Protein AF-0000000084444381 (afdb_homodimer)

pLDDT: mean 92.99, std 9.26, range [52.22, 98.81]

Solvent-accessible surface area (backbone atoms only — not comparable to full-atom values): 39164 Å² total; per-residue (Å²): 125,83,30,29,38,29,24,26,74,90,48,40,59,55,46,73,64,53,26,50,57,38,42,61,87,29,48,67,46,74,38,75,71,73,50,69,52,34,74,26,38,33,25,41,62,87,66,45,73,53,24,27,22,35,30,26,86,53,27,79,48,23,25,37,43,52,41,52,53,83,50,98,60,58,75,89,35,70,66,52,40,51,43,53,35,51,48,40,28,49,39,44,36,47,48,64,53,47,69,48,100,35,25,35,49,44,46,50,32,45,14,61,47,44,39,40,60,36,39,31,31,34,33,46,71,54,30,33,37,33,42,30,38,26,42,49,47,58,76,37,44,68,62,50,52,52,42,46,31,70,71,69,62,41,81,42,76,47,81,42,75,36,62,69,52,17,44,52,36,62,43,80,69,80,78,78,77,78,57,63,89,42,71,49,77,42,29,53,78,68,43,51,39,74,33,46,52,51,75,34,66,85,82,37,64,74,57,46,43,53,56,55,26,50,54,49,15,74,51,19,52,72,24,36,36,36,21,33,49,27,49,60,25,62,55,39,51,35,18,36,75,45,43,20,62,33,26,39,26,23,21,65,46,58,67,32,30,52,48,19,50,48,24,32,58,73,60,70,49,81,42,53,48,67,42,67,36,55,47,70,65,46,53,76,71,47,74,84,44,42,29,38,36,43,43,60,77,78,69,43,91,45,80,85,33,38,63,60,32,50,51,48,51,43,52,55,44,32,55,50,47,68,52,51,47,71,37,17,37,37,42,34,43,42,63,36,53,83,50,51,61,68,54,48,46,31,53,54,47,52,26,25,50,75,69,70,36,47,60,30,41,28,44,62,41,54,46,17,53,55,53,34,23,38,66,52,33,65,72,60,58,28,41,32,35,37,36,34,35,28,77,126,81,30,29,37,30,26,26,73,90,50,39,60,56,46,73,64,53,26,50,56,38,41,60,87,28,48,65,45,74,37,74,71,71,50,70,53,33,73,26,38,34,25,40,63,87,67,46,72,53,24,26,21,36,30,26,85,54,28,78,47,22,26,37,43,54,41,52,54,83,49,97,59,59,74,90,34,71,67,52,41,51,43,52,35,51,48,40,28,50,40,45,36,47,48,64,55,48,68,46,100,34,26,36,49,44,48,49,33,46,13,61,46,42,39,40,59,36,38,31,30,33,32,48,71,54,31,33,38,34,41,29,39,26,42,50,47,59,75,36,45,69,61,50,52,51,42,47,31,68,72,70,62,41,80,42,76,47,80,42,76,37,62,68,53,18,45,52,36,61,43,80,67,80,78,78,76,80,56,64,89,43,72,47,77,42,28,53,80,68,41,50,39,74,34,47,52,50,74,33,65,86,81,38,64,73,56,48,43,52,56,55,27,51,53,50,15,74,53,20,52,72,25,35,36,35,21,34,48,26,50,60,24,62,54,40,52,36,17,34,74,44,43,22,63,32,25,40,26,23,20,65,47,57,66,32,32,53,48,19,51,50,25,33,57,73,61,70,49,81,42,54,46,68,41,67,36,53,46,70,65,45,52,76,71,48,72,84,43,43,29,38,36,43,44,58,77,76,70,44,92,44,79,86,34,39,64,60,32,50,52,50,51,44,52,54,42,33,56,50,48,68,53,50,46,71,38,17,37,36,42,37,43,44,62,37,51,84,50,51,62,68,55,46,46,32,55,54,48,52,26,28,50,75,69,69,37,47,59,29,42,30,44,61,41,55,44,19,54,54,53,36,25,36,66,52,33,64,73,60,60,27,42,31,34,37,34,33,36,28,75

Sequence (782 aa):
MSRSVILQQAKQATMVRGHPWIFPKAIARRVGDPATGELVDIISAEGERLGVGVYNDHSLYQVRVLVRAWEAIDGRSLTSIVRARLAQAVLLRQALNLPNSQTTAFRLCNSEADGLSGLTIDRFNHRCVVASSAYWVEANRSMITDCLKEVTGCEEVLWLSQAKPLAQDGWSSGETELLPSLQDEILEEGIRFQIDFSSAQKTGLFLDQRENHQRVAALSQGKRVLDLYCYSGGFALHAAKAGALEVTGVDSSKQAIELAKHNAHLNHLATVDFIAADAREYLVRAGEYDMIILDPPKLVPSRRDLNRAKNYYRFLHREVFKAMKPGSLLMTCNCSAALSPQEFAALVGTQAAMVGKQSRILGVYGPASCHPTLAAFPEGNYLTAVLLGVVMSRSVILQQAKQATMVRGHPWIFPKAIARRVGDPATGELVDIISAEGERLGVGVYNDHSLYQVRVLVRAWEAIDGRSLTSIVRARLAQAVLLRQALNLPNSQTTAFRLCNSEADGLSGLTIDRFNHRCVVASSAYWVEANRSMITDCLKEVTGCEEVLWLSQAKPLAQDGWSSGETELLPSLQDEILEEGIRFQIDFSSAQKTGLFLDQRENHQRVAALSQGKRVLDLYCYSGGFALHAAKAGALEVTGVDSSKQAIELAKHNAHLNHLATVDFIAADAREYLVRAGEYDMIILDPPKLVPSRRDLNRAKNYYRFLHREVFKAMKPGSLLMTCNCSAALSPQEFAALVGTQAAMVGKQSRILGVYGPASCHPTLAAFPEGNYLTAVLLGVV

Organism: Legionella spiritensis (NCBI:txid452)

Foldseek 3Di:
DFKAFEFDQVQCVLVLVPAQFDFPNGTPDIDPPDEALDKHFYAYNVGHTQAIFGAFPLARRRTGGQTGPVDPFDRNDPLRSLLVLLLVLQVVCVVVVPPDPQFQKAWSDQAVQSRNHQWTWIGFNLEIEIEGQAQNCVVCVPSNVVSNCVNPVRDYYHYFYDPVNHVSRVNPDDDRPQDPQDWDWTGQRNFIAIFTCRPADPRTDQNQCSVVLVVLLVVQAAWEEEEEQCQLNSNQLSSQVSHHQAYEYEEQDPVSQVRNVVSCVVNVGDRYHYDNDHRLVCLVVDAETQEYEAEDDAPDPDLVCVVVSLVVLLVVLLSNLLRYDANHKYKYKFQALSADQVRSQVSNQVSNVVNPWHKDWPDKDFTDPSQDDDPSCSSSGGMIITMMGID/DFKAFEFDQVQCVLVLVPAQFDFPNGTPDIDPPDEALDKHFYAYNVGHTFAIFGAFPLARRRTGGQTGPVDPFDRNDPLRSLLVLLLVLQVVCVVVVPPDPQFQKAWSDQAVQSRNHQWTWIGFNLEIEIEGQAQNCVVCVPSNVVSNCVNPVRDYYHYFYDPVSHVSRVNPDDDRPQDPQDWDWTGQRNFIAIFTCRPADPRTDQNQCSVVLVVLLVVQAAWEEEEEQCQLNSNQLSSQVSHHQAYEYEEQDPVSQVRNVVSCVVNVGDRYHYDNDHRLVCLVVDAETQEYEAEDDAQDPDLVCVVVSLVVLLVVLLSNLLRYDANHKYKYKFQALSADQVRSQVSNQVSNVVNPWHKDWPDKDFTDPSQDDDPSCSSSGGMIITMMGID

Secondary structure (DSSP, 8-state):
---EEEE-GGG-HHHHTT-SEE-GGGEEEEES-PPTT-EEEEE-TTS-EEEEEEE-TTSSSSEEEEEETTSSS-TT-HHHHHHHHHHHHHHHHHHTT-SBTTB-EEEEEEGGGGT-TTEEEEEETTEEEEEE-SHHHHHTHHHHHHHHHHHH--SEEEEEE-HHHHHHTT------------EEEEEETTEEEEEESTT-STTSS-GGGHHHHHHHHHH-TT-EEEEET-TTTHHHHHHHHTT-SEEEEEES-HHHHHHHHHHHHHTT--SEEEEES-HHHHHHT----SEEEE-PPP--SSGGGHHHHHHHHHHHHHHHHHHPPTT-EEEEEE--TTS-HHHHHHHHHHHHHHTT--EEEEEEE-S-TTS-BBTTBGGG---EEEEEEE-/---EEEEPGGG-HHHHTT-SEE-GGGEEEEES-PPTT-EEEEE-TTS-EEEEEEE-SSSSSSEEEEEETTSSS-TT-HHHHHHHHHHHHHHHHHHTT-SBTTB-EEEEEEGGGGT-TTEEEEEETTEEEEEE-SHHHHHTHHHHHHHHHHHH--SEEEEEE-HHHHHHTT------------EEEEEETTEEEEEESTT-STTSS-GGGHHHHHHHHHH-TT-EEEEET-TTTHHHHHHHHTT-SEEEEEES-HHHHHHHHHHHHHTT--SEEEEES-HHHHHHT----SEEEE-PPP--SSGGGHHHHHHHHHHHHHHHHHHPPTT-EEEEEE--TTS-HHHHHHHHHHHHHHTT--EEEEEEE-S-TTS-BBTTBGGG---EEEEEEE-

Nearest PDB structures (foldseek):
  3c0k-assembly1_B  TM=9.128E-01  e=6.850E-44  Escherichia coli K-12
  4dmg-assembly1_B  TM=9.167E-01  e=3.731E-38  Thermus thermophilus HB8
  2cww-assembly2_B  TM=8.958E-01  e=7.860E-39  Thermus thermophilus HB8
  1wxw-assembly1_A  TM=8.924E-01  e=3.731E-38  Thermus thermophilus HB8
  2cww-assembly1_A-2  TM=9.050E-01  e=6.957E-38  Thermus thermophilus HB8

InterPro domains:
  IPR015947 PUA-like superfamily [SSF88697] (4-68)
  IPR019614 S-adenosylmethionine-dependent methyltransferase [PF10672] (167-342)
  IPR029063 S-adenosyl-L-methionine-dependent methyltransferase superfamily [G3DSA:3.40.50.150] (184-391)
  IPR029063 S-adenosyl-L-methionine-dependent methyltransferase superfamily [SSF53335] (87-387)
  IPR036974 PUA domain superfamily [G3DSA:2.30.130.10] (3-69)
  IPR041532 RlmI-like, PUA domain [PF17785] (5-67)
  IPR041532 RlmI-like, PUA domain [cd21153] (4-71)

Radius of gyration: 27.37 Å; Cα contacts (8 Å, |Δi|>4): 1789; chains: 2; bounding box: 62×82×66 Å

Structure (mmCIF, N/CA/C/O backbone):
data_AF-0000000084444381-model_v1
#
loop_
_entity.id
_entity.type
_entity.pdbx_description
1 polymer 'SAM-dependent methyltransferase'
#
loop_
_atom_site.group_PDB
_atom_site.id
_atom_site.type_symbol
_atom_site.label_atom_id
_atom_site.label_alt_id
_atom_site.label_comp_id
_atom_site.label_asym_id
_atom_site.label_entity_id
_atom_site.label_seq_id
_atom_site.pdbx_PDB_ins_code
_atom_site.Cartn_x
_atom_site.Cartn_y
_atom_site.Cartn_z
_atom_site.occupancy
_atom_site.B_iso_or_equiv
_atom_site.auth_seq_id
_atom_site.auth_comp_id
_atom_site.auth_asym_id
_atom_site.auth_atom_id
_atom_site.pdbx_PDB_model_num
ATOM 1 N N . MET A 1 1 ? 10.328 -30.625 -36.469 1 52.62 1 MET A N 1
ATOM 2 C CA . MET A 1 1 ? 10.766 -29.312 -35.969 1 52.62 1 MET A CA 1
ATOM 3 C C . MET A 1 1 ? 9.891 -28.859 -34.812 1 52.62 1 MET A C 1
ATOM 5 O O . MET A 1 1 ? 8.688 -29.125 -34.781 1 52.62 1 MET A O 1
ATOM 9 N N . SER A 1 2 ? 10.469 -28.359 -33.688 1 78.25 2 SER A N 1
ATOM 10 C CA . SER A 1 2 ? 9.688 -27.953 -32.531 1 78.25 2 SER A CA 1
ATOM 11 C C . SER A 1 2 ? 8.734 -26.812 -32.875 1 78.25 2 SER A C 1
ATOM 13 O O . SER A 1 2 ? 9.039 -25.984 -33.75 1 78.25 2 SER A O 1
ATOM 15 N N . ARG A 1 3 ? 7.43 -26.875 -32.625 1 94.25 3 ARG A N 1
ATOM 16 C CA . ARG A 1 3 ? 6.445 -25.828 -32.875 1 94.25 3 ARG A CA 1
ATOM 17 C C . ARG A 1 3 ? 6.859 -24.516 -32.188 1 94.25 3 ARG A C 1
ATOM 19 O O . ARG A 1 3 ? 7.41 -24.516 -31.094 1 94.25 3 ARG A O 1
ATOM 26 N N . SER A 1 4 ? 6.75 -23.453 -33.031 1 97.25 4 SER A N 1
ATOM 27 C CA . SER A 1 4 ? 7.203 -22.172 -32.5 1 97.25 4 SER A CA 1
ATOM 28 C C . SER A 1 4 ? 6.352 -21.016 -33.031 1 97.25 4 SER A C 1
ATOM 30 O O . SER A 1 4 ? 5.602 -21.188 -34 1 97.25 4 SER A O 1
ATOM 32 N N . VAL A 1 5 ? 6.375 -19.953 -32.312 1 97.75 5 VAL A N 1
ATOM 33 C CA . VAL A 1 5 ? 5.852 -18.672 -32.812 1 97.75 5 VAL A CA 1
ATOM 34 C C . VAL A 1 5 ? 6.988 -17.656 -32.906 1 97.75 5 VAL A C 1
ATOM 36 O O . VAL A 1 5 ? 7.855 -17.594 -32.031 1 97.75 5 VAL A O 1
ATOM 39 N N . ILE A 1 6 ? 7.004 -16.938 -33.969 1 98.06 6 ILE A N 1
ATOM 40 C CA . ILE A 1 6 ? 7.988 -15.875 -34.188 1 98.06 6 ILE A CA 1
ATOM 41 C C . ILE A 1 6 ? 7.328 -14.516 -34 1 98.06 6 ILE A C 1
ATOM 43 O O . ILE A 1 6 ? 6.281 -14.227 -34.562 1 98.06 6 ILE A O 1
ATOM 47 N N . LEU A 1 7 ? 7.91 -13.742 -33.188 1 97.94 7 LEU A N 1
ATOM 48 C CA . LEU A 1 7 ? 7.316 -12.461 -32.812 1 97.94 7 LEU A CA 1
ATOM 49 C C . LEU A 1 7 ? 7.699 -11.383 -33.812 1 97.94 7 LEU A C 1
ATOM 51 O O . LEU A 1 7 ? 8.734 -11.484 -34.469 1 97.94 7 LEU A O 1
ATOM 55 N N . GLN A 1 8 ? 6.781 -10.422 -33.906 1 97.38 8 GLN A N 1
ATOM 56 C CA . GLN A 1 8 ? 7.074 -9.227 -34.688 1 97.38 8 GLN A CA 1
ATOM 57 C C . GLN A 1 8 ? 8.141 -8.367 -34 1 97.38 8 GLN A C 1
ATOM 59 O O . GLN A 1 8 ? 8.102 -8.18 -32.812 1 97.38 8 GLN A O 1
ATOM 64 N N . GLN A 1 9 ? 9.008 -7.781 -34.75 1 95.62 9 GLN A N 1
ATOM 65 C CA . GLN A 1 9 ? 10.078 -6.941 -34.219 1 95.62 9 GLN A CA 1
ATOM 66 C C . GLN A 1 9 ? 9.516 -5.766 -33.438 1 95.62 9 GLN A C 1
ATOM 68 O O . GLN A 1 9 ? 10.031 -5.43 -32.375 1 95.62 9 GLN A O 1
ATOM 73 N N . ALA A 1 10 ? 8.492 -5.25 -33.906 1 94.31 10 ALA A N 1
ATOM 74 C CA . ALA A 1 10 ? 7.938 -4.023 -33.344 1 94.31 10 ALA A CA 1
ATOM 75 C C . ALA A 1 10 ? 7.16 -4.305 -32.062 1 94.31 10 ALA A C 1
ATOM 77 O O . ALA A 1 10 ? 6.871 -3.389 -31.297 1 94.31 10 ALA A O 1
ATOM 78 N N . LYS A 1 11 ? 6.867 -5.551 -31.75 1 93.62 11 LYS A N 1
ATOM 79 C CA . LYS A 1 11 ? 5.93 -5.84 -30.672 1 93.62 11 LYS A CA 1
ATOM 80 C C . LYS A 1 11 ? 6.539 -6.805 -29.656 1 93.62 11 LYS A C 1
ATOM 82 O O . LYS A 1 11 ? 5.871 -7.223 -28.719 1 93.62 11 LYS A O 1
ATOM 87 N N . GLN A 1 12 ? 7.805 -7.164 -29.812 1 94.69 12 GLN A N 1
ATOM 88 C CA . GLN A 1 12 ? 8.398 -8.203 -28.984 1 94.69 12 GLN A CA 1
ATOM 89 C C . GLN A 1 12 ? 8.898 -7.629 -27.656 1 94.69 12 GLN A C 1
ATOM 91 O O . GLN A 1 12 ? 9.203 -8.375 -26.734 1 94.69 12 GLN A O 1
ATOM 96 N N . ALA A 1 13 ? 8.938 -6.34 -27.531 1 92.56 13 ALA A N 1
ATOM 97 C CA . ALA A 1 13 ? 9.5 -5.684 -26.359 1 92.56 13 ALA A CA 1
ATOM 98 C C . ALA A 1 13 ? 8.688 -6.02 -25.109 1 92.56 13 ALA A C 1
ATOM 100 O O . ALA A 1 13 ? 9.25 -6.195 -24.031 1 92.56 13 ALA A O 1
ATOM 101 N N . THR A 1 14 ? 7.398 -6.07 -25.188 1 91.19 14 THR A N 1
ATOM 102 C CA . THR A 1 14 ? 6.508 -6.355 -24.062 1 91.19 14 THR A CA 1
ATOM 103 C C . THR A 1 14 ? 6.82 -7.719 -23.453 1 91.19 14 THR A C 1
ATOM 105 O O . THR A 1 14 ? 6.895 -7.859 -22.234 1 91.19 14 THR A O 1
ATOM 108 N N . MET A 1 15 ? 7.016 -8.633 -24.328 1 91.06 15 MET A N 1
ATOM 109 C CA . MET A 1 15 ? 7.359 -9.969 -23.859 1 91.06 15 MET A CA 1
ATOM 110 C C . MET A 1 15 ? 8.758 -9.984 -23.234 1 91.06 15 MET A C 1
ATOM 112 O O . MET A 1 15 ? 8.977 -10.609 -22.203 1 91.06 15 MET A O 1
ATOM 116 N N . VAL A 1 16 ? 9.609 -9.344 -23.844 1 91.06 16 VAL A N 1
ATOM 117 C CA . VAL A 1 16 ? 10.992 -9.297 -23.375 1 91.06 16 VAL A CA 1
ATOM 118 C C . VAL A 1 16 ? 11.047 -8.656 -21.984 1 91.06 16 VAL A C 1
ATOM 120 O O . VAL A 1 16 ? 11.836 -9.062 -21.125 1 91.06 16 VAL A O 1
ATOM 123 N N . ARG A 1 17 ? 10.141 -7.793 -21.766 1 89.94 17 ARG A N 1
ATOM 124 C CA . ARG A 1 17 ? 10.078 -7.102 -20.484 1 89.94 17 ARG A CA 1
ATOM 125 C C . ARG A 1 17 ? 9.414 -7.969 -19.406 1 89.94 17 ARG A C 1
ATOM 127 O O . ARG A 1 17 ? 9.469 -7.652 -18.219 1 89.94 17 ARG A O 1
ATOM 134 N N . GLY A 1 18 ? 8.797 -8.992 -19.891 1 92.44 18 GLY A N 1
ATOM 135 C CA . GLY A 1 18 ? 8.328 -9.938 -18.891 1 92.44 18 GLY A CA 1
ATOM 136 C C . GLY A 1 18 ? 6.82 -10.086 -18.859 1 92.44 18 GLY A C 1
ATOM 137 O O . GLY A 1 18 ? 6.266 -10.727 -17.969 1 92.44 18 GLY A O 1
ATOM 138 N N . HIS A 1 19 ? 6.145 -9.438 -19.797 1 95 19 HIS A N 1
ATOM 139 C CA . HIS A 1 19 ? 4.695 -9.617 -19.844 1 95 19 HIS A CA 1
ATOM 140 C C . HIS A 1 19 ? 4.328 -11.07 -20.141 1 95 19 HIS A C 1
ATOM 142 O O . HIS A 1 19 ? 4.898 -11.68 -21.047 1 95 19 HIS A O 1
ATOM 148 N N . PRO A 1 20 ? 3.348 -11.617 -19.484 1 96.81 20 PRO A N 1
ATOM 149 C CA . PRO A 1 20 ? 3.105 -13.055 -19.562 1 96.81 20 PRO A CA 1
ATOM 150 C C . PRO A 1 20 ? 2.207 -13.445 -20.734 1 96.81 20 PRO A C 1
ATOM 152 O O . PRO A 1 20 ? 1.976 -14.633 -20.969 1 96.81 20 PRO A O 1
ATOM 155 N N . TRP A 1 21 ? 1.727 -12.469 -21.5 1 97.19 21 TRP A N 1
ATOM 156 C CA . TRP A 1 21 ? 0.816 -12.742 -22.594 1 97.19 21 TRP A CA 1
ATOM 157 C C . TRP A 1 21 ? 1.411 -12.273 -23.922 1 97.19 21 TRP A C 1
ATOM 159 O O . TRP A 1 21 ? 2.062 -11.227 -23.984 1 97.19 21 TRP A O 1
ATOM 169 N N . ILE A 1 22 ? 1.215 -13 -24.906 1 97.38 22 ILE A N 1
ATOM 170 C CA . ILE A 1 22 ? 1.508 -12.586 -26.266 1 97.38 22 ILE A CA 1
ATOM 171 C C . ILE A 1 22 ? 0.212 -12.523 -27.078 1 97.38 22 ILE A C 1
ATOM 173 O O . ILE A 1 22 ? -0.471 -13.531 -27.25 1 97.38 22 ILE A O 1
ATOM 177 N N . PHE A 1 23 ? -0.056 -11.422 -27.578 1 96.44 23 PHE A N 1
ATOM 178 C CA . PHE A 1 23 ? -1.277 -11.188 -28.344 1 96.44 23 PHE A CA 1
ATOM 179 C C . PHE A 1 23 ? -1.093 -11.594 -29.797 1 96.44 23 PHE A C 1
ATOM 181 O O . PHE A 1 23 ? 0.032 -11.625 -30.297 1 96.44 23 PHE A O 1
ATOM 188 N N . PRO A 1 24 ? -2.201 -11.875 -30.453 1 95.81 24 PRO A N 1
ATOM 189 C CA . PRO A 1 24 ? -2.107 -12.328 -31.844 1 95.81 24 PRO A CA 1
ATOM 190 C C . PRO A 1 24 ? -1.339 -11.359 -32.75 1 95.81 24 PRO A C 1
ATOM 192 O O . PRO A 1 24 ? -0.538 -11.781 -33.562 1 95.81 24 PRO A O 1
ATOM 195 N N . LYS A 1 25 ? -1.495 -10.109 -32.531 1 95.5 25 LYS A N 1
ATOM 196 C CA . LYS A 1 25 ? -0.879 -9.078 -33.375 1 95.5 25 LYS A CA 1
ATOM 197 C C . LYS A 1 25 ? 0.637 -9.07 -33.188 1 95.5 25 LYS A C 1
ATOM 199 O O . LYS A 1 25 ? 1.356 -8.508 -34.031 1 95.5 25 LYS A O 1
ATOM 204 N N . ALA A 1 26 ? 1.089 -9.656 -32.125 1 97 26 ALA A N 1
ATOM 205 C CA . ALA A 1 26 ? 2.523 -9.664 -31.844 1 97 26 ALA A CA 1
ATOM 206 C C . ALA A 1 26 ? 3.207 -10.836 -32.531 1 97 26 ALA A C 1
ATOM 208 O O . ALA A 1 26 ? 4.438 -10.914 -32.562 1 97 26 ALA A O 1
ATOM 209 N N . ILE A 1 27 ? 2.461 -11.664 -33.125 1 97.38 27 ILE A N 1
ATOM 210 C CA . ILE A 1 27 ? 2.998 -12.867 -33.75 1 97.38 27 ILE A CA 1
ATOM 211 C C . ILE A 1 27 ? 3.137 -12.641 -35.281 1 97.38 27 ILE A C 1
ATOM 213 O O . ILE A 1 27 ? 2.15 -12.359 -35.938 1 97.38 27 ILE A O 1
ATOM 217 N N . ALA A 1 28 ? 4.312 -12.734 -35.75 1 97.31 28 ALA A N 1
ATOM 218 C CA . ALA A 1 28 ? 4.586 -12.57 -37.188 1 97.31 28 ALA A CA 1
ATOM 219 C C . ALA A 1 28 ? 4.223 -13.836 -37.938 1 97.31 28 ALA A C 1
ATOM 221 O O . ALA A 1 28 ? 3.666 -13.758 -39.062 1 97.31 28 ALA A O 1
ATOM 222 N N . ARG A 1 29 ? 4.586 -14.922 -37.406 1 95.81 29 ARG A N 1
ATOM 223 C CA . ARG A 1 29 ? 4.27 -16.172 -38.062 1 95.81 29 ARG A CA 1
ATOM 224 C C . ARG A 1 29 ? 4.324 -17.344 -37.094 1 95.81 29 ARG A C 1
ATOM 226 O O . ARG A 1 29 ? 4.98 -17.266 -36.062 1 95.81 29 ARG A O 1
ATOM 233 N N . ARG A 1 30 ? 3.627 -18.375 -37.438 1 96.31 30 ARG A N 1
ATOM 234 C CA . ARG A 1 30 ? 3.637 -19.656 -36.75 1 96.31 30 ARG A CA 1
ATOM 235 C C . ARG A 1 30 ? 4.43 -20.703 -37.5 1 96.31 30 ARG A C 1
ATOM 237 O O . ARG A 1 30 ? 4.371 -20.75 -38.75 1 96.31 30 ARG A O 1
ATOM 244 N N . VAL A 1 31 ? 5.145 -21.438 -36.812 1 96.38 31 VAL A N 1
ATOM 245 C CA . VAL A 1 31 ? 5.914 -22.5 -37.406 1 96.38 31 VAL A CA 1
ATOM 246 C C . VAL A 1 31 ? 5.441 -23.859 -36.875 1 96.38 31 VAL A C 1
ATOM 248 O O . VAL A 1 31 ? 5.34 -24.047 -35.656 1 96.38 31 VAL A O 1
ATOM 251 N N . GLY A 1 32 ? 5.18 -24.766 -37.781 1 95.38 32 GLY A N 1
ATOM 252 C CA . GLY A 1 32 ? 4.82 -26.125 -37.406 1 95.38 32 GLY A CA 1
ATOM 253 C C . GLY A 1 32 ? 3.346 -26.281 -37.062 1 95.38 32 GLY A C 1
ATOM 254 O O . GLY A 1 32 ? 2.928 -27.328 -36.562 1 95.38 32 GLY A O 1
ATOM 255 N N . ASP A 1 33 ? 2.516 -25.312 -37.188 1 92.81 33 ASP A N 1
ATOM 256 C CA . ASP A 1 33 ? 1.067 -25.328 -37 1 92.81 33 ASP A CA 1
ATOM 257 C C . ASP A 1 33 ? 0.689 -25.781 -35.594 1 92.81 33 ASP A C 1
ATOM 259 O O . ASP A 1 33 ? 0.002 -26.797 -35.438 1 92.81 33 ASP A O 1
ATOM 263 N N . PRO A 1 34 ? 1.103 -25.109 -34.656 1 95.75 34 PRO A N 1
ATOM 264 C CA . PRO A 1 34 ? 0.774 -25.5 -33.281 1 95.75 34 PRO A CA 1
ATOM 265 C C . PRO A 1 34 ? -0.73 -25.562 -33.031 1 95.75 34 PRO A C 1
ATOM 267 O O . PRO A 1 34 ? -1.485 -24.734 -33.562 1 95.75 34 PRO A O 1
ATOM 270 N N . ALA A 1 35 ? -1.111 -26.578 -32.219 1 95.25 35 ALA A N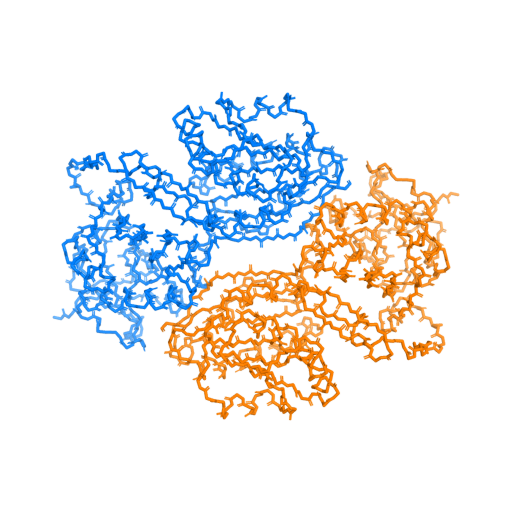 1
ATOM 271 C CA . ALA A 1 35 ? -2.51 -26.75 -31.844 1 95.25 35 ALA A CA 1
ATOM 272 C C . ALA A 1 35 ? -2.797 -26.062 -30.516 1 95.25 35 ALA A C 1
ATOM 274 O O . ALA A 1 35 ? -1.881 -25.828 -29.719 1 95.25 35 ALA A O 1
ATOM 275 N N . THR A 1 36 ? -4.055 -25.797 -30.312 1 96.06 36 THR A N 1
ATOM 276 C CA . THR A 1 36 ? -4.5 -25.25 -29.031 1 96.06 36 THR A CA 1
ATOM 277 C C . THR A 1 36 ? -4.098 -26.172 -27.891 1 96.06 36 THR A C 1
ATOM 279 O O . THR A 1 36 ? -4.355 -27.375 -27.922 1 96.06 36 THR A O 1
ATOM 282 N N . GLY A 1 37 ? -3.42 -25.531 -26.859 1 95.12 37 GLY A N 1
ATOM 283 C CA . GLY A 1 37 ? -3.02 -26.281 -25.688 1 95.12 37 GLY A CA 1
ATOM 284 C C . GLY A 1 37 ? -1.596 -26.812 -25.766 1 95.12 37 GLY A C 1
ATOM 285 O O . GLY A 1 37 ? -1.059 -27.312 -24.766 1 95.12 37 GLY A O 1
ATOM 286 N N . GLU A 1 38 ? -0.937 -26.594 -26.859 1 95.31 38 GLU A N 1
ATOM 287 C CA . GLU A 1 38 ? 0.397 -27.156 -27.047 1 95.31 38 GLU A CA 1
ATOM 288 C C . GLU A 1 38 ? 1.479 -26.156 -26.641 1 95.31 38 GLU A C 1
ATOM 290 O O . GLU A 1 38 ? 1.31 -24.953 -26.797 1 95.31 38 GLU A O 1
ATOM 295 N N . LEU A 1 39 ? 2.6 -26.734 -26.203 1 97.06 39 LEU A N 1
ATOM 296 C CA . LEU A 1 39 ? 3.777 -25.922 -25.922 1 97.06 39 LEU A CA 1
ATOM 297 C C . LEU A 1 39 ? 4.422 -25.438 -27.219 1 97.06 39 LEU A C 1
ATOM 299 O O . LEU A 1 39 ? 4.508 -26.188 -28.188 1 97.06 39 LEU A O 1
ATOM 303 N N . VAL A 1 40 ? 4.797 -24.219 -27.219 1 97.75 40 VAL A N 1
ATOM 304 C CA . VAL A 1 40 ? 5.504 -23.672 -28.375 1 97.75 40 VAL A CA 1
ATOM 305 C C . VAL A 1 40 ? 6.727 -22.891 -27.906 1 97.75 40 VAL A C 1
ATOM 307 O O . VAL A 1 40 ? 6.699 -22.266 -26.844 1 97.75 40 VAL A O 1
ATOM 310 N N . ASP A 1 41 ? 7.762 -22.938 -28.672 1 97.62 41 ASP A N 1
ATOM 311 C CA . ASP A 1 41 ? 8.883 -22.016 -28.469 1 97.62 41 ASP A CA 1
ATOM 312 C C . ASP A 1 41 ? 8.516 -20.594 -28.922 1 97.62 41 ASP A C 1
ATOM 314 O O . ASP A 1 41 ? 7.82 -20.422 -29.922 1 97.62 41 ASP A O 1
ATOM 318 N N . ILE A 1 42 ? 8.906 -19.672 -28.172 1 97.81 42 ILE A N 1
ATOM 319 C CA . ILE A 1 42 ? 8.75 -18.266 -28.531 1 97.81 42 ILE A CA 1
ATOM 320 C C . ILE A 1 42 ? 10.07 -17.719 -29.062 1 97.81 42 ILE A C 1
ATOM 322 O O . ILE A 1 42 ? 11.078 -17.703 -28.359 1 97.81 42 ILE A O 1
ATOM 326 N N . ILE A 1 43 ? 10.039 -17.25 -30.281 1 97.88 43 ILE A N 1
ATOM 327 C CA . ILE A 1 43 ? 11.258 -16.828 -30.969 1 97.88 43 ILE A CA 1
ATOM 328 C C . ILE A 1 43 ? 11.156 -15.359 -31.344 1 97.88 43 ILE A C 1
ATOM 330 O O . ILE A 1 43 ? 10.102 -14.891 -31.781 1 97.88 43 ILE A O 1
ATOM 334 N N . SER A 1 44 ? 12.219 -14.641 -31.125 1 97.31 44 SER A N 1
ATOM 335 C CA . SER A 1 44 ? 12.25 -13.227 -31.484 1 97.31 44 SER A CA 1
ATOM 336 C C . SER A 1 44 ? 12.281 -13.055 -33 1 97.31 44 SER A C 1
ATOM 338 O O . SER A 1 44 ? 12.453 -14.023 -33.75 1 97.31 44 SER A O 1
ATOM 340 N N . ALA A 1 45 ? 12.086 -11.836 -33.438 1 96.81 45 ALA A N 1
ATOM 341 C CA . ALA A 1 45 ? 12.188 -11.516 -34.875 1 96.81 45 ALA A CA 1
ATOM 342 C C . ALA A 1 45 ? 13.586 -11.836 -35.406 1 96.81 45 ALA A C 1
ATOM 344 O O . ALA A 1 45 ? 13.742 -12.172 -36.562 1 96.81 45 ALA A O 1
ATOM 345 N N . GLU A 1 46 ? 14.578 -11.836 -34.562 1 96.62 46 GLU A N 1
ATOM 346 C CA . GLU A 1 46 ? 15.969 -12.062 -34.938 1 96.62 46 GLU A CA 1
ATOM 347 C C . GLU A 1 46 ? 16.344 -13.539 -34.844 1 96.62 46 GLU A C 1
ATOM 349 O O . GLU A 1 46 ? 17.469 -13.93 -35.156 1 96.62 46 GLU A O 1
ATOM 354 N N . GLY A 1 47 ? 15.469 -14.352 -34.344 1 95.94 47 GLY A N 1
ATOM 355 C CA . GLY A 1 47 ? 15.703 -15.781 -34.281 1 95.94 47 GLY A CA 1
ATOM 356 C C . GLY A 1 47 ? 16.172 -16.281 -32.938 1 95.94 47 GLY A C 1
ATOM 357 O O . GLY A 1 47 ? 16.547 -17.453 -32.812 1 95.94 47 GLY A O 1
ATOM 358 N N . GLU A 1 48 ? 16.125 -15.461 -32 1 96.31 48 GLU A N 1
ATOM 359 C CA . GLU A 1 48 ? 16.531 -15.852 -30.656 1 96.31 48 GLU A CA 1
ATOM 360 C C . GLU A 1 48 ? 15.391 -16.5 -29.875 1 96.31 48 GLU A C 1
ATOM 362 O O . GLU A 1 48 ? 14.25 -16.031 -29.953 1 96.31 48 GLU A O 1
ATOM 367 N N . ARG A 1 49 ? 15.742 -17.578 -29.188 1 96.25 49 ARG A N 1
ATOM 368 C CA . ARG A 1 49 ? 14.734 -18.203 -28.328 1 96.25 49 ARG A CA 1
ATOM 369 C C . ARG A 1 49 ? 14.461 -17.359 -27.094 1 96.25 49 ARG A C 1
ATOM 371 O O . ARG A 1 49 ? 15.367 -17.109 -26.281 1 96.25 49 ARG A O 1
ATOM 378 N N . LEU A 1 50 ? 13.227 -16.953 -26.891 1 96.44 50 LEU A N 1
ATOM 379 C CA . LEU A 1 50 ? 12.852 -16.078 -25.781 1 96.44 50 LEU A CA 1
ATOM 380 C C . LEU A 1 50 ? 12.227 -16.875 -24.641 1 96.44 50 LEU A C 1
ATOM 382 O O . LEU A 1 50 ? 12.211 -16.406 -23.5 1 96.44 50 LEU A O 1
ATOM 386 N N . GLY A 1 51 ? 11.719 -18.016 -24.953 1 96.5 51 GLY A N 1
ATOM 387 C CA . GLY A 1 51 ? 11.094 -18.844 -23.938 1 96.5 51 GLY A CA 1
ATOM 388 C C . GLY A 1 51 ? 10.094 -19.828 -24.5 1 96.5 51 GLY A C 1
ATOM 389 O O . GLY A 1 51 ? 10.211 -20.25 -25.656 1 96.5 51 GLY A O 1
ATOM 390 N N . VAL A 1 52 ? 9.234 -20.328 -23.641 1 97.44 52 VAL A N 1
ATOM 391 C CA . VAL A 1 52 ? 8.219 -21.312 -24 1 97.44 52 VAL A CA 1
ATOM 392 C C . VAL A 1 52 ? 6.859 -20.875 -23.438 1 97.44 52 VAL A C 1
ATOM 394 O O . VAL A 1 52 ? 6.789 -20.234 -22.391 1 97.44 52 VAL A O 1
ATOM 397 N N . GLY A 1 53 ? 5.848 -21.109 -24.188 1 97.81 53 GLY A N 1
ATOM 398 C CA . GLY A 1 53 ? 4.488 -20.844 -23.75 1 97.81 53 GLY A CA 1
ATOM 399 C C . GLY A 1 53 ? 3.48 -21.828 -24.297 1 97.81 53 GLY A C 1
ATOM 400 O O . GLY A 1 53 ? 3.85 -22.781 -25 1 97.81 53 GLY A O 1
ATOM 401 N N . VAL A 1 54 ? 2.305 -21.672 -23.922 1 97.88 54 VAL A N 1
ATOM 402 C CA . VAL A 1 54 ? 1.228 -22.5 -24.453 1 97.88 54 VAL A CA 1
ATOM 403 C C . VAL A 1 54 ? 0.421 -21.703 -25.484 1 97.88 54 VAL A C 1
ATOM 405 O O . VAL A 1 54 ? 0.061 -20.562 -25.234 1 97.88 54 VAL A O 1
ATOM 408 N N . TYR A 1 55 ? 0.206 -22.328 -26.547 1 97.88 55 TYR A N 1
ATOM 409 C CA . TYR A 1 55 ? -0.49 -21.719 -27.672 1 97.88 55 TYR A CA 1
ATOM 410 C C . TYR A 1 55 ? -1.989 -21.984 -27.594 1 97.88 55 TYR A C 1
ATOM 412 O O . TYR A 1 55 ? -2.416 -23.047 -27.172 1 97.88 55 TYR A O 1
ATOM 420 N N . ASN A 1 56 ? -2.77 -21.016 -27.953 1 97.81 56 ASN A N 1
ATOM 421 C CA . ASN A 1 56 ? -4.219 -21.141 -28.078 1 97.81 56 ASN A CA 1
ATOM 422 C C . ASN A 1 56 ? -4.773 -20.312 -29.219 1 97.81 56 ASN A C 1
ATOM 424 O O . ASN A 1 56 ? -4.742 -19.078 -29.172 1 97.81 56 ASN A O 1
ATOM 428 N N . ASP A 1 57 ? -5.383 -20.938 -30.156 1 94.94 57 ASP A N 1
ATOM 429 C CA . ASP A 1 57 ? -5.855 -20.281 -31.375 1 94.94 57 ASP A CA 1
ATOM 430 C C . ASP A 1 57 ? -7.09 -19.438 -31.094 1 94.94 57 ASP A C 1
ATOM 432 O O . ASP A 1 57 ? -7.402 -18.516 -31.844 1 94.94 57 ASP A O 1
ATOM 436 N N . HIS A 1 58 ? -7.727 -19.688 -30.109 1 94.44 58 HIS A N 1
ATOM 437 C CA . HIS A 1 58 ? -9.008 -19.047 -29.828 1 94.44 58 HIS A CA 1
ATOM 438 C C . HIS A 1 58 ? -8.836 -17.875 -28.875 1 94.44 58 HIS A C 1
ATOM 440 O O . HIS A 1 58 ? -9.719 -17.016 -28.766 1 94.44 58 HIS A O 1
ATOM 446 N N . SER A 1 59 ? -7.781 -17.953 -28.188 1 92.88 59 SER A N 1
ATOM 447 C CA . SER A 1 59 ? -7.629 -17.047 -27.062 1 92.88 59 SER A CA 1
ATOM 448 C C . SER A 1 59 ? -7.188 -15.664 -27.516 1 92.88 59 SER A C 1
ATOM 450 O O . SER A 1 59 ? -6.422 -15.531 -28.469 1 92.88 59 SER A O 1
ATOM 452 N N . LEU A 1 60 ? -7.648 -14.617 -26.781 1 89.06 60 LEU A N 1
ATOM 453 C CA . LEU A 1 60 ? -7.141 -13.258 -26.938 1 89.06 60 LEU A CA 1
ATOM 454 C C . LEU A 1 60 ? -5.645 -13.195 -26.656 1 89.06 60 LEU A C 1
ATOM 456 O O . LEU A 1 60 ? -4.934 -12.352 -27.203 1 89.06 60 LEU A O 1
ATOM 460 N N . TYR A 1 61 ? -5.234 -14.016 -25.797 1 91.31 61 TYR A N 1
ATOM 461 C CA . TYR A 1 61 ? -3.822 -14.219 -25.484 1 91.31 61 TYR A CA 1
ATOM 462 C C . TYR A 1 61 ? -3.283 -15.453 -26.203 1 91.31 61 TYR A C 1
ATOM 464 O O . TYR A 1 61 ? -3.156 -16.531 -25.594 1 91.31 61 TYR A O 1
ATOM 472 N N . GLN A 1 62 ? -2.93 -15.273 -27.375 1 96.06 62 GLN A N 1
ATOM 473 C CA . GLN A 1 62 ? -2.633 -16.406 -28.25 1 96.06 62 GLN A CA 1
ATOM 474 C C . GLN A 1 62 ? -1.551 -17.297 -27.656 1 96.06 62 GLN A C 1
ATOM 476 O O . GLN A 1 62 ? -1.553 -18.516 -27.875 1 96.06 62 GLN A O 1
ATOM 481 N N . VAL A 1 63 ? -0.609 -16.688 -26.922 1 97.94 63 VAL A N 1
ATOM 482 C CA . VAL A 1 63 ? 0.38 -17.484 -26.203 1 97.94 63 VAL A CA 1
ATOM 483 C C . VAL A 1 63 ? 0.477 -17.016 -24.766 1 97.94 63 VAL A C 1
ATOM 485 O O . VAL A 1 63 ? 0.669 -15.82 -24.516 1 97.94 63 VAL A O 1
ATOM 488 N N . ARG A 1 64 ? 0.278 -17.922 -23.812 1 97.94 64 ARG A N 1
ATOM 489 C CA . ARG A 1 64 ? 0.602 -17.688 -22.422 1 97.94 64 ARG A CA 1
ATOM 490 C C . ARG A 1 64 ? 2.031 -18.109 -22.109 1 97.94 64 ARG A C 1
ATOM 492 O O . ARG A 1 64 ? 2.363 -19.297 -22.203 1 97.94 64 ARG A O 1
ATOM 499 N N . VAL A 1 65 ? 2.852 -17.188 -21.75 1 97.56 65 VAL A N 1
ATOM 500 C CA . VAL A 1 65 ? 4.258 -17.484 -21.484 1 97.56 65 VAL A CA 1
ATOM 501 C C . VAL A 1 65 ? 4.391 -18.234 -20.172 1 97.56 65 VAL A C 1
ATOM 503 O O . VAL A 1 65 ? 3.867 -17.797 -19.141 1 97.56 65 VAL A O 1
ATOM 506 N N . LEU A 1 66 ? 5.117 -19.344 -20.156 1 97.69 66 LEU A N 1
ATOM 507 C CA . LEU A 1 66 ? 5.25 -20.141 -18.953 1 97.69 66 LEU A CA 1
ATOM 508 C C . LEU A 1 66 ? 6.688 -20.125 -18.438 1 97.69 66 LEU A C 1
ATOM 510 O O . LEU A 1 66 ? 6.922 -20.188 -17.234 1 97.69 66 LEU A O 1
ATOM 514 N N . VAL A 1 67 ? 7.625 -20.078 -19.391 1 96.62 67 VAL A N 1
ATOM 515 C CA . VAL A 1 67 ? 9.039 -20.109 -19.016 1 96.62 67 VAL A CA 1
ATOM 516 C C . VAL A 1 67 ? 9.828 -19.141 -19.891 1 96.62 67 VAL A C 1
ATOM 518 O O . VAL A 1 67 ? 9.641 -19.125 -21.109 1 96.62 67 VAL A O 1
ATOM 521 N N . ARG A 1 68 ? 10.648 -18.422 -19.281 1 94.19 68 ARG A N 1
ATOM 522 C CA . ARG A 1 68 ? 11.586 -17.594 -20.031 1 94.19 68 ARG A CA 1
ATOM 523 C C . ARG A 1 68 ? 12.875 -18.359 -20.344 1 94.19 68 ARG A C 1
ATOM 525 O O . ARG A 1 68 ? 13.258 -19.25 -19.578 1 94.19 68 ARG A O 1
ATOM 532 N N . ALA A 1 69 ? 13.5 -17.938 -21.359 1 93.56 69 ALA A N 1
ATOM 533 C CA . ALA A 1 69 ? 14.656 -18.688 -21.844 1 93.56 69 ALA A CA 1
ATOM 534 C C . ALA A 1 69 ? 15.781 -18.703 -20.812 1 93.56 69 ALA A C 1
ATOM 536 O O . ALA A 1 69 ? 16.516 -19.688 -20.719 1 93.56 69 ALA A O 1
ATOM 537 N N . TRP A 1 70 ? 15.898 -17.656 -20.109 1 91.19 70 TRP A N 1
ATOM 538 C CA . TRP A 1 70 ? 17.016 -17.531 -19.188 1 91.19 70 TRP A CA 1
ATOM 539 C C . TRP A 1 70 ? 16.766 -18.297 -17.906 1 91.19 70 TRP A C 1
ATOM 541 O O . TRP A 1 70 ? 17.656 -18.453 -17.062 1 91.19 70 TRP A O 1
ATOM 551 N N . GLU A 1 71 ? 15.578 -18.859 -17.719 1 92.56 71 GLU A N 1
ATOM 552 C CA . GLU A 1 71 ? 15.234 -19.562 -16.484 1 92.56 71 GLU A CA 1
ATOM 553 C C . GLU A 1 71 ? 15.758 -21 -16.516 1 92.56 71 GLU A C 1
ATOM 555 O O . GLU A 1 71 ? 15.82 -21.625 -17.578 1 92.56 71 GLU A O 1
ATOM 560 N N . ALA A 1 72 ? 16.062 -21.516 -15.328 1 89.62 72 ALA A N 1
ATOM 561 C CA . ALA A 1 72 ? 16.547 -22.891 -15.211 1 89.62 72 ALA A CA 1
ATOM 562 C C . ALA A 1 72 ? 15.375 -23.859 -15.023 1 89.62 72 ALA A C 1
ATOM 564 O O . ALA A 1 72 ? 15.328 -24.594 -14.039 1 89.62 72 ALA A O 1
ATOM 565 N N . ILE A 1 73 ? 14.422 -23.844 -15.844 1 93.5 73 ILE A N 1
ATOM 566 C CA . ILE A 1 73 ? 13.266 -24.75 -15.844 1 93.5 73 ILE A CA 1
ATOM 567 C C . ILE A 1 73 ? 13.203 -25.516 -17.156 1 93.5 73 ILE A C 1
ATOM 569 O O . ILE A 1 73 ? 13.391 -24.938 -18.234 1 93.5 73 ILE A O 1
ATOM 573 N N . ASP A 1 74 ? 13.031 -26.812 -17.078 1 91.75 74 ASP A N 1
ATOM 574 C CA . ASP A 1 74 ? 12.852 -27.625 -18.281 1 91.75 74 ASP A CA 1
ATOM 575 C C . ASP A 1 74 ? 11.578 -27.234 -19.016 1 91.75 74 ASP A C 1
ATOM 577 O O . ASP A 1 74 ? 10.477 -27.578 -18.594 1 91.75 74 ASP A O 1
ATOM 581 N N . GLY A 1 75 ? 11.727 -26.562 -20.141 1 90.62 75 GLY A N 1
ATOM 582 C CA . GLY A 1 75 ? 10.602 -26.031 -20.891 1 90.62 75 GLY A CA 1
ATOM 583 C C . GLY A 1 75 ? 10.016 -27.016 -21.891 1 90.62 75 GLY A C 1
ATOM 584 O O . GLY A 1 75 ? 9.086 -26.672 -22.625 1 90.62 75 GLY A O 1
ATOM 585 N N . ARG A 1 76 ? 10.461 -28.25 -21.969 1 89.06 76 ARG A N 1
ATOM 586 C CA . ARG A 1 76 ? 10.023 -29.203 -22.984 1 89.06 76 ARG A CA 1
ATOM 587 C C . ARG A 1 76 ? 8.891 -30.078 -22.453 1 89.06 76 ARG A C 1
ATOM 589 O O . ARG A 1 76 ? 8.203 -30.734 -23.219 1 89.06 76 ARG A O 1
ATOM 596 N N . SER A 1 77 ? 8.734 -29.938 -21.141 1 94.38 77 SER A N 1
ATOM 597 C CA . SER A 1 77 ? 7.715 -30.75 -20.484 1 94.38 77 SER A CA 1
ATOM 598 C C . SER A 1 77 ? 6.781 -29.875 -19.641 1 94.38 77 SER A C 1
ATOM 600 O O . SER A 1 77 ? 7.227 -29.188 -18.734 1 94.38 77 SER A O 1
ATOM 602 N N . LEU A 1 78 ? 5.484 -30.016 -20.016 1 96.75 78 LEU A N 1
ATOM 603 C CA . LEU A 1 78 ? 4.504 -29.281 -19.219 1 96.75 78 LEU A CA 1
ATOM 604 C C . LEU A 1 78 ? 4.547 -29.734 -17.75 1 96.75 78 LEU A C 1
ATOM 606 O O . LEU A 1 78 ? 4.422 -28.906 -16.844 1 96.75 78 LEU A O 1
ATOM 610 N N . THR A 1 79 ? 4.73 -31.016 -17.547 1 97.81 79 THR A N 1
ATOM 611 C CA . THR A 1 79 ? 4.809 -31.562 -16.188 1 97.81 79 THR A CA 1
ATOM 612 C C . THR A 1 79 ? 5.961 -30.922 -15.422 1 97.81 79 THR A C 1
ATOM 614 O O . THR A 1 79 ? 5.797 -30.531 -14.266 1 97.81 79 THR A O 1
ATOM 617 N N . SER A 1 80 ? 7.121 -30.828 -16.078 1 97.81 80 SER A N 1
ATOM 618 C CA . SER A 1 80 ? 8.289 -30.234 -15.438 1 97.81 80 SER A CA 1
ATOM 619 C C . SER A 1 80 ? 8.047 -28.766 -15.109 1 97.81 80 SER A C 1
ATOM 621 O O . SER A 1 80 ? 8.445 -28.281 -14.047 1 97.81 80 SER A O 1
ATOM 623 N N . ILE A 1 81 ? 7.41 -28.078 -16.031 1 98.25 81 ILE A N 1
ATOM 624 C CA . ILE A 1 81 ? 7.121 -26.656 -15.844 1 98.25 81 ILE A CA 1
ATOM 625 C C . ILE A 1 81 ? 6.188 -26.484 -14.648 1 98.25 81 ILE A C 1
ATOM 627 O O . ILE A 1 81 ? 6.469 -25.688 -13.742 1 98.25 81 ILE A O 1
ATOM 631 N N . VAL A 1 82 ? 5.105 -27.234 -14.609 1 98.69 82 VAL A N 1
ATOM 632 C CA . VAL A 1 82 ? 4.09 -27.109 -13.57 1 98.69 82 VAL A CA 1
ATOM 633 C C . VAL A 1 82 ? 4.691 -27.453 -12.211 1 98.69 82 VAL A C 1
ATOM 635 O O . VAL A 1 82 ? 4.496 -26.734 -11.234 1 98.69 82 VAL A O 1
ATOM 638 N N . ARG A 1 83 ? 5.453 -28.531 -12.172 1 98.25 83 ARG A N 1
ATOM 639 C CA . ARG A 1 83 ? 6.09 -28.953 -10.922 1 98.25 83 ARG A CA 1
ATOM 640 C C . ARG A 1 83 ? 7.02 -27.859 -10.398 1 98.25 83 ARG A C 1
ATOM 642 O O . ARG A 1 83 ? 6.98 -27.516 -9.211 1 98.25 83 ARG A O 1
ATOM 649 N N . ALA A 1 84 ? 7.82 -27.328 -11.281 1 98 84 ALA A N 1
ATOM 650 C CA . ALA A 1 84 ? 8.781 -26.297 -10.891 1 98 84 ALA A CA 1
ATOM 651 C C . ALA A 1 84 ? 8.062 -25.031 -10.406 1 98 84 ALA A C 1
ATOM 653 O O . ALA A 1 84 ? 8.461 -24.438 -9.398 1 98 84 ALA A O 1
ATOM 654 N N . ARG A 1 85 ? 7.051 -24.609 -11.109 1 98.44 85 ARG A N 1
ATOM 655 C CA . ARG A 1 85 ? 6.316 -23.391 -10.766 1 98.44 85 ARG A CA 1
ATOM 656 C C . ARG A 1 85 ? 5.555 -23.562 -9.453 1 98.44 85 ARG A C 1
ATOM 658 O O . ARG A 1 85 ? 5.5 -22.656 -8.633 1 98.44 85 ARG A O 1
ATOM 665 N N . LEU A 1 86 ? 4.938 -24.703 -9.266 1 98.75 86 LEU A N 1
ATOM 666 C CA . LEU A 1 86 ? 4.254 -24.969 -8.008 1 98.75 86 LEU A CA 1
ATOM 667 C C . LEU A 1 86 ? 5.234 -24.953 -6.836 1 98.75 86 LEU A C 1
ATOM 669 O O . LEU A 1 86 ? 4.926 -24.438 -5.762 1 98.75 86 LEU A O 1
ATOM 673 N N . ALA A 1 87 ? 6.395 -25.531 -7.055 1 98.44 87 ALA A N 1
ATOM 674 C CA . ALA A 1 87 ? 7.418 -25.531 -6.012 1 98.44 87 ALA A CA 1
ATOM 675 C C . ALA A 1 87 ? 7.816 -24.094 -5.652 1 98.44 87 ALA A C 1
ATOM 677 O O . ALA A 1 87 ? 7.988 -23.766 -4.477 1 98.44 87 ALA A O 1
ATOM 678 N N . GLN A 1 88 ? 7.992 -23.281 -6.66 1 98.25 88 GLN A N 1
ATOM 679 C CA . GLN A 1 88 ? 8.312 -21.875 -6.438 1 98.25 88 GLN A CA 1
ATOM 680 C C . GLN A 1 88 ? 7.191 -21.172 -5.668 1 98.25 88 GLN A C 1
ATOM 682 O O . GLN A 1 88 ? 7.461 -20.359 -4.781 1 98.25 88 GLN A O 1
ATOM 687 N N . ALA A 1 89 ? 5.977 -21.438 -6.02 1 98.69 89 ALA A N 1
ATOM 688 C CA . ALA A 1 89 ? 4.824 -20.859 -5.34 1 98.69 89 ALA A CA 1
ATOM 689 C C . ALA A 1 89 ? 4.805 -21.234 -3.863 1 98.69 89 ALA A C 1
ATOM 691 O O . ALA A 1 89 ? 4.578 -20.391 -2.998 1 98.69 89 ALA A O 1
ATOM 692 N N . VAL A 1 90 ? 5.043 -22.531 -3.594 1 98.62 90 VAL A N 1
ATOM 693 C CA . VAL A 1 90 ? 5.074 -23.016 -2.221 1 98.62 90 VAL A CA 1
ATOM 694 C C . VAL A 1 90 ? 6.191 -22.328 -1.447 1 98.62 90 VAL A C 1
ATOM 696 O O . VAL A 1 90 ? 5.984 -21.859 -0.32 1 98.62 90 VAL A O 1
ATOM 699 N N . LEU A 1 91 ? 7.34 -22.25 -2.076 1 98.38 91 LEU A N 1
ATOM 700 C CA . LEU A 1 91 ? 8.5 -21.625 -1.454 1 98.38 91 LEU A CA 1
ATOM 701 C C . LEU A 1 91 ? 8.18 -20.188 -1.052 1 98.38 91 LEU A C 1
ATOM 703 O O . LEU A 1 91 ? 8.539 -19.75 0.046 1 98.38 91 LEU A O 1
ATOM 707 N N . LEU A 1 92 ? 7.57 -19.469 -1.902 1 98.5 92 LEU A N 1
ATOM 708 C CA . LEU A 1 92 ? 7.223 -18.078 -1.641 1 98.5 92 LEU A CA 1
ATOM 709 C C . LEU A 1 92 ? 6.246 -17.969 -0.472 1 98.5 92 LEU A C 1
ATOM 711 O O . LEU A 1 92 ? 6.391 -17.094 0.385 1 98.5 92 LEU A O 1
ATOM 715 N N . ARG A 1 93 ? 5.234 -18.812 -0.442 1 98.75 93 ARG A N 1
ATOM 716 C CA . ARG A 1 93 ? 4.258 -18.781 0.64 1 98.75 93 ARG A CA 1
ATOM 717 C C . ARG A 1 93 ? 4.891 -19.188 1.967 1 98.75 93 ARG A C 1
ATOM 719 O O . ARG A 1 93 ? 4.52 -18.656 3.021 1 98.75 93 ARG A O 1
ATOM 726 N N . GLN A 1 94 ? 5.84 -20.094 1.91 1 98.19 94 GLN A N 1
ATOM 727 C CA . GLN A 1 94 ? 6.609 -20.406 3.109 1 98.19 94 GLN A CA 1
ATOM 728 C C . GLN A 1 94 ? 7.379 -19.188 3.607 1 98.19 94 GLN A C 1
ATOM 730 O O . GLN A 1 94 ? 7.418 -18.922 4.812 1 98.19 94 GLN A O 1
ATOM 735 N N . ALA A 1 95 ? 7.961 -18.469 2.697 1 98.31 95 ALA A N 1
ATOM 736 C CA . ALA A 1 95 ? 8.672 -17.234 3.047 1 98.31 95 ALA A CA 1
ATOM 737 C C . ALA A 1 95 ? 7.734 -16.219 3.693 1 98.31 95 ALA A C 1
ATOM 739 O O . ALA A 1 95 ? 8.164 -15.398 4.5 1 98.31 95 ALA A O 1
ATOM 740 N N . LEU A 1 96 ? 6.449 -16.25 3.387 1 98.5 96 LEU A N 1
ATOM 741 C CA . LEU A 1 96 ? 5.438 -15.359 3.953 1 98.5 96 LEU A CA 1
ATOM 742 C C . LEU A 1 96 ? 4.875 -15.938 5.25 1 98.5 96 LEU A C 1
ATOM 744 O O . LEU A 1 96 ? 3.922 -15.391 5.812 1 98.5 96 LEU A O 1
ATOM 748 N N . ASN A 1 97 ? 5.438 -17.047 5.688 1 97.94 97 ASN A N 1
ATOM 749 C CA . ASN A 1 97 ? 5.004 -17.734 6.898 1 97.94 97 ASN A CA 1
ATOM 750 C C . ASN A 1 97 ? 3.57 -18.234 6.773 1 97.94 97 ASN A C 1
ATOM 752 O O . ASN A 1 97 ? 2.775 -18.094 7.703 1 97.94 97 ASN A O 1
ATOM 756 N N . LEU A 1 98 ? 3.207 -18.734 5.609 1 97.94 98 LEU A N 1
ATOM 757 C CA . LEU A 1 98 ? 1.89 -19.312 5.371 1 97.94 98 LEU A CA 1
ATOM 758 C C . LEU A 1 98 ? 1.999 -20.812 5.055 1 97.94 98 LEU A C 1
ATOM 760 O O . LEU A 1 98 ? 2.848 -21.219 4.258 1 97.94 98 LEU A O 1
ATOM 764 N N . PRO A 1 99 ? 1.199 -21.656 5.57 1 97.5 99 PRO A N 1
ATOM 765 C CA . PRO A 1 99 ? 0.252 -21.328 6.641 1 97.5 99 PRO A CA 1
ATOM 766 C C . PRO A 1 99 ? 0.938 -21.078 7.98 1 97.5 99 PRO A C 1
ATOM 768 O O . PRO A 1 99 ? 2.152 -21.266 8.102 1 97.5 99 PRO A O 1
ATOM 771 N N . ASN A 1 100 ? 0.207 -20.531 8.93 1 97.19 100 ASN A N 1
ATOM 772 C CA . ASN A 1 100 ? 0.65 -20.391 10.312 1 97.19 100 ASN A CA 1
ATOM 773 C C . ASN A 1 100 ? -0.482 -20.672 11.297 1 97.19 100 ASN A C 1
ATOM 775 O O . ASN A 1 100 ? -1.545 -21.156 10.898 1 97.19 100 ASN A O 1
ATOM 779 N N . SER A 1 101 ? -0.276 -20.422 12.609 1 96.69 101 SER A N 1
ATOM 780 C CA . SER A 1 101 ? -1.228 -20.797 13.648 1 96.69 101 SER A CA 1
ATOM 781 C C . SER A 1 101 ? -2.512 -19.984 13.547 1 96.69 101 SER A C 1
ATOM 783 O O . SER A 1 101 ? -3.553 -20.391 14.062 1 96.69 101 SER A O 1
ATOM 785 N N . GLN A 1 102 ? -2.484 -18.844 12.828 1 97.31 102 GLN A N 1
ATOM 786 C CA . GLN A 1 102 ? -3.627 -17.938 12.781 1 97.31 102 GLN A CA 1
ATOM 787 C C . GLN A 1 102 ? -4.266 -17.922 11.398 1 97.31 102 GLN A C 1
ATOM 789 O O . GLN A 1 102 ? -5.34 -17.344 11.211 1 97.31 102 GLN A O 1
ATOM 794 N N . THR A 1 103 ? -3.613 -18.531 10.43 1 98.19 103 THR A N 1
ATOM 795 C CA . THR A 1 103 ? -4.082 -18.5 9.047 1 98.19 103 THR A CA 1
ATOM 796 C C . THR A 1 103 ? -3.859 -19.844 8.367 1 98.19 103 THR A C 1
ATOM 798 O O . THR A 1 103 ? -2.721 -20.281 8.203 1 98.19 103 THR A O 1
ATOM 801 N N . THR A 1 104 ? -4.953 -20.469 7.938 1 97.88 104 THR A N 1
ATOM 802 C CA . THR A 1 104 ? -4.867 -21.797 7.32 1 97.88 104 THR A CA 1
ATOM 803 C C . THR A 1 104 ? -5.449 -21.766 5.91 1 97.88 104 THR A C 1
ATOM 805 O O . THR A 1 104 ? -5.598 -22.812 5.277 1 97.88 104 THR A O 1
ATOM 808 N N . ALA A 1 105 ? -5.879 -20.578 5.465 1 97.25 105 ALA A N 1
ATOM 809 C CA . ALA A 1 105 ? -6.367 -20.359 4.105 1 97.25 105 ALA A CA 1
ATOM 810 C C . ALA A 1 105 ? -5.613 -19.234 3.418 1 97.25 105 ALA A C 1
ATOM 812 O O . ALA A 1 105 ? -5.414 -18.156 4.008 1 97.25 105 ALA A O 1
ATOM 813 N N . PHE A 1 106 ? -5.078 -19.469 2.219 1 98.06 106 PHE A N 1
ATOM 814 C CA . PHE A 1 106 ? -4.324 -18.469 1.484 1 98.06 106 PHE A CA 1
ATOM 815 C C . PHE A 1 106 ? -4.25 -18.812 0.003 1 98.06 106 PHE A C 1
ATOM 817 O O . PHE A 1 106 ? -4.551 -19.953 -0.388 1 98.06 106 PHE A O 1
ATOM 824 N N . ARG A 1 107 ? -3.955 -17.859 -0.841 1 98.25 107 ARG A N 1
ATOM 825 C CA . ARG A 1 107 ? -3.668 -18.062 -2.256 1 98.25 107 ARG A CA 1
ATOM 826 C C . ARG A 1 107 ? -2.316 -18.75 -2.449 1 98.25 107 ARG A C 1
ATOM 828 O O . ARG A 1 107 ? -1.273 -18.156 -2.145 1 98.25 107 ARG A O 1
ATOM 835 N N . LEU A 1 108 ? -2.371 -19.922 -2.928 1 98.44 108 LEU A N 1
ATOM 836 C CA . LEU A 1 108 ? -1.147 -20.703 -3.119 1 98.44 108 LEU A CA 1
ATOM 837 C C . LEU A 1 108 ? -0.504 -20.375 -4.465 1 98.44 108 LEU A C 1
ATOM 839 O O . LEU A 1 108 ? 0.723 -20.344 -4.578 1 98.44 108 LEU A O 1
ATOM 843 N N . CYS A 1 109 ? -1.279 -20.172 -5.453 1 98.56 109 CYS A N 1
ATOM 844 C CA . CYS A 1 109 ? -0.839 -19.844 -6.801 1 98.56 109 CYS A CA 1
ATOM 845 C C . CYS A 1 109 ? -1.736 -18.781 -7.422 1 98.56 109 CYS A C 1
ATOM 847 O O . CYS A 1 109 ? -2.953 -18.969 -7.504 1 98.56 109 CYS A O 1
ATOM 849 N N . ASN A 1 110 ? -1.103 -17.719 -7.879 1 98.06 110 ASN A N 1
ATOM 850 C CA . ASN A 1 110 ? -1.86 -16.578 -8.391 1 98.06 110 ASN A CA 1
ATOM 851 C C . ASN A 1 110 ? -1.663 -16.406 -9.898 1 98.06 110 ASN A C 1
ATOM 853 O O . ASN A 1 110 ? -1.302 -15.328 -10.359 1 98.06 110 ASN A O 1
ATOM 857 N N . SER A 1 111 ? -1.828 -17.484 -10.648 1 97.75 111 SER A N 1
ATOM 858 C CA . SER A 1 111 ? -1.893 -17.469 -12.102 1 97.75 111 SER A CA 1
ATOM 859 C C . SER A 1 111 ? -0.635 -16.859 -12.703 1 97.75 111 SER A C 1
ATOM 861 O O . SER A 1 111 ? 0.48 -17.297 -12.414 1 97.75 111 SER A O 1
ATOM 863 N N . GLU A 1 112 ? -0.734 -15.672 -13.438 1 97.25 112 GLU A N 1
ATOM 864 C CA . GLU A 1 112 ? 0.365 -15.062 -14.18 1 97.25 112 GLU A CA 1
ATOM 865 C C . GLU A 1 112 ? 1.549 -14.766 -13.258 1 97.25 112 GLU A C 1
ATOM 867 O O . GLU A 1 112 ? 2.701 -14.992 -13.633 1 97.25 112 GLU A O 1
ATOM 872 N N . ALA A 1 113 ? 1.23 -14.336 -12.07 1 96.88 113 ALA A N 1
ATOM 873 C CA . ALA A 1 113 ? 2.291 -13.867 -11.18 1 96.88 113 ALA A CA 1
ATOM 874 C C . ALA A 1 113 ? 3.152 -15.031 -10.695 1 96.88 113 ALA A C 1
ATOM 876 O O . ALA A 1 113 ? 4.348 -14.867 -10.445 1 96.88 113 ALA A O 1
ATOM 877 N N . ASP A 1 114 ? 2.574 -16.156 -10.633 1 98.06 114 ASP A N 1
ATOM 878 C CA . ASP A 1 114 ? 3.326 -17.328 -10.203 1 98.06 114 ASP A CA 1
ATOM 879 C C . ASP A 1 114 ? 3.768 -18.172 -11.398 1 98.06 114 ASP A C 1
ATOM 881 O O . ASP A 1 114 ? 4.227 -19.297 -11.242 1 98.06 114 ASP A O 1
ATOM 885 N N . GLY A 1 115 ? 3.533 -17.672 -12.594 1 97.12 115 GLY A N 1
ATOM 886 C CA . GLY A 1 115 ? 4.102 -18.281 -13.789 1 97.12 115 GLY A CA 1
ATOM 887 C C . GLY A 1 115 ? 3.215 -19.344 -14.406 1 97.12 115 GLY A C 1
ATOM 888 O O . GLY A 1 115 ? 3.637 -20.062 -15.312 1 97.12 115 GLY A O 1
ATOM 889 N N . LEU A 1 116 ? 2.037 -19.547 -13.844 1 98.31 116 LEU A N 1
ATOM 890 C CA . LEU A 1 116 ? 1.096 -20.531 -14.375 1 98.31 116 LEU A CA 1
ATOM 891 C C . LEU A 1 116 ? -0.201 -19.859 -14.812 1 98.31 116 LEU A C 1
ATOM 893 O O . LEU A 1 116 ? -1.246 -20.047 -14.18 1 98.31 116 LEU A O 1
ATOM 897 N N . SER A 1 117 ? -0.03 -19.172 -15.945 1 97.38 117 SER A N 1
ATOM 898 C CA . SER A 1 117 ? -1.103 -18.328 -16.469 1 97.38 117 SER A CA 1
ATOM 899 C C . SER A 1 117 ? -2.389 -19.125 -16.656 1 97.38 117 SER A C 1
ATOM 901 O O . SER A 1 117 ? -2.402 -20.125 -17.359 1 97.38 117 SER A O 1
ATOM 903 N N . GLY A 1 118 ? -3.445 -18.641 -15.961 1 96.94 118 GLY A N 1
ATOM 904 C CA . GLY A 1 118 ? -4.746 -19.281 -16.078 1 96.94 118 GLY A CA 1
ATOM 905 C C . GLY A 1 118 ? -5.023 -20.281 -14.953 1 96.94 118 GLY A C 1
ATOM 906 O O . GLY A 1 118 ? -6.133 -20.812 -14.852 1 96.94 118 GLY A O 1
ATOM 907 N N . LEU A 1 119 ? -4.039 -20.547 -14.117 1 98.06 119 LEU A N 1
ATOM 908 C CA . LEU A 1 119 ? -4.172 -21.469 -12.992 1 98.06 119 LEU A CA 1
ATOM 909 C C . LEU A 1 119 ? -4.125 -20.719 -11.664 1 98.06 119 LEU A C 1
ATOM 911 O O . LEU A 1 119 ? -3.088 -20.172 -11.297 1 98.06 119 LEU A O 1
ATOM 915 N N . THR A 1 120 ? -5.195 -20.688 -10.945 1 97.44 120 THR A N 1
ATOM 916 C CA . THR A 1 120 ? -5.266 -20.125 -9.594 1 97.44 120 THR A CA 1
ATOM 917 C C . THR A 1 120 ? -5.551 -21.234 -8.578 1 97.44 120 THR A C 1
ATOM 919 O O . THR A 1 120 ? -6.387 -22.109 -8.812 1 97.44 120 THR A O 1
ATOM 922 N N . ILE A 1 121 ? -4.84 -21.234 -7.504 1 97.94 121 ILE A N 1
ATOM 923 C CA . ILE A 1 121 ? -5.023 -22.25 -6.473 1 97.94 121 ILE A CA 1
ATOM 924 C C . ILE A 1 121 ? -5.117 -21.594 -5.102 1 97.94 121 ILE A C 1
ATOM 926 O O . ILE A 1 121 ? -4.234 -20.812 -4.719 1 97.94 121 ILE A O 1
ATOM 930 N N . ASP A 1 122 ? -6.133 -21.859 -4.406 1 97.06 122 ASP A N 1
ATOM 931 C CA . ASP A 1 122 ? -6.262 -21.484 -3.004 1 97.06 122 ASP A CA 1
ATOM 932 C C . ASP A 1 122 ? -6.125 -22.703 -2.092 1 97.06 122 ASP A C 1
ATOM 934 O O . ASP A 1 122 ? -6.648 -23.781 -2.398 1 97.06 122 ASP A O 1
ATOM 938 N N . ARG A 1 123 ? -5.434 -22.516 -1.096 1 97.19 123 ARG A N 1
ATOM 939 C CA . ARG A 1 123 ? -5.281 -23.578 -0.1 1 97.19 123 ARG A CA 1
ATOM 940 C C . ARG A 1 123 ? -6.176 -23.312 1.109 1 97.19 123 ARG A C 1
ATOM 942 O O . ARG A 1 123 ? -6.184 -22.219 1.657 1 97.19 123 ARG A O 1
ATOM 949 N N . PHE A 1 124 ? -6.977 -24.25 1.48 1 95.56 124 PHE A N 1
ATOM 950 C CA . PHE A 1 124 ? -7.797 -24.281 2.688 1 95.56 124 PHE A CA 1
ATOM 951 C C . PHE A 1 124 ? -7.441 -25.5 3.539 1 95.56 124 PHE A C 1
ATOM 953 O O . PHE A 1 124 ? -7.859 -26.625 3.238 1 95.56 124 PHE A O 1
ATOM 960 N N . ASN A 1 125 ? -6.73 -25.281 4.629 1 95.94 125 ASN A N 1
ATOM 961 C CA . ASN A 1 125 ? -6.25 -26.375 5.449 1 95.94 125 ASN A CA 1
ATOM 962 C C . ASN A 1 125 ? -5.512 -27.422 4.613 1 95.94 125 ASN A C 1
ATOM 964 O O . ASN A 1 125 ? -4.457 -27.125 4.047 1 95.94 125 ASN A O 1
ATOM 968 N N . HIS A 1 126 ? -6.152 -28.594 4.422 1 94.75 126 HIS A N 1
ATOM 969 C CA . HIS A 1 126 ? -5.504 -29.672 3.686 1 94.75 126 HIS A CA 1
ATOM 970 C C . HIS A 1 126 ? -6.086 -29.812 2.281 1 94.75 126 HIS A C 1
ATOM 972 O O . HIS A 1 126 ? -5.75 -30.75 1.557 1 94.75 126 HIS A O 1
ATOM 978 N N . ARG A 1 127 ? -6.891 -28.875 1.89 1 94.06 127 ARG A N 1
ATOM 979 C CA . ARG A 1 127 ? -7.559 -28.906 0.593 1 94.06 127 ARG A CA 1
ATOM 980 C C . ARG A 1 127 ? -7.059 -27.781 -0.306 1 94.06 127 ARG A C 1
ATOM 982 O O . ARG A 1 127 ? -6.84 -26.656 0.157 1 94.06 127 ARG A O 1
ATOM 989 N N . CYS A 1 128 ? -6.883 -28.109 -1.534 1 96.12 128 CYS A N 1
ATOM 990 C CA . CYS A 1 128 ? -6.602 -27.109 -2.551 1 96.12 128 CYS A CA 1
ATOM 991 C C . CYS A 1 128 ? -7.789 -26.922 -3.488 1 96.12 128 CYS A C 1
ATOM 993 O O . CYS A 1 128 ? -8.375 -27.906 -3.951 1 96.12 128 CYS A O 1
ATOM 995 N N . VAL A 1 129 ? -8.18 -25.719 -3.648 1 94.94 129 VAL A N 1
ATOM 996 C CA . VAL A 1 129 ? -9.227 -25.391 -4.609 1 94.94 129 VAL A CA 1
ATOM 997 C C . VAL A 1 129 ? -8.609 -24.734 -5.84 1 94.94 129 VAL A C 1
ATOM 999 O O . VAL A 1 129 ? -7.961 -23.688 -5.73 1 94.94 129 VAL A O 1
ATOM 1002 N N . VAL A 1 130 ? -8.828 -25.344 -6.984 1 95.69 130 VAL A N 1
ATOM 1003 C CA . VAL A 1 130 ? -8.273 -24.844 -8.242 1 95.69 130 VAL A CA 1
ATOM 1004 C C . VAL A 1 130 ? -9.352 -24.094 -9.023 1 95.69 130 VAL A C 1
ATOM 1006 O O . VAL A 1 130 ? -10.477 -24.578 -9.18 1 95.69 130 VAL A O 1
ATOM 1009 N N . ALA A 1 131 ? -9.047 -22.906 -9.398 1 94.75 131 ALA A N 1
ATOM 1010 C CA . ALA A 1 131 ? -9.828 -22.203 -10.414 1 94.75 131 ALA A CA 1
ATOM 1011 C C . ALA A 1 131 ? -9.148 -22.266 -11.773 1 94.75 131 ALA A C 1
ATOM 1013 O O . ALA A 1 131 ? -8.102 -21.656 -11.984 1 94.75 131 ALA A O 1
ATOM 1014 N N . SER A 1 132 ? -9.734 -23.016 -12.656 1 95.56 132 SER A N 1
ATOM 1015 C CA . SER A 1 132 ? -9.203 -23.219 -14 1 95.56 132 SER A CA 1
ATOM 1016 C C . SER A 1 132 ? -9.82 -22.25 -15 1 95.56 132 SER A C 1
ATOM 1018 O O . SER A 1 132 ? -11.016 -22.312 -15.273 1 95.56 132 SER A O 1
ATOM 1020 N N . SER A 1 133 ? -8.945 -21.375 -15.57 1 95 133 SER A N 1
ATOM 1021 C CA . SER A 1 133 ? -9.5 -20.344 -16.438 1 95 133 SER A CA 1
ATOM 1022 C C . SER A 1 133 ? -8.828 -20.359 -17.797 1 95 133 SER A C 1
ATOM 1024 O O . SER A 1 133 ? -9.008 -19.422 -18.594 1 95 133 SER A O 1
ATOM 1026 N N . ALA A 1 134 ? -8.047 -21.328 -18.125 1 96.62 134 ALA A N 1
ATOM 1027 C CA . ALA A 1 134 ? -7.375 -21.422 -19.406 1 96.62 134 ALA A CA 1
ATOM 1028 C C . ALA A 1 134 ? -7.512 -22.828 -19.984 1 96.62 134 ALA A C 1
ATOM 1030 O O . ALA A 1 134 ? -7.516 -23.828 -19.25 1 96.62 134 ALA A O 1
ATOM 1031 N N . TYR A 1 135 ? -7.523 -22.938 -21.266 1 96.69 135 TYR A N 1
ATOM 1032 C CA . TYR A 1 135 ? -7.688 -24.203 -21.969 1 96.69 135 TYR A CA 1
ATOM 1033 C C . TYR A 1 135 ? -6.633 -25.219 -21.531 1 96.69 135 TYR A C 1
ATOM 1035 O O . TYR A 1 135 ? -6.961 -26.344 -21.188 1 96.69 135 TYR A O 1
ATOM 1043 N N . TRP A 1 136 ? -5.359 -24.766 -21.516 1 97.31 136 TRP A N 1
ATOM 1044 C CA . TRP A 1 136 ? -4.281 -25.719 -21.219 1 97.31 136 TRP A CA 1
ATOM 1045 C C . TRP A 1 136 ? -4.379 -26.234 -19.797 1 97.31 136 TRP A C 1
ATOM 1047 O O . TRP A 1 136 ? -3.979 -27.375 -19.516 1 97.31 136 TRP A O 1
ATOM 1057 N N . VAL A 1 137 ? -4.867 -25.422 -18.906 1 97.94 137 VAL A N 1
ATOM 1058 C CA . VAL A 1 137 ? -5.051 -25.844 -17.516 1 97.94 137 VAL A CA 1
ATOM 1059 C C . VAL A 1 137 ? -6.125 -26.922 -17.453 1 97.94 137 VAL A C 1
ATOM 1061 O O . VAL A 1 137 ? -5.902 -27.984 -16.859 1 97.94 137 VAL A O 1
ATOM 1064 N N . GLU A 1 138 ? -7.227 -26.625 -18.078 1 96 138 GLU A N 1
ATOM 1065 C CA . GLU A 1 138 ? -8.344 -27.562 -18.078 1 96 138 GLU A CA 1
ATOM 1066 C C . GLU A 1 138 ? -7.961 -28.875 -18.766 1 96 138 GLU A C 1
ATOM 1068 O O . GLU A 1 138 ? -8.305 -29.953 -18.297 1 96 138 GLU A O 1
ATOM 1073 N N . ALA A 1 139 ? -7.254 -28.781 -19.828 1 96.5 139 ALA A N 1
ATOM 1074 C CA . ALA A 1 139 ? -6.863 -29.938 -20.625 1 96.5 139 ALA A CA 1
ATOM 1075 C C . ALA A 1 139 ? -5.895 -30.828 -19.859 1 96.5 139 ALA A C 1
ATOM 1077 O O . ALA A 1 139 ? -5.762 -32 -20.172 1 96.5 139 ALA A O 1
ATOM 1078 N N . ASN A 1 140 ? -5.23 -30.281 -18.891 1 97.94 140 ASN A N 1
ATOM 1079 C CA . ASN A 1 140 ? -4.207 -31.031 -18.156 1 97.94 140 ASN A CA 1
ATOM 1080 C C . ASN A 1 140 ? -4.574 -31.188 -16.688 1 97.94 140 ASN A C 1
ATOM 1082 O O . ASN A 1 140 ? -3.697 -31.188 -15.82 1 97.94 140 ASN A O 1
ATOM 1086 N N . ARG A 1 141 ? -5.836 -31.297 -16.391 1 97.12 141 ARG A N 1
ATOM 1087 C CA . ARG A 1 141 ? -6.387 -31.375 -15.039 1 97.12 141 ARG A CA 1
ATOM 1088 C C . ARG A 1 141 ? -5.719 -32.469 -14.234 1 97.12 141 ARG A C 1
ATOM 1090 O O . ARG A 1 141 ? -5.266 -32.25 -13.109 1 97.12 141 ARG A O 1
ATOM 1097 N N . SER A 1 142 ? -5.645 -33.656 -14.789 1 97.88 142 SER A N 1
ATOM 1098 C CA . SER A 1 142 ? -5.113 -34.812 -14.07 1 97.88 142 SER A CA 1
ATOM 1099 C C . SER A 1 142 ? -3.643 -34.594 -13.719 1 97.88 142 SER A C 1
ATOM 1101 O O . SER A 1 142 ? -3.24 -34.812 -12.57 1 97.88 142 SER A O 1
ATOM 1103 N N . MET A 1 143 ? -2.918 -34.188 -14.664 1 98.12 143 MET A N 1
ATOM 1104 C CA . MET A 1 143 ? -1.486 -33.969 -14.469 1 98.12 143 MET A CA 1
ATOM 1105 C C . MET A 1 143 ? -1.237 -32.875 -13.43 1 98.12 143 MET A C 1
ATOM 1107 O O . MET A 1 143 ? -0.392 -33.031 -12.547 1 98.12 143 MET A O 1
ATOM 1111 N N . ILE A 1 144 ? -1.959 -31.781 -13.492 1 98.62 144 ILE A N 1
ATOM 1112 C CA . ILE A 1 144 ? -1.797 -30.672 -12.57 1 98.62 144 ILE A CA 1
ATOM 1113 C C . ILE A 1 144 ? -2.166 -31.109 -11.156 1 98.62 144 ILE A C 1
ATOM 1115 O O . ILE A 1 144 ? -1.472 -30.766 -10.195 1 98.62 144 ILE A O 1
ATOM 1119 N N . THR A 1 145 ? -3.252 -31.828 -11.023 1 98.31 145 THR A N 1
ATOM 1120 C CA . THR A 1 145 ? -3.691 -32.344 -9.727 1 98.31 145 THR A CA 1
ATOM 1121 C C . THR A 1 145 ? -2.613 -33.219 -9.102 1 98.31 145 THR A C 1
ATOM 1123 O O . THR A 1 145 ? -2.322 -33.094 -7.91 1 98.31 145 THR A O 1
ATOM 1126 N N . ASP A 1 146 ? -2.047 -34.094 -9.938 1 98.38 146 ASP A N 1
ATOM 1127 C CA . ASP A 1 146 ? -0.99 -34.969 -9.453 1 98.38 146 ASP A CA 1
ATOM 1128 C C . ASP A 1 146 ? 0.217 -34.156 -8.969 1 98.38 146 ASP A C 1
ATOM 1130 O O . ASP A 1 146 ? 0.759 -34.438 -7.895 1 98.38 146 ASP A O 1
ATOM 1134 N N . CYS A 1 147 ? 0.637 -33.188 -9.766 1 98.5 147 CYS A N 1
ATOM 1135 C CA . CYS A 1 147 ? 1.759 -32.312 -9.383 1 98.5 147 CYS A CA 1
ATOM 1136 C C . CYS A 1 147 ? 1.462 -31.578 -8.094 1 98.5 147 CYS A C 1
ATOM 1138 O O . CYS A 1 147 ? 2.334 -31.438 -7.234 1 98.5 147 CYS A O 1
ATOM 1140 N N . LEU A 1 148 ? 0.242 -31.078 -8.016 1 98.5 148 LEU A N 1
ATOM 1141 C CA . LEU A 1 148 ? -0.179 -30.312 -6.848 1 98.5 148 LEU A CA 1
ATOM 1142 C C . LEU A 1 148 ? -0.096 -31.156 -5.578 1 98.5 148 LEU A C 1
ATOM 1144 O O . LEU A 1 148 ? 0.453 -30.719 -4.566 1 98.5 148 LEU A O 1
ATOM 1148 N N . LYS A 1 149 ? -0.599 -32.375 -5.602 1 98.25 149 LYS A N 1
ATOM 1149 C CA . LYS A 1 149 ? -0.548 -33.281 -4.461 1 98.25 149 LYS A CA 1
ATOM 1150 C C . LYS A 1 149 ? 0.893 -33.625 -4.094 1 98.25 149 LYS A C 1
ATOM 1152 O O . LYS A 1 149 ? 1.25 -33.656 -2.914 1 98.25 149 LYS A O 1
ATOM 1157 N N . GLU A 1 150 ? 1.65 -33.844 -5.094 1 98.06 150 GLU A N 1
ATOM 1158 C CA . GLU A 1 150 ? 3.051 -34.219 -4.891 1 98.06 150 GLU A CA 1
ATOM 1159 C C . GLU A 1 150 ? 3.812 -33.062 -4.203 1 98.06 150 GLU A C 1
ATOM 1161 O O . GLU A 1 150 ? 4.551 -33.312 -3.244 1 98.06 150 GLU A O 1
ATOM 1166 N N . VAL A 1 151 ? 3.596 -31.875 -4.676 1 98.06 151 VAL A N 1
ATOM 1167 C CA . VAL A 1 151 ? 4.414 -30.75 -4.258 1 98.06 151 VAL A CA 1
ATOM 1168 C C . VAL A 1 151 ? 3.916 -30.219 -2.916 1 98.06 151 VAL A C 1
ATOM 1170 O O . VAL A 1 151 ? 4.711 -29.797 -2.072 1 98.06 151 VAL A O 1
ATOM 1173 N N . THR A 1 152 ? 2.625 -30.172 -2.668 1 97.38 152 THR A N 1
ATOM 1174 C CA . THR A 1 152 ? 2.066 -29.484 -1.508 1 97.38 152 THR A CA 1
ATOM 1175 C C . THR A 1 152 ? 1.674 -30.484 -0.424 1 97.38 152 THR A C 1
ATOM 1177 O O . THR A 1 152 ? 1.482 -30.109 0.734 1 97.38 152 THR A O 1
ATOM 1180 N N . GLY A 1 153 ? 1.453 -31.734 -0.805 1 96.56 153 GLY A N 1
ATOM 1181 C CA . GLY A 1 153 ? 0.966 -32.719 0.136 1 96.56 153 GLY A CA 1
ATOM 1182 C C . GLY A 1 153 ? -0.514 -32.594 0.441 1 96.56 153 GLY A C 1
ATOM 1183 O O . GLY A 1 153 ? -1.014 -33.188 1.401 1 96.56 153 GLY A O 1
ATOM 1184 N N . CYS A 1 154 ? -1.241 -31.797 -0.359 1 96.19 154 CYS A N 1
ATOM 1185 C CA . CYS A 1 154 ? -2.666 -31.641 -0.092 1 96.19 154 CYS A CA 1
ATOM 1186 C C . CYS A 1 154 ? -3.402 -32.969 -0.263 1 96.19 154 CYS A C 1
ATOM 1188 O O . CYS A 1 154 ? -3.041 -33.781 -1.118 1 96.19 154 CYS A O 1
ATOM 1190 N N . GLU A 1 155 ? -4.469 -33.188 0.494 1 94.38 155 GLU A N 1
ATOM 1191 C CA . GLU A 1 155 ? -5.199 -34.438 0.527 1 94.38 155 GLU A CA 1
ATOM 1192 C C . GLU A 1 155 ? -6.332 -34.438 -0.496 1 94.38 155 GLU A C 1
ATOM 1194 O O . GLU A 1 155 ? -6.703 -35.5 -1.01 1 94.38 155 GLU A O 1
ATOM 1199 N N . GLU A 1 156 ? -6.871 -33.281 -0.674 1 93.38 156 GLU A N 1
ATOM 1200 C CA . GLU A 1 156 ? -8.023 -33.156 -1.565 1 93.38 156 GLU A CA 1
ATOM 1201 C C . GLU A 1 156 ? -7.863 -31.953 -2.492 1 93.38 156 GLU A C 1
ATOM 1203 O O . GLU A 1 156 ? -7.387 -30.891 -2.072 1 93.38 156 GLU A O 1
ATOM 1208 N N . VAL A 1 157 ? -8.281 -32.188 -3.746 1 94.81 157 VAL A N 1
ATOM 1209 C CA . VAL A 1 157 ? -8.266 -31.094 -4.723 1 94.81 157 VAL A CA 1
ATOM 1210 C C . VAL A 1 157 ? -9.672 -30.891 -5.285 1 94.81 157 VAL A C 1
ATOM 1212 O O . VAL A 1 157 ? -10.289 -31.828 -5.797 1 94.81 157 VAL A O 1
ATOM 1215 N N . LEU A 1 158 ? -10.211 -29.734 -5.039 1 92.19 158 LEU A N 1
ATOM 1216 C CA . LEU A 1 158 ? -11.453 -29.328 -5.691 1 92.19 158 LEU A CA 1
ATOM 1217 C C . LEU A 1 158 ? -11.164 -28.516 -6.949 1 92.19 158 LEU A C 1
ATOM 1219 O O . LEU A 1 158 ? -10.391 -27.547 -6.91 1 92.19 158 LEU A O 1
ATOM 1223 N N . TRP A 1 159 ? -11.727 -28.938 -8.023 1 93.19 159 TRP A N 1
ATOM 1224 C CA . TRP A 1 159 ? -11.461 -28.328 -9.32 1 93.19 159 TRP A CA 1
ATOM 1225 C C . TRP A 1 159 ? -12.664 -27.531 -9.805 1 93.19 159 TRP A C 1
ATOM 1227 O O . TRP A 1 159 ? -13.719 -28.109 -10.078 1 93.19 159 TRP A O 1
ATOM 1237 N N . LEU A 1 160 ? -12.477 -26.234 -9.852 1 90.75 160 LEU A N 1
ATOM 1238 C CA . LEU A 1 160 ? -13.531 -25.344 -10.328 1 90.75 160 LEU A CA 1
ATOM 1239 C C . LEU A 1 160 ? -13.211 -24.812 -11.719 1 90.75 160 LEU A C 1
ATOM 1241 O O . LEU A 1 160 ? -12.344 -23.953 -11.875 1 90.75 160 LEU A O 1
ATOM 1245 N N . SER A 1 161 ? -13.945 -25.25 -12.727 1 92.31 161 SER A N 1
ATOM 1246 C CA . SER A 1 161 ? -13.797 -24.75 -14.094 1 92.31 161 SER A CA 1
ATOM 1247 C C . SER A 1 161 ? -14.523 -23.422 -14.281 1 92.31 161 SER A C 1
ATOM 1249 O O . SER A 1 161 ? -15.719 -23.312 -14.023 1 92.31 161 SER A O 1
ATOM 1251 N N . GLN A 1 162 ? -13.703 -22.453 -14.664 1 90.81 162 GLN A N 1
ATOM 1252 C CA . GLN A 1 162 ? -14.312 -21.156 -14.93 1 90.81 162 GLN A CA 1
ATOM 1253 C C . GLN A 1 162 ? -14.891 -21.094 -16.328 1 90.81 162 GLN A C 1
ATOM 1255 O O . GLN A 1 162 ? -14.164 -20.875 -17.312 1 90.81 162 GLN A O 1
ATOM 1260 N N . ALA A 1 163 ? -16.188 -21.141 -16.438 1 89.19 163 ALA A N 1
ATOM 1261 C CA . ALA A 1 163 ? -16.875 -21.391 -17.688 1 89.19 163 ALA A CA 1
ATOM 1262 C C . ALA A 1 163 ? -16.625 -20.266 -18.688 1 89.19 163 ALA A C 1
ATOM 1264 O O . ALA A 1 163 ? -16.297 -20.516 -19.844 1 89.19 163 ALA A O 1
ATOM 1265 N N . LYS A 1 164 ? -16.719 -19.078 -18.234 1 88.56 164 LYS A N 1
ATOM 1266 C CA . LYS A 1 164 ? -16.656 -17.938 -19.156 1 88.56 164 LYS A CA 1
ATOM 1267 C C . LYS A 1 164 ? -15.281 -17.828 -19.797 1 88.56 164 LYS A C 1
ATOM 1269 O O . LYS A 1 164 ? -15.156 -17.875 -21.031 1 88.56 164 LYS A O 1
ATOM 1274 N N . PRO A 1 165 ? -14.258 -17.766 -19.031 1 92.19 165 PRO A N 1
ATOM 1275 C CA . PRO A 1 165 ? -12.945 -17.703 -19.672 1 92.19 165 PRO A CA 1
ATOM 1276 C C . PRO A 1 165 ? -12.602 -18.953 -20.469 1 92.19 165 PRO A C 1
ATOM 1278 O O . PRO A 1 165 ? -11.93 -18.875 -21.5 1 92.19 165 PRO A O 1
ATOM 1281 N N . LEU A 1 166 ? -13.008 -20.062 -20.078 1 93.69 166 LEU A N 1
ATOM 1282 C CA . LEU A 1 166 ? -12.734 -21.312 -20.781 1 93.69 166 LEU A CA 1
ATOM 1283 C C . LEU A 1 166 ? -13.438 -21.328 -22.141 1 93.69 166 LEU A C 1
ATOM 1285 O O . LEU A 1 166 ? -12.867 -21.781 -23.141 1 93.69 166 LEU A O 1
ATOM 1289 N N . ALA A 1 167 ? -14.641 -20.812 -22.125 1 93.12 167 ALA A N 1
ATOM 1290 C CA . ALA A 1 167 ? -15.359 -20.719 -23.391 1 93.12 167 ALA A CA 1
ATOM 1291 C C . ALA A 1 167 ? -14.625 -19.797 -24.359 1 93.12 167 ALA A C 1
ATOM 1293 O O . ALA A 1 167 ? -14.547 -20.094 -25.562 1 93.12 167 ALA A O 1
ATOM 1294 N N . GLN A 1 168 ? -14.094 -18.797 -23.844 1 92.19 168 GLN A N 1
ATOM 1295 C CA . GLN A 1 168 ? -13.336 -17.859 -24.672 1 92.19 168 GLN A CA 1
ATOM 1296 C C . GLN A 1 168 ? -12.07 -18.516 -25.219 1 92.19 168 GLN A C 1
ATOM 1298 O O . GLN A 1 168 ? -11.594 -18.141 -26.297 1 92.19 168 GLN A O 1
ATOM 1303 N N . ASP A 1 169 ? -11.594 -19.5 -24.531 1 94.62 169 ASP A N 1
ATOM 1304 C CA . ASP A 1 169 ? -10.391 -20.219 -24.938 1 94.62 169 ASP A CA 1
ATOM 1305 C C . ASP A 1 169 ? -10.734 -21.375 -25.891 1 94.62 169 ASP A C 1
ATOM 1307 O O . ASP A 1 169 ? -9.844 -22.109 -26.312 1 94.62 169 ASP A O 1
ATOM 1311 N N . GLY A 1 170 ? -12.016 -21.469 -26.188 1 94.44 170 GLY A N 1
ATOM 1312 C CA . GLY A 1 170 ? -12.438 -22.5 -27.109 1 94.44 170 GLY A CA 1
ATOM 1313 C C . GLY A 1 170 ? -12.758 -23.828 -26.438 1 94.44 170 GLY A C 1
ATOM 1314 O O . GLY A 1 170 ? -12.883 -24.859 -27.109 1 94.44 170 GLY A O 1
ATOM 1315 N N . TRP A 1 171 ? -12.773 -23.781 -25.156 1 93.06 171 TRP A N 1
ATOM 1316 C CA . TRP A 1 171 ? -13.125 -24.984 -24.422 1 93.06 171 TRP A CA 1
ATOM 1317 C C . TRP A 1 171 ? -14.633 -25.219 -24.453 1 93.06 171 TRP A C 1
ATOM 1319 O O . TRP A 1 171 ? -15.414 -24.344 -24.094 1 93.06 171 TRP A O 1
ATOM 1329 N N . SER A 1 172 ? -15.07 -26.266 -25.188 1 80.31 172 SER A N 1
ATOM 1330 C CA . SER A 1 172 ? -16.5 -26.578 -25.297 1 80.31 172 SER A CA 1
ATOM 1331 C C . SER A 1 172 ? -16.922 -27.641 -24.297 1 80.31 172 SER A C 1
ATOM 1333 O O . SER A 1 172 ? -16.453 -28.781 -24.359 1 80.31 172 SER A O 1
ATOM 1335 N N . SER A 1 173 ? -16.516 -27.438 -23.109 1 66.81 173 SER A N 1
ATOM 1336 C CA . SER A 1 173 ? -16.844 -28.609 -22.297 1 66.81 173 SER A CA 1
ATOM 1337 C C . SER A 1 173 ? -18.281 -28.547 -21.828 1 66.81 173 SER A C 1
ATOM 1339 O O . SER A 1 173 ? -18.875 -27.469 -21.703 1 66.81 173 SER A O 1
ATOM 1341 N N . GLY A 1 174 ? -18.891 -29.766 -21.781 1 56.62 174 GLY A N 1
ATOM 1342 C CA . GLY A 1 174 ? -20.203 -30.172 -21.281 1 56.62 174 GLY A CA 1
ATOM 1343 C C . GLY A 1 174 ? -20.531 -29.594 -19.922 1 56.62 174 GLY A C 1
ATOM 1344 O O . GLY A 1 174 ? -19.969 -28.562 -19.531 1 56.62 174 GLY A O 1
ATOM 1345 N N . GLU A 1 175 ? -20.953 -30.453 -18.969 1 55.09 175 GLU A N 1
ATOM 1346 C CA . GLU A 1 175 ? -21.688 -30.266 -17.719 1 55.09 175 GLU A CA 1
ATOM 1347 C C . GLU A 1 175 ? -20.781 -29.688 -16.625 1 55.09 175 GLU A C 1
ATOM 1349 O O . GLU A 1 175 ? -19.656 -30.141 -16.453 1 55.09 175 GLU A O 1
ATOM 1354 N N . THR A 1 176 ? -20.969 -28.453 -16.344 1 56.72 176 THR A N 1
ATOM 1355 C CA . THR A 1 176 ? -20.391 -27.922 -15.125 1 56.72 176 THR A CA 1
ATOM 1356 C C . THR A 1 176 ? -20.547 -28.906 -13.969 1 56.72 176 THR A C 1
ATOM 1358 O O . THR A 1 176 ? -21.641 -29.359 -13.688 1 56.72 176 THR A O 1
ATOM 1361 N N . GLU A 1 177 ? -19.453 -29.578 -13.609 1 57.78 177 GLU A N 1
ATOM 1362 C CA . GLU A 1 177 ? -19.531 -30.484 -12.469 1 57.78 177 GLU A CA 1
ATOM 1363 C C . GLU A 1 177 ? -20 -29.734 -11.219 1 57.78 177 GLU A C 1
ATOM 1365 O O . GLU A 1 177 ? -19.531 -28.641 -10.93 1 57.78 177 GLU A O 1
ATOM 1370 N N . LEU A 1 178 ? -21.219 -30.141 -10.766 1 57.12 178 LEU A N 1
ATOM 1371 C CA . LEU A 1 178 ? -21.719 -29.656 -9.484 1 57.12 178 LEU A CA 1
ATOM 1372 C C . LEU A 1 178 ? -20.75 -30 -8.359 1 57.12 178 LEU A C 1
ATOM 1374 O O . LEU A 1 178 ? -20.25 -31.125 -8.289 1 57.12 178 LEU A O 1
ATOM 1378 N N . LEU A 1 179 ? -20.094 -28.953 -7.707 1 62.81 179 LEU A N 1
ATOM 1379 C CA . LEU A 1 179 ? -19.25 -29.234 -6.547 1 62.81 179 LEU A CA 1
ATOM 1380 C C . LEU A 1 179 ? -20.062 -29.844 -5.414 1 62.81 179 LEU A C 1
ATOM 1382 O O . LEU A 1 179 ? -21.188 -29.406 -5.164 1 62.81 179 LEU A O 1
ATOM 1386 N N . PRO A 1 180 ? -19.641 -31.031 -4.875 1 61 180 PRO A N 1
ATOM 1387 C CA . PRO A 1 180 ? -20.328 -31.578 -3.697 1 61 180 PRO A CA 1
ATOM 1388 C C . PRO A 1 180 ? -20.453 -30.562 -2.566 1 61 180 PRO A C 1
ATOM 1390 O O . PRO A 1 180 ? -19.703 -29.594 -2.52 1 61 180 PRO A O 1
ATOM 1393 N N . SER A 1 181 ? -21.562 -30.703 -1.915 1 68 181 SER A N 1
ATOM 1394 C CA . SER A 1 181 ? -21.797 -29.906 -0.707 1 68 181 SER A CA 1
ATOM 1395 C C . SER A 1 181 ? -20.688 -30.125 0.314 1 68 181 SER A C 1
ATOM 1397 O O . SER A 1 181 ? -20.703 -31.109 1.061 1 68 181 SER A O 1
ATOM 1399 N N . LEU A 1 182 ? -19.547 -29.438 0.124 1 81.5 182 LEU A N 1
ATOM 1400 C CA . LEU A 1 182 ? -18.406 -29.578 1.022 1 81.5 182 LEU A CA 1
ATOM 1401 C C . LEU A 1 182 ? -18.203 -28.281 1.818 1 81.5 182 LEU A C 1
ATOM 1403 O O . LEU A 1 182 ? -18.281 -27.188 1.266 1 81.5 182 LEU A O 1
ATOM 1407 N N . GLN A 1 183 ? -18.234 -28.562 3.123 1 85 183 GLN A N 1
ATOM 1408 C CA . GLN A 1 183 ? -17.984 -27.453 4.039 1 85 183 GLN A CA 1
ATOM 1409 C C . GLN A 1 183 ? -16.672 -27.656 4.801 1 85 183 GLN A C 1
ATOM 1411 O O . GLN A 1 183 ? -16.219 -28.797 4.941 1 85 183 GLN A O 1
ATOM 1416 N N . ASP A 1 184 ? -16.062 -26.578 5.051 1 89.75 184 ASP A N 1
ATOM 1417 C CA . ASP A 1 184 ? -14.852 -26.609 5.867 1 89.75 184 ASP A CA 1
ATOM 1418 C C . ASP A 1 184 ? -14.781 -25.375 6.773 1 89.75 184 ASP A C 1
ATOM 1420 O O . ASP A 1 184 ? -15.523 -24.422 6.586 1 89.75 184 ASP A O 1
ATOM 1424 N N . GLU A 1 185 ? -14.109 -25.562 7.848 1 95.12 185 GLU A N 1
ATOM 1425 C CA . GLU A 1 185 ? -13.812 -24.438 8.734 1 95.12 185 GLU A CA 1
ATOM 1426 C C . GLU A 1 185 ? -12.344 -24.031 8.633 1 95.12 185 GLU A C 1
ATOM 1428 O O . GLU A 1 185 ? -11.453 -24.875 8.688 1 95.12 185 GLU A O 1
ATOM 1433 N N . ILE A 1 186 ? -12.07 -22.797 8.438 1 96.5 186 ILE A N 1
ATOM 1434 C CA . ILE A 1 186 ? -10.703 -22.328 8.281 1 96.5 186 ILE A CA 1
ATOM 1435 C C . ILE A 1 186 ? -10.43 -21.172 9.258 1 96.5 186 ILE A C 1
ATOM 1437 O O . ILE A 1 186 ? -11.336 -20.703 9.938 1 96.5 186 ILE A O 1
ATOM 1441 N N . LEU A 1 187 ? -9.102 -20.812 9.359 1 97.69 187 LEU A N 1
ATOM 1442 C CA . LEU A 1 187 ? -8.656 -19.641 10.102 1 97.69 187 LEU A CA 1
ATOM 1443 C C . LEU A 1 187 ? -8.062 -18.594 9.164 1 97.69 187 LEU A C 1
ATOM 1445 O O . LEU A 1 187 ? -7.273 -18.938 8.281 1 97.69 187 LEU A O 1
ATOM 1449 N N . GLU A 1 188 ? -8.492 -17.406 9.328 1 97.19 188 GLU A N 1
ATOM 1450 C CA . GLU A 1 188 ? -7.855 -16.266 8.688 1 97.19 188 GLU A CA 1
ATOM 1451 C C . GLU A 1 188 ? -7.535 -15.172 9.711 1 97.19 188 GLU A C 1
ATOM 1453 O O . GLU A 1 188 ? -8.43 -14.43 10.125 1 97.19 188 GLU A O 1
ATOM 1458 N N . GLU A 1 189 ? -6.258 -15.07 10.023 1 96.88 189 GLU A N 1
ATOM 1459 C CA . GLU A 1 189 ? -5.773 -14.094 10.992 1 96.88 189 GLU A CA 1
ATOM 1460 C C . GLU A 1 189 ? -6.547 -14.195 12.305 1 96.88 189 GLU A C 1
ATOM 1462 O O . GLU A 1 189 ? -7.035 -13.188 12.82 1 96.88 189 GLU A O 1
ATOM 1467 N N . GLY A 1 190 ? -6.816 -15.391 12.68 1 97.56 190 GLY A N 1
ATOM 1468 C CA . GLY A 1 190 ? -7.398 -15.656 13.984 1 97.56 190 GLY A CA 1
ATOM 1469 C C . GLY A 1 190 ? -8.914 -15.742 13.953 1 97.56 190 GLY A C 1
ATOM 1470 O O . GLY A 1 190 ? -9.539 -16.047 14.969 1 97.56 190 GLY A O 1
ATOM 1471 N N . ILE A 1 191 ? -9.57 -15.461 12.859 1 98.31 191 ILE A N 1
ATOM 1472 C CA . ILE A 1 191 ? -11.016 -15.562 12.719 1 98.31 191 ILE A CA 1
ATOM 1473 C C . ILE A 1 191 ? -11.383 -16.906 12.078 1 98.31 191 ILE A C 1
ATOM 1475 O O . ILE A 1 191 ? -10.789 -17.297 11.078 1 98.31 191 ILE A O 1
ATOM 1479 N N . ARG A 1 192 ? -12.32 -17.578 12.648 1 97.94 192 ARG A N 1
ATOM 1480 C CA . ARG A 1 192 ? -12.836 -18.812 12.086 1 97.94 192 ARG A CA 1
ATOM 1481 C C . ARG A 1 192 ? -13.945 -18.531 11.07 1 97.94 192 ARG A C 1
ATOM 1483 O O . ARG A 1 192 ? -14.852 -17.734 11.336 1 97.94 192 ARG A O 1
ATOM 1490 N N . PHE A 1 193 ? -13.812 -19.078 9.922 1 96.69 193 PHE A N 1
ATOM 1491 C CA . PHE A 1 193 ? -14.82 -18.953 8.867 1 96.69 193 PHE A CA 1
ATOM 1492 C C . PHE A 1 193 ? -15.32 -20.328 8.445 1 96.69 193 PHE A C 1
ATOM 1494 O O . PHE A 1 193 ? -14.531 -21.266 8.297 1 96.69 193 PHE A O 1
ATOM 1501 N N . GLN A 1 194 ? -16.578 -20.391 8.32 1 94 194 GLN A N 1
ATOM 1502 C CA . GLN A 1 194 ? -17.141 -21.531 7.594 1 94 194 GLN A CA 1
ATOM 1503 C C . GLN A 1 194 ? -17.141 -21.281 6.09 1 94 194 GLN A C 1
ATOM 1505 O O . GLN A 1 194 ? -17.609 -20.234 5.633 1 94 194 GLN A O 1
ATOM 1510 N N . ILE A 1 195 ? -16.547 -22.219 5.414 1 89.38 195 ILE A N 1
ATOM 1511 C CA . ILE A 1 195 ? -16.516 -22.125 3.961 1 89.38 195 ILE A CA 1
ATOM 1512 C C . ILE A 1 195 ? -17.469 -23.141 3.35 1 89.38 195 ILE A C 1
ATOM 1514 O O . ILE A 1 195 ? -17.547 -24.281 3.799 1 89.38 195 ILE A O 1
ATOM 1518 N N . ASP A 1 196 ? -18.281 -22.641 2.406 1 81.88 196 ASP A N 1
ATOM 1519 C CA . ASP A 1 196 ? -19.125 -23.5 1.59 1 81.88 196 ASP A CA 1
ATOM 1520 C C . ASP A 1 196 ? -18.641 -23.516 0.138 1 81.88 196 ASP A C 1
ATOM 1522 O O . ASP A 1 196 ? -18.844 -22.547 -0.595 1 81.88 196 ASP A O 1
ATOM 1526 N N . PHE A 1 197 ? -18.094 -24.625 -0.299 1 80.44 197 PHE A N 1
ATOM 1527 C CA . PHE A 1 197 ? -17.5 -24.719 -1.623 1 80.44 197 PHE A CA 1
ATOM 1528 C C . PHE A 1 197 ? -18.562 -24.938 -2.691 1 80.44 197 PHE A C 1
ATOM 1530 O O . PHE A 1 197 ? -18.297 -24.766 -3.883 1 80.44 197 PHE A O 1
ATOM 1537 N N . SER A 1 198 ? -19.797 -25.391 -2.336 1 70.88 198 SER A N 1
ATOM 1538 C CA . SER A 1 198 ? -20.875 -25.719 -3.277 1 70.88 198 SER A CA 1
ATOM 1539 C C . SER A 1 198 ? -21.453 -24.438 -3.893 1 70.88 198 SER A C 1
ATOM 1541 O O . SER A 1 198 ? -21.984 -24.469 -5.008 1 70.88 198 SER A O 1
ATOM 1543 N N . SER A 1 199 ? -21.422 -23.438 -3.137 1 60.31 199 SER A N 1
ATOM 1544 C CA . SER A 1 199 ? -22 -22.172 -3.582 1 60.31 199 SER A CA 1
ATOM 1545 C C . SER A 1 199 ? -20.969 -21.062 -3.629 1 60.31 199 SER A C 1
ATOM 1547 O O . SER A 1 199 ? -21.312 -19.891 -3.607 1 60.31 199 SER A O 1
ATOM 1549 N N . ALA A 1 200 ? -19.828 -21.531 -3.818 1 54.62 200 ALA A N 1
ATOM 1550 C CA . ALA A 1 200 ? -18.766 -20.594 -3.467 1 54.62 200 ALA A CA 1
ATOM 1551 C C . ALA A 1 200 ? -18.594 -19.531 -4.547 1 54.62 200 ALA A C 1
ATOM 1553 O O . ALA A 1 200 ? -18.594 -19.828 -5.738 1 54.62 200 ALA A O 1
ATOM 1554 N N . GLN A 1 201 ? -18.828 -18.234 -4.125 1 52.22 201 GLN A N 1
ATOM 1555 C CA . GLN A 1 201 ? -18.25 -17.125 -4.887 1 52.22 201 GLN A CA 1
ATOM 1556 C C . GLN A 1 201 ? -16.719 -17.203 -4.891 1 52.22 201 GLN A C 1
ATOM 1558 O O . GLN A 1 201 ? -16.094 -17.328 -3.838 1 52.22 201 GLN A O 1
ATOM 1563 N N . LYS A 1 202 ? -16.062 -17.109 -6.031 1 61.59 202 LYS A N 1
ATOM 1564 C CA . LYS A 1 202 ? -14.648 -17.391 -6.246 1 61.59 202 LYS A CA 1
ATOM 1565 C C . LYS A 1 202 ? -14.305 -18.828 -5.855 1 61.59 202 LYS A C 1
ATOM 1567 O O . LYS A 1 202 ? -14.875 -19.766 -6.395 1 61.59 202 LYS A O 1
ATOM 1572 N N . THR A 1 203 ? -13.344 -18.859 -4.902 1 69.38 203 THR A N 1
ATOM 1573 C CA . THR A 1 203 ? -12.961 -20.188 -4.445 1 69.38 203 THR A CA 1
ATOM 1574 C C . THR A 1 203 ? -13.539 -20.469 -3.061 1 69.38 203 THR A C 1
ATOM 1576 O O . THR A 1 203 ? -13.414 -21.594 -2.547 1 69.38 203 THR A O 1
ATOM 1579 N N . GLY A 1 204 ? -14.289 -19.5 -2.51 1 69 204 GLY A N 1
ATOM 1580 C CA . GLY A 1 204 ? -14.906 -19.75 -1.213 1 69 204 GLY A CA 1
ATOM 1581 C C . GLY A 1 204 ? -14.773 -18.562 -0.266 1 69 204 GLY A C 1
ATOM 1582 O O . GLY A 1 204 ? -15.641 -18.359 0.592 1 69 204 GLY A O 1
ATOM 1583 N N . LEU A 1 205 ? -13.672 -17.875 -0.322 1 77.62 205 LEU A N 1
ATOM 1584 C CA . LEU A 1 205 ? -13.43 -16.75 0.559 1 77.62 205 LEU A CA 1
ATOM 1585 C C . LEU A 1 205 ? -12.594 -15.68 -0.148 1 77.62 205 LEU A C 1
ATOM 1587 O O . LEU A 1 205 ? -11.812 -15.992 -1.048 1 77.62 205 LEU A O 1
ATOM 1591 N N . PHE A 1 206 ? -12.773 -14.438 0.215 1 87.75 206 PHE A N 1
ATOM 1592 C CA . PHE A 1 206 ? -11.984 -13.336 -0.312 1 87.75 206 PHE A CA 1
ATOM 1593 C C . PHE A 1 206 ? -10.641 -13.234 0.406 1 87.75 206 PHE A C 1
ATOM 1595 O O . PHE A 1 206 ? -10.398 -12.281 1.146 1 87.75 206 PHE A O 1
ATOM 1602 N N . LEU A 1 207 ? -9.758 -14.148 0.029 1 94.44 207 LEU A N 1
ATOM 1603 C CA . LEU A 1 207 ? -8.469 -14.281 0.69 1 94.44 207 LEU A CA 1
ATOM 1604 C C . LEU A 1 207 ? -7.582 -13.078 0.405 1 94.44 207 LEU A C 1
ATOM 1606 O O . LEU A 1 207 ? -6.617 -12.82 1.133 1 94.44 207 LEU A O 1
ATOM 1610 N N . ASP A 1 208 ? -7.934 -12.375 -0.658 1 96.25 208 ASP A N 1
ATOM 1611 C CA . ASP A 1 208 ? -7.141 -11.219 -1.069 1 96.25 208 ASP A CA 1
ATOM 1612 C C . ASP A 1 208 ? -7.309 -10.062 -0.087 1 96.25 208 ASP A C 1
ATOM 1614 O O . ASP A 1 208 ? -6.48 -9.148 -0.048 1 96.25 208 ASP A O 1
ATOM 1618 N N . GLN A 1 209 ? -8.289 -10.055 0.799 1 97.06 209 GLN A N 1
ATOM 1619 C CA . GLN A 1 209 ? -8.578 -8.961 1.727 1 97.06 209 GLN A CA 1
ATOM 1620 C C . GLN A 1 209 ? -7.926 -9.211 3.084 1 97.06 209 GLN A C 1
ATOM 1622 O O . GLN A 1 209 ? -8.047 -8.383 3.992 1 97.06 209 GLN A O 1
ATOM 1627 N N . ARG A 1 210 ? -7.211 -10.312 3.246 1 97.62 210 ARG A N 1
ATOM 1628 C CA . ARG A 1 210 ? -6.723 -10.742 4.555 1 97.62 210 ARG A CA 1
ATOM 1629 C C . ARG A 1 210 ? -5.988 -9.609 5.262 1 97.62 210 ARG A C 1
ATOM 1631 O O . ARG A 1 210 ? -6.301 -9.281 6.406 1 97.62 210 ARG A O 1
ATOM 1638 N N . GLU A 1 211 ? -5.035 -8.984 4.574 1 98 211 GLU A N 1
ATOM 1639 C CA . GLU A 1 211 ? -4.234 -7.945 5.207 1 98 211 GLU A CA 1
ATOM 1640 C C . GLU A 1 211 ? -5.043 -6.66 5.391 1 98 211 GLU A C 1
ATOM 1642 O O . GLU A 1 211 ? -4.777 -5.879 6.305 1 98 211 GLU A O 1
ATOM 1647 N N . ASN A 1 212 ? -6.047 -6.406 4.566 1 98.25 212 ASN A N 1
ATOM 1648 C CA . ASN A 1 212 ? -6.945 -5.277 4.777 1 98.25 212 ASN A CA 1
ATOM 1649 C C . ASN A 1 212 ? -7.871 -5.512 5.969 1 98.25 212 ASN A C 1
ATOM 1651 O O . ASN A 1 212 ? -8.227 -4.574 6.68 1 98.25 212 ASN A O 1
ATOM 1655 N N . HIS A 1 213 ? -8.305 -6.812 6.188 1 98.56 213 HIS A N 1
ATOM 1656 C CA . HIS A 1 213 ? -9.016 -7.172 7.41 1 98.56 213 HIS A CA 1
ATOM 1657 C C . HIS A 1 213 ? -8.219 -6.781 8.648 1 98.56 213 HIS A C 1
ATOM 1659 O O . HIS A 1 213 ? -8.766 -6.195 9.586 1 98.56 213 HIS A O 1
ATOM 1665 N N . GLN A 1 214 ? -6.934 -7.047 8.602 1 97.62 214 GLN A N 1
ATOM 1666 C CA . GLN A 1 214 ? -6.051 -6.754 9.727 1 97.62 214 GLN A CA 1
ATOM 1667 C C . GLN A 1 214 ? -5.941 -5.25 9.961 1 97.62 214 GLN A C 1
ATOM 1669 O O . GLN A 1 214 ? -5.918 -4.793 11.109 1 97.62 214 GLN A O 1
ATOM 1674 N N . ARG A 1 215 ? -5.836 -4.527 8.914 1 97.81 215 ARG A N 1
ATOM 1675 C CA . ARG A 1 215 ? -5.703 -3.078 9.016 1 97.81 215 ARG A CA 1
ATOM 1676 C C . ARG A 1 215 ? -6.93 -2.461 9.672 1 97.81 215 ARG A C 1
ATOM 1678 O O . ARG A 1 215 ? -6.805 -1.617 10.562 1 97.81 215 ARG A O 1
ATOM 1685 N N . VAL A 1 216 ? -8.117 -2.883 9.242 1 98.5 216 VAL A N 1
ATOM 1686 C CA . VAL A 1 216 ? -9.359 -2.381 9.82 1 98.5 216 VAL A CA 1
ATOM 1687 C C . VAL A 1 216 ? -9.453 -2.797 11.281 1 98.5 216 VAL A C 1
ATOM 1689 O O . VAL A 1 216 ? -9.828 -1.994 12.141 1 98.5 216 VAL A O 1
ATOM 1692 N N . ALA A 1 217 ? -9.094 -4.031 11.547 1 98.5 217 ALA A N 1
ATOM 1693 C CA . ALA A 1 217 ? -9.133 -4.527 12.922 1 98.5 217 ALA A CA 1
ATOM 1694 C C . ALA A 1 217 ? -8.289 -3.654 13.844 1 98.5 217 ALA A C 1
ATOM 1696 O O . ALA A 1 217 ? -8.727 -3.287 14.938 1 98.5 217 ALA A O 1
ATOM 1697 N N . ALA A 1 218 ? -7.152 -3.273 13.391 1 97.12 218 ALA A N 1
ATOM 1698 C CA . ALA A 1 218 ? -6.207 -2.51 14.195 1 97.12 218 ALA A CA 1
ATOM 1699 C C . ALA A 1 218 ? -6.77 -1.136 14.555 1 97.12 218 ALA A C 1
ATOM 1701 O O . ALA A 1 218 ? -6.359 -0.53 15.547 1 97.12 218 ALA A O 1
ATOM 1702 N N . LEU A 1 219 ? -7.703 -0.661 13.805 1 98.31 219 LEU A N 1
ATOM 1703 C CA . LEU A 1 219 ? -8.242 0.683 13.984 1 98.31 219 LEU A CA 1
ATOM 1704 C C . LEU A 1 219 ? -9.602 0.635 14.672 1 98.31 219 LEU A C 1
ATOM 1706 O O . LEU A 1 219 ? -10.18 1.678 14.992 1 98.31 219 LEU A O 1
ATOM 1710 N N . SER A 1 220 ? -10.125 -0.543 14.977 1 98.38 220 SER A N 1
ATOM 1711 C CA . SER A 1 220 ? -11.547 -0.686 15.273 1 98.38 220 SER A CA 1
ATOM 1712 C C . SER A 1 220 ? -11.805 -0.622 16.766 1 98.38 220 SER A C 1
ATOM 1714 O O . SER A 1 220 ? -12.953 -0.48 17.203 1 98.38 220 SER A O 1
ATOM 1716 N N . GLN A 1 221 ? -10.797 -0.715 17.625 1 97.69 221 GLN A N 1
ATOM 1717 C CA . GLN A 1 221 ? -11 -0.785 19.062 1 97.69 221 GLN A CA 1
ATOM 1718 C C . GLN A 1 221 ? -11.805 0.409 19.562 1 97.69 221 GLN A C 1
ATOM 1720 O O . GLN A 1 221 ? -11.453 1.56 19.297 1 97.69 221 GLN A O 1
ATOM 1725 N N . GLY A 1 222 ? -12.844 0.149 20.25 1 97.88 222 GLY A N 1
ATOM 1726 C CA . GLY A 1 222 ? -13.656 1.181 20.875 1 97.88 222 GLY A CA 1
ATOM 1727 C C . GLY A 1 222 ? -14.508 1.951 19.891 1 97.88 222 GLY A C 1
ATOM 1728 O O . GLY A 1 222 ? -15.023 3.025 20.203 1 97.88 222 GLY A O 1
ATOM 1729 N N . LYS A 1 223 ? -14.719 1.472 18.734 1 98.56 223 LYS A N 1
ATOM 1730 C CA . LYS A 1 223 ? -15.398 2.244 17.703 1 98.56 223 LYS A CA 1
ATOM 1731 C C . LYS A 1 223 ? -16.688 1.564 17.266 1 98.56 223 LYS A C 1
ATOM 1733 O O . LYS A 1 223 ? -16.859 0.36 17.469 1 98.56 223 LYS A O 1
ATOM 1738 N N . ARG A 1 224 ? -17.594 2.352 16.797 1 98.62 224 ARG A N 1
ATOM 1739 C CA . ARG A 1 224 ? -18.734 1.86 16.047 1 98.62 224 ARG A CA 1
ATOM 1740 C C . ARG A 1 224 ? -18.406 1.68 14.57 1 98.62 224 ARG A C 1
ATOM 1742 O O . ARG A 1 224 ? -18.031 2.639 13.891 1 98.62 224 ARG A O 1
ATOM 1749 N N . VAL A 1 225 ? -18.578 0.418 14.07 1 98.75 225 VAL A N 1
ATOM 1750 C CA . VAL A 1 225 ? -18.094 0.077 12.742 1 98.75 225 VAL A CA 1
ATOM 1751 C C . VAL A 1 225 ? -19.25 -0.374 11.859 1 98.75 225 VAL A C 1
ATOM 1753 O O . VAL A 1 225 ? -20.078 -1.18 12.281 1 98.75 225 VAL A O 1
ATOM 1756 N N . LEU A 1 226 ? -19.344 0.217 10.664 1 98.75 226 LEU A N 1
ATOM 1757 C CA . LEU A 1 226 ? -20.312 -0.181 9.648 1 98.75 226 LEU A CA 1
ATOM 1758 C C . LEU A 1 226 ? -19.625 -0.858 8.469 1 98.75 226 LEU A C 1
ATOM 1760 O O . LEU A 1 226 ? -18.75 -0.266 7.84 1 98.75 226 LEU A O 1
ATOM 1764 N N . ASP A 1 227 ? -20 -2.098 8.219 1 98.62 227 ASP A N 1
ATOM 1765 C CA . ASP A 1 227 ? -19.438 -2.881 7.113 1 98.62 227 ASP A CA 1
ATOM 1766 C C . ASP A 1 227 ? -20.484 -3.074 6.008 1 98.62 227 ASP A C 1
ATOM 1768 O O . ASP A 1 227 ? -21.312 -3.984 6.078 1 98.62 227 ASP A O 1
ATOM 1772 N N . LEU A 1 228 ? -20.344 -2.225 4.941 1 97.88 228 LEU A N 1
ATOM 1773 C CA . LEU A 1 228 ? -21.266 -2.301 3.807 1 97.88 228 LEU A CA 1
ATOM 1774 C C . LEU A 1 228 ? -20.766 -3.312 2.777 1 97.88 228 LEU A C 1
ATOM 1776 O O . LEU A 1 228 ? -19.578 -3.367 2.479 1 97.88 228 LEU A O 1
ATOM 1780 N N . TYR A 1 229 ? -21.766 -4.094 2.154 1 96.44 229 TYR A N 1
ATOM 1781 C CA . TYR A 1 229 ? -21.422 -5.199 1.269 1 96.44 229 TYR A CA 1
ATOM 1782 C C . TYR A 1 229 ? -20.516 -6.207 1.978 1 96.44 229 TYR A C 1
ATOM 1784 O O . TYR A 1 229 ? -19.484 -6.602 1.448 1 96.44 229 TYR A O 1
ATOM 1792 N N . CYS A 1 230 ? -20.984 -6.703 3.123 1 96.88 230 CYS A N 1
ATOM 1793 C CA . CYS A 1 230 ? -20.094 -7.355 4.082 1 96.88 230 CYS A CA 1
ATOM 1794 C C . CYS A 1 230 ? -19.875 -8.82 3.715 1 96.88 230 CYS A C 1
ATOM 1796 O O . CYS A 1 230 ? -18.984 -9.477 4.254 1 96.88 230 CYS A O 1
ATOM 1798 N N . TYR A 1 231 ? -20.719 -9.352 2.775 1 93.38 231 TYR A N 1
ATOM 1799 C CA . TYR A 1 231 ? -20.656 -10.766 2.422 1 93.38 231 TYR A CA 1
ATOM 1800 C C . TYR A 1 231 ? -20.656 -11.633 3.67 1 93.38 231 TYR A C 1
ATOM 1802 O O . TYR A 1 231 ? -21.562 -11.539 4.504 1 93.38 231 TYR A O 1
ATOM 1810 N N . SER A 1 232 ? -19.594 -12.461 3.859 1 93.75 232 SER A N 1
ATOM 1811 C CA . SER A 1 232 ? -19.578 -13.398 4.977 1 93.75 232 SER A CA 1
ATOM 1812 C C . SER A 1 232 ? -19 -12.75 6.23 1 93.75 232 SER A C 1
ATOM 1814 O O . SER A 1 232 ? -18.734 -13.438 7.223 1 93.75 232 SER A O 1
ATOM 1816 N N . GLY A 1 233 ? -18.719 -11.469 6.172 1 96.94 233 GLY A N 1
ATOM 1817 C CA . GLY A 1 233 ? -18.422 -10.711 7.375 1 96.94 233 GLY A CA 1
ATOM 1818 C C . GLY A 1 233 ? -16.922 -10.555 7.629 1 96.94 233 GLY A C 1
ATOM 1819 O O . GLY A 1 233 ? -16.5 -10.359 8.773 1 96.94 233 GLY A O 1
ATOM 1820 N N . GLY A 1 234 ? -16.062 -10.641 6.609 1 97.12 234 GLY A N 1
ATOM 1821 C CA . GLY A 1 234 ? -14.625 -10.586 6.781 1 97.12 234 GLY A CA 1
ATOM 1822 C C . GLY A 1 234 ? -14.164 -9.367 7.562 1 97.12 234 GLY A C 1
ATOM 1823 O O . GLY A 1 234 ? -13.555 -9.5 8.633 1 97.12 234 GLY A O 1
ATOM 1824 N N . PHE A 1 235 ? -14.523 -8.188 7.164 1 98.62 235 PHE A N 1
ATOM 1825 C CA . PHE A 1 235 ? -14.141 -6.953 7.832 1 98.62 235 PHE A CA 1
ATOM 1826 C C . PHE A 1 235 ? -14.844 -6.828 9.18 1 98.62 235 PHE A C 1
ATOM 1828 O O . PHE A 1 235 ? -14.203 -6.516 10.188 1 98.62 235 PHE A O 1
ATOM 1835 N N . ALA A 1 236 ? -16.141 -7.148 9.203 1 98.81 236 ALA A N 1
ATOM 1836 C CA . ALA A 1 236 ? -16.953 -6.988 10.398 1 98.81 236 ALA A CA 1
ATOM 1837 C C . ALA A 1 236 ? -16.453 -7.879 11.531 1 98.81 236 ALA A C 1
ATOM 1839 O O . ALA A 1 236 ? -16.328 -7.426 12.672 1 98.81 236 ALA A O 1
ATOM 1840 N N . LEU A 1 237 ? -16.172 -9.109 11.242 1 98.81 237 LEU A N 1
ATOM 1841 C CA . LEU A 1 237 ? -15.75 -10.062 12.258 1 98.81 237 LEU A CA 1
ATOM 1842 C C . LEU A 1 237 ? -14.398 -9.68 12.836 1 98.81 237 LEU A C 1
ATOM 1844 O O . LEU A 1 237 ? -14.188 -9.758 14.047 1 98.81 237 LEU A O 1
ATOM 1848 N N . HIS A 1 238 ? -13.5 -9.242 11.984 1 98.75 238 HIS A N 1
ATOM 1849 C CA . HIS A 1 238 ? -12.188 -8.812 12.453 1 98.75 238 HIS A CA 1
ATOM 1850 C C . HIS A 1 238 ? -12.297 -7.574 13.336 1 98.75 238 HIS A C 1
ATOM 1852 O O . HIS A 1 238 ? -11.609 -7.465 14.352 1 98.75 238 HIS A O 1
ATOM 1858 N N . ALA A 1 239 ? -13.148 -6.656 12.922 1 98.81 239 ALA A N 1
ATOM 1859 C CA . ALA A 1 239 ? -13.359 -5.457 13.734 1 98.81 239 ALA A CA 1
ATOM 1860 C C . ALA A 1 239 ? -13.914 -5.816 15.109 1 98.81 239 ALA A C 1
ATOM 1862 O O . ALA A 1 239 ? -13.445 -5.305 16.125 1 98.81 239 ALA A O 1
ATOM 1863 N N . ALA A 1 240 ? -14.875 -6.703 15.109 1 98.81 240 ALA A N 1
ATOM 1864 C CA . ALA A 1 240 ? -15.508 -7.113 16.359 1 98.81 240 ALA A CA 1
ATOM 1865 C C . ALA A 1 240 ? -14.5 -7.797 17.281 1 98.81 240 ALA A C 1
ATOM 1867 O O . ALA A 1 240 ? -14.422 -7.484 18.469 1 98.81 240 ALA A O 1
ATOM 1868 N N . LYS A 1 241 ? -13.742 -8.703 16.734 1 98.56 241 LYS A N 1
ATOM 1869 C CA . LYS A 1 241 ? -12.742 -9.43 17.516 1 98.56 241 LYS A CA 1
ATOM 1870 C C . LYS A 1 241 ? -11.703 -8.477 18.109 1 98.56 241 LYS A C 1
ATOM 1872 O O . LYS A 1 241 ? -11.195 -8.703 19.203 1 98.56 241 LYS A O 1
ATOM 1877 N N . ALA A 1 242 ? -11.469 -7.379 17.391 1 98 242 ALA A N 1
ATOM 1878 C CA . ALA A 1 242 ? -10.422 -6.438 17.781 1 98 242 ALA A CA 1
ATOM 1879 C C . ALA A 1 242 ? -10.938 -5.461 18.844 1 98 242 ALA A C 1
ATOM 1881 O O . ALA A 1 242 ? -10.211 -4.57 19.281 1 98 242 ALA A O 1
ATOM 1882 N N . GLY A 1 243 ? -12.188 -5.547 19.188 1 98.12 243 GLY A N 1
ATOM 1883 C CA . GLY A 1 243 ? -12.664 -4.766 20.312 1 98.12 243 GLY A CA 1
ATOM 1884 C C . GLY A 1 243 ? -13.562 -3.613 19.906 1 98.12 243 GLY A C 1
ATOM 1885 O O . GLY A 1 243 ? -13.75 -2.662 20.672 1 98.12 243 GLY A O 1
ATOM 1886 N N . ALA A 1 244 ? -14.07 -3.652 18.719 1 98.62 244 ALA A N 1
ATOM 1887 C CA . ALA A 1 244 ? -15.062 -2.65 18.344 1 98.62 244 ALA A CA 1
ATOM 1888 C C . ALA A 1 244 ? -16.219 -2.631 19.328 1 98.62 244 ALA A C 1
ATOM 1890 O O . ALA A 1 244 ? -16.609 -3.672 19.875 1 98.62 244 ALA A O 1
ATOM 1891 N N . LEU A 1 245 ? -16.766 -1.435 19.578 1 98.25 245 LEU A N 1
ATOM 1892 C CA . LEU A 1 245 ? -17.891 -1.274 20.484 1 98.25 245 LEU A CA 1
ATOM 1893 C C . LEU A 1 245 ? -19.156 -1.884 19.891 1 98.25 245 LEU A C 1
ATOM 1895 O O . LEU A 1 245 ? -19.922 -2.531 20.609 1 98.25 245 LEU A O 1
ATOM 1899 N N . GLU A 1 246 ? -19.359 -1.661 18.672 1 98.25 246 GLU A N 1
ATOM 1900 C CA . GLU A 1 246 ? -20.5 -2.143 17.906 1 98.25 246 GLU A CA 1
ATOM 1901 C C . GLU A 1 246 ? -20.156 -2.26 16.422 1 98.25 246 GLU A C 1
ATOM 1903 O O . GLU A 1 246 ? -19.516 -1.368 15.859 1 98.25 246 GLU A O 1
ATOM 1908 N N . VAL A 1 247 ? -20.516 -3.391 15.891 1 98.81 247 VAL A N 1
ATOM 1909 C CA . VAL A 1 247 ? -20.281 -3.617 14.469 1 98.81 247 VAL A CA 1
ATOM 1910 C C . VAL A 1 247 ? -21.578 -3.998 13.773 1 98.81 247 VAL A C 1
ATOM 1912 O O . VAL A 1 247 ? -22.344 -4.832 14.273 1 98.81 247 VAL A O 1
ATOM 1915 N N . THR A 1 248 ? -21.891 -3.34 12.68 1 98.75 248 THR A N 1
ATOM 1916 C CA . THR A 1 248 ? -23.031 -3.693 11.828 1 98.75 248 THR A CA 1
ATOM 1917 C C . THR A 1 248 ? -22.547 -4.062 10.422 1 98.75 248 THR A C 1
ATOM 1919 O O . THR A 1 248 ? -21.859 -3.273 9.766 1 98.75 248 THR A O 1
ATOM 1922 N N . GLY A 1 249 ? -22.812 -5.289 10.031 1 98.5 249 GLY A N 1
ATOM 1923 C CA . GLY A 1 249 ? -22.594 -5.711 8.656 1 98.5 249 GLY A CA 1
ATOM 1924 C C . GLY A 1 249 ? -23.859 -5.754 7.828 1 98.5 249 GLY A C 1
ATOM 1925 O O . GLY A 1 249 ? -24.891 -6.238 8.297 1 98.5 249 GLY A O 1
ATOM 1926 N N . VAL A 1 250 ? -23.797 -5.188 6.594 1 98.44 250 VAL A N 1
ATOM 1927 C CA . VAL A 1 250 ? -24.984 -5.117 5.742 1 98.44 250 VAL A CA 1
ATOM 1928 C C . VAL A 1 250 ? -24.672 -5.75 4.383 1 98.44 250 VAL A C 1
ATOM 1930 O O . VAL A 1 250 ? -23.625 -5.473 3.783 1 98.44 250 VAL A O 1
ATOM 1933 N N . ASP A 1 251 ? -25.5 -6.617 3.953 1 97.38 251 ASP A N 1
ATOM 1934 C CA . ASP A 1 251 ? -25.453 -7.211 2.621 1 97.38 251 ASP A CA 1
ATOM 1935 C C . ASP A 1 251 ? -26.844 -7.555 2.117 1 97.38 251 ASP A C 1
ATOM 1937 O O . ASP A 1 251 ? -27.734 -7.887 2.908 1 97.38 251 ASP A O 1
ATOM 1941 N N . SER A 1 252 ? -27 -7.469 0.802 1 96.88 252 SER A N 1
ATOM 1942 C CA . SER A 1 252 ? -28.312 -7.758 0.243 1 96.88 252 SER A CA 1
ATOM 1943 C C . SER A 1 252 ? -28.578 -9.258 0.2 1 96.88 252 SER A C 1
ATOM 1945 O O . SER A 1 252 ? -29.734 -9.688 0.119 1 96.88 252 SER A O 1
ATOM 1947 N N . SER A 1 253 ? -27.578 -10.039 0.189 1 94.06 253 SER A N 1
ATOM 1948 C CA . SER A 1 253 ? -27.703 -11.492 0.096 1 94.06 253 SER A CA 1
ATOM 1949 C C . SER A 1 253 ? -28.062 -12.102 1.447 1 94.06 253 SER A C 1
ATOM 1951 O O . SER A 1 253 ? -27.234 -12.133 2.357 1 94.06 253 SER A O 1
ATOM 1953 N N . LYS A 1 254 ? -29.234 -12.734 1.522 1 95.94 254 LYS A N 1
ATOM 1954 C CA . LYS A 1 254 ? -29.672 -13.406 2.746 1 95.94 254 LYS A CA 1
ATOM 1955 C C . LYS A 1 254 ? -28.75 -14.578 3.082 1 95.94 254 LYS A C 1
ATOM 1957 O O . LYS A 1 254 ? -28.469 -14.828 4.254 1 95.94 254 LYS A O 1
ATOM 1962 N N . GLN A 1 255 ? -28.344 -15.211 2.053 1 91.38 255 GLN A N 1
ATOM 1963 C CA . GLN A 1 255 ? -27.453 -16.344 2.246 1 91.38 255 GLN A CA 1
ATOM 1964 C C . GLN A 1 255 ? -26.109 -15.906 2.85 1 91.38 255 GLN A C 1
ATOM 1966 O O . GLN A 1 255 ? -25.594 -16.547 3.758 1 91.38 255 GLN A O 1
ATOM 1971 N N . ALA A 1 256 ? -25.562 -14.828 2.336 1 92.62 256 ALA A N 1
ATOM 1972 C CA . ALA A 1 256 ? -24.312 -14.281 2.865 1 92.62 256 ALA A CA 1
ATOM 1973 C C . ALA A 1 256 ? -24.469 -13.883 4.332 1 92.62 256 ALA A C 1
ATOM 1975 O O . ALA A 1 256 ? -23.594 -14.172 5.152 1 92.62 256 ALA A O 1
ATOM 1976 N N . ILE A 1 257 ? -25.578 -13.281 4.66 1 96.94 257 ILE A N 1
ATOM 1977 C CA . ILE A 1 257 ? -25.844 -12.797 6.012 1 96.94 257 ILE A CA 1
ATOM 1978 C C . ILE A 1 257 ? -25.969 -13.977 6.969 1 96.94 257 ILE A C 1
ATOM 1980 O O . ILE A 1 257 ? -25.469 -13.93 8.094 1 96.94 257 ILE A O 1
ATOM 1984 N N . GLU A 1 258 ? -26.656 -15 6.496 1 95.81 258 GLU A N 1
ATOM 1985 C CA . GLU A 1 258 ? -26.766 -16.188 7.328 1 95.81 258 GLU A CA 1
ATOM 1986 C C . GLU A 1 258 ? -25.391 -16.797 7.621 1 95.81 258 GLU A C 1
ATOM 1988 O O . GLU A 1 258 ? -25.109 -17.203 8.75 1 95.81 258 GLU A O 1
ATOM 1993 N N . LEU A 1 259 ? -24.594 -16.828 6.59 1 93.75 259 LEU A N 1
ATOM 1994 C CA . LEU A 1 259 ? -23.234 -17.297 6.762 1 93.75 259 LEU A CA 1
ATOM 1995 C C . LEU A 1 259 ? -22.453 -16.406 7.719 1 93.75 259 LEU A C 1
ATOM 1997 O O . LEU A 1 259 ? -21.703 -16.891 8.57 1 93.75 259 LEU A O 1
ATOM 2001 N N . ALA A 1 260 ? -22.594 -15.133 7.609 1 96.81 260 ALA A N 1
ATOM 2002 C CA . ALA A 1 260 ? -21.922 -14.164 8.477 1 96.81 260 ALA A CA 1
ATOM 2003 C C . ALA A 1 260 ? -22.328 -14.352 9.93 1 96.81 260 ALA A C 1
ATOM 2005 O O . ALA A 1 260 ? -21.484 -14.312 10.828 1 96.81 260 ALA A O 1
ATOM 2006 N N . LYS A 1 261 ? -23.625 -14.516 10.125 1 98 261 LYS A N 1
ATOM 2007 C CA . LYS A 1 261 ? -24.141 -14.766 11.477 1 98 261 LYS A CA 1
ATOM 2008 C C . LYS A 1 261 ? -23.531 -16.047 12.055 1 98 261 LYS A C 1
ATOM 2010 O O . LYS A 1 261 ? -23.156 -16.078 13.227 1 98 261 LYS A O 1
ATOM 2015 N N . HIS A 1 262 ? -23.516 -17.031 11.219 1 96.94 262 HIS A N 1
ATOM 2016 C CA . HIS A 1 262 ? -22.906 -18.281 11.648 1 96.94 262 HIS A CA 1
ATOM 2017 C C . HIS A 1 262 ? -21.453 -18.078 12.047 1 96.94 262 HIS A C 1
ATOM 2019 O O . HIS A 1 262 ? -21.016 -18.594 13.07 1 96.94 262 HIS A O 1
ATOM 2025 N N . ASN A 1 263 ? -20.688 -17.344 11.227 1 97.56 263 ASN A N 1
ATOM 2026 C CA . ASN A 1 263 ? -19.281 -17.078 11.516 1 97.56 263 ASN A CA 1
ATOM 2027 C C . ASN A 1 263 ? -19.125 -16.281 12.82 1 97.56 263 ASN A C 1
ATOM 2029 O O . ASN A 1 263 ? -18.203 -16.531 13.586 1 97.56 263 ASN A O 1
ATOM 2033 N N . ALA A 1 264 ? -20.031 -15.344 13.078 1 98.5 264 ALA A N 1
ATOM 2034 C CA . ALA A 1 264 ? -20 -14.602 14.336 1 98.5 264 ALA A CA 1
ATOM 2035 C C . ALA A 1 264 ? -20.172 -15.539 15.531 1 98.5 264 ALA A C 1
ATOM 2037 O O . ALA A 1 264 ? -19.453 -15.414 16.531 1 98.5 264 ALA A O 1
ATOM 2038 N N . HIS A 1 265 ? -21.094 -16.453 15.375 1 98.12 265 HIS A N 1
ATOM 2039 C CA . HIS A 1 265 ? -21.328 -17.422 16.422 1 98.12 265 HIS A CA 1
ATOM 2040 C C . HIS A 1 265 ? -20.125 -18.328 16.641 1 98.12 265 HIS A C 1
ATOM 2042 O O . HIS A 1 265 ? -19.75 -18.609 17.781 1 98.12 265 HIS A O 1
ATOM 2048 N N . LEU A 1 266 ? -19.516 -18.75 15.523 1 97.5 266 LEU A N 1
ATOM 2049 C CA . LEU A 1 266 ? -18.344 -19.609 15.562 1 97.5 266 LEU A CA 1
ATOM 2050 C C . LEU A 1 266 ? -17.219 -18.938 16.359 1 97.5 266 LEU A C 1
ATOM 2052 O O . LEU A 1 266 ? -16.422 -19.625 17 1 97.5 266 LEU A O 1
ATOM 2056 N N . ASN A 1 267 ? -17.125 -17.656 16.344 1 98.44 267 ASN A N 1
ATOM 2057 C CA . ASN A 1 267 ? -16.047 -16.906 16.969 1 98.44 267 ASN A CA 1
ATOM 2058 C C . ASN A 1 267 ? -16.484 -16.312 18.312 1 98.44 267 ASN A C 1
ATOM 2060 O O . ASN A 1 267 ? -15.742 -15.547 18.938 1 98.44 267 ASN A O 1
ATOM 2064 N N . HIS A 1 268 ? -17.734 -16.531 18.719 1 98.38 268 HIS A N 1
ATOM 2065 C CA . HIS A 1 268 ? -18.281 -16.047 19.969 1 98.38 268 HIS A CA 1
ATOM 2066 C C . HIS A 1 268 ? -18.266 -14.516 20.031 1 98.38 268 HIS A C 1
ATOM 2068 O O . HIS A 1 268 ? -17.859 -13.945 21.047 1 98.38 268 HIS A O 1
ATOM 2074 N N . LEU A 1 269 ? -18.578 -13.953 18.953 1 98.31 269 LEU A N 1
ATOM 2075 C CA . LEU A 1 269 ? -18.625 -12.492 18.891 1 98.31 269 LEU A CA 1
ATOM 2076 C C . LEU A 1 269 ? -20.047 -11.984 19.062 1 98.31 269 LEU A C 1
ATOM 2078 O O . LEU A 1 269 ? -20.922 -12.312 18.266 1 98.31 269 LEU A O 1
ATOM 2082 N N . ALA A 1 270 ? -20.25 -11.117 20.047 1 96.44 270 ALA A N 1
ATOM 2083 C CA . ALA A 1 270 ? -21.609 -10.672 20.391 1 96.44 270 ALA A CA 1
ATOM 2084 C C . ALA A 1 270 ? -21.797 -9.203 20.016 1 96.44 270 ALA A C 1
ATOM 2086 O O . ALA A 1 270 ? -22.922 -8.703 20.031 1 96.44 270 ALA A O 1
ATOM 2087 N N . THR A 1 271 ? -20.734 -8.531 19.688 1 96.88 271 THR A N 1
ATOM 2088 C CA . THR A 1 271 ? -20.844 -7.098 19.438 1 96.88 271 THR A CA 1
ATOM 2089 C C . THR A 1 271 ? -21.078 -6.824 17.953 1 96.88 271 THR A C 1
ATOM 2091 O O . THR A 1 271 ? -20.844 -5.711 17.469 1 96.88 271 THR A O 1
ATOM 2094 N N . VAL A 1 272 ? -21.422 -7.84 17.172 1 98.19 272 VAL A N 1
ATOM 2095 C CA . VAL A 1 272 ? -21.609 -7.672 15.742 1 98.19 272 VAL A CA 1
ATOM 2096 C C . VAL A 1 272 ? -23.016 -8.133 15.352 1 98.19 272 VAL A C 1
ATOM 2098 O O . VAL A 1 272 ? -23.516 -9.148 15.852 1 98.19 272 VAL A O 1
ATOM 2101 N N . ASP A 1 273 ? -23.688 -7.332 14.57 1 97.62 273 ASP A N 1
ATOM 2102 C CA . ASP A 1 273 ? -24.984 -7.664 13.992 1 97.62 273 ASP A CA 1
ATOM 2103 C C . ASP A 1 273 ? -24.938 -7.625 12.461 1 97.62 273 ASP A C 1
ATOM 2105 O O . ASP A 1 273 ? -24.281 -6.758 11.883 1 97.62 273 ASP A O 1
ATOM 2109 N N . PHE A 1 274 ? -25.578 -8.555 11.891 1 98.44 274 PHE A N 1
ATOM 2110 C CA . PHE A 1 274 ? -25.625 -8.633 10.43 1 98.44 274 PHE A CA 1
ATOM 2111 C C . PHE A 1 274 ? -27.062 -8.453 9.93 1 98.44 274 PHE A C 1
ATOM 2113 O O . PHE A 1 274 ? -27.984 -9.109 10.422 1 98.44 274 PHE A O 1
ATOM 2120 N N . ILE A 1 275 ? -27.219 -7.602 8.938 1 98 275 ILE A N 1
ATOM 2121 C CA . ILE A 1 275 ? -28.547 -7.219 8.445 1 98 275 ILE A CA 1
ATOM 2122 C C . ILE A 1 275 ? -28.625 -7.469 6.941 1 98 275 ILE A C 1
ATOM 2124 O O . ILE A 1 275 ? -27.766 -7.004 6.18 1 98 275 ILE A O 1
ATOM 2128 N N . ALA A 1 276 ? -29.672 -8.234 6.52 1 98 276 ALA A N 1
ATOM 2129 C CA . ALA A 1 276 ? -29.953 -8.391 5.094 1 98 276 ALA A CA 1
ATOM 2130 C C . ALA A 1 276 ? -30.703 -7.188 4.547 1 98 276 ALA A C 1
ATOM 2132 O O . ALA A 1 276 ? -31.906 -7.031 4.793 1 98 276 ALA A O 1
ATOM 2133 N N . ALA A 1 277 ? -30.047 -6.32 3.861 1 97.31 277 ALA A N 1
ATOM 2134 C CA . ALA A 1 277 ? -30.625 -5.105 3.297 1 97.31 277 ALA A CA 1
ATOM 2135 C C . ALA A 1 277 ? -29.734 -4.543 2.186 1 97.31 277 ALA A C 1
ATOM 2137 O O . ALA A 1 277 ? -28.594 -4.977 2.008 1 97.31 277 ALA A O 1
ATOM 2138 N N . ASP A 1 278 ? -30.359 -3.688 1.434 1 95.88 278 ASP A N 1
ATOM 2139 C CA . ASP A 1 278 ? -29.562 -2.924 0.482 1 95.88 278 ASP A CA 1
ATOM 2140 C C . ASP A 1 278 ? -28.641 -1.938 1.203 1 95.88 278 ASP A C 1
ATOM 2142 O O . ASP A 1 278 ? -29.094 -1.206 2.092 1 95.88 278 ASP A O 1
ATOM 2146 N N . ALA A 1 279 ? -27.375 -1.986 0.842 1 93.56 279 ALA A N 1
ATOM 2147 C CA . ALA A 1 279 ? -26.375 -1.191 1.535 1 93.56 279 ALA A CA 1
ATOM 2148 C C . ALA A 1 279 ? -26.688 0.298 1.45 1 93.56 279 ALA A C 1
ATOM 2150 O O . ALA A 1 279 ? -26.531 1.03 2.43 1 93.56 279 ALA A O 1
ATOM 2151 N N . ARG A 1 280 ? -27.125 0.782 0.293 1 91.88 280 ARG A N 1
ATOM 2152 C CA . ARG A 1 280 ? -27.422 2.199 0.097 1 91.88 280 ARG A CA 1
ATOM 2153 C C . ARG A 1 280 ? -28.625 2.629 0.92 1 91.88 280 ARG A C 1
ATOM 2155 O O . ARG A 1 280 ? -28.625 3.709 1.515 1 91.88 280 ARG A O 1
ATOM 2162 N N . GLU A 1 281 ? -29.578 1.773 0.919 1 93.5 281 GLU A N 1
ATOM 2163 C CA . GLU A 1 281 ? -30.781 2.064 1.693 1 93.5 281 GLU A CA 1
ATOM 2164 C C . GLU A 1 281 ? -30.484 2.117 3.188 1 93.5 281 GLU A C 1
ATOM 2166 O O . GLU A 1 281 ? -31 2.977 3.902 1 93.5 281 GLU A O 1
ATOM 2171 N N . TYR A 1 282 ? -29.656 1.226 3.564 1 95.38 282 TYR A N 1
ATOM 2172 C CA . TYR A 1 282 ? -29.297 1.216 4.98 1 95.38 282 TYR A CA 1
ATOM 2173 C C . TYR A 1 282 ? -28.516 2.465 5.352 1 95.38 282 TYR A C 1
ATOM 2175 O O . TYR A 1 282 ? -28.719 3.043 6.422 1 95.38 282 TYR A O 1
ATOM 2183 N N . LEU A 1 283 ? -27.594 2.828 4.52 1 93.12 283 LEU A N 1
ATOM 2184 C CA . LEU A 1 283 ? -26.719 3.959 4.777 1 93.12 283 LEU A CA 1
ATOM 2185 C C . LEU A 1 283 ? -27.516 5.23 5.027 1 93.12 283 LEU A C 1
ATOM 2187 O O . LEU A 1 283 ? -27.156 6.039 5.891 1 93.12 283 LEU A O 1
ATOM 2191 N N . VAL A 1 284 ? -28.594 5.414 4.336 1 88.81 284 VAL A N 1
ATOM 2192 C CA . VAL A 1 284 ? -29.422 6.605 4.434 1 88.81 284 VAL A CA 1
ATOM 2193 C C . VAL A 1 284 ? -30.016 6.703 5.836 1 88.81 284 VAL A C 1
ATOM 2195 O O . VAL A 1 284 ? -30.203 7.805 6.367 1 88.81 284 VAL A O 1
ATOM 2198 N N . ARG A 1 285 ? -30.188 5.574 6.422 1 87.31 285 ARG A N 1
ATOM 2199 C CA . ARG A 1 285 ? -30.859 5.566 7.719 1 87.31 285 ARG A CA 1
ATOM 2200 C C . ARG A 1 285 ? -29.875 5.223 8.836 1 87.31 285 ARG A C 1
ATOM 2202 O O . ARG A 1 285 ? -30.266 5.07 9.992 1 87.31 285 ARG A O 1
ATOM 2209 N N . ALA A 1 286 ? -28.703 5.152 8.336 1 84.69 286 ALA A N 1
ATOM 2210 C CA . ALA A 1 286 ? -27.703 4.699 9.305 1 84.69 286 ALA A CA 1
ATOM 2211 C C . ALA A 1 286 ? -27.344 5.812 10.289 1 84.69 286 ALA A C 1
ATOM 2213 O O . ALA A 1 286 ? -27.422 6.996 9.945 1 84.69 286 ALA A O 1
ATOM 2214 N N . GLY A 1 287 ? -27.156 5.641 11.5 1 85.75 287 GLY A N 1
ATOM 2215 C CA . GLY A 1 287 ? -26.609 6.59 12.453 1 85.75 287 GLY A CA 1
ATOM 2216 C C . GLY A 1 287 ? -25.125 6.875 12.234 1 85.75 287 GLY A C 1
ATOM 2217 O O . GLY A 1 287 ? -24.609 6.676 11.133 1 85.75 287 GLY A O 1
ATOM 2218 N N . GLU A 1 288 ? -24.5 7.395 13.25 1 92.38 288 GLU A N 1
ATOM 2219 C CA . GLU A 1 288 ? -23.109 7.809 13.156 1 92.38 288 GLU A CA 1
ATOM 2220 C C . GLU A 1 288 ? -22.156 6.641 13.438 1 92.38 288 GLU A C 1
ATOM 2222 O O . GLU A 1 288 ? -22.375 5.879 14.391 1 92.38 288 GLU A O 1
ATOM 2227 N N . TYR A 1 289 ? -21.281 6.414 12.617 1 97.81 289 TYR A N 1
ATOM 2228 C CA . TYR A 1 289 ? -20.234 5.406 12.781 1 97.81 289 TYR A CA 1
ATOM 2229 C C . TYR A 1 289 ? -18.859 6.047 12.789 1 97.81 289 TYR A C 1
ATOM 2231 O O . TYR A 1 289 ? -18.656 7.121 12.219 1 97.81 289 TYR A O 1
ATOM 2239 N N . ASP A 1 290 ? -17.953 5.422 13.516 1 98.69 290 ASP A N 1
ATOM 2240 C CA . ASP A 1 290 ? -16.578 5.891 13.594 1 98.69 290 ASP A CA 1
ATOM 2241 C C . ASP A 1 290 ? -15.758 5.371 12.414 1 98.69 290 ASP A C 1
ATOM 2243 O O . ASP A 1 290 ? -14.727 5.949 12.062 1 98.69 290 ASP A O 1
ATOM 2247 N N . MET A 1 291 ? -16.219 4.27 11.883 1 98.62 291 MET A N 1
ATOM 2248 C CA . MET A 1 291 ? -15.547 3.646 10.75 1 98.62 291 MET A CA 1
ATOM 2249 C C . MET A 1 291 ? -16.562 2.986 9.812 1 98.62 291 MET A C 1
ATOM 2251 O O . MET A 1 291 ? -17.453 2.283 10.266 1 98.62 291 MET A O 1
ATOM 2255 N N . ILE A 1 292 ? -16.391 3.264 8.562 1 98.69 292 ILE A N 1
ATOM 2256 C CA . ILE A 1 292 ? -17.219 2.645 7.535 1 98.69 292 ILE A CA 1
ATOM 2257 C C . ILE A 1 292 ? -16.344 1.888 6.543 1 98.69 292 ILE A C 1
ATOM 2259 O O . ILE A 1 292 ? -15.297 2.391 6.121 1 98.69 292 ILE A O 1
ATOM 2263 N N . ILE A 1 293 ? -16.703 0.612 6.285 1 98.69 293 ILE A N 1
ATOM 2264 C CA . ILE A 1 293 ? -16.109 -0.158 5.203 1 98.69 293 ILE A CA 1
ATOM 2265 C C . ILE A 1 293 ? -17.047 -0.183 4.004 1 98.69 293 ILE A C 1
ATOM 2267 O O . ILE A 1 293 ? -18.25 -0.424 4.16 1 98.69 293 ILE A O 1
ATOM 2271 N N . LEU A 1 294 ? -16.562 0.171 2.857 1 97.75 294 LEU A N 1
ATOM 2272 C CA . LEU A 1 294 ? -17.297 0.131 1.594 1 97.75 294 LEU A CA 1
ATOM 2273 C C . LEU A 1 294 ? -16.562 -0.727 0.57 1 97.75 294 LEU A C 1
ATOM 2275 O O . LEU A 1 294 ? -15.641 -0.25 -0.098 1 97.75 294 LEU A O 1
ATOM 2279 N N . ASP A 1 295 ? -16.953 -1.966 0.414 1 95.25 295 ASP A N 1
ATOM 2280 C CA . ASP A 1 295 ? -16.375 -2.898 -0.546 1 95.25 295 ASP A CA 1
ATOM 2281 C C . ASP A 1 295 ? -17.438 -3.451 -1.491 1 95.25 295 ASP A C 1
ATOM 2283 O O . ASP A 1 295 ? -17.766 -4.637 -1.434 1 95.25 295 ASP A O 1
ATOM 2287 N N . PRO A 1 296 ? -17.859 -2.654 -2.443 1 92.62 296 PRO A N 1
ATOM 2288 C CA . PRO A 1 296 ? -18.953 -3.057 -3.33 1 92.62 296 PRO A CA 1
ATOM 2289 C C . PRO A 1 296 ? -18.516 -4.059 -4.395 1 92.62 296 PRO A C 1
ATOM 2291 O O . PRO A 1 296 ? -17.312 -4.23 -4.629 1 92.62 296 PRO A O 1
ATOM 2294 N N . PRO A 1 297 ? -19.484 -4.781 -4.93 1 86 297 PRO A N 1
ATOM 2295 C CA . PRO A 1 297 ? -19.141 -5.707 -6.008 1 86 297 PRO A CA 1
ATOM 2296 C C . PRO A 1 297 ? -18.56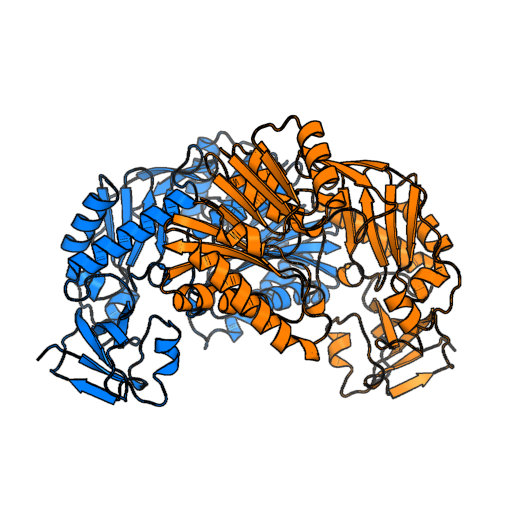2 -5 -7.234 1 86 297 PRO A C 1
ATOM 2298 O O . PRO A 1 297 ? -18.75 -3.793 -7.398 1 86 297 PRO A O 1
ATOM 2301 N N . LYS A 1 298 ? -17.844 -5.758 -7.957 1 76.69 298 LYS A N 1
ATOM 2302 C CA . LYS A 1 298 ? -17.203 -5.234 -9.164 1 76.69 298 LYS A CA 1
ATOM 2303 C C . LYS A 1 298 ? -18.25 -4.738 -10.164 1 76.69 298 LYS A C 1
ATOM 2305 O O . LYS A 1 298 ? -19.234 -5.422 -10.422 1 76.69 298 LYS A O 1
ATOM 2310 N N . LEU A 1 299 ? -18.188 -3.451 -10.531 1 65.44 299 LEU A N 1
ATOM 2311 C CA . LEU A 1 299 ? -19.156 -2.896 -11.461 1 65.44 299 LEU A CA 1
ATOM 2312 C C . LEU A 1 299 ? -18.594 -2.826 -12.875 1 65.44 299 LEU A C 1
ATOM 2314 O O . LEU A 1 299 ? -19.312 -2.578 -13.836 1 65.44 299 LEU A O 1
ATOM 2318 N N . VAL A 1 300 ? -17.219 -2.984 -13.055 1 61.69 300 VAL A N 1
ATOM 2319 C CA . VAL A 1 300 ? -16.625 -2.629 -14.344 1 61.69 300 VAL A CA 1
ATOM 2320 C C . VAL A 1 300 ? -16.078 -3.883 -15.023 1 61.69 300 VAL A C 1
ATOM 2322 O O . VAL A 1 300 ? -14.945 -4.285 -14.781 1 61.69 300 VAL A O 1
ATOM 2325 N N . PRO A 1 301 ? -16.906 -4.625 -15.766 1 54.66 301 PRO A N 1
ATOM 2326 C CA . PRO A 1 301 ? -16.312 -5.785 -16.438 1 54.66 301 PRO A CA 1
ATOM 2327 C C . PRO A 1 301 ? -15.367 -5.387 -17.562 1 54.66 301 PRO A C 1
ATOM 2329 O O . PRO A 1 301 ? -14.453 -6.148 -17.906 1 54.66 301 PRO A O 1
ATOM 2332 N N . SER A 1 302 ? -15.578 -4.227 -18.266 1 59.09 302 SER A N 1
ATOM 2333 C CA . SER A 1 302 ? -14.758 -3.85 -19.406 1 59.09 302 SER A CA 1
ATOM 2334 C C . SER A 1 302 ? -14.469 -2.354 -19.422 1 59.09 302 SER A C 1
ATOM 2336 O O . SER A 1 302 ? -15.141 -1.582 -18.734 1 59.09 302 SER A O 1
ATOM 2338 N N . ARG A 1 303 ? -13.344 -1.927 -20.047 1 59.91 303 ARG A N 1
ATOM 2339 C CA . ARG A 1 303 ? -12.984 -0.522 -20.219 1 59.91 303 ARG A CA 1
ATOM 2340 C C . ARG A 1 303 ? -14.172 0.28 -20.75 1 59.91 303 ARG A C 1
ATOM 2342 O O . ARG A 1 303 ? -14.32 1.462 -20.422 1 59.91 303 ARG A O 1
ATOM 2349 N N . ARG A 1 304 ? -15.039 -0.387 -21.5 1 62.19 304 ARG A N 1
ATOM 2350 C CA . ARG A 1 304 ? -16.203 0.295 -22.047 1 62.19 304 ARG A CA 1
ATOM 2351 C C . ARG A 1 304 ? -17.172 0.709 -20.938 1 62.19 304 ARG A C 1
ATOM 2353 O O . ARG A 1 304 ? -17.859 1.728 -21.062 1 62.19 304 ARG A O 1
ATOM 2360 N N . ASP A 1 305 ? -17.078 0.04 -19.891 1 78.06 305 ASP A N 1
ATOM 2361 C CA . ASP A 1 305 ? -18 0.282 -18.797 1 78.06 305 ASP A CA 1
ATOM 2362 C C . ASP A 1 305 ? -17.344 1.145 -17.719 1 78.06 305 ASP A C 1
ATOM 2364 O O . ASP A 1 305 ? -17.969 1.441 -16.688 1 78.06 305 ASP A O 1
ATOM 2368 N N . LEU A 1 306 ? -16.234 1.563 -18.109 1 80 306 LEU A N 1
ATOM 2369 C CA . LEU A 1 306 ? -15.422 2.271 -17.125 1 80 306 LEU A CA 1
ATOM 2370 C C . LEU A 1 306 ? -16.109 3.557 -16.672 1 80 306 LEU A C 1
ATOM 2372 O O . LEU A 1 306 ? -16.141 3.857 -15.477 1 80 306 LEU A O 1
ATOM 2376 N N . ASN A 1 307 ? -16.703 4.238 -17.578 1 83.44 307 ASN A N 1
ATOM 2377 C CA . ASN A 1 307 ? -17.344 5.5 -17.219 1 83.44 307 ASN A CA 1
ATOM 2378 C C . ASN A 1 307 ? -18.547 5.277 -16.328 1 83.44 307 ASN A C 1
ATOM 2380 O O . ASN A 1 307 ? -18.781 6.043 -15.391 1 83.44 307 ASN A O 1
ATOM 2384 N N . ARG A 1 308 ? -19.266 4.297 -16.672 1 82.12 308 ARG A N 1
ATOM 2385 C CA . ARG A 1 308 ? -20.406 3.955 -15.836 1 82.12 308 ARG A CA 1
ATOM 2386 C C . ARG A 1 308 ? -19.953 3.541 -14.438 1 82.12 308 ARG A C 1
ATOM 2388 O O . ARG A 1 308 ? -20.547 3.955 -13.438 1 82.12 308 ARG A O 1
ATOM 2395 N N . ALA A 1 309 ? -18.984 2.768 -14.43 1 84.56 309 ALA A N 1
ATOM 2396 C CA . ALA A 1 309 ? -18.438 2.338 -13.148 1 84.56 309 ALA A CA 1
ATOM 2397 C C . ALA A 1 309 ? -17.938 3.533 -12.336 1 84.56 309 ALA A C 1
ATOM 2399 O O . ALA A 1 309 ? -18.203 3.621 -11.133 1 84.56 309 ALA A O 1
ATOM 2400 N N . LYS A 1 310 ? -17.281 4.418 -12.984 1 88.75 310 LYS A N 1
ATOM 2401 C CA . LYS A 1 310 ? -16.781 5.617 -12.312 1 88.75 310 LYS A CA 1
ATOM 2402 C C . LYS A 1 310 ? -17.938 6.434 -11.734 1 88.75 310 LYS A C 1
ATOM 2404 O O . LYS A 1 310 ? -17.859 6.93 -10.609 1 88.75 310 LYS A O 1
ATOM 2409 N N . ASN A 1 311 ? -18.984 6.582 -12.477 1 90.38 311 ASN A N 1
ATOM 2410 C CA . ASN A 1 311 ? -20.156 7.324 -12 1 90.38 311 ASN A CA 1
ATOM 2411 C C . ASN A 1 311 ? -20.797 6.648 -10.789 1 90.38 311 ASN A C 1
ATOM 2413 O O . ASN A 1 311 ? -21.234 7.324 -9.859 1 90.38 311 ASN A O 1
ATOM 2417 N N . TYR A 1 312 ? -20.828 5.434 -10.883 1 88.44 312 TYR A N 1
ATOM 2418 C CA . TYR A 1 312 ? -21.375 4.68 -9.758 1 88.44 312 TYR A CA 1
ATOM 2419 C C . TYR A 1 312 ? -20.516 4.875 -8.508 1 88.44 312 TYR A C 1
ATOM 2421 O O . TYR A 1 312 ? -21.047 5.113 -7.418 1 88.44 312 TYR A O 1
ATOM 2429 N N . TYR A 1 313 ? -19.266 4.773 -8.656 1 91.25 313 TYR A N 1
ATOM 2430 C CA . TYR A 1 313 ? -18.359 4.98 -7.531 1 91.25 313 TYR A CA 1
ATOM 2431 C C . TYR A 1 313 ? -18.5 6.398 -6.98 1 91.25 313 TYR A C 1
ATOM 2433 O O . TYR A 1 313 ? -18.484 6.602 -5.766 1 91.25 313 TYR A O 1
ATOM 2441 N N . ARG A 1 314 ? -18.578 7.336 -7.875 1 94.38 314 ARG A N 1
ATOM 2442 C CA . ARG A 1 314 ? -18.766 8.719 -7.438 1 94.38 314 ARG A CA 1
ATOM 2443 C C . ARG A 1 314 ? -20.031 8.859 -6.594 1 94.38 314 ARG A C 1
ATOM 2445 O O . ARG A 1 314 ? -20 9.422 -5.5 1 94.38 314 ARG A O 1
ATOM 2452 N N . PHE A 1 315 ? -21.094 8.328 -7.102 1 93.62 315 PHE A N 1
ATOM 2453 C CA . PHE A 1 315 ? -22.375 8.406 -6.41 1 93.62 315 PHE A CA 1
ATOM 2454 C C . PHE A 1 315 ? -22.297 7.73 -5.047 1 93.62 315 PHE A C 1
ATOM 2456 O O . PHE A 1 315 ? -22.672 8.328 -4.031 1 93.62 315 PHE A O 1
ATOM 2463 N N . LEU A 1 316 ? -21.828 6.523 -5.051 1 94.06 316 LEU A N 1
ATOM 2464 C CA . LEU A 1 316 ? -21.75 5.723 -3.834 1 94.06 316 LEU A CA 1
ATOM 2465 C C . LEU A 1 316 ? -20.906 6.418 -2.775 1 94.06 316 LEU A C 1
ATOM 2467 O O . LEU A 1 316 ? -21.281 6.469 -1.603 1 94.06 316 LEU A O 1
ATOM 2471 N N . HIS A 1 317 ? -19.828 6.957 -3.139 1 96.62 317 HIS A N 1
ATOM 2472 C CA . HIS A 1 317 ? -18.922 7.59 -2.184 1 96.62 317 HIS A CA 1
ATOM 2473 C C . HIS A 1 317 ? -19.484 8.93 -1.701 1 96.62 317 HIS A C 1
ATOM 2475 O O . HIS A 1 317 ? -19.281 9.312 -0.547 1 96.62 317 HIS A O 1
ATOM 2481 N N . ARG A 1 318 ? -20.172 9.625 -2.537 1 96.19 318 ARG A N 1
ATOM 2482 C CA . ARG A 1 318 ? -20.844 10.836 -2.078 1 96.19 318 ARG A CA 1
ATOM 2483 C C . ARG A 1 318 ? -21.828 10.516 -0.957 1 96.19 318 ARG A C 1
ATOM 2485 O O . ARG A 1 318 ? -21.875 11.219 0.055 1 96.19 318 ARG A O 1
ATOM 2492 N N . GLU A 1 319 ? -22.562 9.492 -1.207 1 95.56 319 GLU A N 1
ATOM 2493 C CA . GLU A 1 319 ? -23.562 9.094 -0.211 1 95.56 319 GLU A CA 1
ATOM 2494 C C . GLU A 1 319 ? -22.891 8.68 1.097 1 95.56 319 GLU A C 1
ATOM 2496 O O . GLU A 1 319 ? -23.375 9.008 2.18 1 95.56 319 GLU A O 1
ATOM 2501 N N . VAL A 1 320 ? -21.797 8.008 1.035 1 97.12 320 VAL A N 1
ATOM 2502 C CA . VAL A 1 320 ? -21.078 7.566 2.227 1 97.12 320 VAL A CA 1
ATOM 2503 C C . VAL A 1 320 ? -20.516 8.773 2.975 1 97.12 320 VAL A C 1
ATOM 2505 O O . VAL A 1 320 ? -20.688 8.891 4.191 1 97.12 320 VAL A O 1
ATOM 2508 N N . PHE A 1 321 ? -19.891 9.703 2.262 1 96.94 321 PHE A N 1
ATOM 2509 C CA . PHE A 1 321 ? -19.297 10.875 2.896 1 96.94 321 PHE A CA 1
ATOM 2510 C C . PHE A 1 321 ? -20.359 11.734 3.551 1 96.94 321 PHE A C 1
ATOM 2512 O O . PHE A 1 321 ? -20.141 12.32 4.613 1 96.94 321 PHE A O 1
ATOM 2519 N N . LYS A 1 322 ? -21.531 11.781 2.904 1 95.62 322 LYS A N 1
ATOM 2520 C CA . LYS A 1 322 ? -22.641 12.516 3.51 1 95.62 322 LYS A CA 1
ATOM 2521 C C . LYS A 1 322 ? -22.953 11.984 4.906 1 95.62 322 LYS A C 1
ATOM 2523 O O . LYS A 1 322 ? -23.281 12.758 5.809 1 95.62 322 LYS A O 1
ATOM 2528 N N . ALA A 1 323 ? -22.828 10.711 5.016 1 95.62 323 ALA A N 1
ATOM 2529 C CA . ALA A 1 323 ? -23.219 10.062 6.262 1 95.62 323 ALA A CA 1
ATOM 2530 C C . ALA A 1 323 ? -22.078 10.102 7.281 1 95.62 323 ALA A C 1
ATOM 2532 O O . ALA A 1 323 ? -22.297 9.844 8.469 1 95.62 323 ALA A O 1
ATOM 2533 N N . MET A 1 324 ? -20.938 10.477 6.93 1 96.69 324 MET A N 1
ATOM 2534 C CA . MET A 1 324 ? -19.766 10.414 7.797 1 96.69 324 MET A CA 1
ATOM 2535 C C . MET A 1 324 ? -19.609 11.711 8.594 1 96.69 324 MET A C 1
ATOM 2537 O O . MET A 1 324 ? -19.922 12.789 8.086 1 96.69 324 MET A O 1
ATOM 2541 N N . LYS A 1 325 ? -19.141 11.57 9.773 1 96.19 325 LYS A N 1
ATOM 2542 C CA . LYS A 1 325 ? -18.844 12.719 10.617 1 96.19 325 LYS A CA 1
ATOM 2543 C C . LYS A 1 325 ? -17.344 12.992 10.664 1 96.19 325 LYS A C 1
ATOM 2545 O O . LYS A 1 325 ? -16.531 12.094 10.383 1 96.19 325 LYS A O 1
ATOM 2550 N N . PRO A 1 326 ? -16.938 14.219 11.031 1 96.56 326 PRO A N 1
ATOM 2551 C CA . PRO A 1 326 ? -15.516 14.461 11.258 1 96.56 326 PRO A CA 1
ATOM 2552 C C . PRO A 1 326 ? -14.914 13.508 12.289 1 96.56 326 PRO A C 1
ATOM 2554 O O . PRO A 1 326 ? -15.547 13.219 13.305 1 96.56 326 PRO A O 1
ATOM 2557 N N . GLY A 1 327 ? -13.773 13.055 12 1 97.56 327 GLY A N 1
ATOM 2558 C CA . GLY A 1 327 ? -13.109 12.125 12.898 1 97.56 327 GLY A CA 1
ATOM 2559 C C . GLY A 1 327 ? -13.391 10.672 12.562 1 97.56 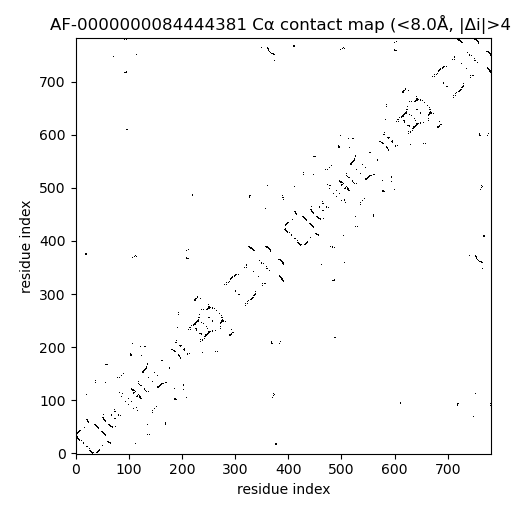327 GLY A C 1
ATOM 2560 O O . GLY A 1 327 ? -12.891 9.773 13.242 1 97.56 327 GLY A O 1
ATOM 2561 N N . SER A 1 328 ? -14.148 10.461 11.523 1 98.31 328 SER A N 1
ATOM 2562 C CA . SER A 1 328 ? -14.445 9.078 11.156 1 98.31 328 SER A CA 1
ATOM 2563 C C . SER A 1 328 ? -13.555 8.609 10.008 1 98.31 328 SER A C 1
ATOM 2565 O O . SER A 1 328 ? -12.922 9.43 9.336 1 98.31 328 SER A O 1
ATOM 2567 N N . LEU A 1 329 ? -13.461 7.27 9.859 1 98.81 329 LEU A N 1
ATOM 2568 C CA . LEU A 1 329 ? -12.594 6.645 8.867 1 98.81 329 LEU A CA 1
ATOM 2569 C C . LEU A 1 329 ? -13.414 5.891 7.828 1 98.81 329 LEU A C 1
ATOM 2571 O O . LEU A 1 329 ? -14.508 5.398 8.125 1 98.81 329 LEU A O 1
ATOM 2575 N N . LEU A 1 330 ? -12.891 5.848 6.629 1 98.62 330 LEU A N 1
ATOM 2576 C CA . LEU A 1 330 ? -13.461 5.062 5.539 1 98.62 330 LEU A CA 1
ATOM 2577 C C . LEU A 1 330 ? -12.414 4.125 4.945 1 98.62 330 LEU A C 1
ATOM 2579 O O . LEU A 1 330 ? -11.328 4.57 4.551 1 98.62 330 LEU A O 1
ATOM 2583 N N . MET A 1 331 ? -12.656 2.828 4.988 1 98.75 331 MET A N 1
ATOM 2584 C CA . MET A 1 331 ? -11.953 1.863 4.148 1 98.75 331 MET A CA 1
ATOM 2585 C C . MET A 1 331 ? -12.789 1.488 2.93 1 98.75 331 MET A C 1
ATOM 2587 O O . MET A 1 331 ? -13.859 0.898 3.066 1 98.75 331 MET A O 1
ATOM 2591 N N . THR A 1 332 ? -12.344 1.879 1.761 1 98.12 332 THR A N 1
ATOM 2592 C CA . THR A 1 332 ? -13.094 1.55 0.553 1 98.12 332 THR A CA 1
ATOM 2593 C C . THR A 1 332 ? -12.227 0.752 -0.418 1 98.12 332 THR A C 1
ATOM 2595 O O . THR A 1 332 ? -11 0.909 -0.44 1 98.12 332 THR A O 1
ATOM 2598 N N . CYS A 1 333 ? -12.867 -0.145 -1.193 1 96.62 333 CYS A N 1
ATOM 2599 C CA . CYS A 1 333 ? -12.141 -1.068 -2.057 1 96.62 333 CYS A CA 1
ATOM 2600 C C . CYS A 1 333 ? -12.727 -1.076 -3.463 1 96.62 333 CYS A C 1
ATOM 2602 O O . CYS A 1 333 ? -13.906 -0.767 -3.652 1 96.62 333 CYS A O 1
ATOM 2604 N N . ASN A 1 334 ? -11.852 -1.325 -4.352 1 92.06 334 ASN A N 1
ATOM 2605 C CA . ASN A 1 334 ? -12.188 -1.539 -5.758 1 92.06 334 ASN A CA 1
ATOM 2606 C C . ASN A 1 334 ? -11.453 -2.75 -6.332 1 92.06 334 ASN A C 1
ATOM 2608 O O . ASN A 1 334 ? -10.25 -2.906 -6.125 1 92.06 334 ASN A O 1
ATOM 2612 N N . CYS A 1 335 ? -12.148 -3.627 -7.027 1 86 335 CYS A N 1
ATOM 2613 C CA . CYS A 1 335 ? -11.531 -4.832 -7.582 1 86 335 CYS A CA 1
ATOM 2614 C C . CYS A 1 335 ? -11.469 -4.762 -9.102 1 86 335 CYS A C 1
ATOM 2616 O O . CYS A 1 335 ? -11.516 -5.789 -9.781 1 86 335 CYS A O 1
ATOM 2618 N N . SER A 1 336 ? -11.469 -3.635 -9.602 1 79.06 336 SER A N 1
ATOM 2619 C CA . SER A 1 336 ? -11.336 -3.473 -11.047 1 79.06 336 SER A CA 1
ATOM 2620 C C . SER A 1 336 ? -9.938 -3.012 -11.43 1 79.06 336 SER A C 1
ATOM 2622 O O . SER A 1 336 ? -9.453 -1.993 -10.93 1 79.06 336 SER A O 1
ATOM 2624 N N . ALA A 1 337 ? -9.406 -3.717 -12.336 1 74.38 337 ALA A N 1
ATOM 2625 C CA . ALA A 1 337 ? -8.07 -3.354 -12.805 1 74.38 337 ALA A CA 1
ATOM 2626 C C . ALA A 1 337 ? -8.125 -2.139 -13.727 1 74.38 337 ALA A C 1
ATOM 2628 O O . ALA A 1 337 ? -7.094 -1.554 -14.055 1 74.38 337 ALA A O 1
ATOM 2629 N N . ALA A 1 338 ? -9.273 -1.715 -14 1 78.38 338 ALA A N 1
ATOM 2630 C CA . ALA A 1 338 ? -9.445 -0.622 -14.953 1 78.38 338 ALA A CA 1
ATOM 2631 C C . ALA A 1 338 ? -9.086 0.72 -14.32 1 78.38 338 ALA A C 1
ATOM 2633 O O . ALA A 1 338 ? -8.797 1.688 -15.023 1 78.38 338 ALA A O 1
ATOM 2634 N N . LEU A 1 339 ? -9.117 0.803 -13.047 1 84.44 339 LEU A N 1
ATOM 2635 C CA . LEU A 1 339 ? -8.719 2.008 -12.328 1 84.44 339 LEU A CA 1
ATOM 2636 C C . LEU A 1 339 ? -7.414 1.786 -11.578 1 84.44 339 LEU A C 1
ATOM 2638 O O . LEU A 1 339 ? -7.316 0.871 -10.758 1 84.44 339 LEU A O 1
ATOM 2642 N N . SER A 1 340 ? -6.457 2.582 -11.891 1 86.5 340 SER A N 1
ATOM 2643 C CA . SER A 1 340 ? -5.234 2.504 -11.102 1 86.5 340 SER A CA 1
ATOM 2644 C C . SER A 1 340 ? -5.492 2.885 -9.648 1 86.5 340 SER A C 1
ATOM 2646 O O . SER A 1 340 ? -6.477 3.566 -9.344 1 86.5 340 SER A O 1
ATOM 2648 N N . PRO A 1 341 ? -4.641 2.471 -8.781 1 90.44 341 PRO A N 1
ATOM 2649 C CA . PRO A 1 341 ? -4.812 2.836 -7.375 1 90.44 341 PRO A CA 1
ATOM 2650 C C . PRO A 1 341 ? -4.859 4.348 -7.156 1 90.44 341 PRO A C 1
ATOM 2652 O O . PRO A 1 341 ? -5.676 4.836 -6.371 1 90.44 341 PRO A O 1
ATOM 2655 N N . GLN A 1 342 ? -4.039 5.059 -7.832 1 88.06 342 GLN A N 1
ATOM 2656 C CA . GLN A 1 342 ? -3.994 6.508 -7.691 1 88.06 342 GLN A CA 1
ATOM 2657 C C . GLN A 1 342 ? -5.277 7.152 -8.211 1 88.06 342 GLN A C 1
ATOM 2659 O O . GLN A 1 342 ? -5.809 8.078 -7.59 1 88.06 342 GLN A O 1
ATOM 2664 N N . GLU A 1 343 ? -5.734 6.656 -9.305 1 89.75 343 GLU A N 1
ATOM 2665 C CA . GLU A 1 343 ? -6.973 7.176 -9.875 1 89.75 343 GLU A CA 1
ATOM 2666 C C . GLU A 1 343 ? -8.156 6.91 -8.953 1 89.75 343 GLU A C 1
ATOM 2668 O O . GLU A 1 343 ? -9.023 7.773 -8.781 1 89.75 343 GLU A O 1
ATOM 2673 N N . PHE A 1 344 ? -8.164 5.723 -8.461 1 93.88 344 PHE A N 1
ATOM 2674 C CA . PHE A 1 344 ? -9.258 5.379 -7.562 1 93.88 344 PHE A CA 1
ATOM 2675 C C . PHE A 1 344 ? -9.227 6.246 -6.312 1 93.88 344 PHE A C 1
ATOM 2677 O O . PHE A 1 344 ? -10.25 6.773 -5.891 1 93.88 344 PHE A O 1
ATOM 2684 N N . ALA A 1 345 ? -8.078 6.434 -5.711 1 93.94 345 ALA A N 1
ATOM 2685 C CA . ALA A 1 345 ? -7.934 7.27 -4.523 1 93.94 345 ALA A CA 1
ATOM 2686 C C . ALA A 1 345 ? -8.375 8.703 -4.805 1 93.94 345 ALA A C 1
ATOM 2688 O O . ALA A 1 345 ? -9.055 9.328 -3.984 1 93.94 345 ALA A O 1
ATOM 2689 N N . ALA A 1 346 ? -7.973 9.188 -5.914 1 92.75 346 ALA A N 1
ATOM 2690 C CA . ALA A 1 346 ? -8.344 10.547 -6.305 1 92.75 346 ALA A CA 1
ATOM 2691 C C . ALA A 1 346 ? -9.852 10.664 -6.508 1 92.75 346 ALA A C 1
ATOM 2693 O O . ALA A 1 346 ? -10.469 11.633 -6.062 1 92.75 346 ALA A O 1
ATOM 2694 N N . LEU A 1 347 ? -10.367 9.688 -7.199 1 93.94 347 LEU A N 1
ATOM 2695 C CA . LEU A 1 347 ? -11.812 9.664 -7.43 1 93.94 347 LEU A CA 1
ATOM 2696 C C . LEU A 1 347 ? -12.57 9.711 -6.109 1 93.94 347 LEU A C 1
ATOM 2698 O O . LEU A 1 347 ? -13.492 10.523 -5.949 1 93.94 347 LEU A O 1
ATOM 2702 N N . VAL A 1 348 ? -12.164 8.914 -5.172 1 95.44 348 VAL A N 1
ATOM 2703 C CA . VAL A 1 348 ? -12.852 8.828 -3.885 1 95.44 348 VAL A CA 1
ATOM 2704 C C . VAL A 1 348 ? -12.656 10.133 -3.109 1 95.44 348 VAL A C 1
ATOM 2706 O O . VAL A 1 348 ? -13.625 10.711 -2.615 1 95.44 348 VAL A O 1
ATOM 2709 N N . GLY A 1 349 ? -11.438 10.602 -3.047 1 92.19 349 GLY A N 1
ATOM 2710 C CA . GLY A 1 349 ? -11.125 11.797 -2.277 1 92.19 349 GLY A CA 1
ATOM 2711 C C . GLY A 1 349 ? -11.898 13.023 -2.727 1 92.19 349 GLY A C 1
ATOM 2712 O O . GLY A 1 349 ? -12.32 13.836 -1.9 1 92.19 349 GLY A O 1
ATOM 2713 N N . THR A 1 350 ? -12.125 13.133 -3.947 1 90.94 350 THR A N 1
ATOM 2714 C CA . THR A 1 350 ? -12.797 14.305 -4.5 1 90.94 350 THR A CA 1
ATOM 2715 C C . THR A 1 350 ? -14.281 14.297 -4.129 1 90.94 350 THR A C 1
ATOM 2717 O O . THR A 1 350 ? -14.914 15.352 -4.09 1 90.94 350 THR A O 1
ATOM 2720 N N . GLN A 1 351 ? -14.812 13.109 -3.865 1 95 351 GLN A N 1
ATOM 2721 C CA . GLN A 1 351 ? -16.234 13.047 -3.549 1 95 351 GLN A CA 1
ATOM 2722 C C . GLN A 1 351 ? -16.531 13.672 -2.188 1 95 351 GLN A C 1
ATOM 2724 O O . GLN A 1 351 ? -17.625 14.188 -1.956 1 95 351 GLN A O 1
ATOM 2729 N N . ALA A 1 352 ? -15.578 13.641 -1.275 1 94.69 352 ALA A N 1
ATOM 2730 C CA . ALA A 1 352 ? -15.758 14.305 0.013 1 94.69 352 ALA A CA 1
ATOM 2731 C C . ALA A 1 352 ? -16 15.805 -0.171 1 94.69 352 ALA A C 1
ATOM 2733 O O . ALA A 1 352 ? -16.938 16.359 0.406 1 94.69 352 ALA A O 1
ATOM 2734 N N . ALA A 1 353 ? -15.203 16.406 -1.026 1 90.38 353 ALA A N 1
ATOM 2735 C CA . ALA A 1 353 ? -15.312 17.844 -1.274 1 90.38 353 ALA A CA 1
ATOM 2736 C C . ALA A 1 353 ? -16.656 18.188 -1.898 1 90.38 353 ALA A C 1
ATOM 2738 O O . ALA A 1 353 ? -17.219 19.25 -1.628 1 90.38 353 ALA A O 1
ATOM 2739 N N . MET A 1 354 ? -17.156 17.297 -2.688 1 91.5 354 MET A N 1
ATOM 2740 C CA . MET A 1 354 ? -18.422 17.516 -3.379 1 91.5 354 MET A CA 1
ATOM 2741 C C . MET A 1 354 ? -19.578 17.641 -2.385 1 91.5 354 MET A C 1
ATOM 2743 O O . MET A 1 354 ? -20.609 18.234 -2.693 1 91.5 354 MET A O 1
ATOM 2747 N N . VAL A 1 355 ? -19.359 17.094 -1.262 1 94.12 355 VAL A N 1
ATOM 2748 C CA . VAL A 1 355 ? -20.422 17.156 -0.267 1 94.12 355 VAL A CA 1
ATOM 2749 C C . VAL A 1 355 ? -20 18.078 0.882 1 94.12 355 VAL A C 1
ATOM 2751 O O . VAL A 1 355 ? -20.531 17.969 1.993 1 94.12 355 VAL A O 1
ATOM 2754 N N . GLY A 1 356 ? -18.969 18.844 0.666 1 91.88 356 GLY A N 1
ATOM 2755 C CA . GLY A 1 356 ? -18.562 19.875 1.602 1 91.88 356 GLY A CA 1
ATOM 2756 C C . GLY A 1 356 ? -17.719 19.359 2.742 1 91.88 356 GLY A C 1
ATOM 2757 O O . GLY A 1 356 ? -17.719 19.922 3.836 1 91.88 356 GLY A O 1
ATOM 2758 N N . LYS A 1 357 ? -17.078 18.25 2.512 1 93.69 357 LYS A N 1
ATOM 2759 C CA . LYS A 1 357 ? -16.234 17.672 3.559 1 93.69 357 LYS A CA 1
ATOM 2760 C C . LYS A 1 357 ? -14.789 17.547 3.092 1 93.69 357 LYS A C 1
ATOM 2762 O O . LYS A 1 357 ? -14.531 17.391 1.898 1 93.69 357 LYS A O 1
ATOM 2767 N N . GLN A 1 358 ? -13.906 17.609 4.102 1 93.38 358 GLN A N 1
ATOM 2768 C CA . GLN A 1 358 ? -12.484 17.391 3.834 1 93.38 358 GLN A CA 1
ATOM 2769 C C . GLN A 1 358 ? -12.062 15.969 4.227 1 93.38 358 GLN A C 1
ATOM 2771 O O . GLN A 1 358 ? -12.453 15.477 5.285 1 93.38 358 GLN A O 1
ATOM 2776 N N . SER A 1 359 ? -11.344 15.375 3.295 1 95.5 359 SER A N 1
ATOM 2777 C CA . SER A 1 359 ? -10.836 14.047 3.602 1 95.5 359 SER A CA 1
ATOM 2778 C C . SER A 1 359 ? -9.328 13.969 3.383 1 95.5 359 SER A C 1
ATOM 2780 O O . SER A 1 359 ? -8.75 14.812 2.697 1 95.5 359 SER A O 1
ATOM 2782 N N . ARG A 1 360 ? -8.688 13.117 4.113 1 97.56 360 ARG A N 1
ATOM 2783 C CA . ARG A 1 360 ? -7.266 12.805 3.969 1 97.56 360 ARG A CA 1
ATOM 2784 C C . ARG A 1 360 ? -7.066 11.344 3.57 1 97.56 360 ARG A C 1
ATOM 2786 O O . ARG A 1 360 ? -7.746 10.453 4.086 1 97.56 360 ARG A O 1
ATOM 2793 N N . ILE A 1 361 ? -6.133 11.156 2.609 1 97.44 361 ILE A N 1
ATOM 2794 C CA . ILE A 1 361 ? -5.73 9.789 2.285 1 97.44 361 ILE A CA 1
ATOM 2795 C C . ILE A 1 361 ? -4.695 9.305 3.301 1 97.44 361 ILE A C 1
ATOM 2797 O O . ILE A 1 361 ? -3.623 9.898 3.438 1 97.44 361 ILE A O 1
ATOM 2801 N N . LEU A 1 362 ? -5.023 8.203 3.955 1 98.25 362 LEU A N 1
ATOM 2802 C CA . LEU A 1 362 ? -4.191 7.707 5.043 1 98.25 362 LEU A CA 1
ATOM 2803 C C . LEU A 1 362 ? -3.371 6.5 4.594 1 98.25 362 LEU A C 1
ATOM 2805 O O . LEU A 1 362 ? -2.412 6.113 5.262 1 98.25 362 LEU A O 1
ATOM 2809 N N . GLY A 1 363 ? -3.768 5.91 3.482 1 97.12 363 GLY A N 1
ATOM 2810 C CA . GLY A 1 363 ? -3.053 4.785 2.906 1 97.12 363 GLY A CA 1
ATOM 2811 C C . GLY A 1 363 ? -3.748 4.195 1.693 1 97.12 363 GLY A C 1
ATOM 2812 O O . GLY A 1 363 ? -4.977 4.246 1.589 1 97.12 363 GLY A O 1
ATOM 2813 N N . VAL A 1 364 ? -2.98 3.658 0.764 1 96.56 364 VAL A N 1
ATOM 2814 C CA . VAL A 1 364 ? -3.445 2.902 -0.394 1 96.56 364 VAL A CA 1
ATOM 2815 C C . VAL A 1 364 ? -2.816 1.51 -0.387 1 96.56 364 VAL A C 1
ATOM 2817 O O . VAL A 1 364 ? -1.605 1.37 -0.201 1 96.56 364 VAL A O 1
ATOM 2820 N N . TYR A 1 365 ? -3.678 0.519 -0.556 1 96.88 365 TYR A N 1
ATOM 2821 C CA . TYR A 1 365 ? -3.24 -0.859 -0.365 1 96.88 365 TYR A CA 1
ATOM 2822 C C . TYR A 1 365 ? -3.758 -1.755 -1.484 1 96.88 365 TYR A C 1
ATOM 2824 O O . TYR A 1 365 ? -4.602 -1.339 -2.281 1 96.88 365 TYR A O 1
ATOM 2832 N N . GLY A 1 366 ? -3.176 -2.91 -1.55 1 95.81 366 GLY A N 1
ATOM 2833 C CA . GLY A 1 366 ? -3.572 -3.92 -2.518 1 95.81 366 GLY A CA 1
ATOM 2834 C C . GLY A 1 366 ? -3.998 -5.227 -1.873 1 95.81 366 GLY A C 1
ATOM 2835 O O . GLY A 1 366 ? -4.414 -5.25 -0.713 1 95.81 366 GLY A O 1
ATOM 2836 N N . PRO A 1 367 ? -3.99 -6.242 -2.703 1 96.56 367 PRO A N 1
ATOM 2837 C CA . PRO A 1 367 ? -4.328 -7.559 -2.16 1 96.56 367 PRO A CA 1
ATOM 2838 C C . PRO A 1 367 ? -3.279 -8.078 -1.181 1 96.56 367 PRO A C 1
ATOM 2840 O O . PRO A 1 367 ? -2.176 -7.535 -1.105 1 96.56 367 PRO A O 1
ATOM 2843 N N . ALA A 1 368 ? -3.693 -9.109 -0.418 1 97.75 368 ALA A N 1
ATOM 2844 C CA . ALA A 1 368 ? -2.777 -9.75 0.523 1 97.75 368 ALA A CA 1
ATOM 2845 C C . ALA A 1 368 ? -1.504 -10.211 -0.179 1 97.75 368 ALA A C 1
ATOM 2847 O O . ALA A 1 368 ? -1.522 -10.523 -1.373 1 97.75 368 ALA A O 1
ATOM 2848 N N . SER A 1 369 ? -0.43 -10.328 0.561 1 98.25 369 SER A N 1
ATOM 2849 C CA . SER A 1 369 ? 0.906 -10.609 0.043 1 98.25 369 SER A CA 1
ATOM 2850 C C . SER A 1 369 ? 0.96 -11.961 -0.658 1 98.25 369 SER A C 1
ATOM 2852 O O . SER A 1 369 ? 1.83 -12.195 -1.5 1 98.25 369 SER A O 1
ATOM 2854 N N . CYS A 1 370 ? 0.056 -12.859 -0.341 1 98.44 370 CYS A N 1
ATOM 2855 C CA . CYS A 1 370 ? 0.045 -14.164 -0.993 1 98.44 370 CYS A CA 1
ATOM 2856 C C . CYS A 1 370 ? -0.564 -14.078 -2.387 1 98.44 370 CYS A C 1
ATOM 2858 O O . CYS A 1 370 ? -0.642 -15.078 -3.104 1 98.44 370 CYS A O 1
ATOM 2860 N N . HIS A 1 371 ? -1.02 -12.898 -2.781 1 97.88 371 HIS A N 1
ATOM 2861 C CA . HIS A 1 371 ? -1.44 -12.602 -4.145 1 97.88 371 HIS A CA 1
ATOM 2862 C C . HIS A 1 371 ? -0.39 -11.766 -4.875 1 97.88 371 HIS A C 1
ATOM 2864 O O . HIS A 1 371 ? -0.638 -10.609 -5.223 1 97.88 371 HIS A O 1
ATOM 2870 N N . PRO A 1 372 ? 0.723 -12.367 -5.164 1 97.69 372 PRO A N 1
ATOM 2871 C CA . PRO A 1 372 ? 1.802 -11.602 -5.793 1 97.69 372 PRO A CA 1
ATOM 2872 C C . PRO A 1 372 ? 1.411 -11.047 -7.164 1 97.69 372 PRO A C 1
ATOM 2874 O O . PRO A 1 372 ? 0.429 -11.5 -7.758 1 97.69 372 PRO A O 1
ATOM 2877 N N . THR A 1 373 ? 2.15 -10.055 -7.598 1 95.38 373 THR A N 1
ATOM 2878 C CA . THR A 1 373 ? 2.004 -9.484 -8.938 1 95.38 373 THR A CA 1
ATOM 2879 C C . THR A 1 373 ? 3.363 -9.352 -9.617 1 95.38 373 THR A C 1
ATOM 2881 O O . THR A 1 373 ? 4.398 -9.609 -9 1 95.38 373 THR A O 1
ATOM 2884 N N . LEU A 1 374 ? 3.279 -9.07 -10.883 1 94.31 374 LEU A N 1
ATOM 2885 C CA . LEU A 1 374 ? 4.477 -8.812 -11.672 1 94.31 374 LEU A CA 1
ATOM 2886 C C . LEU A 1 374 ? 4.547 -7.352 -12.102 1 94.31 374 LEU A C 1
ATOM 2888 O O . LEU A 1 374 ? 3.521 -6.746 -12.43 1 94.31 374 LEU A O 1
ATOM 2892 N N . ALA A 1 375 ? 5.75 -6.836 -12.078 1 87.88 375 ALA A N 1
ATOM 2893 C CA . ALA A 1 375 ? 5.938 -5.461 -12.531 1 87.88 375 ALA A CA 1
ATOM 2894 C C . ALA A 1 375 ? 5.527 -5.305 -13.992 1 87.88 375 ALA A C 1
ATOM 2896 O O . ALA A 1 375 ? 4.988 -4.266 -14.383 1 87.88 375 ALA A O 1
ATOM 2897 N N . ALA A 1 376 ? 5.742 -6.312 -14.758 1 90.75 376 ALA A N 1
ATOM 2898 C CA . ALA A 1 376 ? 5.496 -6.266 -16.203 1 90.75 376 ALA A CA 1
ATOM 2899 C C . ALA A 1 376 ? 4.047 -6.617 -16.516 1 90.75 376 ALA A C 1
ATOM 2901 O O . ALA A 1 376 ? 3.664 -6.699 -17.688 1 90.75 376 ALA A O 1
ATOM 2902 N N . PHE A 1 377 ? 3.264 -6.797 -15.484 1 92.12 377 PHE A N 1
ATOM 2903 C CA . PHE A 1 377 ? 1.873 -7.199 -15.648 1 92.12 377 PHE A CA 1
ATOM 2904 C C . PHE A 1 377 ? 0.962 -6.406 -14.727 1 92.12 377 PHE A C 1
ATOM 2906 O O . PHE A 1 377 ? 0.355 -6.969 -13.812 1 92.12 377 PHE A O 1
ATOM 2913 N N . PRO A 1 378 ? 0.781 -5.152 -15.008 1 84.44 378 PRO A N 1
ATOM 2914 C CA . PRO A 1 378 ? -0.023 -4.297 -14.133 1 84.44 378 PRO A CA 1
ATOM 2915 C C . PRO A 1 378 ? -1.475 -4.758 -14.023 1 84.44 378 PRO A C 1
ATOM 2917 O O . PRO A 1 378 ? -2.137 -4.504 -13.016 1 84.44 378 PRO A O 1
ATOM 2920 N N . GLU A 1 379 ? -1.938 -5.48 -15.008 1 86.12 379 GLU A N 1
ATOM 2921 C CA . GLU A 1 379 ? -3.303 -5.996 -14.992 1 86.12 379 GLU A CA 1
ATOM 2922 C C . GLU A 1 379 ? -3.516 -6.961 -13.828 1 86.12 379 GLU A C 1
ATOM 2924 O O . GLU A 1 379 ? -4.652 -7.219 -13.43 1 86.12 379 GLU A O 1
ATOM 2929 N N . GLY A 1 380 ? -2.445 -7.48 -13.32 1 89.62 380 GLY A N 1
ATOM 2930 C CA . GLY A 1 380 ? -2.52 -8.406 -12.195 1 89.62 380 GLY A CA 1
ATOM 2931 C C . GLY A 1 380 ? -2.852 -7.723 -10.883 1 89.62 380 GLY A C 1
ATOM 2932 O O . GLY A 1 380 ? -3.203 -8.391 -9.906 1 89.62 380 GLY A O 1
ATOM 2933 N N . ASN A 1 381 ? -2.701 -6.43 -10.82 1 87.88 381 ASN A N 1
ATOM 2934 C CA . ASN A 1 381 ? -3.045 -5.656 -9.633 1 87.88 381 ASN A CA 1
ATOM 2935 C C . ASN A 1 381 ? -4.516 -5.25 -9.633 1 87.88 381 ASN A C 1
ATOM 2937 O O . ASN A 1 381 ? -4.844 -4.082 -9.828 1 87.88 381 ASN A O 1
ATOM 2941 N N . TYR A 1 382 ? -5.379 -6.098 -9.195 1 88.5 382 TYR A N 1
ATOM 2942 C CA . TYR A 1 382 ? -6.812 -5.941 -9.43 1 88.5 382 TYR A CA 1
ATOM 2943 C C . TYR A 1 382 ? -7.496 -5.336 -8.211 1 88.5 382 TYR A C 1
ATOM 2945 O O . TYR A 1 382 ? -8.609 -4.812 -8.312 1 88.5 382 TYR A O 1
ATOM 2953 N N . LEU A 1 383 ? -6.965 -5.43 -7.102 1 94.5 383 LEU A N 1
ATOM 2954 C CA . LEU A 1 383 ? -7.605 -4.941 -5.883 1 94.5 383 LEU A CA 1
ATOM 2955 C C . LEU A 1 383 ? -6.914 -3.68 -5.375 1 94.5 383 LEU A C 1
ATOM 2957 O O . LEU A 1 383 ? -5.688 -3.641 -5.262 1 94.5 383 LEU A O 1
ATOM 2961 N N . THR A 1 384 ? -7.648 -2.674 -5.18 1 95.25 384 THR A N 1
ATOM 2962 C CA . THR A 1 384 ? -7.191 -1.46 -4.512 1 95.25 384 THR A CA 1
ATOM 2963 C C . THR A 1 384 ? -8.031 -1.173 -3.273 1 95.25 384 THR A C 1
ATOM 2965 O O . THR A 1 384 ? -9.266 -1.217 -3.328 1 95.25 384 THR A O 1
ATOM 2968 N N . ALA A 1 385 ? -7.41 -0.969 -2.162 1 97.62 385 ALA A N 1
ATOM 2969 C CA . ALA A 1 385 ? -8.047 -0.514 -0.929 1 97.62 385 ALA A CA 1
ATOM 2970 C C . ALA A 1 385 ? -7.492 0.839 -0.492 1 97.62 385 ALA A C 1
ATOM 2972 O O . ALA A 1 385 ? -6.281 1.056 -0.509 1 97.62 385 ALA A O 1
ATOM 2973 N N . VAL A 1 386 ? -8.367 1.755 -0.181 1 97.94 386 VAL A N 1
ATOM 2974 C CA . VAL A 1 386 ? -7.945 3.086 0.24 1 97.94 386 VAL A CA 1
ATOM 2975 C C . VAL A 1 386 ? -8.523 3.4 1.619 1 97.94 386 VAL A C 1
ATOM 2977 O O . VAL A 1 386 ? -9.719 3.24 1.848 1 97.94 386 VAL A O 1
ATOM 2980 N N . LEU A 1 387 ? -7.672 3.754 2.545 1 98.69 387 LEU A N 1
ATOM 2981 C CA . LEU A 1 387 ? -8.07 4.258 3.854 1 98.69 387 LEU A CA 1
ATOM 2982 C C . LEU A 1 387 ? -8.109 5.781 3.861 1 98.69 387 LEU A C 1
ATOM 2984 O O . LEU A 1 387 ? -7.125 6.43 3.49 1 98.69 387 LEU A O 1
ATOM 2988 N N . LEU A 1 388 ? -9.25 6.359 4.258 1 98.5 388 LEU A N 1
ATOM 2989 C CA . LEU A 1 388 ? -9.406 7.809 4.316 1 98.5 388 LEU A CA 1
ATOM 2990 C C . LEU A 1 388 ? -9.914 8.25 5.688 1 98.5 388 LEU A C 1
ATOM 2992 O O . LEU A 1 388 ? -10.547 7.465 6.398 1 98.5 388 LEU A O 1
ATOM 2996 N N . GLY A 1 389 ? -9.594 9.43 6.039 1 98.44 389 GLY A N 1
ATOM 2997 C CA . GLY A 1 389 ? -10.164 10.086 7.207 1 98.44 389 GLY A CA 1
ATOM 2998 C C . GLY A 1 389 ? -10.867 11.383 6.871 1 98.44 389 GLY A C 1
ATOM 2999 O O . GLY A 1 389 ? -10.406 12.148 6.023 1 98.44 389 GLY A O 1
ATOM 3000 N N . VAL A 1 390 ? -11.992 11.609 7.5 1 97.44 390 VAL A N 1
ATOM 3001 C CA . VAL A 1 390 ? -12.734 12.859 7.332 1 97.44 390 VAL A CA 1
ATOM 3002 C C . VAL A 1 390 ? -12.367 13.828 8.453 1 97.44 390 VAL A C 1
ATOM 3004 O O . VAL A 1 390 ? -12.305 13.438 9.625 1 97.44 390 VAL A O 1
ATOM 3007 N N . VAL A 1 391 ? -12.156 15.047 8.031 1 95.94 391 VAL A N 1
ATOM 3008 C CA . VAL A 1 391 ? -11.812 16.031 9.055 1 95.94 391 VAL A CA 1
ATOM 3009 C C . VAL A 1 391 ? -12.742 17.234 8.953 1 95.94 391 VAL A C 1
ATOM 3011 O O . VAL A 1 391 ? -13.32 17.5 7.895 1 95.94 391 VAL A O 1
ATOM 3014 N N . MET B 1 1 ? -8.977 47.688 0.949 1 53.03 1 MET B N 1
ATOM 3015 C CA . MET B 1 1 ? -9.398 46.5 0.197 1 53.03 1 MET B CA 1
ATOM 3016 C C . MET B 1 1 ? -8.57 45.281 0.599 1 53.03 1 MET B C 1
ATOM 3018 O O . MET B 1 1 ? -7.383 45.406 0.896 1 53.03 1 MET B O 1
ATOM 3022 N N . SER B 1 2 ? -9.195 44.094 0.869 1 78.38 2 SER B N 1
ATOM 3023 C CA . SER B 1 2 ? -8.461 42.906 1.301 1 78.38 2 SER B CA 1
ATOM 3024 C C . SER B 1 2 ? -7.457 42.469 0.239 1 78.38 2 SER B C 1
ATOM 3026 O O . SER B 1 2 ? -7.695 42.656 -0.958 1 78.38 2 SER B O 1
ATOM 3028 N N . ARG B 1 3 ? -6.184 42.281 0.517 1 94.25 3 ARG B N 1
ATOM 3029 C CA . ARG B 1 3 ? -5.16 41.781 -0.406 1 94.25 3 ARG B CA 1
ATOM 3030 C C . ARG B 1 3 ? -5.574 40.469 -1.054 1 94.25 3 ARG B C 1
ATOM 3032 O O . ARG B 1 3 ? -6.18 39.625 -0.402 1 94.25 3 ARG B O 1
ATOM 3039 N N . SER B 1 4 ? -5.379 40.469 -2.404 1 97.31 4 SER B N 1
ATOM 3040 C CA . SER B 1 4 ? -5.82 39.281 -3.115 1 97.31 4 SER B CA 1
ATOM 3041 C C . SER B 1 4 ? -4.91 38.969 -4.297 1 97.31 4 SER B C 1
ATOM 3043 O O . SER B 1 4 ? -4.109 39.812 -4.707 1 97.31 4 SER B O 1
ATOM 3045 N N . VAL B 1 5 ? -4.949 37.75 -4.703 1 97.81 5 VAL B N 1
ATOM 3046 C CA . VAL B 1 5 ? -4.367 37.312 -5.969 1 97.81 5 VAL B CA 1
ATOM 3047 C C . VAL B 1 5 ? -5.465 36.781 -6.895 1 97.81 5 VAL B C 1
ATOM 3049 O O . VAL B 1 5 ? -6.379 36.094 -6.453 1 97.81 5 VAL B O 1
ATOM 3052 N N . ILE B 1 6 ? -5.395 37.219 -8.125 1 98.12 6 ILE B N 1
ATOM 3053 C CA . ILE B 1 6 ? -6.332 36.75 -9.141 1 98.12 6 ILE B CA 1
ATOM 3054 C C . ILE B 1 6 ? -5.648 35.719 -10.047 1 98.12 6 ILE B C 1
ATOM 3056 O O . ILE B 1 6 ? -4.562 36 -10.578 1 98.12 6 ILE B O 1
ATOM 3060 N N . LEU B 1 7 ? -6.254 34.625 -10.195 1 97.94 7 LEU B N 1
ATOM 3061 C CA . LEU B 1 7 ? -5.645 33.531 -10.945 1 97.94 7 LEU B CA 1
ATOM 3062 C C . LEU B 1 7 ? -5.934 33.656 -12.438 1 97.94 7 LEU B C 1
ATOM 3064 O O . LEU B 1 7 ? -6.934 34.281 -12.828 1 97.94 7 LEU B O 1
ATOM 3068 N N . GLN B 1 8 ? -4.992 33.125 -13.188 1 97.44 8 GLN B N 1
ATOM 3069 C CA . GLN B 1 8 ? -5.203 33 -14.625 1 97.44 8 GLN B CA 1
ATOM 3070 C C . GLN B 1 8 ? -6.277 31.969 -14.953 1 97.44 8 GLN B C 1
ATOM 3072 O O . GLN B 1 8 ? -6.312 30.906 -14.352 1 97.44 8 GLN B O 1
ATOM 3077 N N . GLN B 1 9 ? -7.086 32.219 -15.922 1 95.69 9 GLN B N 1
ATOM 3078 C CA . GLN B 1 9 ? -8.156 31.312 -16.328 1 95.69 9 GLN B CA 1
ATOM 3079 C C . GLN B 1 9 ? -7.609 29.953 -16.734 1 95.69 9 GLN B C 1
ATOM 3081 O O . GLN B 1 9 ? -8.172 28.922 -16.375 1 95.69 9 GLN B O 1
ATOM 3086 N N . ALA B 1 10 ? -6.539 29.984 -17.359 1 94.25 10 ALA B N 1
ATOM 3087 C CA . ALA B 1 10 ? -5.98 28.766 -17.953 1 94.25 10 ALA B CA 1
ATOM 3088 C C . ALA B 1 10 ? -5.285 27.906 -16.891 1 94.25 10 ALA B C 1
ATOM 3090 O O . ALA B 1 10 ? -5.012 26.734 -17.125 1 94.25 10 ALA B O 1
ATOM 3091 N N . LYS B 1 11 ? -5.051 28.438 -15.703 1 93.62 11 LYS B N 1
ATOM 3092 C CA . LYS B 1 11 ? -4.188 27.734 -14.758 1 93.62 11 LYS B CA 1
ATOM 3093 C C . LYS B 1 11 ? -4.879 27.547 -13.406 1 93.62 11 LYS B C 1
ATOM 3095 O O . LYS B 1 11 ? -4.27 27.062 -12.453 1 93.62 11 LYS B O 1
ATOM 3100 N N . GLN B 1 12 ? -6.148 27.922 -13.305 1 94.62 12 GLN B N 1
ATOM 3101 C CA . GLN B 1 12 ? -6.812 27.922 -12 1 94.62 12 GLN B CA 1
ATOM 3102 C C . GLN B 1 12 ? -7.371 26.547 -11.672 1 94.62 12 GLN B C 1
ATOM 3104 O O . GLN B 1 12 ? -7.75 26.281 -10.531 1 94.62 12 GLN B O 1
ATOM 3109 N N . ALA B 1 13 ? -7.387 25.656 -12.609 1 92.62 13 ALA B N 1
ATOM 3110 C CA . ALA B 1 13 ? -7.996 24.344 -12.43 1 92.62 13 ALA B CA 1
ATOM 3111 C C . ALA B 1 13 ? -7.273 23.547 -11.352 1 92.62 13 ALA B C 1
ATOM 3113 O O . ALA B 1 13 ? -7.91 22.812 -10.578 1 92.62 13 ALA B O 1
ATOM 3114 N N . THR B 1 14 ? -5.984 23.578 -11.281 1 91.12 14 THR B N 1
ATOM 3115 C CA . THR B 1 14 ? -5.172 22.844 -10.32 1 91.12 14 THR B CA 1
ATOM 3116 C C . THR B 1 14 ? -5.559 23.219 -8.891 1 91.12 14 THR B C 1
ATOM 3118 O O . THR B 1 14 ? -5.715 22.359 -8.031 1 91.12 14 THR B O 1
ATOM 3121 N N . MET B 1 15 ? -5.73 24.484 -8.727 1 91.06 15 MET B N 1
ATOM 3122 C CA . MET B 1 15 ? -6.141 24.953 -7.402 1 91.06 15 MET B CA 1
ATOM 3123 C C . MET B 1 15 ? -7.57 24.531 -7.09 1 91.06 15 MET B C 1
ATOM 3125 O O . MET B 1 15 ? -7.867 24.109 -5.969 1 91.06 15 MET B O 1
ATOM 3129 N N . VAL B 1 16 ? -8.367 24.625 -8.016 1 91.06 16 VAL B N 1
ATOM 3130 C CA . VAL B 1 16 ? -9.773 24.266 -7.836 1 91.06 16 VAL B CA 1
ATOM 3131 C C . VAL B 1 16 ? -9.891 22.797 -7.488 1 91.06 16 VAL B C 1
ATOM 3133 O O . VAL B 1 16 ? -10.75 22.406 -6.684 1 91.06 16 VAL B O 1
ATOM 3136 N N . ARG B 1 17 ? -8.977 22.062 -7.969 1 89.88 17 ARG B N 1
ATOM 3137 C CA . ARG B 1 17 ? -8.984 20.625 -7.715 1 89.88 17 ARG B CA 1
ATOM 3138 C C . ARG B 1 17 ? -8.406 20.297 -6.34 1 89.88 17 ARG B C 1
ATOM 3140 O O . ARG B 1 17 ? -8.523 19.172 -5.855 1 89.88 17 ARG B O 1
ATOM 3147 N N . GLY B 1 18 ? -7.777 21.281 -5.793 1 92.38 18 GLY B N 1
ATOM 3148 C CA . GLY B 1 18 ? -7.398 21.078 -4.406 1 92.38 18 GLY B CA 1
ATOM 3149 C C . GLY B 1 18 ? -5.898 21.094 -4.188 1 92.38 18 GLY B C 1
ATOM 3150 O O . GLY B 1 18 ? -5.418 20.781 -3.1 1 92.38 18 GLY B O 1
ATOM 3151 N N . HIS B 1 19 ? -5.152 21.406 -5.234 1 95 19 HIS B N 1
ATOM 3152 C CA . HIS B 1 19 ? -3.713 21.516 -5.039 1 95 19 HIS B CA 1
ATOM 3153 C C . HIS B 1 19 ? -3.367 22.625 -4.062 1 95 19 HIS B C 1
ATOM 3155 O O . HIS B 1 19 ? -3.904 23.734 -4.168 1 95 19 HIS B O 1
ATOM 3161 N N . PRO B 1 20 ? -2.449 22.422 -3.168 1 96.81 20 PRO B N 1
ATOM 3162 C CA . PRO B 1 20 ? -2.244 23.359 -2.064 1 96.81 20 PRO B CA 1
ATOM 3163 C C . PRO B 1 20 ? -1.287 24.5 -2.428 1 96.81 20 PRO B C 1
ATOM 3165 O O . PRO B 1 20 ? -1.073 25.406 -1.625 1 96.81 20 PRO B O 1
ATOM 3168 N N . TRP B 1 21 ? -0.739 24.484 -3.645 1 97.12 21 TRP B N 1
ATOM 3169 C CA . TRP B 1 21 ? 0.231 25.5 -4.055 1 97.12 21 TRP B CA 1
ATOM 3170 C C . TRP B 1 21 ? -0.269 26.266 -5.273 1 97.12 21 TRP B C 1
ATOM 3172 O O . TRP B 1 21 ? -0.888 25.688 -6.172 1 97.12 21 TRP B O 1
ATOM 3182 N N . ILE B 1 22 ? -0.039 27.469 -5.289 1 97.38 22 ILE B N 1
ATOM 3183 C CA . ILE B 1 22 ? -0.24 28.297 -6.473 1 97.38 22 ILE B CA 1
ATOM 3184 C C . ILE B 1 22 ? 1.102 28.859 -6.949 1 97.38 22 ILE B C 1
ATOM 3186 O O . ILE B 1 22 ? 1.771 29.594 -6.223 1 97.38 22 ILE B O 1
ATOM 3190 N N . PHE B 1 23 ? 1.426 28.562 -8.109 1 96.38 23 PHE B N 1
ATOM 3191 C CA . PHE B 1 23 ? 2.695 28.984 -8.695 1 96.38 23 PHE B CA 1
ATOM 3192 C C . PHE B 1 23 ? 2.584 30.391 -9.289 1 96.38 23 PHE B C 1
ATOM 3194 O O . PHE B 1 23 ? 1.49 30.828 -9.633 1 96.38 23 PHE B O 1
ATOM 3201 N N . PRO B 1 24 ? 3.725 31.047 -9.414 1 95.75 24 PRO B N 1
ATOM 3202 C CA . PRO B 1 24 ? 3.699 32.438 -9.922 1 95.75 24 PRO B CA 1
ATOM 3203 C C . PRO B 1 24 ? 3.01 32.531 -11.273 1 95.75 24 PRO B C 1
ATOM 3205 O O . PRO B 1 24 ? 2.25 33.5 -11.508 1 95.75 24 PRO B O 1
ATOM 3208 N N . LYS B 1 25 ? 3.184 31.594 -12.117 1 95.5 25 LYS B N 1
ATOM 3209 C CA . LYS B 1 25 ? 2.645 31.641 -13.469 1 95.5 25 LYS B CA 1
ATOM 3210 C C . LYS B 1 25 ? 1.122 31.531 -13.461 1 95.5 25 LYS B C 1
ATOM 3212 O O . LYS B 1 25 ? 0.466 31.859 -14.453 1 95.5 25 LYS B O 1
ATOM 3217 N N . ALA B 1 26 ? 0.6 31.062 -12.359 1 97 26 ALA B N 1
ATOM 3218 C CA . ALA B 1 26 ? -0.848 30.906 -12.266 1 97 26 ALA B CA 1
ATOM 3219 C C . ALA B 1 26 ? -1.522 32.188 -11.812 1 97 26 ALA B C 1
ATOM 3221 O O . ALA B 1 26 ? -2.75 32.312 -11.852 1 97 26 ALA B O 1
ATOM 3222 N N . ILE B 1 27 ? -0.773 33.156 -11.484 1 97.38 27 ILE B N 1
ATOM 3223 C CA . ILE B 1 27 ? -1.306 34.406 -10.961 1 97.38 27 ILE B CA 1
ATOM 3224 C C . ILE B 1 27 ? -1.348 35.438 -12.07 1 97.38 27 ILE B C 1
ATOM 3226 O O . ILE B 1 27 ? -0.314 35.781 -12.656 1 97.38 27 ILE B O 1
ATOM 3230 N N . ALA B 1 28 ? -2.486 35.906 -12.359 1 97.38 28 ALA B N 1
ATOM 3231 C CA . ALA B 1 28 ? -2.67 36.938 -13.375 1 97.38 28 ALA B CA 1
ATOM 3232 C C . ALA B 1 28 ? -2.299 38.312 -12.836 1 97.38 28 ALA B C 1
ATOM 3234 O O . ALA B 1 28 ? -1.678 39.125 -13.539 1 97.38 28 ALA B O 1
ATOM 3235 N N . ARG B 1 29 ? -2.732 38.562 -11.664 1 95.88 29 ARG B N 1
ATOM 3236 C CA . ARG B 1 29 ? -2.418 39.875 -11.07 1 95.88 29 ARG B CA 1
ATOM 3237 C C . ARG B 1 29 ? -2.559 39.812 -9.555 1 95.88 29 ARG B C 1
ATOM 3239 O O . ARG B 1 29 ? -3.266 38.969 -9.008 1 95.88 29 ARG B O 1
ATOM 3246 N N . ARG B 1 30 ? -1.871 40.719 -8.922 1 96.38 30 ARG B N 1
ATOM 3247 C CA . ARG B 1 30 ? -1.958 40.938 -7.488 1 96.38 30 ARG B CA 1
ATOM 3248 C C . ARG B 1 30 ? -2.73 42.219 -7.184 1 96.38 30 ARG B C 1
ATOM 3250 O O . ARG B 1 30 ? -2.602 43.219 -7.898 1 96.38 30 ARG B O 1
ATOM 3257 N N . VAL B 1 31 ? -3.51 42.156 -6.215 1 96.5 31 VAL B N 1
ATOM 3258 C CA . VAL B 1 31 ? -4.273 43.312 -5.797 1 96.5 31 VAL B CA 1
ATOM 3259 C C . VAL B 1 31 ? -3.875 43.719 -4.379 1 96.5 31 VAL B C 1
ATOM 3261 O O . VAL B 1 31 ? -3.852 42.875 -3.475 1 96.5 31 VAL B O 1
ATOM 3264 N N . GLY B 1 32 ? -3.586 44.969 -4.199 1 95.5 32 GLY B N 1
ATOM 3265 C CA . GLY B 1 32 ? -3.291 45.5 -2.881 1 95.5 32 GLY B CA 1
ATOM 3266 C C . GLY B 1 32 ? -1.845 45.312 -2.465 1 95.5 32 GLY B C 1
ATOM 3267 O O . GLY B 1 32 ? -1.488 45.531 -1.308 1 95.5 32 GLY B O 1
ATOM 3268 N N . ASP B 1 33 ? -0.985 44.781 -3.25 1 93 33 ASP B N 1
ATOM 3269 C CA . ASP B 1 33 ? 0.451 44.594 -3.047 1 93 33 ASP B CA 1
ATOM 3270 C C . ASP B 1 33 ? 0.735 43.781 -1.798 1 93 33 ASP B C 1
ATOM 3272 O O . ASP B 1 33 ? 1.383 44.25 -0.863 1 93 33 ASP B O 1
ATOM 3276 N N . PRO B 1 34 ? 0.285 42.625 -1.788 1 95.81 34 PRO B N 1
ATOM 3277 C CA . PRO B 1 34 ? 0.523 41.781 -0.621 1 95.81 34 PRO B CA 1
ATOM 3278 C C . PRO B 1 34 ? 2.01 41.594 -0.324 1 95.81 34 PRO B C 1
ATOM 3280 O O . PRO B 1 34 ? 2.816 41.469 -1.25 1 95.81 34 PRO B O 1
ATOM 3283 N N . ALA B 1 35 ? 2.314 41.562 0.996 1 95.31 35 ALA B N 1
ATOM 3284 C CA . ALA B 1 35 ? 3.686 41.312 1.443 1 95.31 35 ALA B CA 1
ATOM 3285 C C . ALA B 1 35 ? 3.914 39.844 1.751 1 95.31 35 ALA B C 1
ATOM 3287 O O . ALA B 1 35 ? 2.961 39.094 1.995 1 95.31 35 ALA B O 1
ATOM 3288 N N . THR B 1 36 ? 5.168 39.5 1.728 1 96.12 36 THR B N 1
ATOM 3289 C CA . THR B 1 36 ? 5.559 38.125 2.113 1 96.12 36 THR B CA 1
ATOM 3290 C C . THR B 1 36 ? 5.062 37.812 3.52 1 96.12 36 THR B C 1
ATOM 3292 O O . THR B 1 36 ? 5.289 38.562 4.457 1 96.12 36 THR B O 1
ATOM 3295 N N . GLY B 1 37 ? 4.344 36.625 3.623 1 95.12 37 GLY B N 1
ATOM 3296 C CA . GLY B 1 37 ? 3.855 36.188 4.918 1 95.12 37 GLY B CA 1
ATOM 3297 C C . GLY B 1 37 ? 2.426 36.594 5.195 1 95.12 37 GLY B C 1
ATOM 3298 O O . GLY B 1 37 ? 1.819 36.156 6.172 1 95.12 37 GLY B O 1
ATOM 3299 N N . GLU B 1 38 ? 1.83 37.375 4.305 1 95.38 38 GLU B N 1
ATOM 3300 C CA . GLU B 1 38 ? 0.495 37.906 4.547 1 95.38 38 GLU B CA 1
ATOM 3301 C C . GLU B 1 38 ? -0.581 37 3.955 1 95.38 38 GLU B C 1
ATOM 3303 O O . GLU B 1 38 ? -0.369 36.375 2.916 1 95.38 38 GLU B O 1
ATOM 3308 N N . LEU B 1 39 ? -1.743 37.031 4.617 1 97.12 39 LEU B N 1
ATOM 3309 C CA . LEU B 1 39 ? -2.91 36.344 4.078 1 97.12 39 LEU B CA 1
ATOM 3310 C C . LEU B 1 39 ? -3.461 37.094 2.863 1 97.12 39 LEU B C 1
ATOM 3312 O O . LEU B 1 39 ? -3.508 38.312 2.846 1 97.12 39 LEU B O 1
ATOM 3316 N N . VAL B 1 40 ? -3.803 36.344 1.892 1 97.81 40 VAL B N 1
ATOM 3317 C CA . VAL B 1 40 ? -4.426 36.938 0.707 1 97.81 40 VAL B CA 1
ATOM 3318 C C . VAL B 1 40 ? -5.648 36.094 0.31 1 97.81 40 VAL B C 1
ATOM 3320 O O . VAL B 1 40 ? -5.664 34.875 0.481 1 97.81 40 VAL B O 1
ATOM 3323 N N . ASP B 1 41 ? -6.637 36.75 -0.198 1 97.62 41 ASP B N 1
ATOM 3324 C CA . ASP B 1 41 ? -7.734 36.062 -0.859 1 97.62 41 ASP B CA 1
ATOM 3325 C C . ASP B 1 41 ? -7.309 35.531 -2.223 1 97.62 41 ASP B C 1
ATOM 3327 O O . ASP B 1 41 ? -6.547 36.188 -2.941 1 97.62 41 ASP B O 1
ATOM 3331 N N . ILE B 1 42 ? -7.711 34.375 -2.514 1 97.81 42 ILE B N 1
ATOM 3332 C CA . ILE B 1 42 ? -7.492 33.781 -3.828 1 97.81 42 ILE B CA 1
ATOM 3333 C C . ILE B 1 42 ? -8.758 33.906 -4.668 1 97.81 42 ILE B C 1
ATOM 3335 O O . ILE B 1 42 ? -9.812 33.375 -4.301 1 97.81 42 ILE B O 1
ATOM 3339 N N . ILE B 1 43 ? -8.648 34.562 -5.773 1 97.88 43 ILE B N 1
ATOM 3340 C CA . ILE B 1 43 ? -9.805 34.906 -6.594 1 97.88 43 ILE B CA 1
ATOM 3341 C C . ILE B 1 43 ? -9.641 34.281 -7.98 1 97.88 43 ILE B C 1
ATOM 3343 O O . ILE B 1 43 ? -8.555 34.312 -8.555 1 97.88 43 ILE B O 1
ATOM 3347 N N . SER B 1 44 ? -10.695 33.688 -8.477 1 97.31 44 SER B N 1
ATOM 3348 C CA . SER B 1 44 ? -10.672 33.125 -9.812 1 97.31 44 SER B CA 1
ATOM 3349 C C . SER B 1 44 ? -10.609 34.188 -10.883 1 97.31 44 SER B C 1
ATOM 3351 O O . SER B 1 44 ? -10.766 35.375 -10.586 1 97.31 44 SER B O 1
ATOM 3353 N N . ALA B 1 45 ? -10.344 33.781 -12.094 1 96.81 45 ALA B N 1
ATOM 3354 C CA . ALA B 1 45 ? -10.359 34.719 -13.227 1 96.81 45 ALA B CA 1
ATOM 3355 C C . ALA B 1 45 ? -11.727 35.375 -13.383 1 96.81 45 ALA B C 1
ATOM 3357 O O . ALA B 1 45 ? -11.828 36.5 -13.844 1 96.81 45 ALA B O 1
ATOM 3358 N N . GLU B 1 46 ? -12.773 34.75 -12.93 1 96.62 46 GLU B N 1
ATOM 3359 C CA . GLU B 1 46 ? -14.148 35.219 -13.062 1 96.62 46 GLU B CA 1
ATOM 3360 C C . GLU B 1 46 ? -14.562 36.031 -11.859 1 96.62 46 GLU B C 1
ATOM 3362 O O . GLU B 1 46 ? -15.688 36.562 -11.805 1 96.62 46 GLU B O 1
ATOM 3367 N N . GLY B 1 47 ? -13.75 36.125 -10.859 1 95.94 47 GLY B N 1
ATOM 3368 C CA . GLY B 1 47 ? -14.023 37 -9.727 1 95.94 47 GLY B CA 1
ATOM 3369 C C . GLY B 1 47 ? -14.594 36.25 -8.531 1 95.94 47 GLY B C 1
ATOM 3370 O O . GLY B 1 47 ? -15.008 36.844 -7.547 1 95.94 47 GLY B O 1
ATOM 3371 N N . GLU B 1 48 ? -14.562 35 -8.594 1 96.31 48 GLU B N 1
ATOM 3372 C CA . GLU B 1 48 ? -15.07 34.188 -7.488 1 96.31 48 GLU B CA 1
ATOM 3373 C C . GLU B 1 48 ? -13.984 33.938 -6.438 1 96.31 48 GLU B C 1
ATOM 3375 O O . GLU B 1 48 ? -12.828 33.688 -6.777 1 96.31 48 GLU B O 1
ATOM 3380 N N . ARG B 1 49 ? -14.414 34.062 -5.176 1 96.25 49 ARG B N 1
ATOM 3381 C CA . ARG B 1 49 ? -13.477 33.75 -4.102 1 96.25 49 ARG B CA 1
ATOM 3382 C C . ARG B 1 49 ? -13.25 32.25 -3.986 1 96.25 49 ARG B C 1
ATOM 3384 O O . ARG B 1 49 ? -14.188 31.5 -3.73 1 96.25 49 ARG B O 1
ATOM 3391 N N . LEU B 1 50 ? -12.016 31.828 -4.098 1 96.44 50 LEU B N 1
ATOM 3392 C CA . LEU B 1 50 ? -11.672 30.406 -4.09 1 96.44 50 LEU B CA 1
ATOM 3393 C C . LEU B 1 50 ? -11.141 29.984 -2.723 1 96.44 50 LEU B C 1
ATOM 3395 O O . LEU B 1 50 ? -11.172 28.797 -2.377 1 96.44 50 LEU B O 1
ATOM 3399 N N . GLY B 1 51 ? -10.648 30.922 -1.985 1 96.5 51 GLY B N 1
ATOM 3400 C CA . GLY B 1 51 ? -10.102 30.594 -0.676 1 96.5 51 GLY B CA 1
ATOM 3401 C C . GLY B 1 51 ? -9.109 31.641 -0.178 1 96.5 51 GLY B C 1
ATOM 3402 O O . GLY B 1 51 ? -9.18 32.812 -0.567 1 96.5 51 GLY B O 1
ATOM 3403 N N . VAL B 1 52 ? -8.312 31.25 0.784 1 97.44 52 VAL B N 1
ATOM 3404 C CA . VAL B 1 52 ? -7.309 32.094 1.401 1 97.44 52 VAL B CA 1
ATOM 3405 C C . VAL B 1 52 ? -5.977 31.359 1.478 1 97.44 52 VAL B C 1
ATOM 3407 O O . VAL B 1 52 ? -5.945 30.141 1.629 1 97.44 52 VAL B O 1
ATOM 3410 N N . GLY B 1 53 ? -4.934 32.062 1.259 1 97.81 53 GLY B N 1
ATOM 3411 C CA . GLY B 1 53 ? -3.59 31.516 1.394 1 97.81 53 GLY B CA 1
ATOM 3412 C C . GLY B 1 53 ? -2.582 32.531 1.895 1 97.81 53 GLY B C 1
ATOM 3413 O O . GLY B 1 53 ? -2.941 33.656 2.195 1 97.81 53 GLY B O 1
ATOM 3414 N N . VAL B 1 54 ? -1.42 32.094 2.07 1 97.88 54 VAL B N 1
ATOM 3415 C CA . VAL B 1 54 ? -0.338 33 2.453 1 97.88 54 VAL B CA 1
ATOM 3416 C C . VAL B 1 54 ? 0.547 33.312 1.243 1 97.88 54 VAL B C 1
ATOM 3418 O O . VAL B 1 54 ? 0.919 32.375 0.506 1 97.88 54 VAL B O 1
ATOM 3421 N N . TYR B 1 55 ? 0.808 34.531 1.086 1 97.88 55 TYR B N 1
ATOM 3422 C CA . TYR B 1 55 ? 1.584 35 -0.053 1 97.88 55 TYR B CA 1
ATOM 3423 C C . TYR B 1 55 ? 3.068 35.062 0.286 1 97.88 55 TYR B C 1
ATOM 3425 O O . TYR B 1 55 ? 3.439 35.375 1.418 1 97.88 55 TYR B O 1
ATOM 3433 N N . ASN B 1 56 ? 3.889 34.719 -0.658 1 97.81 56 ASN B N 1
ATOM 3434 C CA . ASN B 1 56 ? 5.336 34.844 -0.538 1 97.81 56 ASN B CA 1
ATOM 3435 C C . ASN B 1 56 ? 5.98 35.219 -1.872 1 97.81 56 ASN B C 1
ATOM 3437 O O . ASN B 1 56 ? 5.977 34.438 -2.811 1 97.81 56 ASN B O 1
ATOM 3441 N N . ASP B 1 57 ? 6.629 36.344 -1.911 1 95 57 ASP B N 1
ATOM 3442 C CA . ASP B 1 57 ? 7.191 36.875 -3.145 1 95 57 ASP B CA 1
ATOM 3443 C C . ASP B 1 57 ? 8.43 36.094 -3.574 1 95 57 ASP B C 1
ATOM 3445 O O . ASP B 1 57 ? 8.812 36.125 -4.746 1 95 57 ASP B O 1
ATOM 3449 N N . HIS B 1 58 ? 9.008 35.469 -2.738 1 94.44 58 HIS B N 1
ATOM 3450 C CA . HIS B 1 58 ? 10.289 34.812 -2.99 1 94.44 58 HIS B CA 1
ATOM 3451 C C . HIS B 1 58 ? 10.094 33.344 -3.336 1 94.44 58 HIS B C 1
ATOM 3453 O O . HIS B 1 58 ? 10.992 32.688 -3.9 1 94.44 58 HIS B O 1
ATOM 3459 N N . SER B 1 59 ? 9 32.875 -2.922 1 92.88 59 SER B N 1
ATOM 3460 C CA . SER B 1 59 ? 8.797 31.422 -2.941 1 92.88 59 SER B CA 1
ATOM 3461 C C . SER B 1 59 ? 8.422 30.938 -4.336 1 92.88 59 SER B C 1
ATOM 3463 O O . SER B 1 59 ? 7.715 31.641 -5.07 1 92.88 59 SER B O 1
ATOM 3465 N N . LEU B 1 60 ? 8.852 29.703 -4.691 1 89 60 LEU B N 1
ATOM 3466 C CA . LEU B 1 60 ? 8.391 29 -5.879 1 89 60 LEU B CA 1
ATOM 3467 C C . LEU B 1 60 ? 6.883 28.781 -5.824 1 89 60 LEU B C 1
ATOM 3469 O O . LEU B 1 60 ? 6.223 28.719 -6.863 1 89 60 LEU B O 1
ATOM 3473 N N . TYR B 1 61 ? 6.402 28.609 -4.68 1 91.25 61 TYR B N 1
ATOM 3474 C CA . TYR B 1 61 ? 4.973 28.531 -4.398 1 91.25 61 TYR B CA 1
ATOM 3475 C C . TYR B 1 61 ? 4.438 29.875 -3.898 1 91.25 61 TYR B C 1
ATOM 3477 O O . TYR B 1 61 ? 4.234 30.047 -2.695 1 91.25 61 TYR B O 1
ATOM 3485 N N . GLN B 1 62 ? 4.172 30.703 -4.773 1 96 62 GLN B N 1
ATOM 3486 C CA . GLN B 1 62 ? 3.902 32.094 -4.445 1 96 62 GLN B CA 1
ATOM 3487 C C . GLN B 1 62 ? 2.758 32.219 -3.441 1 96 62 GLN B C 1
ATOM 3489 O O . GLN B 1 62 ? 2.736 33.125 -2.623 1 96 62 GLN B O 1
ATOM 3494 N N . VAL B 1 63 ? 1.792 31.297 -3.529 1 98 63 VAL B N 1
ATOM 3495 C CA . VAL B 1 63 ? 0.741 31.25 -2.518 1 98 63 VAL B CA 1
ATOM 3496 C C . VAL B 1 63 ? 0.573 29.828 -2.008 1 98 63 VAL B C 1
ATOM 3498 O O . VAL B 1 63 ? 0.399 28.891 -2.797 1 98 63 VAL B O 1
ATOM 3501 N N . ARG B 1 64 ? 0.688 29.641 -0.706 1 97.94 64 ARG B N 1
ATOM 3502 C CA . ARG B 1 64 ? 0.291 28.406 -0.039 1 97.94 64 ARG B CA 1
ATOM 3503 C C . ARG B 1 64 ? -1.166 28.469 0.406 1 97.94 64 ARG B C 1
ATOM 3505 O O . ARG B 1 64 ? -1.527 29.281 1.252 1 97.94 64 ARG B O 1
ATOM 3512 N N . VAL B 1 65 ? -1.974 27.641 -0.141 1 97.56 65 VAL B N 1
ATOM 3513 C CA . VAL B 1 65 ? -3.4 27.641 0.167 1 97.56 65 VAL B CA 1
ATOM 3514 C C . VAL B 1 65 ? -3.629 27.094 1.569 1 97.56 65 VAL B C 1
ATOM 3516 O O . VAL B 1 65 ? -3.152 26 1.896 1 97.56 65 VAL B O 1
ATOM 3519 N N . LEU B 1 66 ? -4.395 27.781 2.396 1 97.69 66 LEU B N 1
ATOM 3520 C CA . LEU B 1 66 ? -4.617 27.328 3.764 1 97.69 66 LEU B CA 1
ATOM 3521 C C . LEU B 1 66 ? -6.078 26.953 3.979 1 97.69 66 LEU B C 1
ATOM 3523 O O . LEU B 1 66 ? -6.383 26.047 4.762 1 97.69 66 LEU B O 1
ATOM 3527 N N . VAL B 1 67 ? -6.953 27.703 3.301 1 96.62 67 VAL B N 1
ATOM 3528 C CA . VAL B 1 67 ? -8.383 27.469 3.469 1 96.62 67 VAL B CA 1
ATOM 3529 C C . VAL B 1 67 ? -9.094 27.594 2.121 1 96.62 67 VAL B C 1
ATOM 3531 O O . VAL B 1 67 ? -8.828 28.516 1.355 1 96.62 67 VAL B O 1
ATOM 3534 N N . ARG B 1 68 ? -9.93 26.672 1.888 1 94.19 68 ARG B N 1
ATOM 3535 C CA . ARG B 1 68 ? -10.797 26.781 0.72 1 94.19 68 ARG B CA 1
ATOM 3536 C C . ARG B 1 68 ? -12.086 27.531 1.062 1 94.19 68 ARG B C 1
ATOM 3538 O O . ARG B 1 68 ? -12.539 27.5 2.207 1 94.19 68 ARG B O 1
ATOM 3545 N N . ALA B 1 69 ? -12.648 28.094 0.07 1 93.62 69 ALA B N 1
ATOM 3546 C CA . ALA B 1 69 ? -13.789 28.984 0.281 1 93.62 69 ALA B CA 1
ATOM 3547 C C . ALA B 1 69 ? -14.977 28.219 0.858 1 93.62 69 ALA B C 1
ATOM 3549 O O . ALA B 1 69 ? -15.75 28.766 1.647 1 93.62 69 ALA B O 1
ATOM 3550 N N . TRP B 1 70 ? -15.094 27.016 0.477 1 91.19 70 TRP B N 1
ATOM 3551 C CA . TRP B 1 70 ? -16.266 26.234 0.875 1 91.19 70 TRP B CA 1
ATOM 3552 C C . TRP B 1 70 ? -16.109 25.703 2.293 1 91.19 70 TRP B C 1
ATOM 3554 O O . TRP B 1 70 ? -17.062 25.156 2.869 1 91.19 70 TRP B O 1
ATOM 3564 N N . GLU B 1 71 ? -14.961 25.859 2.91 1 92.56 71 GLU B N 1
ATOM 3565 C CA . GLU B 1 71 ? -14.711 25.328 4.246 1 92.56 71 GLU B CA 1
ATOM 3566 C C . GLU B 1 71 ? -15.281 26.25 5.32 1 92.56 71 GLU B C 1
ATOM 3568 O O . GLU B 1 71 ? -15.312 27.469 5.148 1 92.56 71 GLU B O 1
ATOM 3573 N N . ALA B 1 72 ? -15.664 25.641 6.434 1 89.62 72 ALA B N 1
ATOM 3574 C CA . ALA B 1 72 ? -16.188 26.406 7.562 1 89.62 72 ALA B CA 1
ATOM 3575 C C . ALA B 1 72 ? -15.062 26.828 8.508 1 89.62 72 ALA B C 1
ATOM 3577 O O . ALA B 1 72 ? -15.102 26.516 9.703 1 89.62 72 ALA B O 1
ATOM 3578 N N . ILE B 1 73 ? -14.062 27.438 8.039 1 93.5 73 ILE B N 1
ATOM 3579 C CA . ILE B 1 73 ? -12.938 27.969 8.82 1 93.5 73 ILE B CA 1
ATOM 3580 C C . ILE B 1 73 ? -12.82 29.469 8.609 1 93.5 73 ILE B C 1
ATOM 3582 O O . ILE B 1 73 ? -12.914 29.953 7.48 1 93.5 73 ILE B O 1
ATOM 3586 N N . ASP B 1 74 ? -12.68 30.203 9.703 1 91.88 74 ASP B N 1
ATOM 3587 C CA . ASP B 1 74 ? -12.461 31.641 9.602 1 91.88 74 ASP B CA 1
ATOM 3588 C C . ASP B 1 74 ? -11.125 31.953 8.914 1 91.88 74 ASP B C 1
ATOM 3590 O O . ASP B 1 74 ? -10.062 31.797 9.523 1 91.88 74 ASP B O 1
ATOM 3594 N N . GLY B 1 75 ? -11.188 32.438 7.691 1 90.69 75 GLY B N 1
ATOM 3595 C CA . GLY B 1 75 ? -10 32.625 6.875 1 90.69 75 GLY B CA 1
ATOM 3596 C C . GLY B 1 75 ? -9.391 34.031 7.062 1 90.69 75 GLY B C 1
ATOM 3597 O O . GLY B 1 75 ? -8.406 34.375 6.406 1 90.69 75 GLY B O 1
ATOM 3598 N N . ARG B 1 76 ? -9.875 34.844 7.957 1 89.38 76 ARG B N 1
ATOM 3599 C CA . ARG B 1 76 ? -9.414 36.219 8.117 1 89.38 76 ARG B CA 1
ATOM 3600 C C . ARG B 1 76 ? -8.336 36.312 9.195 1 89.38 76 ARG B C 1
ATOM 3602 O O . ARG B 1 76 ? -7.617 37.312 9.273 1 89.38 76 ARG B O 1
ATOM 3609 N N . SER B 1 77 ? -8.25 35.219 9.914 1 94.44 77 SER B N 1
ATOM 3610 C CA . SER B 1 77 ? -7.301 35.156 11.016 1 94.44 77 SER B CA 1
ATOM 3611 C C . SER B 1 77 ? -6.391 33.938 10.898 1 94.44 77 SER B C 1
ATOM 3613 O O . SER B 1 77 ? -6.863 32.812 10.898 1 94.44 77 SER B O 1
ATOM 3615 N N . LEU B 1 78 ? -5.082 34.281 10.852 1 96.81 78 LEU B N 1
ATOM 3616 C CA . LEU B 1 78 ? -4.129 33.188 10.82 1 96.81 78 LEU B CA 1
ATOM 3617 C C . LEU B 1 78 ? -4.266 32.312 12.07 1 96.81 78 LEU B C 1
ATOM 3619 O O . LEU B 1 78 ? -4.168 31.078 11.984 1 96.81 78 LEU B O 1
ATOM 3623 N N . THR B 1 79 ? -4.488 32.938 13.195 1 97.81 79 THR B N 1
ATOM 3624 C CA . THR B 1 79 ? -4.656 32.219 14.453 1 97.81 79 THR B CA 1
ATOM 3625 C C . THR B 1 79 ? -5.832 31.25 14.367 1 97.81 79 THR B C 1
ATOM 3627 O O . THR B 1 79 ? -5.723 30.094 14.781 1 97.81 79 THR B O 1
ATOM 3630 N N . SER B 1 80 ? -6.953 31.75 13.812 1 97.81 80 SER B N 1
ATOM 3631 C CA . SER B 1 80 ? -8.133 30.906 13.68 1 97.81 80 SER B CA 1
ATOM 3632 C C . SER B 1 80 ? -7.875 29.734 12.742 1 97.81 80 SER B C 1
ATOM 3634 O O . SER B 1 80 ? -8.32 28.609 13 1 97.81 80 SER B O 1
ATOM 3636 N N . ILE B 1 81 ? -7.164 30.016 11.672 1 98.31 81 ILE B N 1
ATOM 3637 C CA . ILE B 1 81 ? -6.844 28.969 10.695 1 98.31 81 ILE B CA 1
ATOM 3638 C C . ILE B 1 81 ? -5.977 27.906 11.344 1 98.31 81 ILE B C 1
ATOM 3640 O O . ILE B 1 81 ? -6.281 26.719 11.258 1 98.31 81 ILE B O 1
ATOM 3644 N N . VAL B 1 82 ? -4.926 28.312 12.016 1 98.69 82 VAL B N 1
ATOM 3645 C CA . VAL B 1 82 ? -3.965 27.391 12.617 1 98.69 82 VAL B CA 1
ATOM 3646 C C . VAL B 1 82 ? -4.652 26.547 13.688 1 98.69 82 VAL B C 1
ATOM 3648 O O . VAL B 1 82 ? -4.492 25.328 13.727 1 98.69 82 VAL B O 1
ATOM 3651 N N . ARG B 1 83 ? -5.453 27.203 14.523 1 98.25 83 ARG B N 1
ATOM 3652 C CA . ARG B 1 83 ? -6.168 26.5 15.578 1 98.25 83 ARG B CA 1
ATOM 3653 C C . ARG B 1 83 ? -7.094 25.438 14.992 1 98.25 83 ARG B C 1
ATOM 3655 O O . ARG B 1 83 ? -7.113 24.297 15.453 1 98.25 83 ARG B O 1
ATOM 3662 N N . ALA B 1 84 ? -7.824 25.828 13.977 1 98 84 ALA B N 1
ATOM 3663 C CA . ALA B 1 84 ? -8.773 24.906 13.359 1 98 84 ALA B CA 1
ATOM 3664 C C . ALA B 1 84 ? -8.055 23.734 12.711 1 98 84 ALA B C 1
ATOM 3666 O O . ALA B 1 84 ? -8.492 22.578 12.844 1 98 84 ALA B O 1
ATOM 3667 N N . ARG B 1 85 ? -6.988 23.984 11.992 1 98.5 85 ARG B N 1
ATOM 3668 C CA . ARG B 1 85 ? -6.242 22.938 11.297 1 98.5 85 ARG B CA 1
ATOM 3669 C C . ARG B 1 85 ? -5.559 22 12.289 1 98.5 85 ARG B C 1
ATOM 3671 O O . ARG B 1 85 ? -5.523 20.797 12.078 1 98.5 85 ARG B O 1
ATOM 3678 N N . LEU B 1 86 ? -4.992 22.547 13.328 1 98.75 86 LEU B N 1
ATOM 3679 C CA . LEU B 1 86 ? -4.387 21.703 14.352 1 98.75 86 LEU B CA 1
ATOM 3680 C C . LEU B 1 86 ? -5.434 20.797 15.008 1 98.75 86 LEU B C 1
ATOM 3682 O O . LEU B 1 86 ? -5.172 19.625 15.281 1 98.75 86 LEU B O 1
ATOM 3686 N N . ALA B 1 87 ? -6.598 21.375 15.266 1 98.44 87 ALA B N 1
ATOM 3687 C CA . ALA B 1 87 ? -7.676 20.562 15.836 1 98.44 87 ALA B CA 1
ATOM 3688 C C . ALA B 1 87 ? -8.055 19.406 14.914 1 98.44 87 ALA B C 1
ATOM 3690 O O . ALA B 1 87 ? -8.281 18.297 15.375 1 98.44 87 ALA B O 1
ATOM 3691 N N . GLN B 1 88 ? -8.148 19.703 13.648 1 98.19 88 GLN B N 1
ATOM 3692 C CA . GLN B 1 88 ? -8.438 18.672 12.664 1 98.19 88 GLN B CA 1
ATOM 3693 C C . GLN B 1 88 ? -7.348 17.594 12.656 1 98.19 88 GLN B C 1
ATOM 3695 O O . GLN B 1 88 ? -7.641 16.406 12.547 1 98.19 88 GLN B O 1
ATOM 3700 N N . ALA B 1 89 ? -6.117 18 12.719 1 98.69 89 ALA B N 1
ATOM 3701 C CA . ALA B 1 89 ? -4.992 17.078 12.742 1 98.69 89 ALA B CA 1
ATOM 3702 C C . ALA B 1 89 ? -5.07 16.156 13.953 1 98.69 89 ALA B C 1
ATOM 3704 O O . ALA B 1 89 ? -4.867 14.938 13.836 1 98.69 89 ALA B O 1
ATOM 3705 N N . VAL B 1 90 ? -5.352 16.75 15.117 1 98.62 90 VAL B N 1
ATOM 3706 C CA . VAL B 1 90 ? -5.477 15.984 16.344 1 98.62 90 VAL B CA 1
ATOM 3707 C C . VAL B 1 90 ? -6.613 14.969 16.219 1 98.62 90 VAL B C 1
ATOM 3709 O O . VAL B 1 90 ? -6.461 13.797 16.562 1 98.62 90 VAL B O 1
ATOM 3712 N N . LEU B 1 91 ? -7.723 15.461 15.711 1 98.38 91 LEU B N 1
ATOM 3713 C CA . LEU B 1 91 ? -8.898 14.609 15.531 1 98.38 91 LEU B CA 1
ATOM 3714 C C . LEU B 1 91 ? -8.562 13.398 14.664 1 98.38 91 LEU B C 1
ATOM 3716 O O . LEU B 1 91 ? -8.969 12.273 14.984 1 98.38 91 LEU B O 1
ATOM 3720 N N . LEU B 1 92 ? -7.883 13.602 13.609 1 98.5 92 LEU B N 1
ATOM 3721 C CA . LEU B 1 92 ? -7.508 12.523 12.695 1 98.5 92 LEU B CA 1
ATOM 3722 C C . LEU B 1 92 ? -6.598 11.516 13.391 1 98.5 92 LEU B C 1
ATOM 3724 O O . LEU B 1 92 ? -6.766 10.305 13.219 1 98.5 92 LEU B O 1
ATOM 3728 N N . ARG B 1 93 ? -5.613 11.984 14.133 1 98.75 93 ARG B N 1
ATOM 3729 C CA . ARG B 1 93 ? -4.699 11.078 14.828 1 98.75 93 ARG B CA 1
ATOM 3730 C C . ARG B 1 93 ? -5.418 10.312 15.93 1 98.75 93 ARG B C 1
ATOM 3732 O O . ARG B 1 93 ? -5.086 9.156 16.203 1 98.75 93 ARG B O 1
ATOM 3739 N N . GLN B 1 94 ? -6.395 10.953 16.547 1 98.19 94 GLN B N 1
ATOM 3740 C CA . GLN B 1 94 ? -7.238 10.234 17.5 1 98.19 94 GLN B CA 1
ATOM 3741 C C . GLN B 1 94 ? -7.996 9.102 16.797 1 98.19 94 GLN B C 1
ATOM 3743 O O . GLN B 1 94 ? -8.094 7.996 17.328 1 98.19 94 GLN B O 1
ATOM 3748 N N . ALA B 1 95 ? -8.508 9.383 15.641 1 98.31 95 ALA B N 1
ATOM 3749 C CA . ALA B 1 95 ? -9.203 8.367 14.852 1 98.31 95 ALA B CA 1
ATOM 3750 C C . ALA B 1 95 ? -8.273 7.203 14.508 1 98.31 95 ALA B C 1
ATOM 3752 O O . ALA B 1 95 ? -8.727 6.07 14.336 1 98.31 95 ALA B O 1
ATOM 3753 N N . LEU B 1 96 ? -6.977 7.422 14.414 1 98.5 96 LEU B N 1
ATOM 3754 C CA . LEU B 1 96 ? -5.977 6.402 14.125 1 98.5 96 LEU B CA 1
ATOM 3755 C C . LEU B 1 96 ? -5.508 5.723 15.406 1 98.5 96 LEU B C 1
ATOM 3757 O O . LEU B 1 96 ? -4.566 4.922 15.383 1 98.5 96 LEU B O 1
ATOM 3761 N N . ASN B 1 97 ? -6.117 6.074 16.516 1 97.94 97 ASN B N 1
ATOM 3762 C CA . ASN B 1 97 ? -5.773 5.543 17.828 1 97.94 97 ASN B CA 1
ATOM 3763 C C . ASN B 1 97 ? -4.352 5.914 18.234 1 97.94 97 ASN B C 1
ATOM 3765 O O . ASN B 1 97 ? -3.604 5.07 18.734 1 97.94 97 ASN B O 1
ATOM 3769 N N . LEU B 1 98 ? -3.941 7.137 17.922 1 97.94 98 LEU B N 1
ATOM 3770 C CA . LEU B 1 98 ? -2.629 7.645 18.312 1 97.94 98 LEU B CA 1
ATOM 3771 C C . LEU B 1 98 ? -2.758 8.82 19.266 1 97.94 98 LEU B C 1
ATOM 3773 O O . LEU B 1 98 ? -3.572 9.719 19.047 1 97.94 98 LEU B O 1
ATOM 3777 N N . PRO B 1 99 ? -2.014 8.914 20.312 1 97.44 99 PRO B N 1
ATOM 3778 C CA . PRO B 1 99 ? -1.123 7.848 20.766 1 97.44 99 PRO B CA 1
ATOM 3779 C C . PRO B 1 99 ? -1.879 6.66 21.359 1 97.44 99 PRO B C 1
ATOM 3781 O O . PRO B 1 99 ? -3.102 6.715 21.5 1 97.44 99 PRO B O 1
ATOM 3784 N N . ASN B 1 100 ? -1.187 5.551 21.547 1 97.12 100 ASN B N 1
ATOM 3785 C CA . ASN B 1 100 ? -1.704 4.391 22.266 1 97.12 100 ASN B CA 1
ATOM 3786 C C . ASN B 1 100 ? -0.638 3.758 23.156 1 97.12 100 ASN B C 1
ATOM 3788 O O . ASN B 1 100 ? 0.431 4.336 23.359 1 97.12 100 ASN B O 1
ATOM 3792 N N . SER B 1 101 ? -0.91 2.582 23.766 1 96.69 101 SER B N 1
ATOM 3793 C CA . SER B 1 101 ? -0.029 1.975 24.75 1 96.69 101 SER B CA 1
ATOM 3794 C C . SER B 1 101 ? 1.279 1.512 24.125 1 96.69 101 SER B C 1
ATOM 3796 O O . SER B 1 101 ? 2.279 1.323 24.812 1 96.69 101 SER B O 1
ATOM 3798 N N . GLN B 1 102 ? 1.322 1.377 22.781 1 97.31 102 GLN B N 1
ATOM 3799 C CA . GLN B 1 102 ? 2.49 0.82 22.094 1 97.31 102 GLN B CA 1
ATOM 3800 C C . GLN B 1 102 ? 3.207 1.885 21.281 1 97.31 102 GLN B C 1
ATOM 3802 O O . GLN B 1 102 ? 4.309 1.651 20.766 1 97.31 102 GLN B O 1
ATOM 3807 N N . THR B 1 103 ? 2.592 3.035 21.125 1 98.19 103 THR B N 1
ATOM 3808 C CA . THR B 1 103 ? 3.137 4.082 20.266 1 98.19 103 THR B CA 1
ATOM 3809 C C . THR B 1 103 ? 2.918 5.461 20.891 1 98.19 103 THR B C 1
ATOM 3811 O O . THR B 1 103 ? 1.776 5.895 21.062 1 98.19 103 THR B O 1
ATOM 3814 N N . THR B 1 104 ? 4.02 6.152 21.188 1 97.88 104 THR B N 1
ATOM 3815 C CA . THR B 1 104 ? 3.928 7.457 21.844 1 97.88 104 THR B CA 1
ATOM 3816 C C . THR B 1 104 ? 4.598 8.531 20.984 1 97.88 104 THR B C 1
ATOM 3818 O O . THR B 1 104 ? 4.75 9.672 21.438 1 97.88 104 THR B O 1
ATOM 3821 N N . ALA B 1 105 ? 5.082 8.133 19.797 1 97.25 105 ALA B N 1
ATOM 3822 C CA . ALA B 1 105 ? 5.652 9.062 18.828 1 97.25 105 ALA B CA 1
ATOM 3823 C C . ALA B 1 105 ? 4.973 8.914 17.469 1 97.25 105 ALA B C 1
ATOM 3825 O O . ALA B 1 105 ? 4.77 7.793 16.984 1 97.25 105 ALA B O 1
ATOM 3826 N N . PHE B 1 106 ? 4.5 10.016 16.891 1 98.06 106 PHE B N 1
ATOM 3827 C CA . PHE B 1 106 ? 3.818 9.984 15.594 1 98.06 106 PHE B CA 1
ATOM 3828 C C . PHE B 1 106 ? 3.814 11.367 14.953 1 98.06 106 PHE B C 1
ATOM 3830 O O . PHE B 1 106 ? 4.109 12.367 15.609 1 98.06 106 PHE B O 1
ATOM 3837 N N . ARG B 1 107 ? 3.596 11.445 13.672 1 98.25 107 ARG B N 1
ATOM 3838 C CA . ARG B 1 107 ? 3.385 12.688 12.938 1 98.25 107 ARG B CA 1
ATOM 3839 C C . ARG B 1 107 ? 2.027 13.297 13.273 1 98.25 107 ARG B C 1
ATOM 3841 O O . ARG B 1 107 ? 0.985 12.719 12.961 1 98.25 107 ARG B O 1
ATOM 384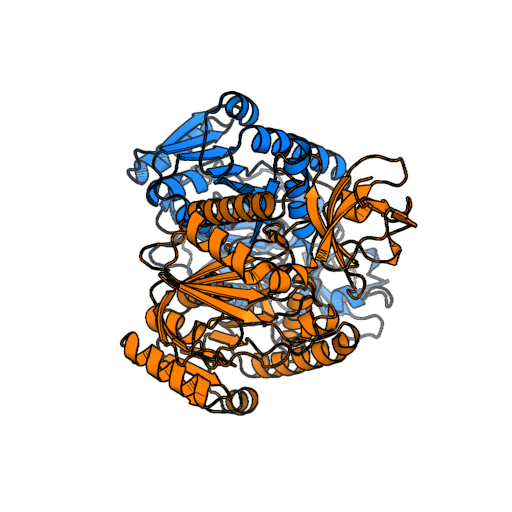8 N N . LEU B 1 108 ? 2.074 14.406 13.898 1 98.44 108 LEU B N 1
ATOM 3849 C CA . LEU B 1 108 ? 0.842 15.07 14.312 1 98.44 108 LEU B CA 1
ATOM 3850 C C . LEU B 1 108 ? 0.289 15.945 13.195 1 98.44 108 LEU B C 1
ATOM 3852 O O . LEU B 1 108 ? -0.929 16.047 13.023 1 98.44 108 LEU B O 1
ATOM 3856 N N . CYS B 1 109 ? 1.127 16.578 12.477 1 98.56 109 CYS B N 1
ATOM 3857 C CA . CYS B 1 109 ? 0.776 17.438 11.359 1 98.56 109 CYS B CA 1
ATOM 3858 C C . CYS B 1 109 ? 1.738 17.25 10.195 1 98.56 109 CYS B C 1
ATOM 3860 O O . CYS B 1 109 ? 2.951 17.375 10.352 1 98.56 109 CYS B O 1
ATOM 3862 N N . ASN B 1 110 ? 1.162 16.969 9.031 1 98.06 110 ASN B N 1
ATOM 3863 C CA . ASN B 1 110 ? 1.981 16.656 7.867 1 98.06 110 ASN B CA 1
ATOM 3864 C C . ASN B 1 110 ? 1.873 17.734 6.797 1 98.06 110 ASN B C 1
ATOM 3866 O O . ASN B 1 110 ? 1.564 17.438 5.641 1 98.06 110 ASN B O 1
ATOM 3870 N N . SER B 1 111 ? 2.051 18.969 7.184 1 97.75 111 SER B N 1
ATOM 3871 C CA . SER B 1 111 ? 2.193 20.094 6.277 1 97.75 111 SER B CA 1
ATOM 3872 C C . SER B 1 111 ? 0.989 20.234 5.352 1 97.75 111 SER B C 1
ATOM 3874 O O . SER B 1 111 ? -0.152 20.297 5.816 1 97.75 111 SER B O 1
ATOM 3876 N N . GLU B 1 112 ? 1.169 20.078 3.99 1 97.25 112 GLU B N 1
ATOM 3877 C CA . GLU B 1 112 ? 0.129 20.312 2.992 1 97.25 112 GLU B CA 1
ATOM 3878 C C . GLU B 1 112 ? -1.096 19.438 3.256 1 97.25 112 GLU B C 1
ATOM 3880 O O . GLU B 1 112 ? -2.23 19.906 3.141 1 97.25 112 GLU B O 1
ATOM 3885 N N . ALA B 1 113 ? -0.835 18.234 3.672 1 96.94 113 ALA B N 1
ATOM 3886 C CA . ALA B 1 113 ? -1.931 17.266 3.797 1 96.94 113 ALA B CA 1
ATOM 3887 C C . ALA B 1 113 ? -2.848 17.625 4.961 1 96.94 113 ALA B C 1
ATOM 3889 O O . ALA B 1 113 ? -4.051 17.359 4.918 1 96.94 113 ALA B O 1
ATOM 3890 N N . ASP B 1 114 ? -2.309 18.266 5.914 1 98.06 114 ASP B N 1
ATOM 3891 C CA . ASP B 1 114 ? -3.115 18.672 7.059 1 98.06 114 ASP B CA 1
ATOM 3892 C C . ASP B 1 114 ? -3.512 20.141 6.953 1 98.06 114 ASP B C 1
ATOM 3894 O O . ASP B 1 114 ? -4.012 20.719 7.918 1 98.06 114 ASP B O 1
ATOM 3898 N N . GLY B 1 115 ? -3.189 20.766 5.844 1 97.19 115 GLY B N 1
ATOM 3899 C CA . GLY B 1 115 ? -3.707 22.094 5.547 1 97.19 115 GLY B CA 1
ATOM 3900 C C . GLY B 1 115 ? -2.816 23.219 6.059 1 97.19 115 GLY B C 1
ATOM 3901 O O . GLY B 1 115 ? -3.205 24.375 6.039 1 97.19 115 GLY B O 1
ATOM 3902 N N . LEU B 1 116 ? -1.684 22.859 6.629 1 98.31 116 LEU B N 1
ATOM 3903 C CA . LEU B 1 116 ? -0.74 23.859 7.129 1 98.31 116 LEU B CA 1
ATOM 3904 C C . LEU B 1 116 ? 0.598 23.75 6.406 1 98.31 116 LEU B C 1
ATOM 3906 O O . LEU B 1 116 ? 1.599 23.344 7 1 98.31 116 LEU B O 1
ATOM 3910 N N . SER B 1 117 ? 0.519 24.219 5.156 1 97.38 117 SER B N 1
ATOM 3911 C CA . SER B 1 117 ? 1.641 24.078 4.234 1 97.38 117 SER B CA 1
ATOM 3912 C C . SER B 1 117 ? 2.914 24.688 4.816 1 97.38 117 SER B C 1
ATOM 3914 O O . SER B 1 117 ? 2.943 25.859 5.176 1 97.38 117 SER B O 1
ATOM 3916 N N . GLY B 1 118 ? 3.936 23.812 4.934 1 96.94 118 GLY B N 1
ATOM 3917 C CA . GLY B 1 118 ? 5.227 24.25 5.438 1 96.94 118 GLY B CA 1
ATOM 3918 C C . GLY B 1 118 ? 5.41 23.984 6.918 1 96.94 118 GLY B C 1
ATOM 3919 O O . GLY B 1 118 ? 6.496 24.203 7.461 1 96.94 118 GLY B O 1
ATOM 3920 N N . LEU B 1 119 ? 4.371 23.516 7.59 1 98.06 119 LEU B N 1
ATOM 3921 C CA . LEU B 1 119 ? 4.414 23.203 9.016 1 98.06 119 LEU B CA 1
ATOM 3922 C C . LEU B 1 119 ? 4.312 21.703 9.242 1 98.06 119 LEU B C 1
ATOM 3924 O O . LEU B 1 119 ? 3.273 21.094 8.969 1 98.06 119 LEU B O 1
ATOM 3928 N N . THR B 1 120 ? 5.336 21.078 9.727 1 97.44 120 THR B N 1
ATOM 3929 C CA . THR B 1 120 ? 5.348 19.672 10.125 1 97.44 120 THR B CA 1
ATOM 3930 C C . THR B 1 120 ? 5.539 19.547 11.633 1 97.44 120 THR B C 1
ATOM 3932 O O . THR B 1 120 ? 6.359 20.25 12.219 1 97.44 120 THR B O 1
ATOM 3935 N N . ILE B 1 121 ? 4.77 18.734 12.258 1 97.88 121 ILE B N 1
ATOM 3936 C CA . ILE B 1 121 ? 4.863 18.547 13.703 1 97.88 121 ILE B CA 1
ATOM 3937 C C . ILE B 1 121 ? 4.895 17.062 14.023 1 97.88 121 ILE B C 1
ATOM 3939 O O . ILE B 1 121 ? 4.012 16.312 13.609 1 97.88 121 ILE B O 1
ATOM 3943 N N . ASP B 1 122 ? 5.863 16.656 14.734 1 97.06 122 ASP B N 1
ATOM 3944 C CA . ASP B 1 122 ? 5.926 15.32 15.312 1 97.06 122 ASP B CA 1
ATOM 3945 C C . ASP B 1 122 ? 5.699 15.359 16.812 1 97.06 122 ASP B C 1
ATOM 3947 O O . ASP B 1 122 ? 6.203 16.25 17.5 1 97.06 122 ASP B O 1
ATOM 3951 N N . ARG B 1 123 ? 4.965 14.484 17.25 1 97.19 123 ARG B N 1
ATOM 3952 C CA . ARG B 1 123 ? 4.723 14.359 18.688 1 97.19 123 ARG B CA 1
ATOM 3953 C C . ARG B 1 123 ? 5.551 13.227 19.281 1 97.19 123 ARG B C 1
ATOM 3955 O O . ARG B 1 123 ? 5.566 12.117 18.75 1 97.19 123 ARG B O 1
ATOM 3962 N N . PHE B 1 124 ? 6.297 13.492 20.281 1 95.56 124 PHE B N 1
ATOM 3963 C CA . PHE B 1 124 ? 7.043 12.555 21.109 1 95.56 124 PHE B CA 1
ATOM 3964 C C . PHE B 1 124 ? 6.605 12.641 22.562 1 95.56 124 PHE B C 1
ATOM 3966 O O . PHE B 1 124 ? 7.016 13.555 23.297 1 95.56 124 PHE B O 1
ATOM 3973 N N . ASN B 1 125 ? 5.84 11.664 23.016 1 95.88 125 ASN B N 1
ATOM 3974 C CA . ASN B 1 125 ? 5.285 11.719 24.375 1 95.88 125 ASN B CA 1
ATOM 3975 C C . ASN B 1 125 ? 4.562 13.039 24.625 1 95.88 125 ASN B C 1
ATOM 3977 O O . ASN B 1 125 ? 3.551 13.336 23.984 1 95.88 125 ASN B O 1
ATOM 3981 N N . HIS B 1 126 ? 5.184 13.898 25.453 1 94.69 126 HIS B N 1
ATOM 3982 C CA . HIS B 1 126 ? 4.551 15.164 25.812 1 94.69 126 HIS B CA 1
ATOM 3983 C C . HIS B 1 126 ? 5.207 16.328 25.094 1 94.69 126 HIS B C 1
ATOM 3985 O O . HIS B 1 126 ? 4.887 17.5 25.359 1 94.69 126 HIS B O 1
ATOM 3991 N N . ARG B 1 127 ? 6.062 16.047 24.156 1 94.06 127 ARG B N 1
ATOM 3992 C CA . ARG B 1 127 ? 6.801 17.062 23.422 1 94.06 127 ARG B CA 1
ATOM 3993 C C . ARG B 1 127 ? 6.387 17.078 21.953 1 94.06 127 ARG B C 1
ATOM 3995 O O . ARG B 1 127 ? 6.168 16.031 21.344 1 94.06 127 ARG B O 1
ATOM 4002 N N . CYS B 1 128 ? 6.27 18.25 21.453 1 96.06 128 CYS B N 1
ATOM 4003 C CA . CYS B 1 128 ? 6.074 18.438 20.016 1 96.06 128 CYS B CA 1
ATOM 4004 C C . CYS B 1 128 ? 7.32 19.031 19.375 1 96.06 128 CYS B C 1
ATOM 4006 O O . CYS B 1 128 ? 7.898 19.984 19.891 1 96.06 128 CYS B O 1
ATOM 4008 N N . VAL B 1 129 ? 7.75 18.391 18.344 1 94.94 129 VAL B N 1
ATOM 4009 C CA . VAL B 1 129 ? 8.859 18.922 17.562 1 94.94 129 VAL B CA 1
ATOM 4010 C C . VAL B 1 129 ? 8.336 19.5 16.234 1 94.94 129 VAL B C 1
ATOM 4012 O O . VAL B 1 129 ? 7.711 18.781 15.453 1 94.94 129 VAL B O 1
ATOM 4015 N N . VAL B 1 130 ? 8.602 20.766 16.016 1 95.69 130 VAL B N 1
ATOM 4016 C CA . VAL B 1 130 ? 8.133 21.469 14.828 1 95.69 130 VAL B CA 1
ATOM 4017 C C . VAL B 1 130 ? 9.273 21.578 13.812 1 95.69 130 VAL B C 1
ATOM 4019 O O . VAL B 1 130 ? 10.383 21.969 14.164 1 95.69 130 VAL B O 1
ATOM 4022 N N . ALA B 1 131 ? 9.023 21.156 12.633 1 94.69 131 ALA B N 1
ATOM 4023 C CA . ALA B 1 131 ? 9.883 21.484 11.508 1 94.69 131 ALA B CA 1
ATOM 4024 C C . ALA B 1 131 ? 9.281 22.609 10.672 1 94.69 131 ALA B C 1
ATOM 4026 O O . ALA B 1 131 ? 8.258 22.422 10.008 1 94.69 131 ALA B O 1
ATOM 4027 N N . SER B 1 132 ? 9.898 23.75 10.758 1 95.56 132 SER B N 1
ATOM 4028 C CA . SER B 1 132 ? 9.438 24.953 10.062 1 95.56 132 SER B CA 1
ATOM 4029 C C . SER B 1 132 ? 10.141 25.109 8.719 1 95.56 132 SER B C 1
ATOM 4031 O O . SER B 1 132 ? 11.352 25.328 8.672 1 95.56 132 SER B O 1
ATOM 4033 N N . SER B 1 133 ? 9.32 25.047 7.633 1 95 133 SER B N 1
ATOM 4034 C CA . SER B 1 133 ? 9.953 25.078 6.316 1 95 133 SER B CA 1
ATOM 4035 C C . SER B 1 133 ? 9.367 26.172 5.441 1 95 133 SER B C 1
ATOM 4037 O O . SER B 1 133 ? 9.617 26.219 4.234 1 95 133 SER B O 1
ATOM 4039 N N . ALA B 1 134 ? 8.578 27.047 5.961 1 96.62 134 ALA B N 1
ATOM 4040 C CA . ALA B 1 134 ? 7.973 28.141 5.211 1 96.62 134 ALA B CA 1
ATOM 4041 C C . ALA B 1 134 ? 8.102 29.469 5.965 1 96.62 134 ALA B C 1
ATOM 4043 O O . ALA B 1 134 ? 8.031 29.484 7.195 1 96.62 134 ALA B O 1
ATOM 4044 N N . TYR B 1 135 ? 8.18 30.531 5.262 1 96.69 135 TYR B N 1
ATOM 4045 C CA . TYR B 1 135 ? 8.344 31.859 5.824 1 96.69 135 TYR B CA 1
ATOM 4046 C C . TYR B 1 135 ? 7.242 32.188 6.828 1 96.69 135 TYR B C 1
ATOM 4048 O O . TYR B 1 135 ? 7.516 32.594 7.949 1 96.69 135 TYR B O 1
ATOM 4056 N N . TRP B 1 136 ? 5.977 31.922 6.426 1 97.38 136 TRP B N 1
ATOM 4057 C CA . TRP B 1 136 ? 4.859 32.312 7.281 1 97.38 136 TRP B CA 1
ATOM 4058 C C . TRP B 1 136 ? 4.863 31.5 8.578 1 97.38 136 TRP B C 1
ATOM 4060 O O . TRP B 1 136 ? 4.414 32 9.617 1 97.38 136 TRP B O 1
ATOM 4070 N N . VAL B 1 137 ? 5.328 30.281 8.516 1 97.94 137 VAL B N 1
ATOM 4071 C CA . VAL B 1 137 ? 5.422 29.438 9.703 1 97.94 137 VAL B CA 1
ATOM 4072 C C . VAL B 1 137 ? 6.457 30.031 10.664 1 97.94 137 VAL B C 1
ATOM 4074 O O . VAL B 1 137 ? 6.172 30.219 11.844 1 97.94 137 VAL B O 1
ATOM 4077 N N . GLU B 1 138 ? 7.602 30.312 10.102 1 96 138 GLU B N 1
ATOM 4078 C CA . GLU B 1 138 ? 8.688 30.859 10.906 1 96 138 GLU B CA 1
ATOM 4079 C C . GLU B 1 138 ? 8.312 32.219 11.484 1 96 138 GLU B C 1
ATOM 4081 O O . GLU B 1 138 ? 8.602 32.5 12.648 1 96 138 GLU B O 1
ATOM 4086 N N . ALA B 1 139 ? 7.672 33.031 10.719 1 96.5 139 ALA B N 1
ATOM 4087 C CA . ALA B 1 139 ? 7.293 34.375 11.109 1 96.5 139 ALA B CA 1
ATOM 4088 C C . ALA B 1 139 ? 6.258 34.344 12.227 1 96.5 139 ALA B C 1
ATOM 4090 O O . ALA B 1 139 ? 6.105 35.344 12.961 1 96.5 139 ALA B O 1
ATOM 4091 N N . ASN B 1 140 ? 5.559 33.25 12.375 1 97.94 140 ASN B N 1
ATOM 4092 C CA . ASN B 1 140 ? 4.477 33.188 13.352 1 97.94 140 ASN B CA 1
ATOM 4093 C C . ASN B 1 140 ? 4.75 32.094 14.406 1 97.94 140 ASN B C 1
ATOM 4095 O O . ASN B 1 140 ? 3.826 31.453 14.891 1 97.94 140 ASN B O 1
ATOM 4099 N N . ARG B 1 141 ? 5.984 31.906 14.742 1 97.06 141 ARG B N 1
ATOM 4100 C CA . ARG B 1 141 ? 6.457 30.875 15.664 1 97.06 141 ARG B CA 1
ATOM 4101 C C . ARG B 1 141 ? 5.711 30.953 17 1 97.06 141 ARG B C 1
ATOM 4103 O O . ARG B 1 141 ? 5.199 29.938 17.484 1 97.06 141 ARG B O 1
ATOM 4110 N N . SER B 1 142 ? 5.641 32.125 17.562 1 97.88 142 SER B N 1
ATOM 4111 C CA . SER B 1 142 ? 5.035 32.281 18.891 1 97.88 142 SER B CA 1
ATOM 4112 C C . SER B 1 142 ? 3.555 31.922 18.859 1 97.88 142 SER B C 1
ATOM 4114 O O . SER B 1 142 ? 3.08 31.156 19.719 1 97.88 142 SER B O 1
ATOM 4116 N N . MET B 1 143 ? 2.898 32.438 17.906 1 98.12 143 MET B N 1
ATOM 4117 C CA . MET B 1 143 ? 1.465 32.188 17.781 1 98.12 143 MET B CA 1
ATOM 4118 C C . MET B 1 143 ? 1.188 30.688 17.547 1 98.12 143 MET B C 1
ATOM 4120 O O . MET B 1 143 ? 0.29 30.125 18.156 1 98.12 143 MET B O 1
ATOM 4124 N N . ILE B 1 144 ? 1.943 30.047 16.672 1 98.62 144 ILE B N 1
ATOM 4125 C CA . ILE B 1 144 ? 1.76 28.641 16.359 1 98.62 144 ILE B CA 1
ATOM 4126 C C . ILE B 1 144 ? 2.037 27.781 17.594 1 98.62 144 ILE B C 1
ATOM 4128 O O . ILE B 1 144 ? 1.297 26.844 17.891 1 98.62 144 ILE B O 1
ATOM 4132 N N . THR B 1 145 ? 3.084 28.094 18.328 1 98.31 145 THR B N 1
ATOM 4133 C CA . THR B 1 145 ? 3.436 27.391 19.547 1 98.31 145 THR B CA 1
ATOM 4134 C C . THR B 1 145 ? 2.299 27.469 20.562 1 98.31 145 THR B C 1
ATOM 4136 O O . THR B 1 145 ? 1.944 26.469 21.188 1 98.31 145 THR B O 1
ATOM 4139 N N . ASP B 1 146 ? 1.752 28.672 20.688 1 98.38 146 ASP B N 1
ATOM 4140 C CA . ASP B 1 146 ? 0.645 28.875 21.625 1 98.38 146 ASP B CA 1
ATOM 4141 C C . ASP B 1 146 ? -0.564 28.031 21.219 1 98.38 146 ASP B C 1
ATOM 4143 O O . ASP B 1 146 ? -1.175 27.359 22.062 1 98.38 146 ASP B O 1
ATOM 4147 N N . CYS B 1 147 ? -0.905 28.047 19.938 1 98.5 147 CYS B N 1
ATOM 4148 C CA . CYS B 1 147 ? -2.023 27.266 19.422 1 98.5 147 CYS B CA 1
ATOM 4149 C C . CYS B 1 147 ? -1.781 25.766 19.656 1 98.5 147 CYS B C 1
ATOM 4151 O O . CYS B 1 147 ? -2.697 25.031 20.031 1 98.5 147 CYS B O 1
ATOM 4153 N N . LEU B 1 148 ? -0.558 25.359 19.375 1 98.5 148 LEU B N 1
ATOM 4154 C CA . LEU B 1 148 ? -0.184 23.969 19.516 1 98.5 148 LEU B CA 1
ATOM 4155 C C . LEU B 1 148 ? -0.362 23.484 20.953 1 98.5 148 LEU B C 1
ATOM 4157 O O . LEU B 1 148 ? -0.955 22.438 21.203 1 98.5 148 LEU B O 1
ATOM 4161 N N . LYS B 1 149 ? 0.111 24.25 21.938 1 98.25 149 LYS B N 1
ATOM 4162 C CA . LYS B 1 149 ? -0.029 23.922 23.344 1 98.25 149 LYS B CA 1
ATOM 4163 C C . LYS B 1 149 ? -1.498 23.891 23.766 1 98.25 149 LYS B C 1
ATOM 4165 O O . LYS B 1 149 ? -1.922 22.984 24.484 1 98.25 149 LYS B O 1
ATOM 4170 N N . GLU B 1 150 ? -2.203 24.828 23.266 1 98.06 150 GLU B N 1
ATOM 4171 C CA . GLU B 1 150 ? -3.623 24.922 23.594 1 98.06 150 GLU B CA 1
ATOM 4172 C C . GLU B 1 150 ? -4.391 23.703 23.094 1 98.06 150 GLU B C 1
ATOM 4174 O O . GLU B 1 150 ? -5.188 23.125 23.812 1 98.06 150 GLU B O 1
ATOM 4179 N N . VAL B 1 151 ? -4.113 23.328 21.859 1 98.06 151 VAL B N 1
ATOM 4180 C CA . VAL B 1 151 ? -4.922 22.328 21.188 1 98.06 151 VAL B CA 1
ATOM 4181 C C . VAL B 1 151 ? -4.484 20.922 21.625 1 98.06 151 VAL B C 1
ATOM 4183 O O . VAL B 1 151 ? -5.316 20.031 21.766 1 98.06 151 VAL B O 1
ATOM 4186 N N . THR B 1 152 ? -3.205 20.672 21.828 1 97.31 152 THR B N 1
ATOM 4187 C CA . THR B 1 152 ? -2.697 19.328 22.031 1 97.31 152 THR B CA 1
ATOM 4188 C C . THR B 1 152 ? -2.395 19.078 23.516 1 97.31 152 THR B C 1
ATOM 4190 O O . THR B 1 152 ? -2.26 17.938 23.938 1 97.31 152 THR B O 1
ATOM 4193 N N . GLY B 1 153 ? -2.186 20.141 24.266 1 96.56 153 GLY B N 1
ATOM 4194 C CA . GLY B 1 153 ? -1.781 20 25.656 1 96.56 153 GLY B CA 1
ATOM 4195 C C . GLY B 1 153 ? -0.318 19.641 25.812 1 96.56 153 GLY B C 1
ATOM 4196 O O . GLY B 1 153 ? 0.109 19.234 26.891 1 96.56 153 GLY B O 1
ATOM 4197 N N . CYS B 1 154 ? 0.473 19.766 24.75 1 96.19 154 CYS B N 1
ATOM 4198 C CA . CYS B 1 154 ? 1.885 19.422 24.859 1 96.19 154 CYS B CA 1
ATOM 4199 C C . CYS B 1 154 ? 2.594 20.359 25.844 1 96.19 154 CYS B C 1
ATOM 4201 O O . CYS B 1 154 ? 2.268 21.547 25.922 1 96.19 154 CYS B O 1
ATOM 4203 N N . GLU B 1 155 ? 3.6 19.859 26.531 1 94.31 155 GLU B N 1
ATOM 4204 C CA . GLU B 1 155 ? 4.293 20.594 27.594 1 94.31 155 GLU B CA 1
ATOM 4205 C C . GLU B 1 155 ? 5.48 21.375 27.031 1 94.31 155 GLU B C 1
ATOM 4207 O O . GLU B 1 155 ? 5.848 22.422 27.562 1 94.31 155 GLU B O 1
ATOM 4212 N N . GLU B 1 156 ? 6.074 20.781 26.047 1 93.31 156 GLU B N 1
ATOM 4213 C CA . GLU B 1 156 ? 7.273 21.375 25.453 1 93.31 156 GLU B CA 1
ATOM 4214 C C . GLU B 1 156 ? 7.207 21.344 23.938 1 93.31 156 GLU B C 1
ATOM 4216 O O . GLU B 1 156 ? 6.742 20.375 23.344 1 93.31 156 GLU B O 1
ATOM 4221 N N . VAL B 1 157 ? 7.676 22.469 23.359 1 94.81 157 VAL B N 1
ATOM 4222 C CA . VAL B 1 157 ? 7.75 22.562 21.906 1 94.81 157 VAL B CA 1
ATOM 4223 C C . VAL B 1 157 ? 9.195 22.844 21.484 1 94.81 157 VAL B C 1
ATOM 4225 O O . VAL B 1 157 ? 9.805 23.812 21.938 1 94.81 157 VAL B O 1
ATOM 4228 N N . LEU B 1 158 ? 9.75 21.906 20.75 1 92.12 158 LEU B N 1
ATOM 4229 C CA . LEU B 1 158 ? 11.039 22.141 20.109 1 92.12 158 LEU B CA 1
ATOM 4230 C C . LEU B 1 158 ? 10.844 22.641 18.672 1 92.12 158 LEU B C 1
ATOM 4232 O O . LEU B 1 158 ? 10.094 22.031 17.906 1 92.12 158 LEU B O 1
ATOM 4236 N N . T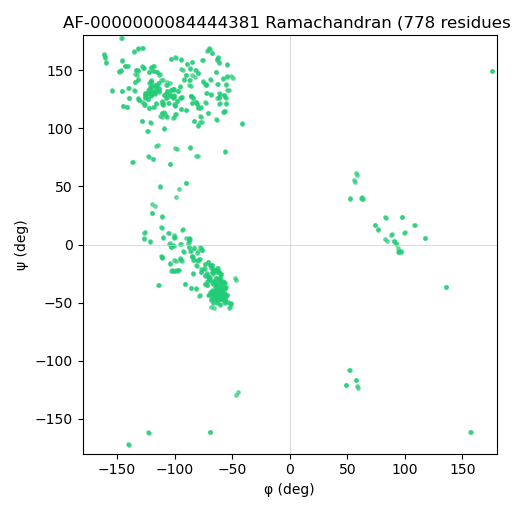RP B 1 159 ? 11.453 23.719 18.375 1 93.19 159 TRP B N 1
ATOM 4237 C CA . TRP B 1 159 ? 11.281 24.359 17.078 1 93.19 159 TRP B CA 1
ATOM 4238 C C . TRP B 1 159 ? 12.539 24.219 16.234 1 93.19 159 TRP B C 1
ATOM 4240 O O . TRP B 1 159 ? 13.586 24.766 16.562 1 93.19 159 TRP B O 1
ATOM 4250 N N . LEU B 1 160 ? 12.383 23.469 15.164 1 90.56 160 LEU B N 1
ATOM 4251 C CA . LEU B 1 160 ? 13.492 23.266 14.234 1 90.56 160 LEU B CA 1
ATOM 4252 C C . LEU B 1 160 ? 13.258 24.031 12.938 1 90.56 160 LEU B C 1
ATOM 4254 O O . LEU B 1 160 ? 12.422 23.641 12.117 1 90.56 160 LEU B O 1
ATOM 4258 N N . SER B 1 161 ? 14.039 25.062 12.695 1 92.31 161 SER B N 1
ATOM 4259 C CA . SER B 1 161 ? 13.984 25.844 11.461 1 92.31 161 SER B CA 1
ATOM 4260 C C . SER B 1 161 ? 14.75 25.141 10.336 1 92.31 161 SER B C 1
ATOM 4262 O O . SER B 1 161 ? 15.945 24.859 10.484 1 92.31 161 SER B O 1
ATOM 4264 N N . GLN B 1 162 ? 13.992 24.875 9.297 1 90.69 162 GLN B N 1
ATOM 4265 C CA . GLN B 1 162 ? 14.648 24.25 8.148 1 90.69 162 GLN B CA 1
ATOM 4266 C C . GLN B 1 162 ? 15.312 25.312 7.27 1 90.69 162 GLN B C 1
ATOM 4268 O O . GLN B 1 162 ? 14.656 25.953 6.457 1 90.69 162 GLN B O 1
ATOM 4273 N N . ALA B 1 163 ? 16.625 25.375 7.324 1 89.06 163 ALA B N 1
ATOM 4274 C CA . ALA B 1 163 ? 17.375 26.5 6.781 1 89.06 163 ALA B CA 1
ATOM 4275 C C . ALA B 1 163 ? 17.219 26.594 5.27 1 89.06 163 ALA B C 1
ATOM 4277 O O . ALA B 1 163 ? 16.953 27.672 4.73 1 89.06 163 ALA B O 1
ATOM 4278 N N . LYS B 1 164 ? 17.297 25.5 4.613 1 88.56 164 LYS B N 1
ATOM 4279 C CA . LYS B 1 164 ? 17.328 25.531 3.154 1 88.56 164 LYS B CA 1
ATOM 4280 C C . LYS B 1 164 ? 15.984 26 2.594 1 88.56 164 LYS B C 1
ATOM 4282 O O . LYS B 1 164 ? 15.93 26.984 1.854 1 88.56 164 LYS B O 1
ATOM 4287 N N . PRO B 1 165 ? 14.922 25.391 2.961 1 92.19 165 PRO B N 1
ATOM 4288 C CA . PRO B 1 165 ? 13.648 25.875 2.436 1 92.19 165 PRO B CA 1
ATOM 4289 C C . PRO B 1 165 ? 13.32 27.297 2.912 1 92.19 165 PRO B C 1
ATOM 4291 O O . PRO B 1 165 ? 12.719 28.078 2.172 1 92.19 165 PRO B O 1
ATOM 4294 N N . LEU B 1 166 ? 13.688 27.672 4.059 1 93.62 166 LEU B N 1
ATOM 4295 C CA . LEU B 1 166 ? 13.414 29 4.578 1 93.62 166 LEU B CA 1
ATOM 4296 C C . LEU B 1 166 ? 14.195 30.062 3.795 1 93.62 166 LEU B C 1
ATOM 4298 O O . LEU B 1 166 ? 13.68 31.141 3.514 1 93.62 166 LEU B O 1
ATOM 4302 N N . ALA B 1 167 ? 15.406 29.688 3.477 1 93.19 167 ALA B N 1
ATOM 4303 C CA . ALA B 1 167 ? 16.203 30.609 2.654 1 93.19 167 ALA B CA 1
ATOM 4304 C C . ALA B 1 167 ? 15.555 30.812 1.291 1 93.19 167 ALA B C 1
ATOM 4306 O O . ALA B 1 167 ? 15.531 31.938 0.776 1 93.19 167 ALA B O 1
ATOM 4307 N N . GLN B 1 168 ? 15.016 29.812 0.789 1 92.31 168 GLN B N 1
ATOM 4308 C CA . GLN B 1 168 ? 14.328 29.906 -0.496 1 92.31 168 GLN B CA 1
ATOM 4309 C C . GLN B 1 168 ? 13.078 30.766 -0.395 1 92.31 168 GLN B C 1
ATOM 4311 O O . GLN B 1 168 ? 12.672 31.406 -1.375 1 92.31 168 GLN B O 1
ATOM 4316 N N . ASP B 1 169 ? 12.539 30.859 0.79 1 94.62 169 ASP B N 1
ATOM 4317 C CA . ASP B 1 169 ? 11.344 31.656 1.04 1 94.62 169 ASP B CA 1
ATOM 4318 C C . ASP B 1 169 ? 11.711 33.094 1.375 1 94.62 169 ASP B C 1
ATOM 4320 O O . ASP B 1 169 ? 10.828 33.938 1.652 1 94.62 169 ASP B O 1
ATOM 4324 N N . GLY B 1 170 ? 13.008 33.375 1.347 1 94.44 170 GLY B N 1
ATOM 4325 C CA . GLY B 1 170 ? 13.445 34.719 1.605 1 94.44 170 GLY B CA 1
ATOM 4326 C C . GLY B 1 170 ? 13.688 35 3.076 1 94.44 170 GLY B C 1
ATOM 4327 O O . GLY B 1 170 ? 13.828 36.156 3.48 1 94.44 170 GLY B O 1
ATOM 4328 N N . TRP B 1 171 ? 13.641 33.969 3.834 1 93.12 171 TRP B N 1
ATOM 4329 C CA . TRP B 1 171 ? 13.914 34.125 5.258 1 93.12 171 TRP B CA 1
ATOM 4330 C C . TRP B 1 171 ? 15.414 34.25 5.512 1 93.12 171 TRP B C 1
ATOM 4332 O O . TRP B 1 171 ? 16.203 33.406 5.078 1 93.12 171 TRP B O 1
ATOM 4342 N N . SER B 1 172 ? 15.875 35.469 5.922 1 80.5 172 SER B N 1
ATOM 4343 C CA . SER B 1 172 ? 17.297 35.719 6.168 1 80.5 172 SER B CA 1
ATOM 4344 C C . SER B 1 172 ? 17.625 35.625 7.652 1 80.5 172 SER B C 1
ATOM 4346 O O . SER B 1 172 ? 17.141 36.406 8.461 1 80.5 172 SER B O 1
ATOM 4348 N N . SER B 1 173 ? 17.062 34.688 8.258 1 66.88 173 SER B N 1
ATOM 4349 C CA . SER B 1 173 ? 17.375 34.844 9.68 1 66.88 173 SER B CA 1
ATOM 4350 C C . SER B 1 173 ? 18.719 34.188 10.008 1 66.88 173 SER B C 1
ATOM 4352 O O . SER B 1 173 ? 19.188 33.281 9.305 1 66.88 173 SER B O 1
ATOM 4354 N N . GLY B 1 174 ? 19.422 34.844 10.984 1 56.5 174 GLY B N 1
ATOM 4355 C CA . GLY B 1 174 ? 20.703 34.594 11.633 1 56.5 174 GLY B CA 1
ATOM 4356 C C . GLY B 1 174 ? 20.906 33.156 12.031 1 56.5 174 GLY B C 1
ATOM 4357 O O . GLY B 1 174 ? 20.297 32.25 11.453 1 56.5 174 GLY B O 1
ATOM 4358 N N . GLU B 1 175 ? 21.234 32.906 13.32 1 54.94 175 GLU B N 1
ATOM 4359 C CA . GLU B 1 175 ? 21.891 31.797 13.984 1 54.94 175 GLU B CA 1
ATOM 4360 C C . GLU B 1 175 ? 20.938 30.625 14.164 1 54.94 175 GLU B C 1
ATOM 4362 O O . GLU B 1 175 ? 19.781 30.797 14.555 1 54.94 175 GLU B O 1
ATOM 4367 N N . THR B 1 176 ? 21.141 29.641 13.375 1 56.41 176 THR B N 1
ATOM 4368 C CA . THR B 1 176 ? 20.484 28.375 13.68 1 56.41 176 THR B CA 1
ATOM 4369 C C . THR B 1 176 ? 20.547 28.078 15.18 1 56.41 176 THR B C 1
ATOM 4371 O O . THR B 1 176 ? 21.625 28.094 15.773 1 56.41 176 THR B O 1
ATOM 4374 N N . GLU B 1 177 ? 19.438 28.281 15.859 1 57.41 177 GLU B N 1
ATOM 4375 C CA . GLU B 1 177 ? 19.453 27.938 17.281 1 57.41 177 GLU B CA 1
ATOM 4376 C C . GLU B 1 177 ? 19.859 26.484 17.484 1 57.41 177 GLU B C 1
ATOM 4378 O O . GLU B 1 177 ? 19.391 25.594 16.781 1 57.41 177 GLU B O 1
ATOM 4383 N N . LEU B 1 178 ? 21 26.328 18.125 1 56.94 178 LEU B N 1
ATOM 4384 C CA . LEU B 1 178 ? 21.438 25 18.562 1 56.94 178 LEU B CA 1
ATOM 4385 C C . LEU B 1 178 ? 20.391 24.359 19.469 1 56.94 178 LEU B C 1
ATOM 4387 O O . LEU B 1 178 ? 19.844 25.016 20.359 1 56.94 178 LEU B O 1
ATOM 4391 N N . LEU B 1 179 ? 19.75 23.219 19.031 1 62.72 179 LEU B N 1
ATOM 4392 C CA . LEU B 1 179 ? 18.828 22.516 19.906 1 62.72 179 LEU B CA 1
ATOM 4393 C C . LEU B 1 179 ? 19.562 21.984 21.141 1 62.72 179 LEU B C 1
ATOM 4395 O O . LEU B 1 179 ? 20.688 21.516 21.047 1 62.72 179 LEU B O 1
ATOM 4399 N N . PRO B 1 180 ? 19.047 22.328 22.375 1 61.22 180 PRO B N 1
ATOM 4400 C CA . PRO B 1 180 ? 19.625 21.734 23.594 1 61.22 180 PRO B CA 1
ATOM 4401 C C . PRO B 1 180 ? 19.75 20.219 23.5 1 61.22 180 PRO B C 1
ATOM 4403 O O . PRO B 1 180 ? 19.031 19.578 22.734 1 61.22 180 PRO B O 1
ATOM 4406 N N . SER B 1 181 ? 20.812 19.781 24.078 1 67.81 181 SER B N 1
ATOM 4407 C CA . SER B 1 181 ? 21.031 18.344 24.234 1 67.81 181 SER B CA 1
ATOM 4408 C C . SER B 1 181 ? 19.859 17.703 24.969 1 67.81 181 SER B C 1
ATOM 4410 O O . SER B 1 181 ? 19.828 17.688 26.203 1 67.81 181 SER B O 1
ATOM 4412 N N . LEU B 1 182 ? 18.75 17.453 24.25 1 81.31 182 LEU B N 1
ATOM 4413 C CA . LEU B 1 182 ? 17.562 16.859 24.844 1 81.31 182 LEU B CA 1
ATOM 4414 C C . LEU B 1 182 ? 17.344 15.445 24.312 1 81.31 182 LEU B C 1
ATOM 4416 O O . LEU B 1 182 ? 17.5 15.195 23.125 1 81.31 182 LEU B O 1
ATOM 4420 N N . GLN B 1 183 ? 17.312 14.586 25.344 1 84.81 183 GLN B N 1
ATOM 4421 C CA . GLN B 1 183 ? 17.031 13.195 25.016 1 84.81 183 GLN B CA 1
ATOM 4422 C C . GLN B 1 183 ? 15.68 12.758 25.578 1 84.81 183 GLN B C 1
ATOM 4424 O O . GLN B 1 183 ? 15.172 13.359 26.516 1 84.81 183 GLN B O 1
ATOM 4429 N N . ASP B 1 184 ? 15.086 11.906 24.844 1 89.69 184 ASP B N 1
ATOM 4430 C CA . ASP B 1 184 ? 13.836 11.305 25.297 1 89.69 184 ASP B CA 1
ATOM 4431 C C . ASP B 1 184 ? 13.75 9.836 24.891 1 89.69 184 ASP B C 1
ATOM 4433 O O . ASP B 1 184 ? 14.547 9.367 24.078 1 89.69 184 ASP B O 1
ATOM 4437 N N . GLU B 1 185 ? 13 9.125 25.656 1 95.06 185 GLU B N 1
ATOM 4438 C CA . GLU B 1 185 ? 12.688 7.742 25.297 1 95.06 185 GLU B CA 1
ATOM 4439 C C . GLU B 1 185 ? 11.242 7.605 24.828 1 95.06 185 GLU B C 1
ATOM 4441 O O . GLU B 1 185 ? 10.32 8.125 25.469 1 95.06 185 GLU B O 1
ATOM 4446 N N . ILE B 1 186 ? 11.023 6.992 23.734 1 96.5 186 ILE B N 1
ATOM 4447 C CA . ILE B 1 186 ? 9.672 6.863 23.188 1 96.5 186 ILE B CA 1
ATOM 4448 C C . ILE B 1 186 ? 9.383 5.398 22.875 1 96.5 186 ILE B C 1
ATOM 4450 O O . ILE B 1 186 ? 10.266 4.547 22.969 1 96.5 186 ILE B O 1
ATOM 4454 N N . LEU B 1 187 ? 8.062 5.125 22.578 1 97.69 187 LEU B N 1
ATOM 4455 C CA . LEU B 1 187 ? 7.613 3.828 22.078 1 97.69 187 LEU B CA 1
ATOM 4456 C C . LEU B 1 187 ? 7.102 3.941 20.656 1 97.69 187 LEU B C 1
ATOM 4458 O O . LEU B 1 187 ? 6.352 4.863 20.328 1 97.69 187 LEU B O 1
ATOM 4462 N N . GLU B 1 188 ? 7.547 3.066 19.844 1 97.12 188 GLU B N 1
ATOM 4463 C CA . GLU B 1 188 ? 6.98 2.875 18.516 1 97.12 188 GLU B CA 1
ATOM 4464 C C . GLU B 1 188 ? 6.637 1.409 18.266 1 97.12 188 GLU B C 1
ATOM 4466 O O . GLU B 1 188 ? 7.52 0.598 17.984 1 97.12 188 GLU B O 1
ATOM 4471 N N . GLU B 1 189 ? 5.352 1.141 18.297 1 96.81 189 GLU B N 1
ATOM 4472 C CA . GLU B 1 189 ? 4.84 -0.213 18.109 1 96.81 189 GLU B CA 1
ATOM 4473 C C . GLU B 1 189 ? 5.531 -1.201 19.047 1 96.81 189 GLU B C 1
ATOM 4475 O O . GLU B 1 189 ? 6.016 -2.244 18.594 1 96.81 189 GLU B O 1
ATOM 4480 N N . GLY B 1 190 ? 5.75 -0.757 20.219 1 97.56 190 GLY B N 1
ATOM 4481 C CA . GLY B 1 190 ? 6.246 -1.635 21.266 1 97.56 190 GLY B CA 1
ATOM 4482 C C . GLY B 1 190 ? 7.758 -1.604 21.406 1 97.56 190 GLY B C 1
ATOM 4483 O O . GLY B 1 190 ? 8.32 -2.225 22.312 1 97.56 190 GLY B O 1
ATOM 4484 N N . ILE B 1 191 ? 8.484 -0.928 20.547 1 98.31 191 ILE B N 1
ATOM 4485 C CA . ILE B 1 191 ? 9.93 -0.797 20.625 1 98.31 191 ILE B CA 1
ATOM 4486 C C . ILE B 1 191 ? 10.297 0.522 21.297 1 98.31 191 ILE B C 1
ATOM 4488 O O . ILE B 1 191 ? 9.75 1.573 20.953 1 98.31 191 ILE B O 1
ATOM 4492 N N . ARG B 1 192 ? 11.18 0.459 22.234 1 97.94 192 ARG B N 1
ATOM 4493 C CA . ARG B 1 192 ? 11.695 1.657 22.891 1 97.94 192 ARG B CA 1
ATOM 4494 C C . ARG B 1 192 ? 12.867 2.246 22.109 1 97.94 192 ARG B C 1
ATOM 4496 O O . ARG B 1 192 ? 13.781 1.522 21.703 1 97.94 192 ARG B O 1
ATOM 4503 N N . PHE B 1 193 ? 12.781 3.488 21.812 1 96.62 193 PHE B N 1
ATOM 4504 C CA . PHE B 1 193 ? 13.844 4.211 21.141 1 96.62 193 PHE B CA 1
ATOM 4505 C C . PHE B 1 193 ? 14.328 5.383 21.984 1 96.62 193 PHE B C 1
ATOM 4507 O O . PHE B 1 193 ? 13.523 6.098 22.578 1 96.62 193 PHE B O 1
ATOM 4514 N N . GLN B 1 194 ? 15.594 5.492 22.031 1 93.94 194 GLN B N 1
ATOM 4515 C CA . GLN B 1 194 ? 16.172 6.75 22.516 1 93.94 194 GLN B CA 1
ATOM 4516 C C . GLN B 1 194 ? 16.25 7.773 21.391 1 93.94 194 GLN B C 1
ATOM 4518 O O . GLN B 1 194 ? 16.766 7.473 20.297 1 93.94 194 GLN B O 1
ATOM 4523 N N . ILE B 1 195 ? 15.68 8.898 21.672 1 89.38 195 ILE B N 1
ATOM 4524 C CA . ILE B 1 195 ? 15.727 9.984 20.703 1 89.38 195 ILE B CA 1
ATOM 4525 C C . ILE B 1 195 ? 16.703 11.062 21.172 1 89.38 195 ILE B C 1
ATOM 4527 O O . ILE B 1 195 ? 16.719 11.422 22.344 1 89.38 195 ILE B O 1
ATOM 4531 N N . ASP B 1 196 ? 17.562 11.469 20.234 1 81.75 196 ASP B N 1
ATOM 4532 C CA . ASP B 1 196 ? 18.422 12.625 20.469 1 81.75 196 ASP B CA 1
ATOM 4533 C C . ASP B 1 196 ? 18.047 13.789 19.547 1 81.75 196 ASP B C 1
ATOM 4535 O O . ASP B 1 196 ? 18.297 13.75 18.344 1 81.75 196 ASP B O 1
ATOM 4539 N N . PHE B 1 197 ? 17.5 14.828 20.109 1 80.44 197 PHE B N 1
ATOM 4540 C CA . PHE B 1 197 ? 16.969 15.938 19.328 1 80.44 197 PHE B CA 1
ATOM 4541 C C . PHE B 1 197 ? 18.078 16.891 18.906 1 80.44 197 PHE B C 1
ATOM 4543 O O . PHE B 1 197 ? 17.891 17.719 18.016 1 80.44 197 PHE B O 1
ATOM 4550 N N . SER B 1 198 ? 19.297 16.859 19.562 1 70.62 198 SER B N 1
ATOM 4551 C CA . SER B 1 198 ? 20.406 17.75 19.281 1 70.62 198 SER B CA 1
ATOM 4552 C C . SER B 1 198 ? 21.062 17.438 17.938 1 70.62 198 SER B C 1
ATOM 4554 O O . SER B 1 198 ? 21.641 18.312 17.312 1 70.62 198 SER B O 1
ATOM 4556 N N . SER B 1 199 ? 21.016 16.219 17.625 1 60.16 199 SER B N 1
ATOM 4557 C CA . SER B 1 199 ? 21.656 15.781 16.391 1 60.16 199 SER B CA 1
ATOM 4558 C C . SER B 1 199 ? 20.656 15.148 15.43 1 60.16 199 SER B C 1
ATOM 4560 O O . SER B 1 199 ? 21.031 14.398 14.531 1 60.16 199 SER B O 1
ATOM 4562 N N . ALA B 1 200 ? 19.516 15.602 15.609 1 54.44 200 ALA B N 1
ATOM 4563 C CA . ALA B 1 200 ? 18.469 14.766 15.031 1 54.44 200 ALA B CA 1
ATOM 4564 C C . ALA B 1 200 ? 18.375 14.961 13.523 1 54.44 200 ALA B C 1
ATOM 4566 O O . ALA B 1 200 ? 18.438 16.094 13.031 1 54.44 200 ALA B O 1
ATOM 4567 N N . GLN B 1 201 ? 18.641 13.836 12.773 1 52.47 201 GLN B N 1
ATOM 4568 C CA . GLN B 1 201 ? 18.141 13.766 11.406 1 52.47 201 GLN B CA 1
ATOM 4569 C C . GLN B 1 201 ? 16.625 13.859 11.375 1 52.47 201 GLN B C 1
ATOM 4571 O O . GLN B 1 201 ? 15.93 13.125 12.094 1 52.47 201 GLN B O 1
ATOM 4576 N N . LYS B 1 202 ? 16.031 14.727 10.578 1 61.72 202 LYS B N 1
ATOM 4577 C CA . LYS B 1 202 ? 14.617 15.102 10.578 1 61.72 202 LYS B CA 1
ATOM 4578 C C . LYS B 1 202 ? 14.203 15.688 11.93 1 61.72 202 LYS B C 1
ATOM 4580 O O . LYS B 1 202 ? 14.781 16.688 12.383 1 61.72 202 LYS B O 1
ATOM 4585 N N . THR B 1 203 ? 13.18 15.008 12.477 1 69.38 203 THR B N 1
ATOM 4586 C CA . THR B 1 203 ? 12.734 15.477 13.789 1 69.38 203 THR B CA 1
ATOM 4587 C C . THR B 1 203 ? 13.219 14.547 14.891 1 69.38 203 THR B C 1
ATOM 4589 O O . THR B 1 203 ? 13.031 14.828 16.078 1 69.38 203 THR B O 1
ATOM 4592 N N . GLY B 1 204 ? 13.969 13.492 14.516 1 68.69 204 GLY B N 1
ATOM 4593 C CA . GLY B 1 204 ? 14.492 12.602 15.531 1 68.69 204 GLY B CA 1
ATOM 4594 C C . GLY B 1 204 ? 14.344 11.133 15.188 1 68.69 204 GLY B C 1
ATOM 4595 O O . GLY B 1 204 ? 15.156 10.305 15.594 1 68.69 204 GLY B O 1
ATOM 4596 N N . LEU B 1 205 ? 13.258 10.789 14.555 1 77.44 205 LEU B N 1
ATOM 4597 C CA . LEU B 1 205 ? 13 9.398 14.188 1 77.44 205 LEU B CA 1
ATOM 4598 C C . LEU B 1 205 ? 12.234 9.32 12.875 1 77.44 205 LEU B C 1
ATOM 4600 O O . LEU B 1 205 ? 11.492 10.242 12.523 1 77.44 205 LEU B O 1
ATOM 4604 N N . PHE B 1 206 ? 12.438 8.273 12.117 1 87.75 206 PHE B N 1
ATOM 4605 C CA . PHE B 1 206 ? 11.703 8.023 10.883 1 87.75 206 PHE B CA 1
ATOM 4606 C C . PHE B 1 206 ? 10.328 7.438 11.172 1 87.75 206 PHE B C 1
ATOM 4608 O O . PHE B 1 206 ? 10.07 6.27 10.867 1 87.75 206 PHE B O 1
ATOM 4615 N N . LEU B 1 207 ? 9.445 8.32 11.609 1 94.38 207 LEU B N 1
ATOM 4616 C CA . LEU B 1 207 ? 8.109 7.922 12.055 1 94.38 207 LEU B CA 1
ATOM 4617 C C . LEU B 1 207 ? 7.277 7.418 10.875 1 94.38 207 LEU B C 1
ATOM 4619 O O . LEU B 1 207 ? 6.281 6.715 11.07 1 94.38 207 LEU B O 1
ATOM 4623 N N . ASP B 1 208 ? 7.707 7.809 9.695 1 96.25 208 ASP B N 1
ATOM 4624 C CA . ASP B 1 208 ? 6.969 7.438 8.492 1 96.25 208 ASP B CA 1
ATOM 4625 C C . ASP B 1 208 ? 7.113 5.945 8.195 1 96.25 208 ASP B C 1
ATOM 4627 O O . ASP B 1 208 ? 6.309 5.375 7.457 1 96.25 208 ASP B O 1
ATOM 4631 N N . GLN B 1 209 ? 8.047 5.223 8.789 1 97.06 209 GLN B N 1
ATOM 4632 C CA . GLN B 1 209 ? 8.312 3.814 8.523 1 97.06 209 GLN B CA 1
ATOM 4633 C C . GLN B 1 209 ? 7.578 2.918 9.508 1 97.06 209 GLN B C 1
ATOM 4635 O O . GLN B 1 209 ? 7.664 1.69 9.43 1 97.06 209 GLN B O 1
ATOM 4640 N N . ARG B 1 210 ? 6.82 3.49 10.445 1 97.62 210 ARG B N 1
ATOM 4641 C CA . ARG B 1 210 ? 6.25 2.74 11.562 1 97.62 210 ARG B CA 1
ATOM 4642 C C . ARG B 1 210 ? 5.508 1.503 11.062 1 97.62 210 ARG B C 1
ATOM 4644 O O . ARG B 1 210 ? 5.766 0.391 11.531 1 97.62 210 ARG B O 1
ATOM 4651 N N . GLU B 1 211 ? 4.617 1.689 10.086 1 97.94 211 GLU B N 1
ATOM 4652 C CA . GLU B 1 211 ? 3.811 0.567 9.617 1 97.94 211 GLU B CA 1
ATOM 4653 C C . GLU B 1 211 ? 4.641 -0.392 8.766 1 97.94 211 GLU B C 1
ATOM 4655 O O . GLU B 1 211 ? 4.348 -1.587 8.703 1 97.94 211 GLU B O 1
ATOM 4660 N N . ASN B 1 212 ? 5.699 0.066 8.117 1 98.25 212 ASN B N 1
ATOM 4661 C CA . ASN B 1 212 ? 6.617 -0.824 7.414 1 98.25 212 ASN B CA 1
ATOM 4662 C C . ASN B 1 212 ? 7.465 -1.637 8.383 1 98.25 212 ASN B C 1
ATOM 4664 O O . ASN B 1 212 ? 7.805 -2.787 8.109 1 98.25 212 ASN B O 1
ATOM 4668 N N . HIS B 1 213 ? 7.848 -1.011 9.57 1 98.56 213 HIS B N 1
ATOM 4669 C CA . HIS B 1 213 ? 8.477 -1.771 10.648 1 98.56 213 HIS B CA 1
ATOM 4670 C C . HIS B 1 213 ? 7.621 -2.963 11.055 1 98.56 213 HIS B C 1
ATOM 4672 O O . HIS B 1 213 ? 8.125 -4.074 11.203 1 98.56 213 HIS B O 1
ATOM 4678 N N . GLN B 1 214 ? 6.332 -2.725 11.164 1 97.62 214 GLN B N 1
ATOM 4679 C CA . GLN B 1 214 ? 5.398 -3.766 11.578 1 97.62 214 GLN B CA 1
ATOM 4680 C C . GLN B 1 214 ? 5.312 -4.879 10.539 1 97.62 214 GLN B C 1
ATOM 4682 O O . GLN B 1 214 ? 5.238 -6.059 10.883 1 97.62 214 GLN B O 1
ATOM 4687 N N . ARG B 1 215 ? 5.285 -4.5 9.32 1 97.81 215 ARG B N 1
ATOM 4688 C CA . ARG B 1 215 ? 5.188 -5.473 8.234 1 97.81 215 ARG B CA 1
ATOM 4689 C C . ARG B 1 215 ? 6.391 -6.41 8.227 1 97.81 215 ARG B C 1
ATOM 4691 O O . ARG B 1 215 ? 6.234 -7.625 8.109 1 97.81 215 ARG B O 1
ATOM 4698 N N . VAL B 1 216 ? 7.586 -5.84 8.359 1 98.5 216 VAL B N 1
ATOM 4699 C CA . VAL B 1 216 ? 8.805 -6.641 8.391 1 98.5 216 VAL B CA 1
ATOM 4700 C C . VAL B 1 216 ? 8.805 -7.535 9.625 1 98.5 216 VAL B C 1
ATOM 4702 O O . VAL B 1 216 ? 9.148 -8.719 9.547 1 98.5 216 VAL B O 1
ATOM 4705 N N . ALA B 1 217 ? 8.406 -6.969 10.734 1 98.5 217 ALA B N 1
ATOM 4706 C CA . ALA B 1 217 ? 8.344 -7.738 11.977 1 98.5 217 ALA B CA 1
ATOM 4707 C C . ALA B 1 217 ? 7.477 -8.977 11.812 1 98.5 217 ALA B C 1
ATOM 4709 O O . ALA B 1 217 ? 7.863 -10.078 12.227 1 98.5 217 ALA B O 1
ATOM 4710 N N . ALA B 1 218 ? 6.375 -8.82 11.172 1 97.19 218 ALA B N 1
ATOM 4711 C CA . ALA B 1 218 ? 5.402 -9.898 11.023 1 97.19 218 ALA B CA 1
ATOM 4712 C C . ALA B 1 218 ? 5.977 -11.047 10.195 1 97.19 218 ALA B C 1
ATOM 4714 O O . ALA B 1 218 ? 5.527 -12.188 10.312 1 97.19 218 ALA B O 1
ATOM 4715 N N . LEU B 1 219 ? 6.965 -10.781 9.414 1 98.31 219 LEU B N 1
ATOM 4716 C CA . LEU B 1 219 ? 7.531 -11.773 8.5 1 98.31 219 LEU B CA 1
ATOM 4717 C C . LEU B 1 219 ? 8.844 -12.328 9.047 1 98.31 219 LEU B C 1
ATOM 4719 O O . LEU B 1 219 ? 9.422 -13.242 8.461 1 98.31 219 LEU B O 1
ATOM 4723 N N . SER B 1 220 ? 9.312 -11.844 10.18 1 98.38 220 SER B N 1
ATOM 4724 C CA . SER B 1 220 ? 10.711 -12.031 10.562 1 98.38 220 SER B CA 1
ATOM 4725 C C . SER B 1 220 ? 10.883 -13.258 11.445 1 98.38 220 SER B C 1
ATOM 4727 O O . SER B 1 220 ? 12.008 -13.719 11.672 1 98.38 220 SER B O 1
ATOM 4729 N N . GLN B 1 221 ? 9.828 -13.828 11.992 1 97.75 221 GLN B N 1
ATOM 4730 C CA . GLN B 1 221 ? 9.938 -14.922 12.945 1 97.75 221 GLN B CA 1
ATOM 4731 C C . GLN B 1 221 ? 10.75 -16.078 12.367 1 97.75 221 GLN B C 1
ATOM 4733 O O . GLN B 1 221 ? 10.445 -16.578 11.273 1 97.75 221 GLN B O 1
ATOM 4738 N N . GLY B 1 222 ? 11.75 -16.5 13.047 1 97.88 222 GLY B N 1
ATOM 4739 C CA . GLY B 1 222 ? 12.555 -17.641 12.672 1 97.88 222 GLY B CA 1
ATOM 4740 C C . GLY B 1 222 ? 13.484 -17.375 11.508 1 97.88 222 GLY B C 1
ATOM 4741 O O . GLY B 1 222 ? 14.008 -18.297 10.891 1 97.88 222 GLY B O 1
ATOM 4742 N N . LYS B 1 223 ? 13.742 -16.172 11.18 1 98.56 223 LYS B N 1
ATOM 4743 C CA . LYS B 1 223 ? 14.508 -15.852 9.977 1 98.56 223 LYS B CA 1
ATOM 4744 C C . LYS B 1 223 ? 15.805 -15.133 10.32 1 98.56 223 LYS B C 1
ATOM 4746 O O . LYS B 1 223 ? 15.93 -14.539 11.398 1 98.56 223 LYS B O 1
ATOM 4751 N N . ARG B 1 224 ? 16.75 -15.273 9.469 1 98.62 224 ARG B N 1
ATOM 4752 C CA . ARG B 1 224 ? 17.922 -14.422 9.453 1 98.62 224 ARG B CA 1
ATOM 4753 C C . ARG B 1 224 ? 17.672 -13.141 8.672 1 98.62 224 ARG B C 1
ATOM 4755 O O . ARG B 1 224 ? 17.375 -13.188 7.473 1 98.62 224 ARG B O 1
ATOM 4762 N N . VAL B 1 225 ? 17.844 -11.969 9.359 1 98.81 225 VAL B N 1
ATOM 4763 C CA . VAL B 1 225 ? 17.422 -10.695 8.781 1 98.81 225 VAL B CA 1
ATOM 4764 C C . VAL B 1 225 ? 18.625 -9.758 8.656 1 98.81 225 VAL B C 1
ATOM 4766 O O . VAL B 1 225 ? 19.406 -9.609 9.602 1 98.81 225 VAL B O 1
ATOM 4769 N N . LEU B 1 226 ? 18.797 -9.188 7.457 1 98.75 226 LEU B N 1
ATOM 4770 C CA . LEU B 1 226 ? 19.812 -8.172 7.199 1 98.75 226 LEU B CA 1
ATOM 4771 C C . LEU B 1 226 ? 19.156 -6.812 6.965 1 98.75 226 LEU B C 1
ATOM 4773 O O . LEU B 1 226 ? 18.344 -6.656 6.059 1 98.75 226 LEU B O 1
ATOM 4777 N N . ASP B 1 227 ? 19.516 -5.859 7.801 1 98.62 227 ASP B N 1
ATOM 4778 C CA . ASP B 1 227 ? 19 -4.492 7.703 1 98.62 227 ASP B CA 1
ATOM 4779 C C . ASP B 1 227 ? 20.094 -3.533 7.23 1 98.62 227 ASP B C 1
ATOM 4781 O O . ASP B 1 227 ? 20.891 -3.045 8.039 1 98.62 227 ASP B O 1
ATOM 4785 N N . LEU B 1 228 ? 20.062 -3.213 5.906 1 97.88 228 LEU B N 1
ATOM 4786 C CA . LEU B 1 228 ? 21.031 -2.303 5.316 1 97.88 228 LEU B CA 1
ATOM 4787 C C . LEU B 1 228 ? 20.578 -0.854 5.445 1 97.88 228 LEU B C 1
ATOM 4789 O O . LEU B 1 228 ? 19.406 -0.552 5.227 1 97.88 228 LEU B O 1
ATOM 4793 N N . TYR B 1 229 ? 21.578 0.09 5.73 1 96.38 229 TYR B N 1
ATOM 4794 C CA . TYR B 1 229 ? 21.25 1.479 6.035 1 96.38 229 TYR B CA 1
ATOM 4795 C C . TYR B 1 229 ? 20.297 1.57 7.211 1 96.38 229 TYR B C 1
ATOM 4797 O O . TYR B 1 229 ? 19.266 2.256 7.133 1 96.38 229 TYR B O 1
ATOM 4805 N N . CYS B 1 230 ? 20.656 0.958 8.336 1 96.88 230 CYS B N 1
ATOM 4806 C CA . CYS B 1 230 ? 19.703 0.635 9.391 1 96.88 230 CYS B CA 1
ATOM 4807 C C . CYS B 1 230 ? 19.469 1.834 10.297 1 96.88 230 CYS B C 1
ATOM 4809 O O . CYS B 1 230 ? 18.531 1.843 11.094 1 96.88 230 CYS B O 1
ATOM 4811 N N . TYR B 1 231 ? 20.344 2.881 10.18 1 93.31 231 TYR B N 1
ATOM 4812 C CA . TYR B 1 231 ? 20.266 4.035 11.07 1 93.31 231 TYR B CA 1
ATOM 4813 C C . TYR B 1 231 ? 20.172 3.598 12.531 1 93.31 231 TYR B C 1
ATOM 4815 O O . TYR B 1 231 ? 21.031 2.859 13.016 1 93.31 231 TYR B O 1
ATOM 4823 N N . SER B 1 232 ? 19.078 3.99 13.227 1 93.75 232 SER B N 1
ATOM 4824 C CA . SER B 1 232 ? 18.969 3.693 14.648 1 93.75 232 SER B CA 1
ATOM 4825 C C . SER B 1 232 ? 18.344 2.326 14.883 1 93.75 232 SER B C 1
ATOM 4827 O O . SER B 1 232 ? 18 1.977 16.016 1 93.75 232 SER B O 1
ATOM 4829 N N . GLY B 1 233 ? 18.094 1.585 13.836 1 96.94 233 GLY B N 1
ATOM 4830 C CA . GLY B 1 233 ? 17.734 0.179 13.961 1 96.94 233 GLY B CA 1
ATOM 4831 C C . GLY B 1 233 ? 16.25 -0.073 13.906 1 96.94 233 GLY B C 1
ATOM 4832 O O . GLY B 1 233 ? 15.758 -1.074 14.438 1 96.94 233 GLY B O 1
ATOM 4833 N N . GLY B 1 234 ? 15.445 0.811 13.297 1 97.06 234 GLY B N 1
ATOM 4834 C CA . GLY B 1 234 ? 14 0.684 13.266 1 97.06 234 GLY B CA 1
ATOM 4835 C C . GLY B 1 234 ? 13.523 -0.669 12.773 1 97.06 234 GLY B C 1
ATOM 4836 O O . GLY B 1 234 ? 12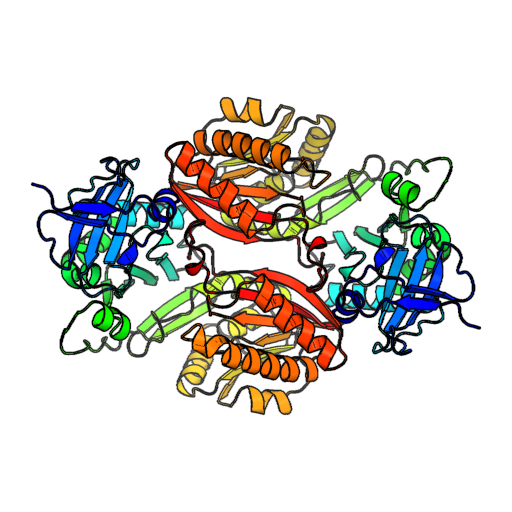.852 -1.403 13.492 1 97.06 234 GLY B O 1
ATOM 4837 N N . PHE B 1 235 ? 13.953 -1.1 11.625 1 98.56 235 PHE B N 1
ATOM 4838 C CA . PHE B 1 235 ? 13.562 -2.379 11.047 1 98.56 235 PHE B CA 1
ATOM 4839 C C . PHE B 1 235 ? 14.188 -3.535 11.82 1 98.56 235 PHE B C 1
ATOM 4841 O O . PHE B 1 235 ? 13.5 -4.5 12.164 1 98.56 235 PHE B O 1
ATOM 4848 N N . ALA B 1 236 ? 15.477 -3.389 12.156 1 98.81 236 ALA B N 1
ATOM 4849 C CA . ALA B 1 236 ? 16.234 -4.449 12.812 1 98.81 236 ALA B CA 1
ATOM 4850 C C . ALA B 1 236 ? 15.641 -4.777 14.18 1 98.81 236 ALA B C 1
ATOM 4852 O O . ALA B 1 236 ? 15.453 -5.949 14.523 1 98.81 236 ALA B O 1
ATOM 4853 N N . LEU B 1 237 ? 15.344 -3.779 14.953 1 98.81 237 LEU B N 1
ATOM 4854 C CA . LEU B 1 237 ? 14.828 -3.979 16.312 1 98.81 237 LEU B CA 1
ATOM 4855 C C . LEU B 1 237 ? 13.453 -4.633 16.281 1 98.81 237 LEU B C 1
ATOM 4857 O O . LEU B 1 237 ? 13.172 -5.527 17.078 1 98.81 237 LEU B O 1
ATOM 4861 N N . HIS B 1 238 ? 12.625 -4.215 15.367 1 98.75 238 HIS B N 1
ATOM 4862 C CA . HIS B 1 238 ? 11.297 -4.812 15.242 1 98.75 238 HIS B CA 1
ATOM 4863 C C . HIS B 1 238 ? 11.391 -6.273 14.82 1 98.75 238 HIS B C 1
ATOM 4865 O O . HIS B 1 238 ? 10.641 -7.117 15.32 1 98.75 238 HIS B O 1
ATOM 4871 N N . ALA B 1 239 ? 12.281 -6.539 13.891 1 98.81 239 ALA B N 1
ATOM 4872 C CA . ALA B 1 239 ? 12.484 -7.922 13.453 1 98.81 239 ALA B CA 1
ATOM 4873 C C . ALA B 1 239 ? 12.953 -8.797 14.617 1 98.81 239 ALA B C 1
ATOM 4875 O O . ALA B 1 239 ? 12.438 -9.898 14.82 1 98.81 239 ALA B O 1
ATOM 4876 N N . ALA B 1 240 ? 13.891 -8.273 15.375 1 98.81 240 ALA B N 1
ATOM 4877 C CA . ALA B 1 240 ? 14.438 -9.016 16.5 1 98.81 240 ALA B CA 1
ATOM 4878 C C . ALA B 1 240 ? 13.359 -9.289 17.547 1 98.81 240 ALA B C 1
ATOM 4880 O O . ALA B 1 240 ? 13.219 -10.414 18.031 1 98.81 240 ALA B O 1
ATOM 4881 N N . LYS B 1 241 ? 12.602 -8.281 17.875 1 98.62 241 LYS B N 1
ATOM 4882 C CA . LYS B 1 241 ? 11.547 -8.422 18.875 1 98.62 241 LYS B CA 1
ATOM 4883 C C . LYS B 1 241 ? 10.5 -9.438 18.422 1 98.62 241 LYS B C 1
ATOM 4885 O O . LYS B 1 241 ? 9.922 -10.148 19.25 1 98.62 241 LYS B O 1
ATOM 4890 N N . ALA B 1 242 ? 10.336 -9.539 17.109 1 98 242 ALA B N 1
ATOM 4891 C CA . ALA B 1 242 ? 9.297 -10.406 16.547 1 98 242 ALA B CA 1
ATOM 4892 C C . ALA B 1 242 ? 9.773 -11.852 16.469 1 98 242 ALA B C 1
ATOM 4894 O O . ALA B 1 242 ? 9.047 -12.727 15.984 1 98 242 ALA B O 1
ATOM 4895 N N . GLY B 1 243 ? 11 -12.109 16.828 1 98.12 243 GLY B N 1
ATOM 4896 C CA . GLY B 1 243 ? 11.43 -13.492 16.938 1 98.12 243 GLY B CA 1
ATOM 4897 C C . GLY B 1 243 ? 12.383 -13.914 15.828 1 98.12 243 GLY B C 1
ATOM 4898 O O . GLY B 1 243 ? 12.547 -15.102 15.562 1 98.12 243 GLY B O 1
ATOM 4899 N N . ALA B 1 244 ? 12.953 -12.977 15.148 1 98.62 244 ALA B N 1
ATOM 4900 C CA . ALA B 1 244 ? 13.992 -13.328 14.188 1 98.62 244 ALA B CA 1
ATOM 4901 C C . ALA B 1 244 ? 15.094 -14.148 14.852 1 98.62 244 ALA B C 1
ATOM 4903 O O . ALA B 1 244 ? 15.422 -13.938 16.016 1 98.62 244 ALA B O 1
ATOM 4904 N N . LEU B 1 245 ? 15.648 -15.094 14.102 1 98.25 245 LEU B N 1
ATOM 4905 C CA . LEU B 1 245 ? 16.734 -15.938 14.602 1 98.25 245 LEU B CA 1
ATOM 4906 C C . LEU B 1 245 ? 18.016 -15.133 14.789 1 98.25 245 LEU B C 1
ATOM 4908 O O . LEU B 1 245 ? 18.719 -15.305 15.773 1 98.25 245 LEU B O 1
ATOM 4912 N N . GLU B 1 246 ? 18.281 -14.328 13.867 1 98.25 246 GLU B N 1
ATOM 4913 C CA . GLU B 1 246 ? 19.453 -13.453 13.836 1 98.25 246 GLU B CA 1
ATOM 4914 C C . GLU B 1 246 ? 19.188 -12.211 12.992 1 98.25 246 GLU B C 1
ATOM 4916 O O . GLU B 1 246 ? 18.625 -12.297 11.906 1 98.25 246 GLU B O 1
ATOM 4921 N N . VAL B 1 247 ? 19.562 -11.102 13.578 1 98.81 247 VAL B N 1
ATOM 4922 C CA . VAL B 1 247 ? 19.391 -9.836 12.867 1 98.81 247 VAL B CA 1
ATOM 4923 C C . VAL B 1 247 ? 20.719 -9.094 12.812 1 98.81 247 VAL B C 1
ATOM 4925 O O . VAL B 1 247 ? 21.422 -8.992 13.82 1 98.81 247 VAL B O 1
ATOM 4928 N N . THR B 1 248 ? 21.125 -8.648 11.641 1 98.75 248 THR B N 1
ATOM 4929 C CA . THR B 1 248 ? 22.281 -7.793 11.453 1 98.75 248 THR B CA 1
ATOM 4930 C C . THR B 1 248 ? 21.891 -6.449 10.852 1 98.75 248 THR B C 1
ATOM 4932 O O . THR B 1 248 ? 21.25 -6.402 9.789 1 98.75 248 THR B O 1
ATOM 4935 N N . GLY B 1 249 ? 22.141 -5.387 11.586 1 98.5 249 GLY B N 1
ATOM 4936 C CA . GLY B 1 249 ? 21.984 -4.039 11.055 1 98.5 249 GLY B CA 1
ATOM 4937 C C . GLY B 1 249 ? 23.297 -3.404 10.648 1 98.5 249 GLY B C 1
ATOM 4938 O O . GLY B 1 249 ? 24.297 -3.502 11.375 1 98.5 249 GLY B O 1
ATOM 4939 N N . VAL B 1 250 ? 23.328 -2.785 9.445 1 98.44 250 VAL B N 1
ATOM 4940 C CA . VAL B 1 250 ? 24.547 -2.191 8.93 1 98.44 250 VAL B CA 1
ATOM 4941 C C . VAL B 1 250 ? 24.312 -0.728 8.57 1 98.44 250 VAL B C 1
ATOM 4943 O O . VAL B 1 250 ? 23.312 -0.4 7.918 1 98.44 250 VAL B O 1
ATOM 4946 N N . ASP B 1 251 ? 25.125 0.116 9.031 1 97.31 251 ASP B N 1
ATOM 4947 C CA . ASP B 1 251 ? 25.141 1.53 8.672 1 97.31 251 ASP B CA 1
ATOM 4948 C C . ASP B 1 251 ? 26.547 2.1 8.711 1 97.31 251 ASP B C 1
ATOM 4950 O O . ASP B 1 251 ? 27.375 1.665 9.516 1 97.31 251 ASP B O 1
ATOM 4954 N N . SER B 1 252 ? 26.781 3.086 7.844 1 96.88 252 SER B N 1
ATOM 4955 C CA . SER B 1 252 ? 28.125 3.666 7.801 1 96.88 252 SER B CA 1
ATOM 4956 C C . SER B 1 252 ? 28.344 4.621 8.969 1 96.88 252 SER B C 1
ATOM 4958 O O . SER B 1 252 ? 29.484 4.918 9.32 1 96.88 252 SER B O 1
ATOM 4960 N N . SER B 1 253 ? 27.312 5.152 9.523 1 94 253 SER B N 1
ATOM 4961 C CA . SER B 1 253 ? 27.422 6.117 10.609 1 94 253 SER B CA 1
ATOM 4962 C C . SER B 1 253 ? 27.672 5.426 11.938 1 94 253 SER B C 1
ATOM 4964 O O . SER B 1 253 ? 26.797 4.758 12.484 1 94 253 SER B O 1
ATOM 4966 N N . LYS B 1 254 ? 28.828 5.727 12.555 1 95.94 254 LYS B N 1
ATOM 4967 C CA . LYS B 1 254 ? 29.172 5.168 13.859 1 95.94 254 LYS B CA 1
ATOM 4968 C C . LYS B 1 254 ? 28.203 5.656 14.938 1 95.94 254 LYS B C 1
ATOM 4970 O O . LYS B 1 254 ? 27.844 4.902 15.836 1 95.94 254 LYS B O 1
ATOM 4975 N N . GLN B 1 255 ? 27.828 6.867 14.766 1 91.31 255 GLN B N 1
ATOM 4976 C CA . GLN B 1 255 ? 26.906 7.445 15.727 1 91.31 255 GLN B CA 1
ATOM 4977 C C . GLN B 1 255 ? 25.547 6.73 15.68 1 91.31 255 GLN B C 1
ATOM 4979 O O . GLN B 1 255 ? 24.969 6.438 16.719 1 91.31 255 GLN B O 1
ATOM 4984 N N . ALA B 1 256 ? 25.047 6.48 14.492 1 92.5 256 ALA B N 1
ATOM 4985 C CA . ALA B 1 256 ? 23.797 5.758 14.312 1 92.5 256 ALA B CA 1
ATOM 4986 C C . ALA B 1 256 ? 23.875 4.359 14.922 1 92.5 256 ALA B C 1
ATOM 4988 O O . ALA B 1 256 ? 22.953 3.916 15.602 1 92.5 256 ALA B O 1
ATOM 4989 N N . ILE B 1 257 ? 24.984 3.699 14.711 1 96.88 257 ILE B N 1
ATOM 4990 C CA . ILE B 1 257 ? 25.172 2.332 15.172 1 96.88 257 ILE B CA 1
ATOM 4991 C C . ILE B 1 257 ? 25.219 2.309 16.703 1 96.88 257 ILE B C 1
ATOM 4993 O O . ILE B 1 257 ? 24.656 1.41 17.328 1 96.88 257 ILE B O 1
ATOM 4997 N N . GLU B 1 258 ? 25.906 3.297 17.25 1 95.75 258 GLU B N 1
ATOM 4998 C CA . GLU B 1 258 ? 25.922 3.381 18.719 1 95.75 258 GLU B CA 1
ATOM 4999 C C . GLU B 1 258 ? 24.516 3.561 19.281 1 95.75 258 GLU B C 1
ATOM 5001 O O . GLU B 1 258 ? 24.172 2.939 20.281 1 95.75 258 GLU B O 1
ATOM 5006 N N . LEU B 1 259 ? 23.797 4.406 18.625 1 93.75 259 LEU B N 1
ATOM 5007 C CA . LEU B 1 259 ? 22.406 4.609 19.031 1 93.75 259 LEU B CA 1
ATOM 5008 C C . LEU B 1 259 ? 21.594 3.322 18.875 1 93.75 259 LEU B C 1
ATOM 5010 O O . LEU B 1 259 ? 20.797 2.98 19.734 1 93.75 259 LEU B O 1
ATOM 5014 N N . ALA B 1 260 ? 21.781 2.615 17.812 1 96.75 260 ALA B N 1
ATOM 5015 C CA . ALA B 1 260 ? 21.078 1.36 17.547 1 96.75 260 ALA B CA 1
ATOM 5016 C C . ALA B 1 260 ? 21.406 0.318 18.609 1 96.75 260 ALA B C 1
ATOM 5018 O O . ALA B 1 260 ? 20.516 -0.391 19.094 1 96.75 260 ALA B O 1
ATOM 5019 N N . LYS B 1 261 ? 22.688 0.235 18.938 1 98 261 LYS B N 1
ATOM 5020 C CA . LYS B 1 261 ? 23.109 -0.683 20 1 98 261 LYS B CA 1
ATOM 5021 C C . LYS B 1 261 ? 22.453 -0.33 21.328 1 98 261 LYS B C 1
ATOM 5023 O O . LYS B 1 261 ? 22 -1.217 22.062 1 98 261 LYS B O 1
ATOM 5028 N N . HIS B 1 262 ? 22.453 0.938 21.578 1 96.94 262 HIS B N 1
ATOM 5029 C CA . HIS B 1 262 ? 21.781 1.396 22.797 1 96.94 262 HIS B CA 1
ATOM 5030 C C . HIS B 1 262 ? 20.312 1.002 22.797 1 96.94 262 HIS B C 1
ATOM 5032 O O . HIS B 1 262 ? 19.797 0.525 23.812 1 96.94 262 HIS B O 1
ATOM 5038 N N . ASN B 1 263 ? 19.609 1.201 21.672 1 97.56 263 ASN B N 1
ATOM 5039 C CA . ASN B 1 263 ? 18.203 0.842 21.562 1 97.56 263 ASN B CA 1
ATOM 5040 C C . ASN B 1 263 ? 18 -0.659 21.734 1 97.56 263 ASN B C 1
ATOM 5042 O O . ASN B 1 263 ? 17.016 -1.082 22.344 1 97.56 263 ASN B O 1
ATOM 5046 N N . ALA B 1 264 ? 18.906 -1.468 21.203 1 98.5 264 ALA B N 1
ATOM 5047 C CA . ALA B 1 264 ? 18.812 -2.912 21.391 1 98.5 264 ALA B CA 1
ATOM 5048 C C . ALA B 1 264 ? 18.891 -3.277 22.875 1 98.5 264 ALA B C 1
ATOM 5050 O O . ALA B 1 264 ? 18.125 -4.121 23.344 1 98.5 264 ALA B O 1
ATOM 5051 N N . HIS B 1 265 ? 19.781 -2.611 23.547 1 98.19 265 HIS B N 1
ATOM 5052 C CA . HIS B 1 265 ? 19.938 -2.842 24.969 1 98.19 265 HIS B CA 1
ATOM 5053 C C . HIS B 1 265 ? 18.688 -2.418 25.75 1 98.19 265 HIS B C 1
ATOM 5055 O O . HIS B 1 265 ? 18.25 -3.127 26.641 1 98.19 265 HIS B O 1
ATOM 5061 N N . LEU B 1 266 ? 18.156 -1.267 25.359 1 97.5 266 LEU B N 1
ATOM 5062 C CA . LEU B 1 266 ? 16.953 -0.737 25.984 1 97.5 266 LEU B CA 1
ATOM 5063 C C . LEU B 1 266 ? 15.805 -1.74 25.891 1 97.5 266 LEU B C 1
ATOM 5065 O O . LEU B 1 266 ? 14.945 -1.797 26.781 1 97.5 266 LEU B O 1
ATOM 5069 N N . ASN B 1 267 ? 15.742 -2.52 24.859 1 98.44 267 ASN B N 1
ATOM 5070 C CA . ASN B 1 267 ? 14.648 -3.453 24.609 1 98.44 267 ASN B CA 1
ATOM 5071 C C . ASN B 1 267 ? 15.031 -4.879 25 1 98.44 267 ASN B C 1
ATOM 5073 O O . ASN B 1 267 ? 14.281 -5.82 24.734 1 98.44 267 ASN B O 1
ATOM 5077 N N . HIS B 1 268 ? 16.25 -5.094 25.469 1 98.44 268 HIS B N 1
ATOM 5078 C CA . HIS B 1 268 ? 16.75 -6.398 25.906 1 98.44 268 HIS B CA 1
ATOM 5079 C C . HIS B 1 268 ? 16.766 -7.391 24.75 1 98.44 268 HIS B C 1
ATOM 5081 O O . HIS B 1 268 ? 16.312 -8.531 24.891 1 98.44 268 HIS B O 1
ATOM 5087 N N . LEU B 1 269 ? 17.156 -6.906 23.656 1 98.31 269 LEU B N 1
ATOM 5088 C CA . LEU B 1 269 ? 17.25 -7.758 22.484 1 98.31 269 LEU B CA 1
ATOM 5089 C C . LEU B 1 269 ? 18.672 -8.25 22.266 1 98.31 269 LEU B C 1
ATOM 5091 O O . LEU B 1 269 ? 19.594 -7.445 22.094 1 98.31 269 LEU B O 1
ATOM 5095 N N . ALA B 1 270 ? 18.844 -9.555 22.203 1 96.44 270 ALA B N 1
ATOM 5096 C CA . ALA B 1 270 ? 20.188 -10.148 22.141 1 96.44 270 ALA B CA 1
ATOM 5097 C C . ALA B 1 270 ? 20.453 -10.766 20.781 1 96.44 270 ALA B C 1
ATOM 5099 O O . ALA B 1 270 ? 21.578 -11.117 20.453 1 96.44 270 ALA B O 1
ATOM 5100 N N . THR B 1 271 ? 19.422 -10.875 19.969 1 96.94 271 THR B N 1
ATOM 5101 C CA . THR B 1 271 ? 19.578 -11.57 18.703 1 96.94 271 THR B CA 1
ATOM 5102 C C . THR B 1 271 ? 19.922 -10.594 17.578 1 96.94 271 THR B C 1
ATOM 5104 O O . THR B 1 271 ? 19.75 -10.898 16.406 1 96.94 271 THR B O 1
ATOM 5107 N N . VAL B 1 272 ? 20.266 -9.367 17.922 1 98.25 272 VAL B N 1
ATOM 5108 C CA . VAL B 1 272 ? 20.547 -8.352 16.906 1 98.25 272 VAL B CA 1
ATOM 5109 C C . VAL B 1 272 ? 21.969 -7.801 17.109 1 98.25 272 VAL B C 1
ATOM 5111 O O . VAL B 1 272 ? 22.391 -7.578 18.25 1 98.25 272 VAL B O 1
ATOM 5114 N N . ASP B 1 273 ? 22.703 -7.703 16.047 1 97.69 273 ASP B N 1
ATOM 5115 C CA . ASP B 1 273 ? 24.016 -7.086 16.016 1 97.69 273 ASP B CA 1
ATOM 5116 C C . ASP B 1 273 ? 24.047 -5.906 15.047 1 97.69 273 ASP B C 1
ATOM 5118 O O . ASP B 1 273 ? 23.469 -5.973 13.961 1 97.69 273 ASP B O 1
ATOM 5122 N N . PHE B 1 274 ? 24.703 -4.898 15.453 1 98.44 274 PHE B N 1
ATOM 5123 C CA . PHE B 1 274 ? 24.828 -3.707 14.625 1 98.44 274 PHE B CA 1
ATOM 5124 C C . PHE B 1 274 ? 26.297 -3.467 14.258 1 98.44 274 PHE B C 1
ATOM 5126 O O . PHE B 1 274 ? 27.172 -3.469 15.125 1 98.44 274 PHE B O 1
ATOM 5133 N N . ILE B 1 275 ? 26.531 -3.221 12.984 1 98 275 ILE B N 1
ATOM 5134 C CA . ILE B 1 275 ? 27.891 -3.111 12.453 1 98 275 ILE B CA 1
ATOM 5135 C C . ILE B 1 275 ? 28.062 -1.78 11.727 1 98 275 ILE B C 1
ATOM 5137 O O . ILE B 1 275 ? 27.266 -1.448 10.844 1 98 275 ILE B O 1
ATOM 5141 N N . ALA B 1 276 ? 29.109 -1.006 12.133 1 98 276 ALA B N 1
ATOM 5142 C CA . ALA B 1 276 ? 29.469 0.203 11.391 1 98 276 ALA B CA 1
ATOM 5143 C C . ALA B 1 276 ? 30.281 -0.136 10.148 1 98 276 ALA B C 1
ATOM 5145 O O . ALA B 1 276 ? 31.469 -0.448 10.25 1 98 276 ALA B O 1
ATOM 5146 N N . ALA B 1 277 ? 29.672 -0.114 9.016 1 97.25 277 ALA B N 1
ATOM 5147 C CA . ALA B 1 277 ? 30.328 -0.441 7.746 1 97.25 277 ALA B CA 1
ATOM 5148 C C . ALA B 1 277 ? 29.531 0.106 6.566 1 97.25 277 ALA B C 1
ATOM 5150 O O . ALA B 1 277 ? 28.391 0.55 6.73 1 97.25 277 ALA B O 1
ATOM 5151 N N . ASP B 1 278 ? 30.219 0.14 5.465 1 95.94 278 ASP B N 1
ATOM 5152 C CA . ASP B 1 278 ? 29.5 0.436 4.23 1 95.94 278 ASP B CA 1
ATOM 5153 C C . ASP B 1 278 ? 28.562 -0.712 3.854 1 95.94 278 ASP B C 1
ATOM 5155 O O . ASP B 1 278 ? 28.969 -1.875 3.848 1 95.94 278 ASP B O 1
ATOM 5159 N N . ALA B 1 279 ? 27.328 -0.357 3.594 1 93.5 279 ALA B N 1
ATOM 5160 C CA . ALA B 1 279 ? 26.297 -1.362 3.34 1 93.5 279 ALA B CA 1
ATOM 5161 C C . ALA B 1 279 ? 26.656 -2.229 2.139 1 93.5 279 ALA B C 1
ATOM 5163 O O . ALA B 1 279 ? 26.469 -3.447 2.16 1 93.5 279 ALA B O 1
ATOM 5164 N N . ARG B 1 280 ? 27.172 -1.632 1.077 1 91.88 280 ARG B N 1
ATOM 5165 C CA . ARG B 1 280 ? 27.516 -2.365 -0.138 1 91.88 280 ARG B CA 1
ATOM 5166 C C . ARG B 1 280 ? 28.688 -3.311 0.103 1 91.88 280 ARG B C 1
ATOM 5168 O O . ARG B 1 280 ? 28.672 -4.449 -0.374 1 91.88 280 ARG B O 1
ATOM 5175 N N . GLU B 1 281 ? 29.625 -2.809 0.818 1 93.38 281 GLU B N 1
ATOM 5176 C CA . GLU B 1 281 ? 30.781 -3.629 1.137 1 93.38 281 GLU B CA 1
ATOM 5177 C C . GLU B 1 281 ? 30.391 -4.824 2 1 93.38 281 GLU B C 1
ATOM 5179 O O . GLU B 1 281 ? 30.906 -5.934 1.8 1 93.38 281 GLU B O 1
ATOM 5184 N N . TYR B 1 282 ? 29.531 -4.543 2.887 1 95.31 282 TYR B N 1
ATOM 5185 C CA . TYR B 1 282 ? 29.094 -5.637 3.746 1 95.31 282 TYR B CA 1
ATOM 5186 C C . TYR B 1 282 ? 28.328 -6.684 2.951 1 95.31 282 TYR B C 1
ATOM 5188 O O .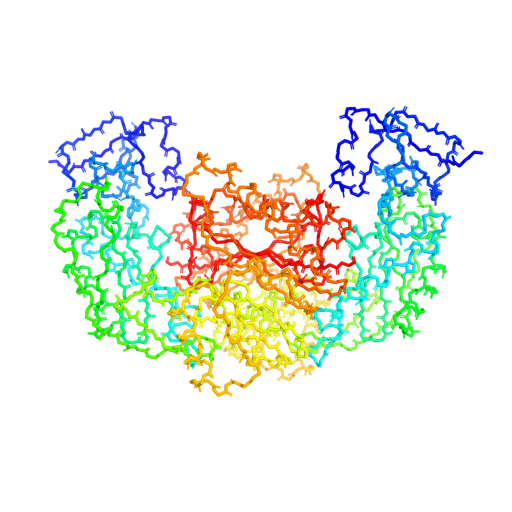 TYR B 1 282 ? 28.484 -7.887 3.168 1 95.31 282 TYR B O 1
ATOM 5196 N N . LEU B 1 283 ? 27.469 -6.234 2.096 1 93.19 283 LEU B N 1
ATOM 5197 C CA . LEU B 1 283 ? 26.594 -7.109 1.316 1 93.19 283 LEU B CA 1
ATOM 5198 C C . LEU B 1 283 ? 27.422 -8.117 0.518 1 93.19 283 LEU B C 1
ATOM 5200 O O . LEU B 1 283 ? 27.031 -9.281 0.395 1 93.19 283 LEU B O 1
ATOM 5204 N N . VAL B 1 284 ? 28.547 -7.715 0.013 1 88.75 284 VAL B N 1
ATOM 5205 C CA . VAL B 1 284 ? 29.406 -8.547 -0.814 1 88.75 284 VAL B CA 1
ATOM 5206 C C . VAL B 1 284 ? 29.922 -9.734 0.005 1 88.75 284 VAL B C 1
ATOM 5208 O O . VAL B 1 284 ? 30.078 -10.836 -0.521 1 88.75 284 VAL B O 1
ATOM 5211 N N . ARG B 1 285 ? 30.031 -9.5 1.257 1 87.31 285 ARG B N 1
ATOM 5212 C CA . ARG B 1 285 ? 30.609 -10.539 2.1 1 87.31 285 ARG B CA 1
ATOM 5213 C C . ARG B 1 285 ? 29.562 -11.164 3.002 1 87.31 285 ARG B C 1
ATOM 5215 O O . ARG B 1 285 ? 29.875 -11.984 3.867 1 87.31 285 ARG B O 1
ATOM 5222 N N . ALA B 1 286 ? 28.406 -10.695 2.686 1 84.94 286 ALA B N 1
ATOM 5223 C CA . ALA B 1 286 ? 27.344 -11.141 3.584 1 84.94 286 ALA B CA 1
ATOM 5224 C C . ALA B 1 286 ? 26.969 -12.594 3.301 1 84.94 286 ALA B C 1
ATOM 5226 O O . ALA B 1 286 ? 27.094 -13.062 2.17 1 84.94 286 ALA B O 1
ATOM 5227 N N . GLY B 1 287 ? 26.703 -13.422 4.168 1 86.06 287 GLY B N 1
ATOM 5228 C CA . GLY B 1 287 ? 26.125 -14.742 3.99 1 86.06 287 GLY B CA 1
ATOM 5229 C C . GLY B 1 287 ? 24.672 -14.703 3.543 1 86.06 287 GLY B C 1
ATOM 5230 O O . GLY B 1 287 ? 24.219 -13.711 2.98 1 86.06 287 GLY B O 1
ATOM 5231 N N . GLU B 1 288 ? 24 -15.812 3.727 1 92.56 288 GLU B N 1
ATOM 5232 C CA . GLU B 1 288 ? 22.625 -15.961 3.264 1 92.56 288 GLU B CA 1
ATOM 5233 C C . GLU B 1 288 ? 21.641 -15.43 4.297 1 92.56 288 GLU B C 1
ATOM 5235 O O . GLU B 1 288 ? 21.766 -15.703 5.492 1 92.56 288 GLU B O 1
ATOM 5240 N N . TYR B 1 289 ? 20.797 -14.609 3.91 1 97.88 289 TYR B N 1
ATOM 5241 C CA . TYR B 1 289 ? 19.719 -14.086 4.746 1 97.88 289 TYR B CA 1
ATOM 5242 C C . TYR B 1 289 ? 18.359 -14.453 4.168 1 97.88 289 TYR B C 1
ATOM 5244 O O . TYR B 1 289 ? 18.234 -14.648 2.957 1 97.88 289 TYR B O 1
ATOM 5252 N N . ASP B 1 290 ? 17.406 -14.609 5.055 1 98.69 290 ASP B N 1
ATOM 5253 C CA . ASP B 1 290 ? 16.031 -14.922 4.648 1 98.69 290 ASP B CA 1
ATOM 5254 C C . ASP B 1 290 ? 15.273 -13.656 4.277 1 98.69 290 ASP B C 1
ATOM 5256 O O . ASP B 1 290 ? 14.281 -13.711 3.545 1 98.69 290 ASP B O 1
ATOM 5260 N N . MET B 1 291 ? 15.719 -12.57 4.848 1 98.62 291 MET B N 1
ATOM 5261 C CA . MET B 1 291 ? 15.094 -11.273 4.594 1 98.62 291 MET B CA 1
ATOM 5262 C C . MET B 1 291 ? 16.141 -10.164 4.598 1 98.62 291 MET B C 1
ATOM 5264 O O . MET B 1 291 ? 17 -10.109 5.48 1 98.62 291 MET B O 1
ATOM 5268 N N . ILE B 1 292 ? 16.062 -9.344 3.594 1 98.69 292 ILE B N 1
ATOM 5269 C CA . ILE B 1 292 ? 16.922 -8.18 3.496 1 98.69 292 ILE B CA 1
ATOM 5270 C C . ILE B 1 292 ? 16.094 -6.902 3.426 1 98.69 292 ILE B C 1
ATOM 5272 O O . ILE B 1 292 ? 15.086 -6.852 2.709 1 98.69 292 ILE B O 1
ATOM 5276 N N . ILE B 1 293 ? 16.422 -5.926 4.293 1 98.69 293 ILE B N 1
ATOM 5277 C CA . ILE B 1 293 ? 15.867 -4.582 4.191 1 98.69 293 ILE B CA 1
ATOM 5278 C C . ILE B 1 293 ? 16.875 -3.652 3.529 1 98.69 293 ILE B C 1
ATOM 5280 O O . ILE B 1 293 ? 18.062 -3.66 3.879 1 98.69 293 ILE B O 1
ATOM 5284 N N . LEU B 1 294 ? 16.469 -2.947 2.516 1 97.75 294 LEU B N 1
ATOM 5285 C CA . LEU B 1 294 ? 17.281 -1.951 1.811 1 97.75 294 LEU B CA 1
ATOM 5286 C C . LEU B 1 294 ? 16.578 -0.596 1.807 1 97.75 294 LEU B C 1
ATOM 5288 O O . LEU B 1 294 ? 15.703 -0.343 0.968 1 97.75 294 LEU B O 1
ATOM 5292 N N . ASP B 1 295 ? 16.938 0.278 2.705 1 95.25 295 ASP B N 1
ATOM 5293 C CA . ASP B 1 295 ? 16.391 1.624 2.809 1 95.25 295 ASP B CA 1
ATOM 5294 C C . ASP B 1 295 ? 17.484 2.68 2.717 1 95.25 295 ASP B C 1
ATOM 5296 O O . ASP B 1 295 ? 17.781 3.361 3.701 1 95.25 295 ASP B O 1
ATOM 5300 N N . PRO B 1 296 ? 18 2.924 1.53 1 92.62 296 PRO B N 1
ATOM 5301 C CA . PRO B 1 296 ? 19.125 3.838 1.357 1 92.62 296 PRO B CA 1
ATOM 5302 C C . PRO B 1 296 ? 18.719 5.305 1.468 1 92.62 296 PRO B C 1
ATOM 5304 O O . PRO B 1 296 ? 17.531 5.629 1.394 1 92.62 296 PRO B O 1
ATOM 5307 N N . PRO B 1 297 ? 19.703 6.141 1.757 1 86 297 PRO B N 1
ATOM 5308 C CA . PRO B 1 297 ? 19.391 7.574 1.799 1 86 297 PRO B CA 1
ATOM 5309 C C . PRO B 1 297 ? 18.906 8.117 0.457 1 86 297 PRO B C 1
ATOM 5311 O O . PRO B 1 297 ? 19.125 7.484 -0.582 1 86 297 PRO B O 1
ATOM 5314 N N . LYS B 1 298 ? 18.203 9.172 0.574 1 76.81 298 LYS B N 1
ATOM 5315 C CA . LYS B 1 298 ? 17.656 9.812 -0.617 1 76.81 298 LYS B CA 1
ATOM 5316 C C . LYS B 1 298 ? 18.766 10.25 -1.569 1 76.81 298 LYS B C 1
ATOM 5318 O O . LYS B 1 298 ? 19.75 10.852 -1.143 1 76.81 298 LYS B O 1
ATOM 5323 N N . LEU B 1 299 ? 18.734 9.75 -2.816 1 65.56 299 LEU B N 1
ATOM 5324 C CA . LEU B 1 299 ? 19.766 10.102 -3.777 1 65.56 299 LEU B CA 1
ATOM 5325 C C . LEU B 1 299 ? 19.281 11.18 -4.738 1 65.56 299 LEU B C 1
ATOM 5327 O O . LEU B 1 299 ? 20.062 11.742 -5.508 1 65.56 299 LEU B O 1
ATOM 5331 N N . VAL B 1 300 ? 17.922 11.484 -4.793 1 62.06 300 VAL B N 1
ATOM 5332 C CA . VAL B 1 300 ? 17.406 12.281 -5.902 1 62.06 300 VAL B CA 1
ATOM 5333 C C . VAL B 1 300 ? 16.859 13.609 -5.375 1 62.06 300 VAL B C 1
ATOM 5335 O O . VAL B 1 300 ? 15.695 13.695 -4.988 1 62.06 300 VAL B O 1
ATOM 5338 N N . PRO B 1 301 ? 17.703 14.625 -5.191 1 54.59 301 PRO B N 1
ATOM 5339 C CA . PRO B 1 301 ? 17.094 15.875 -4.734 1 54.59 301 PRO B CA 1
ATOM 5340 C C . PRO B 1 301 ? 16.25 16.547 -5.812 1 54.59 301 PRO B C 1
ATOM 5342 O O . PRO B 1 301 ? 15.359 17.344 -5.496 1 54.59 301 PRO B O 1
ATOM 5345 N N . SER B 1 302 ? 16.547 16.359 -7.148 1 59.12 302 SER B N 1
ATOM 5346 C CA . SER B 1 302 ? 15.828 17.062 -8.211 1 59.12 302 SER B CA 1
ATOM 5347 C C . SER B 1 302 ? 15.594 16.141 -9.414 1 59.12 302 SER B C 1
ATOM 5349 O O . SER B 1 302 ? 16.25 15.102 -9.539 1 59.12 302 SER B O 1
ATOM 5351 N N . ARG B 1 303 ? 14.531 16.406 -10.203 1 59.91 303 ARG B N 1
ATOM 5352 C CA . ARG B 1 303 ? 14.242 15.688 -11.438 1 59.91 303 ARG B CA 1
ATOM 5353 C C . ARG B 1 303 ? 15.492 15.562 -12.305 1 59.91 303 ARG B C 1
ATOM 5355 O O . ARG B 1 303 ? 15.656 14.57 -13.016 1 59.91 303 ARG B O 1
ATOM 5362 N N . ARG B 1 304 ? 16.391 16.547 -12.203 1 62.19 304 ARG B N 1
ATOM 5363 C CA . ARG B 1 304 ? 17.609 16.516 -12.992 1 62.19 304 ARG B CA 1
ATOM 5364 C C . ARG B 1 304 ? 18.516 15.359 -12.562 1 62.19 304 ARG B C 1
ATOM 5366 O O . ARG B 1 304 ? 19.234 14.781 -13.383 1 62.19 304 ARG B O 1
ATOM 5373 N N . ASP B 1 305 ? 18.312 14.953 -11.383 1 77.88 305 ASP B N 1
ATOM 5374 C CA . ASP B 1 305 ? 19.156 13.914 -10.812 1 77.88 305 ASP B CA 1
ATOM 5375 C C . ASP B 1 305 ? 18.469 12.555 -10.867 1 77.88 305 ASP B C 1
ATOM 5377 O O . ASP B 1 305 ? 19.031 11.547 -10.43 1 77.88 305 ASP B O 1
ATOM 5381 N N . LEU B 1 306 ? 17.391 12.641 -11.516 1 80.12 306 LEU B N 1
ATOM 5382 C CA . LEU B 1 306 ? 16.547 11.453 -11.516 1 80.12 306 LEU B CA 1
ATOM 5383 C C . LEU B 1 306 ? 17.234 10.289 -12.203 1 80.12 306 LEU B C 1
ATOM 5385 O O . LEU B 1 306 ? 17.219 9.164 -11.703 1 80.12 306 LEU B O 1
ATOM 5389 N N . ASN B 1 307 ? 17.906 10.562 -13.273 1 83.44 307 ASN B N 1
ATOM 5390 C CA . ASN B 1 307 ? 18.562 9.484 -14 1 83.44 307 ASN B CA 1
ATOM 5391 C C . ASN B 1 307 ? 19.703 8.883 -13.195 1 83.44 307 ASN B C 1
ATOM 5393 O O . ASN B 1 307 ? 19.906 7.668 -13.203 1 83.44 307 ASN B O 1
ATOM 5397 N N . ARG B 1 308 ? 20.406 9.75 -12.602 1 82.38 308 ARG B N 1
ATOM 5398 C CA . ARG B 1 308 ? 21.5 9.273 -11.742 1 82.38 308 ARG B CA 1
ATOM 5399 C C . ARG B 1 308 ? 20.953 8.445 -10.586 1 82.38 308 ARG B C 1
ATOM 5401 O O . ARG B 1 308 ? 21.5 7.391 -10.258 1 82.38 308 ARG B O 1
ATOM 5408 N N . ALA B 1 309 ? 19.953 8.938 -10.031 1 84.81 309 ALA B N 1
ATOM 5409 C CA . ALA B 1 309 ? 19.312 8.211 -8.938 1 84.81 309 ALA B CA 1
ATOM 5410 C C . ALA B 1 309 ? 18.812 6.844 -9.406 1 84.81 309 ALA B C 1
ATOM 5412 O O . ALA B 1 309 ? 19 5.84 -8.719 1 84.81 309 ALA B O 1
ATOM 5413 N N . LYS B 1 310 ? 18.203 6.824 -10.547 1 89 310 LYS B N 1
ATOM 5414 C CA . LYS B 1 310 ? 17.719 5.566 -11.102 1 89 310 LYS B CA 1
ATOM 5415 C C . LYS B 1 310 ? 18.859 4.578 -11.32 1 89 310 LYS B C 1
ATOM 5417 O O . LYS B 1 310 ? 18.719 3.391 -11.016 1 89 310 LYS B O 1
ATOM 5422 N N . ASN B 1 311 ? 19.953 5.039 -11.836 1 90.5 311 ASN B N 1
ATOM 5423 C CA . ASN B 1 311 ? 21.109 4.18 -12.055 1 90.5 311 ASN B CA 1
ATOM 5424 C C . ASN B 1 311 ? 21.656 3.629 -10.742 1 90.5 311 ASN B C 1
ATOM 5426 O O . ASN B 1 311 ? 22.062 2.467 -10.672 1 90.5 311 ASN B O 1
ATOM 5430 N N . TYR B 1 312 ? 21.672 4.453 -9.836 1 88.69 312 TYR B N 1
ATOM 5431 C CA . TYR B 1 312 ? 22.125 4.023 -8.523 1 88.69 312 TYR B CA 1
ATOM 5432 C C . TYR B 1 312 ? 21.203 2.941 -7.957 1 88.69 312 TYR B C 1
ATOM 5434 O O . TYR B 1 312 ? 21.672 1.925 -7.445 1 88.69 312 TYR B O 1
ATOM 5442 N N . TYR B 1 313 ? 19.953 3.16 -8.039 1 91.38 313 TYR B N 1
ATOM 5443 C CA . TYR B 1 313 ? 19 2.168 -7.566 1 91.38 313 TYR B CA 1
ATOM 5444 C C . TYR B 1 313 ? 19.141 0.857 -8.328 1 91.38 313 TYR B C 1
ATOM 5446 O O . TYR B 1 313 ? 19.078 -0.224 -7.742 1 91.38 313 TYR B O 1
ATOM 5454 N N . ARG B 1 314 ? 19.297 0.975 -9.609 1 94.38 314 ARG B N 1
ATOM 5455 C CA . ARG B 1 314 ? 19.516 -0.224 -10.414 1 94.38 314 ARG B CA 1
ATOM 5456 C C . ARG B 1 314 ? 20.719 -1.006 -9.93 1 94.38 314 ARG B C 1
ATOM 5458 O O . ARG B 1 314 ? 20.641 -2.215 -9.703 1 94.38 314 ARG B O 1
ATOM 5465 N N . PHE B 1 315 ? 21.812 -0.307 -9.766 1 93.69 315 PHE B N 1
ATOM 5466 C CA . PHE B 1 315 ? 23.047 -0.934 -9.328 1 93.69 315 PHE B CA 1
ATOM 5467 C C . PHE B 1 315 ? 22.875 -1.585 -7.961 1 93.69 315 PHE B C 1
ATOM 5469 O O . PHE B 1 315 ? 23.203 -2.758 -7.777 1 93.69 315 PHE B O 1
ATOM 5476 N N . LEU B 1 316 ? 22.359 -0.823 -7.043 1 94.12 316 LEU B N 1
ATOM 5477 C CA . LEU B 1 316 ? 22.188 -1.28 -5.668 1 94.12 316 LEU B CA 1
ATOM 5478 C C . LEU B 1 316 ? 21.312 -2.52 -5.613 1 94.12 316 LEU B C 1
ATOM 5480 O O . LEU B 1 316 ? 21.625 -3.482 -4.91 1 94.12 316 LEU B O 1
ATOM 5484 N N . HIS B 1 317 ? 20.266 -2.543 -6.316 1 96.62 317 HIS B N 1
ATOM 5485 C CA . HIS B 1 317 ? 19.328 -3.66 -6.281 1 96.62 317 HIS B CA 1
ATOM 5486 C C . HIS B 1 317 ? 19.891 -4.879 -6.996 1 96.62 317 HIS B C 1
ATOM 5488 O O . HIS B 1 317 ? 19.625 -6.016 -6.598 1 96.62 317 HIS B O 1
ATOM 5494 N N . ARG B 1 318 ? 20.641 -4.676 -8.023 1 96.25 318 ARG B N 1
ATOM 5495 C CA . ARG B 1 318 ? 21.328 -5.805 -8.648 1 96.25 318 ARG B CA 1
ATOM 5496 C C . ARG B 1 318 ? 22.234 -6.512 -7.648 1 96.25 318 ARG B C 1
ATOM 5498 O O . ARG B 1 318 ? 22.25 -7.742 -7.574 1 96.25 318 ARG B O 1
ATOM 5505 N N . GLU B 1 319 ? 22.969 -5.695 -6.953 1 95.56 319 GLU B N 1
ATOM 5506 C CA . GLU B 1 319 ? 23.891 -6.258 -5.973 1 95.56 319 GLU B CA 1
ATOM 5507 C C . GLU B 1 319 ? 23.125 -7.012 -4.879 1 95.56 319 GLU B C 1
ATOM 5509 O O . GLU B 1 319 ? 23.562 -8.078 -4.441 1 95.56 319 GLU B O 1
ATOM 5514 N N . VAL B 1 320 ? 22.031 -6.52 -4.449 1 97.12 320 VAL B N 1
ATOM 5515 C CA . VAL B 1 320 ? 21.234 -7.164 -3.41 1 97.12 320 VAL B CA 1
ATOM 5516 C C . VAL B 1 320 ? 20.672 -8.484 -3.932 1 97.12 320 VAL B C 1
ATOM 5518 O O . VAL B 1 320 ? 20.766 -9.516 -3.26 1 97.12 320 VAL B O 1
ATOM 5521 N N . PHE B 1 321 ? 20.094 -8.477 -5.145 1 96.94 321 PHE B N 1
ATOM 5522 C CA . PHE B 1 321 ? 19.5 -9.688 -5.707 1 96.94 321 PHE B CA 1
ATOM 5523 C C . PHE B 1 321 ? 20.562 -10.766 -5.918 1 96.94 321 PHE B C 1
ATOM 5525 O O . PHE B 1 321 ? 20.281 -11.953 -5.734 1 96.94 321 PHE B O 1
ATOM 5532 N N . LYS B 1 322 ? 21.766 -10.312 -6.281 1 95.69 322 LYS B N 1
ATOM 5533 C CA . LYS B 1 322 ? 22.859 -11.273 -6.422 1 95.69 322 LYS B CA 1
ATOM 5534 C C . LYS B 1 322 ? 23.078 -12.055 -5.129 1 95.69 322 LYS B C 1
ATOM 5536 O O . LYS B 1 322 ? 23.359 -13.25 -5.16 1 95.69 322 LYS B O 1
ATOM 5541 N N . ALA B 1 323 ? 22.906 -11.352 -4.066 1 95.69 323 ALA B N 1
ATOM 5542 C CA . ALA B 1 323 ? 23.188 -11.938 -2.762 1 95.69 323 ALA B CA 1
ATOM 5543 C C . ALA B 1 323 ? 22 -12.727 -2.234 1 95.69 323 ALA B C 1
ATOM 5545 O O . ALA B 1 323 ? 22.141 -13.508 -1.286 1 95.69 323 ALA B O 1
ATOM 5546 N N . MET B 1 324 ? 20.891 -12.656 -2.809 1 96.75 324 MET B N 1
ATOM 5547 C CA . MET B 1 324 ? 19.672 -13.273 -2.299 1 96.75 324 MET B CA 1
ATOM 5548 C C . MET B 1 324 ? 19.516 -14.688 -2.832 1 96.75 324 MET B C 1
ATOM 5550 O O . MET B 1 324 ? 19.875 -14.969 -3.975 1 96.75 324 MET B O 1
ATOM 5554 N N . LYS B 1 325 ? 18.969 -15.516 -2.029 1 96.25 325 LYS B N 1
ATOM 5555 C CA . LYS B 1 325 ? 18.641 -16.875 -2.428 1 96.25 325 LYS B CA 1
ATOM 5556 C C . LYS B 1 325 ? 17.156 -17.031 -2.693 1 96.25 325 LYS B C 1
ATOM 5558 O O . LYS B 1 325 ? 16.344 -16.234 -2.213 1 96.25 325 LYS B O 1
ATOM 5563 N N . PRO B 1 326 ? 16.781 -18.078 -3.463 1 96.69 326 PRO B N 1
ATOM 5564 C CA . PRO B 1 326 ? 15.344 -18.375 -3.594 1 96.69 326 PRO B CA 1
ATOM 5565 C C . PRO B 1 326 ? 14.656 -18.578 -2.246 1 96.69 326 PRO B C 1
ATOM 5567 O O . PRO B 1 326 ? 15.219 -19.219 -1.352 1 96.69 326 PRO B O 1
ATOM 5570 N N . GLY B 1 327 ? 13.516 -18.031 -2.127 1 97.62 327 GLY B N 1
ATOM 5571 C CA . GLY B 1 327 ? 12.773 -18.141 -0.879 1 97.62 327 GLY B CA 1
ATOM 5572 C C . GLY B 1 327 ? 13.031 -16.984 0.073 1 97.62 327 GLY B C 1
ATOM 5573 O O . GLY B 1 327 ? 12.477 -16.938 1.17 1 97.62 327 GLY B O 1
ATOM 5574 N N . SER B 1 328 ? 13.859 -16.062 -0.357 1 98.31 328 SER B N 1
ATOM 5575 C CA . SER B 1 328 ? 14.133 -14.922 0.513 1 98.31 328 SER B CA 1
ATOM 5576 C C . SER B 1 328 ? 13.297 -13.711 0.122 1 98.31 328 SER B C 1
ATOM 5578 O O . SER B 1 328 ? 12.727 -13.672 -0.971 1 98.31 328 SER B O 1
ATOM 5580 N N . LEU B 1 329 ? 13.172 -12.766 1.079 1 98.81 329 LEU B N 1
ATOM 5581 C CA . LEU B 1 329 ? 12.344 -11.578 0.911 1 98.81 329 LEU B CA 1
ATOM 5582 C C . LEU B 1 329 ? 13.203 -10.312 0.91 1 98.81 329 LEU B C 1
ATOM 5584 O O . LEU B 1 329 ? 14.266 -10.281 1.535 1 98.81 329 LEU B O 1
ATOM 5588 N N . LEU B 1 330 ? 12.742 -9.328 0.175 1 98.69 330 LEU B N 1
ATOM 5589 C CA . LEU B 1 330 ? 13.352 -8.008 0.153 1 98.69 330 LEU B CA 1
ATOM 5590 C C . LEU B 1 330 ? 12.312 -6.93 0.461 1 98.69 330 LEU B C 1
ATOM 5592 O O . LEU B 1 330 ? 11.273 -6.863 -0.192 1 98.69 330 LEU B O 1
ATOM 5596 N N . MET B 1 331 ? 12.523 -6.172 1.513 1 98.75 331 MET B N 1
ATOM 5597 C CA . MET B 1 331 ? 11.844 -4.895 1.714 1 98.75 331 MET B CA 1
ATOM 5598 C C . MET B 1 331 ? 12.734 -3.729 1.306 1 98.75 331 MET B C 1
ATOM 5600 O O . MET B 1 331 ? 13.781 -3.502 1.915 1 98.75 331 MET B O 1
ATOM 5604 N N . THR B 1 332 ? 12.367 -3.035 0.257 1 98.12 332 THR B N 1
ATOM 5605 C CA . THR B 1 332 ? 13.18 -1.903 -0.185 1 98.12 332 THR B CA 1
ATOM 5606 C C . THR B 1 332 ? 12.344 -0.623 -0.209 1 98.12 332 THR B C 1
ATOM 5608 O O . THR B 1 332 ? 11.133 -0.667 -0.422 1 98.12 332 THR B O 1
ATOM 5611 N N . CYS B 1 333 ? 13 0.518 0.058 1 96.62 333 CYS B N 1
ATOM 5612 C CA . CYS B 1 333 ? 12.297 1.787 0.206 1 96.62 333 CYS B CA 1
ATOM 5613 C C . CYS B 1 333 ? 12.969 2.881 -0.619 1 96.62 333 CYS B C 1
ATOM 5615 O O . CYS B 1 333 ? 14.164 2.803 -0.905 1 96.62 333 CYS B O 1
ATOM 5617 N N . ASN B 1 334 ? 12.141 3.76 -1.021 1 92.12 334 ASN B N 1
ATOM 5618 C CA . ASN B 1 334 ? 12.562 4.984 -1.697 1 92.12 334 ASN B CA 1
ATOM 5619 C C . ASN B 1 334 ? 11.82 6.203 -1.152 1 92.12 334 ASN B C 1
ATOM 5621 O O . ASN B 1 334 ? 10.602 6.168 -0.971 1 92.12 334 ASN B O 1
ATOM 5625 N N . CYS B 1 335 ? 12.531 7.277 -0.861 1 86.12 335 CYS B N 1
ATOM 5626 C CA . CYS B 1 335 ? 11.914 8.469 -0.298 1 86.12 335 CYS B CA 1
ATOM 5627 C C . CYS B 1 335 ? 11.93 9.617 -1.301 1 86.12 335 CYS B C 1
ATOM 5629 O O . CYS B 1 335 ? 11.961 10.789 -0.912 1 86.12 335 CYS B O 1
ATOM 5631 N N . SER B 1 336 ? 12 9.312 -2.492 1 79 336 SER B N 1
ATOM 5632 C CA . SER B 1 336 ? 11.969 10.352 -3.521 1 79 336 SER B CA 1
ATOM 5633 C C . SER B 1 336 ? 10.602 10.406 -4.199 1 79 336 SER B C 1
ATOM 5635 O O . SER B 1 336 ? 10.125 9.406 -4.734 1 79 336 SER B O 1
ATOM 5637 N N . ALA B 1 337 ? 10.109 11.562 -4.219 1 74.06 337 ALA B N 1
ATOM 5638 C CA . ALA B 1 337 ? 8.812 11.742 -4.863 1 74.06 337 ALA B CA 1
ATOM 5639 C C . ALA B 1 337 ? 8.945 11.719 -6.383 1 74.06 337 ALA B C 1
ATOM 5641 O O . ALA B 1 337 ? 7.945 11.633 -7.102 1 74.06 337 ALA B O 1
ATOM 5642 N N . ALA B 1 338 ? 10.117 11.648 -6.832 1 78.12 338 ALA B N 1
ATOM 5643 C CA . ALA B 1 338 ? 10.367 11.719 -8.266 1 78.12 338 ALA B CA 1
ATOM 5644 C C . ALA B 1 338 ? 10.023 10.398 -8.945 1 78.12 338 ALA B C 1
ATOM 5646 O O . ALA B 1 338 ? 9.797 10.352 -10.156 1 78.12 338 ALA B O 1
ATOM 5647 N N . LEU B 1 339 ? 9.984 9.352 -8.227 1 84.25 339 LEU B N 1
ATOM 5648 C CA . LEU B 1 339 ? 9.594 8.055 -8.75 1 84.25 339 LEU B CA 1
ATOM 5649 C C . LEU B 1 339 ? 8.242 7.625 -8.18 1 84.25 339 LEU B C 1
ATOM 5651 O O . LEU B 1 339 ? 8.07 7.543 -6.965 1 84.25 339 LEU B O 1
ATOM 5655 N N . SER B 1 340 ? 7.32 7.414 -9.062 1 86.56 340 SER B N 1
ATOM 5656 C CA . SER B 1 340 ? 6.051 6.871 -8.578 1 86.56 340 SER B CA 1
ATOM 5657 C C . SER B 1 340 ? 6.234 5.488 -7.973 1 86.56 340 SER B C 1
ATOM 5659 O O . SER B 1 340 ? 7.219 4.801 -8.258 1 86.56 340 SER B O 1
ATOM 5661 N N . PRO B 1 341 ? 5.32 5.082 -7.168 1 90.5 341 PRO B N 1
ATOM 5662 C CA . PRO B 1 341 ? 5.418 3.746 -6.578 1 90.5 341 PRO B CA 1
ATOM 5663 C C . PRO B 1 341 ? 5.492 2.643 -7.629 1 90.5 341 PRO B C 1
ATOM 5665 O O . PRO B 1 341 ? 6.273 1.696 -7.48 1 90.5 341 PRO B O 1
ATOM 5668 N N . GLN B 1 342 ? 4.734 2.756 -8.648 1 88.19 342 GLN B N 1
ATOM 5669 C CA . GLN B 1 342 ? 4.723 1.747 -9.703 1 88.19 342 GLN B CA 1
ATOM 5670 C C . GLN B 1 342 ? 6.047 1.721 -10.453 1 88.19 342 GLN B C 1
ATOM 5672 O O . GLN B 1 342 ? 6.57 0.648 -10.766 1 88.19 342 GLN B O 1
ATOM 5677 N N . GLU B 1 343 ? 6.555 2.877 -10.711 1 89.88 343 GLU B N 1
ATOM 5678 C CA . GLU B 1 343 ? 7.836 2.971 -11.406 1 89.88 343 GLU B CA 1
ATOM 5679 C C . GLU B 1 343 ? 8.961 2.379 -10.562 1 89.88 343 GLU B C 1
ATOM 5681 O O . GLU B 1 343 ? 9.836 1.688 -11.078 1 89.88 343 GLU B O 1
ATOM 5686 N N . PHE B 1 344 ? 8.898 2.723 -9.328 1 93.94 344 PHE B N 1
ATOM 5687 C CA . PHE B 1 344 ? 9.93 2.199 -8.438 1 93.94 344 PHE B CA 1
ATOM 5688 C C . PHE B 1 344 ? 9.844 0.68 -8.352 1 93.94 344 PHE B C 1
ATOM 5690 O O . PHE B 1 344 ? 10.867 -0.009 -8.445 1 93.94 344 PHE B O 1
ATOM 5697 N N . ALA B 1 345 ? 8.68 0.121 -8.188 1 93.94 345 ALA B N 1
ATOM 5698 C CA . ALA B 1 345 ? 8.492 -1.325 -8.125 1 93.94 345 ALA B CA 1
ATOM 5699 C C . ALA B 1 345 ? 8.984 -2.002 -9.398 1 93.94 345 ALA B C 1
ATOM 5701 O O . ALA B 1 345 ? 9.633 -3.051 -9.344 1 93.94 345 ALA B O 1
ATOM 5702 N N . ALA B 1 346 ? 8.664 -1.425 -10.492 1 92.88 346 ALA B N 1
ATOM 5703 C CA . ALA B 1 346 ? 9.094 -1.968 -11.773 1 92.88 346 ALA B CA 1
ATOM 5704 C C . ALA B 1 346 ? 10.617 -1.926 -11.906 1 92.88 346 ALA B C 1
ATOM 5706 O O . ALA B 1 346 ? 11.234 -2.893 -12.352 1 92.88 346 ALA B O 1
ATOM 5707 N N . LEU B 1 347 ? 11.148 -0.79 -11.531 1 94 347 LEU B N 1
ATOM 5708 C CA . LEU B 1 347 ? 12.594 -0.631 -11.57 1 94 347 LEU B CA 1
ATOM 5709 C C . LEU B 1 347 ? 13.281 -1.718 -10.75 1 94 347 LEU B C 1
ATOM 5711 O O . LEU B 1 347 ? 14.211 -2.369 -11.234 1 94 347 LEU B O 1
ATOM 5715 N N . VAL B 1 348 ? 12.797 -1.945 -9.562 1 95.5 348 VAL B N 1
ATOM 5716 C CA . VAL B 1 348 ? 13.406 -2.92 -8.664 1 95.5 348 VAL B CA 1
ATOM 5717 C C . VAL B 1 348 ? 13.203 -4.328 -9.219 1 95.5 348 VAL B C 1
ATOM 5719 O O . VAL B 1 348 ? 14.156 -5.109 -9.312 1 95.5 348 VAL B O 1
ATOM 5722 N N . GLY B 1 349 ? 12.008 -4.645 -9.633 1 92.25 349 GLY B N 1
ATOM 5723 C CA . GLY B 1 349 ? 11.68 -5.977 -10.109 1 92.25 349 GLY B CA 1
ATOM 5724 C C . GLY B 1 349 ? 12.516 -6.402 -11.305 1 92.25 349 GLY B C 1
ATOM 5725 O O . GLY B 1 349 ? 12.906 -7.566 -11.406 1 92.25 349 GLY B O 1
ATOM 5726 N N . THR B 1 350 ? 12.812 -5.516 -12.125 1 91.12 350 THR B N 1
ATOM 5727 C CA . THR B 1 350 ? 13.555 -5.824 -13.344 1 91.12 350 THR B CA 1
ATOM 5728 C C . THR B 1 350 ? 15.008 -6.156 -13.023 1 91.12 350 THR B C 1
ATOM 5730 O O . THR B 1 350 ? 15.672 -6.863 -13.781 1 91.12 350 THR B O 1
ATOM 5733 N N . GLN B 1 351 ? 15.492 -5.637 -11.906 1 95 351 GLN B N 1
ATOM 5734 C CA . GLN B 1 351 ? 16.891 -5.887 -11.57 1 95 351 GLN B CA 1
ATOM 5735 C C . GLN B 1 351 ? 17.109 -7.348 -11.203 1 95 351 GLN B C 1
ATOM 5737 O O . GLN B 1 351 ? 18.203 -7.883 -11.398 1 95 351 GLN B O 1
ATOM 5742 N N . ALA B 1 352 ? 16.109 -8.023 -10.672 1 94.75 352 ALA B N 1
ATOM 5743 C CA . ALA B 1 352 ? 16.234 -9.445 -10.383 1 94.75 352 ALA B CA 1
ATOM 5744 C C . ALA B 1 352 ? 16.531 -10.234 -11.656 1 94.75 352 ALA B C 1
ATOM 5746 O O . ALA B 1 352 ? 17.438 -11.062 -11.688 1 94.75 352 ALA B O 1
ATOM 5747 N N . ALA B 1 353 ? 15.797 -9.914 -12.703 1 90.5 353 ALA B N 1
ATOM 5748 C CA . ALA B 1 353 ? 15.961 -10.617 -13.977 1 90.5 353 ALA B CA 1
ATOM 5749 C C . ALA B 1 353 ? 17.359 -10.375 -14.555 1 90.5 353 ALA B C 1
ATOM 5751 O O . ALA B 1 353 ? 17.922 -11.266 -15.195 1 90.5 353 ALA B O 1
ATOM 5752 N N . MET B 1 354 ? 17.859 -9.219 -14.32 1 91.62 354 MET B N 1
ATOM 5753 C CA . MET B 1 354 ? 19.172 -8.852 -14.844 1 91.62 354 MET B CA 1
ATOM 5754 C C . MET B 1 354 ? 20.266 -9.742 -14.258 1 91.62 354 MET B C 1
ATOM 5756 O O . MET B 1 354 ? 21.328 -9.906 -14.859 1 91.62 354 MET B O 1
ATOM 5760 N N . VAL B 1 355 ? 19.969 -10.281 -13.156 1 94.19 355 VAL B N 1
ATOM 5761 C CA . VAL B 1 355 ? 20.984 -11.133 -12.531 1 94.19 355 VAL B CA 1
ATOM 5762 C C . VAL B 1 355 ? 20.516 -12.586 -12.562 1 94.19 355 VAL B C 1
ATOM 5764 O O . VAL B 1 355 ? 20.969 -13.406 -11.758 1 94.19 355 VAL B O 1
ATOM 5767 N N . GLY B 1 356 ? 19.516 -12.859 -13.359 1 92 356 GLY B N 1
ATOM 5768 C CA . GLY B 1 356 ? 19.094 -14.227 -13.617 1 92 356 GLY B CA 1
ATOM 5769 C C . GLY B 1 356 ? 18.156 -14.773 -12.555 1 92 356 GLY B C 1
ATOM 5770 O O . GLY B 1 356 ? 18.109 -15.984 -12.328 1 92 356 GLY B O 1
ATOM 5771 N N . LYS B 1 357 ? 17.516 -13.891 -11.867 1 93.75 357 LYS B N 1
ATOM 5772 C CA . LYS B 1 357 ? 16.594 -14.336 -10.828 1 93.75 357 LYS B CA 1
ATOM 5773 C C . LYS B 1 357 ? 15.172 -13.844 -11.094 1 93.75 357 LYS B C 1
ATOM 5775 O O . LYS B 1 357 ? 14.984 -12.797 -11.711 1 93.75 357 LYS B O 1
ATOM 5780 N N . GLN B 1 358 ? 14.227 -14.641 -10.578 1 93.44 358 GLN B N 1
ATOM 5781 C CA . GLN B 1 358 ? 12.828 -14.25 -10.648 1 93.44 358 GLN B CA 1
ATOM 5782 C C . GLN B 1 358 ? 12.344 -13.68 -9.32 1 93.44 358 GLN B C 1
ATOM 5784 O O . GLN B 1 358 ? 12.648 -14.219 -8.258 1 93.44 358 GLN B O 1
ATOM 5789 N N . SER B 1 359 ? 11.656 -12.562 -9.461 1 95.56 359 SER B N 1
ATOM 5790 C CA . SER B 1 359 ? 11.094 -11.969 -8.258 1 95.56 359 SER B CA 1
ATOM 5791 C C . SER B 1 359 ? 9.594 -11.711 -8.422 1 95.56 359 SER B C 1
ATOM 5793 O O . SER B 1 359 ? 9.086 -11.68 -9.539 1 95.56 359 SER B O 1
ATOM 5795 N N . ARG B 1 360 ? 8.891 -11.734 -7.332 1 97.56 360 ARG B N 1
ATOM 5796 C CA . ARG B 1 360 ? 7.477 -11.391 -7.258 1 97.56 360 ARG B CA 1
ATOM 5797 C C . ARG B 1 360 ? 7.258 -10.172 -6.371 1 97.56 360 ARG B C 1
ATOM 5799 O O . ARG B 1 36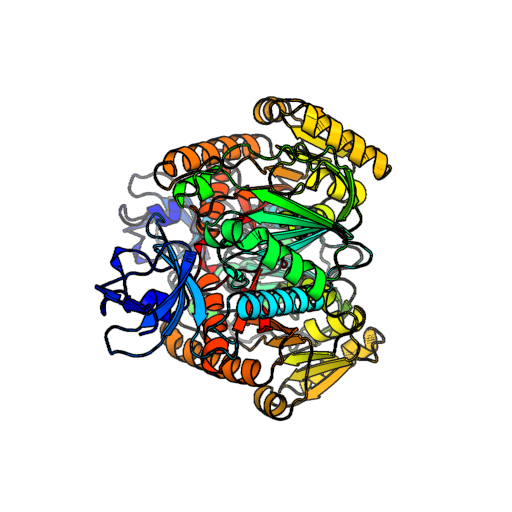0 ? 7.883 -10.039 -5.316 1 97.56 360 ARG B O 1
ATOM 5806 N N . ILE B 1 361 ? 6.379 -9.273 -6.863 1 97.44 361 ILE B N 1
ATOM 5807 C CA . ILE B 1 361 ? 5.957 -8.164 -6.016 1 97.44 361 ILE B CA 1
ATOM 5808 C C . ILE B 1 361 ? 4.855 -8.633 -5.066 1 97.44 361 ILE B C 1
ATOM 5810 O O . ILE B 1 361 ? 3.793 -9.078 -5.512 1 97.44 361 ILE B O 1
ATOM 5814 N N . LEU B 1 362 ? 5.113 -8.469 -3.785 1 98.25 362 LEU B N 1
ATOM 5815 C CA . LEU B 1 362 ? 4.207 -8.992 -2.768 1 98.25 362 LEU B CA 1
ATOM 5816 C C . LEU B 1 362 ? 3.383 -7.867 -2.15 1 98.25 362 LEU B C 1
ATOM 5818 O O . LEU B 1 362 ? 2.373 -8.125 -1.488 1 98.25 362 LEU B O 1
ATOM 5822 N N . GLY B 1 363 ? 3.824 -6.645 -2.346 1 97.12 363 GLY B N 1
ATOM 5823 C CA . GLY B 1 363 ? 3.113 -5.473 -1.857 1 97.12 363 GLY B CA 1
ATOM 5824 C C . GLY B 1 363 ? 3.859 -4.176 -2.107 1 97.12 363 GLY B C 1
ATOM 5825 O O . GLY B 1 363 ? 5.094 -4.16 -2.15 1 97.12 363 GLY B O 1
ATOM 5826 N N . VAL B 1 364 ? 3.135 -3.088 -2.295 1 96.56 364 VAL B N 1
ATOM 5827 C CA . VAL B 1 364 ? 3.645 -1.724 -2.391 1 96.56 364 VAL B CA 1
ATOM 5828 C C . VAL B 1 364 ? 2.979 -0.847 -1.333 1 96.56 364 VAL B C 1
ATOM 5830 O O . VAL B 1 364 ? 1.754 -0.869 -1.181 1 96.56 364 VAL B O 1
ATOM 5833 N N . TYR B 1 365 ? 3.818 -0.129 -0.61 1 96.88 365 TYR B N 1
ATOM 5834 C CA . TYR B 1 365 ? 3.33 0.589 0.563 1 96.88 365 TYR B CA 1
ATOM 5835 C C . TYR B 1 365 ? 3.887 2.008 0.604 1 96.88 365 TYR B C 1
ATOM 5837 O O . TYR B 1 365 ? 4.781 2.352 -0.17 1 96.88 365 TYR B O 1
ATOM 5845 N N . GLY B 1 366 ? 3.289 2.789 1.443 1 95.81 366 GLY B N 1
ATOM 5846 C CA . GLY B 1 366 ? 3.713 4.164 1.662 1 95.81 366 GLY B CA 1
ATOM 5847 C C . GLY B 1 366 ? 4.059 4.457 3.109 1 95.81 366 GLY B C 1
ATOM 5848 O O . GLY B 1 366 ? 4.406 3.549 3.867 1 95.81 366 GLY B O 1
ATOM 5849 N N . PRO B 1 367 ? 4.062 5.734 3.391 1 96.56 367 PRO B N 1
ATOM 5850 C CA . PRO B 1 367 ? 4.328 6.113 4.781 1 96.56 367 PRO B CA 1
ATOM 5851 C C . PRO B 1 367 ? 3.211 5.695 5.73 1 96.56 367 PRO B C 1
ATOM 5853 O O . PRO B 1 367 ? 2.121 5.328 5.285 1 96.56 367 PRO B O 1
ATOM 5856 N N . ALA B 1 368 ? 3.551 5.727 7.031 1 97.75 368 ALA B N 1
ATOM 5857 C CA . ALA B 1 368 ? 2.566 5.406 8.062 1 97.75 368 ALA B CA 1
ATOM 5858 C C . ALA B 1 368 ? 1.322 6.281 7.918 1 97.75 368 ALA B C 1
ATOM 5860 O O . ALA B 1 368 ? 1.4 7.406 7.426 1 97.75 368 ALA B O 1
ATOM 5861 N N . SER B 1 369 ? 0.204 5.801 8.398 1 98.25 369 SER B N 1
ATOM 5862 C CA . SER B 1 369 ? -1.108 6.414 8.227 1 98.25 369 SER B CA 1
ATOM 5863 C C . SER B 1 369 ? -1.158 7.805 8.852 1 98.25 369 SER B C 1
ATOM 5865 O O . SER B 1 369 ? -1.982 8.633 8.469 1 98.25 369 SER B O 1
ATOM 5867 N N . CYS B 1 370 ? -0.299 8.078 9.812 1 98.44 370 CYS B N 1
ATOM 5868 C CA . CYS B 1 370 ? -0.285 9.398 10.438 1 98.44 370 CYS B CA 1
ATOM 5869 C C . CYS B 1 370 ? 0.404 10.422 9.539 1 98.44 370 CYS B C 1
ATOM 5871 O O . CYS B 1 370 ? 0.493 11.602 9.883 1 98.44 370 CYS B O 1
ATOM 5873 N N . HIS B 1 371 ? 0.922 9.984 8.391 1 97.88 371 HIS B N 1
ATOM 5874 C CA . HIS B 1 371 ? 1.427 10.859 7.34 1 97.88 371 HIS B CA 1
ATOM 5875 C C . HIS B 1 371 ? 0.444 10.945 6.176 1 97.88 371 HIS B C 1
ATOM 5877 O O . HIS B 1 371 ? 0.745 10.492 5.07 1 97.88 371 HIS B O 1
ATOM 5883 N N . PRO B 1 372 ? -0.671 11.578 6.406 1 97.62 372 PRO B N 1
ATOM 5884 C CA . PRO B 1 372 ? -1.689 11.625 5.355 1 97.62 372 PRO B CA 1
ATOM 5885 C C . PRO B 1 372 ? -1.207 12.344 4.098 1 97.62 372 PRO B C 1
ATOM 5887 O O . PRO B 1 372 ? -0.201 13.055 4.137 1 97.62 372 PRO B O 1
ATOM 5890 N N . THR B 1 373 ? -1.896 12.094 3.008 1 95.44 373 THR B N 1
ATOM 5891 C CA . THR B 1 373 ? -1.662 12.789 1.746 1 95.44 373 THR B CA 1
ATOM 5892 C C . THR B 1 373 ? -2.977 13.281 1.146 1 95.44 373 THR B C 1
ATOM 5894 O O . THR B 1 373 ? -4.055 12.977 1.668 1 95.44 373 THR B O 1
ATOM 5897 N N . LEU B 1 374 ? -2.812 14.109 0.161 1 94.38 374 LEU B N 1
ATOM 5898 C CA . LEU B 1 374 ? -3.959 14.609 -0.589 1 94.38 374 LEU B CA 1
ATOM 5899 C C . LEU B 1 374 ? -3.977 14.039 -2.002 1 94.38 374 LEU B C 1
ATOM 5901 O O . LEU B 1 374 ? -2.924 13.883 -2.627 1 94.38 374 LEU B O 1
ATOM 5905 N N . ALA B 1 375 ? -5.168 13.734 -2.463 1 88 375 ALA B N 1
ATOM 5906 C CA . ALA B 1 375 ? -5.305 13.242 -3.83 1 88 375 ALA B CA 1
ATOM 5907 C C . ALA B 1 375 ? -4.801 14.266 -4.84 1 88 375 ALA B C 1
ATOM 5909 O O . ALA B 1 375 ? -4.227 13.906 -5.867 1 88 375 ALA B O 1
ATOM 5910 N N . ALA B 1 376 ? -4.984 15.508 -4.531 1 90.75 376 ALA B N 1
ATOM 5911 C CA . ALA B 1 376 ? -4.648 16.594 -5.449 1 90.75 376 ALA B CA 1
ATOM 5912 C C . ALA B 1 376 ? -3.191 17.016 -5.289 1 90.75 376 ALA B C 1
ATOM 5914 O O . ALA B 1 376 ? -2.744 17.969 -5.922 1 90.75 376 ALA B O 1
ATOM 5915 N N . PHE B 1 377 ? -2.473 16.297 -4.465 1 92.12 377 PHE B N 1
ATOM 5916 C CA . PHE B 1 377 ? -1.085 16.641 -4.172 1 92.12 377 PHE B CA 1
ATOM 5917 C C . PHE B 1 377 ? -0.209 15.383 -4.168 1 92.12 377 PHE B C 1
ATOM 5919 O O . PHE B 1 377 ? 0.324 15 -3.127 1 92.12 377 PHE B O 1
ATOM 5926 N N . PRO B 1 378 ? 0.02 14.82 -5.316 1 84.31 378 PRO B N 1
ATOM 5927 C CA . PRO B 1 378 ? 0.796 13.586 -5.398 1 84.31 378 PRO B CA 1
ATOM 5928 C C . PRO B 1 378 ? 2.227 13.75 -4.895 1 84.31 378 PRO B C 1
ATOM 5930 O O . PRO B 1 378 ? 2.838 12.781 -4.434 1 84.31 378 PRO B O 1
ATOM 5933 N N . GLU B 1 379 ? 2.727 14.953 -4.91 1 86.06 379 GLU B N 1
ATOM 5934 C CA . GLU B 1 379 ? 4.074 15.227 -4.422 1 86.06 379 GLU B CA 1
ATOM 5935 C C . GLU B 1 379 ? 4.199 14.906 -2.936 1 86.06 379 GLU B C 1
ATOM 5937 O O . GLU B 1 379 ? 5.305 14.719 -2.426 1 86.06 379 GLU B O 1
ATOM 5942 N N . GLY B 1 380 ? 3.088 14.852 -2.271 1 89.62 380 GLY B N 1
ATOM 5943 C CA . GLY B 1 380 ? 3.074 14.539 -0.851 1 89.62 380 GLY B CA 1
ATOM 5944 C C . GLY B 1 380 ? 3.348 13.078 -0.557 1 89.62 380 GLY B C 1
ATOM 5945 O O . GLY B 1 380 ? 3.629 12.711 0.585 1 89.62 380 GLY B O 1
ATOM 5946 N N . ASN B 1 381 ? 3.232 12.234 -1.551 1 87.94 381 ASN B N 1
ATOM 5947 C CA . ASN B 1 381 ? 3.527 10.812 -1.41 1 87.94 381 ASN B CA 1
ATOM 5948 C C . ASN B 1 381 ? 5.008 10.523 -1.638 1 87.94 381 ASN B C 1
ATOM 5950 O O . ASN B 1 381 ? 5.383 9.945 -2.658 1 87.94 381 ASN B O 1
ATOM 5954 N N . TYR B 1 382 ? 5.82 10.695 -0.656 1 88.5 382 TYR B N 1
ATOM 5955 C CA . TYR B 1 382 ? 7.266 10.742 -0.839 1 88.5 382 TYR B CA 1
ATOM 5956 C C . TYR B 1 382 ? 7.902 9.391 -0.525 1 88.5 382 TYR B C 1
ATOM 5958 O O . TYR B 1 382 ? 9.031 9.117 -0.939 1 88.5 382 TYR B O 1
ATOM 5966 N N . LEU B 1 383 ? 7.301 8.594 0.208 1 94.56 383 LEU B N 1
ATOM 5967 C CA . LEU B 1 383 ? 7.887 7.32 0.614 1 94.56 383 LEU B CA 1
ATOM 5968 C C . LEU B 1 383 ? 7.207 6.156 -0.102 1 94.56 383 LEU B C 1
ATOM 5970 O O . LEU B 1 383 ? 5.977 6.074 -0.127 1 94.56 383 LEU B O 1
ATOM 5974 N N . THR B 1 384 ? 7.961 5.359 -0.729 1 95.25 384 THR B N 1
ATOM 5975 C CA . THR B 1 384 ? 7.5 4.098 -1.297 1 95.25 384 THR B CA 1
ATOM 5976 C C . THR B 1 384 ? 8.273 2.924 -0.706 1 95.25 384 THR B C 1
ATOM 5978 O O . THR B 1 384 ? 9.508 2.963 -0.626 1 95.25 384 THR B O 1
ATOM 5981 N N . ALA B 1 385 ? 7.594 1.947 -0.223 1 97.62 385 ALA B N 1
ATOM 5982 C CA . ALA B 1 385 ? 8.172 0.681 0.218 1 97.62 385 ALA B CA 1
ATOM 5983 C C . ALA B 1 385 ? 7.633 -0.485 -0.606 1 97.62 385 ALA B C 1
ATOM 5985 O O . ALA B 1 385 ? 6.43 -0.569 -0.86 1 97.62 385 ALA B O 1
ATOM 5986 N N . VAL B 1 386 ? 8.516 -1.321 -1.081 1 97.94 386 VAL B N 1
ATOM 5987 C CA . VAL B 1 386 ? 8.109 -2.463 -1.893 1 97.94 386 VAL B CA 1
ATOM 5988 C C . VAL B 1 386 ? 8.609 -3.756 -1.253 1 97.94 386 VAL B C 1
ATOM 5990 O O . VAL B 1 386 ? 9.789 -3.873 -0.917 1 97.94 386 VAL B O 1
ATOM 5993 N N . LEU B 1 387 ? 7.715 -4.676 -1.009 1 98.69 387 LEU B N 1
ATOM 5994 C CA . LEU B 1 387 ? 8.055 -6.027 -0.573 1 98.69 387 LEU B CA 1
ATOM 5995 C C . LEU B 1 387 ? 8.125 -6.977 -1.762 1 98.69 387 LEU B C 1
ATOM 5997 O O . LEU B 1 387 ? 7.184 -7.062 -2.555 1 98.69 387 LEU B O 1
ATOM 6001 N N . LEU B 1 388 ? 9.25 -7.688 -1.907 1 98.5 388 LEU B N 1
ATOM 6002 C CA . LEU B 1 388 ? 9.445 -8.633 -3 1 98.5 388 LEU B CA 1
ATOM 6003 C C . LEU B 1 388 ? 9.883 -9.992 -2.469 1 98.5 388 LEU B C 1
ATOM 6005 O O . LEU B 1 388 ? 10.453 -10.086 -1.379 1 98.5 388 LEU B O 1
ATOM 6009 N N . GLY B 1 389 ? 9.594 -10.992 -3.201 1 98.44 389 GLY B N 1
ATOM 6010 C CA . GLY B 1 389 ? 10.109 -12.328 -2.963 1 98.44 389 GLY B CA 1
ATOM 6011 C C . GLY B 1 389 ? 10.867 -12.898 -4.148 1 98.44 389 GLY B C 1
ATOM 6012 O O . GLY B 1 389 ? 10.477 -12.695 -5.297 1 98.44 389 GLY B O 1
ATOM 6013 N N . VAL B 1 390 ? 11.969 -13.555 -3.867 1 97.5 390 VAL B N 1
ATOM 6014 C CA . VAL B 1 390 ? 12.75 -14.211 -4.91 1 97.5 390 VAL B CA 1
ATOM 6015 C C . VAL B 1 390 ? 12.352 -15.688 -5 1 97.5 390 VAL B C 1
ATOM 6017 O O . VAL B 1 390 ? 12.203 -16.359 -3.979 1 97.5 390 VAL B O 1
ATOM 6020 N N . VAL B 1 391 ? 12.203 -16.109 -6.242 1 96.06 391 VAL B N 1
ATOM 6021 C CA . VAL B 1 391 ? 11.82 -17.516 -6.398 1 96.06 391 VAL B CA 1
ATOM 6022 C C . VAL B 1 391 ? 12.789 -18.203 -7.355 1 96.06 391 VAL B C 1
ATOM 6024 O O . VAL B 1 391 ? 13.438 -17.547 -8.172 1 96.06 391 VAL B O 1
#